Protein AF-0000000079300809 (afdb_homodimer)

Secondary structure (DSSP, 8-state):
-PPP---GGGGGSHHHHHHHHHHHHHHHHHHHHHHHHTTTT-HHHHHHHHHTT---HHHHHHHHSPTTPPPEEESTTTTTT--GGGT--GGGGEEEEEEEETTEEEEEEEE-TTTGGG-B-HHHHHHHHHHHHHHHHHT--EEEEEEE--B-GGGGGGTSSSTTSHHHHHHHHHHHHHTT--EEEEEEEEEEGGGGHHHHTSSEEEEETT-EEESS-HHHHHHHH-----HHHHHBHHHIIIII---SEEESSHHHHHHHHHHHHTTSPPPPPPHHHHTPPPP---SS-GGGHHHHS-TTS-S---HHHHHHTTSGGG--EESSTTSSTTEEEEEEEETTEEEEEEEE--SPEEETTEEE-TTEEPHHHHHHHHHHHHHHHHHT--EEEEEEE-EE--SHHHHHTTHHHHHHHHHHHHHT--S-EEEEEEEEEEHHHHHHTT-GGG--SEEEE-TT-EEESS-HHHHHHHHHHHHHHHHHHTT----HHHHHHHHHHHHHHHHHHHSHHHHHHTTSSSEEPPGGGHHHHHHHHHHHHTT----------S---/-PPP---GGGGGSHHHHHHHHHHHHHHHHHHHHHHHHTTTT-HHHHHHHHHTT---HHHHHHHHSPTTPPPEEESTTTTTT--GGGT--GGGGEEEEEEEETTEEEEEEEE-TTTGGG-B-HHHHHHHHHHHHHHHHHT--EEEEEEE--B-GGGGGGTSSSTTSHHHHHHHHHHHHHTT--EEEEEEEEEEGGGGHHHHTSSEEEEETT-EEESS-HHHHHHHH-----HHHHHBHHHIIIII---SEEESSHHHHHHHHHHHHTTSPPPPPPHHHHTPPPP---SS-GGGHHHHS-TTS-S---HHHHHHTTSGGG--EESSTTSSTTEEEEEEEETTEEEEEEEE--SPEEETTEEE-TTEE-HHHHHHHHHHHHHHHHHT--EEEEEEE-EE--SHHHHHTTHHHHHHHHHHHHHT--S-EEEEEEEEEEHHHHHHTT-GGG--SEEEE-TT-EEESS-HHHHHHHHHHHHHHHHHHTT----HHHHHHHHHHHHHHHHHHHSHHHHHHTTSSSEEPPGGGHHHHHHHHHHHHTT----------S---

Radius of gyration: 29.51 Å; Cα contacts (8 Å, |Δi|>4): 2572; chains: 2; bounding box: 83×80×72 Å

pLDDT: mean 94.97, std 5.34, range [70.44, 98.94]

Sequence (1106 aa):
MLETALRPEDRENPTFKANKDAWVALVRDFRESLERVRQGGGPRAMERQHQKGRLTARERIQRLIDPGTEFYELMAFAGYGMYEEWGGAPAGGVITGLGRIGGRDWMIIANDATVKAGAFFPITAKKVIRAQTIALENRIPTVYLVDSAGVFLPLQDEVFPDQDDFGRIFYLNARMSALGIPQISAIMGNCVAGGAYLPVMTDVLIMTEGSGLYLAGPALVKAAIGQEVSSEELGGARMHAEVSGTVDFYEPTDEAALERIRELAALYPPPRLAPWAEGRKEPKEPLYPIEDLYGLISPDGSRPYDLREVIARIVDGSEFLEYKASYGETLVTGFARIGGFPVGIVGNQRLILKKKGRIEVGGVIYPEAADKAARFILEVNQMGIPLLFLQDVAGFMVGKEAEQAGIIRRGAKLVNAVSNSVVPKITLILGGSFGAGNYALAGKAYAPRFLFAWPSAKYAVMGGAQAAKTLLELEVEKLKRQGQEPSDEELKALYERIKGRYEETLDPRYAAARLWVDGILFPHETRKWLIKALEACALNPEREPLRVGVFQVMLETALRPEDRENPTFKANKDAWVALVRDFRESLERVRQGGGPRAMERQHQKGRLTARERIQRLIDPGTEFYELMAFAGYGMYEEWGGAPAGGVITGLGRIGGRDWMIIANDATVKAGAFFPITAKKVIRAQTIALENRIPTVYLVDSAGVFLPLQDEVFPDQDDFGRIFYLNARMSALGIPQISAIMGNCVAGGAYLPVMTDVLIMTEGSGLYLAGPALVKAAIGQEVSSEELGGARMHAEVSGTVDFYEPTDEAALERIRELAALYPPPRLAPWAEGRKEPKEPLYPIEDLYGLISPDGSRPYDLREVIARIVDGSEFLEYKASYGETLVTGFARIGGFPVGIVGNQRLILKKKGRIEVGGVIYPEAADKAARFILEVNQMGIPLLFLQDVAGFMVGKEAEQAGIIRRGAKLVNAVSNSVVPKITLILGGSFGAGNYALAGKAYAPRFLFAWPSAKYAVMGGAQAAKTLLELEVEKLKRQGQEPSDEELKALYERIKGRYEETLDPRYAAARLWVDGILFPHETRKWLIKALEACALNPEREPLRVGVFQV

InterPro domains:
  IPR011762 Acetyl-coenzyme A carboxyltransferase, N-terminal [PS50980] (22-280)
  IPR011763 Acetyl-coenzyme A carboxyltransferase, C-terminal [PS50989] (285-536)
  IPR029045 ClpP/crotonase-like domain superfamily [SSF52096] (25-272)
  IPR029045 ClpP/crotonase-like domain superfamily [SSF52096] (280-546)
  IPR034733 Acetyl-coenzyme A carboxylase carboxyl transferase subunit beta [PF01039] (48-544)
  IPR045190 Methylcrotonoyl-CoA carboxylase beta chain MCCB/AccD1-like [PTHR22855] (10-552)

Foldseek 3Di:
DDDDPDDPCCCVPPLLVVLLVLQVVLVVVVVVLLVVLVCWLHDVLQVVCVVLVAHFQVRLVQLQADPPWDWAWWLQLAFPVHPVVVVTGRSQQWTWTWGHFLNFIEIEIEGGCSHVQSAHDLSNLLLLLLSLLLCQLLLHAYEYEDGYPYHPVVRCVNAPDDDSHPVVLLVSLQVSVVVVRAYAYEFAAEQEAPSLSNRLSGPAYEYEFPHARDNHAQVVCCVPPNDHDHRCCHGGLCCCVPPVVSHDYYHHHSSRVSVVVSVVVNPDDAFDFAPQCVQFDAAAAQPDALSSCSSQARLQLPDFHAVLNLCSHQFHPSDWAWDPCVWQPQWTWTWTHFNRGIEIEIEGHQDWDDDDPDIDHTQEGALRNLLRLLVRLVVCLVVQGEYEYEHPHQYYDDDDVRVVSVVPQSLQSLLLSLLLRFHAYEYEYEAECEASNVSSRCFPVSPHSFFEYAQSYFHYNHDLVVVLVVVLVVVCVVCVVVVHHDDPVRSVVSSVVSSVVSVVCRGVSVCSNSPSGTYYDHSSCVSVVVSVSSVSNRSDRDTDDRDRPDGRD/DDDDPDDPCCCVPPLLVVLLVLQVVLVVVVVVLLVVLVCWLHDVLQVVCVVLVAHFQVRLVQLQADPPWDWAWWLQLAFPVHPVVVVTGRSQQWIWTWGHFLNFTEIEIEGGCSHVQSAHDLSNLLLLLLSLLLCQLLLHAYEYEDGYPYHPVVRCVNAPDDDSHPVVLLVSLQVSVVVVRAYAYEFAAEQEAPSLSNRLSGPAYEYEFPHAHANHAQVVCCVPPNDHDHRCCHGGLCCCVPPVVSHDYYHHHSSRVSVVVSVVVNPDDAFDFAPQCVQFDAAAAQPDALSSCSSQARLQLPDFHAVLNLCSHQFHPSDWAWDPCVWQPQWTWTWTHFNRGIEIEIEGHQDWDDDVPDIDHTQEGALRNLQRQLVRLVVVLVVQGEYEYEHPHQYYDDDDVRVVSVVPQSLQSLLLSLLLRFHAYEYEYEAECEASNVSSRCFPVSDHSFFEYAQSYFHYNHDLVVVLVVVLVVVCVVCVVVVHHDDPVRSVVSSVVSSVVSVVCRGVSVCSNSPSGTYYDHSSCVSVVVSVSSVSNRSDRDTDDRDRPDGRD

Organism: Thermus brockianus (NCBI:txid56956)

Structure (mmCIF, N/CA/C/O backbone):
data_AF-0000000079300809-model_v1
#
loop_
_entity.id
_entity.type
_entity.pdbx_description
1 polymer 'Propionyl-CoA carboxylase subunit beta'
#
loop_
_atom_site.group_PDB
_atom_site.id
_atom_site.type_symbol
_atom_site.label_atom_id
_atom_site.label_alt_id
_atom_site.label_comp_id
_atom_site.label_asym_id
_atom_site.label_entity_id
_atom_site.label_seq_id
_atom_site.pdbx_PDB_ins_code
_atom_site.Cartn_x
_atom_site.Cartn_y
_atom_site.Cartn_z
_atom_site.occupancy
_atom_site.B_iso_or_equiv
_atom_site.auth_seq_id
_atom_site.auth_comp_id
_atom_site.auth_asym_id
_atom_site.auth_atom_id
_atom_site.pdbx_PDB_model_num
ATOM 1 N N . MET A 1 1 ? 33.5 -25.844 -2.988 1 90.38 1 MET A N 1
ATOM 2 C CA . MET A 1 1 ? 33.906 -24.766 -3.887 1 90.38 1 MET A CA 1
ATOM 3 C C . MET A 1 1 ? 33.344 -24.984 -5.289 1 90.38 1 MET A C 1
ATOM 5 O O . MET A 1 1 ? 33.469 -26.094 -5.828 1 90.38 1 MET A O 1
ATOM 9 N N . LEU A 1 2 ? 32.656 -23.969 -5.766 1 93.38 2 LEU A N 1
ATOM 10 C CA . LEU A 1 2 ? 32.156 -24.062 -7.133 1 93.38 2 LEU A CA 1
ATOM 11 C C . LEU A 1 2 ? 33.312 -23.906 -8.141 1 93.38 2 LEU A C 1
ATOM 13 O O . LEU A 1 2 ? 34.125 -23 -8 1 93.38 2 LEU A O 1
ATOM 17 N N . GLU A 1 3 ? 33.312 -24.781 -9.086 1 92.56 3 GLU A N 1
ATOM 18 C CA . GLU A 1 3 ? 34.312 -24.656 -10.156 1 92.56 3 GLU A CA 1
ATOM 19 C C . GLU A 1 3 ? 33.688 -24.016 -11.398 1 92.56 3 GLU A C 1
ATOM 21 O O . GLU A 1 3 ? 32.562 -24.344 -11.789 1 92.56 3 GLU A O 1
ATOM 26 N N . THR A 1 4 ? 34.5 -23.109 -11.922 1 94.62 4 THR A N 1
ATOM 27 C CA . THR A 1 4 ? 34.031 -22.469 -13.148 1 94.62 4 THR A CA 1
ATOM 28 C C . THR A 1 4 ? 34.281 -23.359 -14.359 1 94.62 4 THR A C 1
ATOM 30 O O . THR A 1 4 ? 35.312 -24.047 -14.414 1 94.62 4 THR A O 1
ATOM 33 N N . ALA A 1 5 ? 33.375 -23.328 -15.266 1 91.56 5 ALA A N 1
ATOM 34 C CA . ALA A 1 5 ? 33.562 -24.031 -16.531 1 91.56 5 ALA A CA 1
ATOM 35 C C . ALA A 1 5 ? 34.281 -23.156 -17.562 1 91.56 5 ALA A C 1
ATOM 37 O O . ALA A 1 5 ? 34.625 -23.625 -18.656 1 91.56 5 ALA A O 1
ATOM 38 N N . LEU A 1 6 ? 34.5 -21.953 -17.172 1 93.81 6 LEU A N 1
ATOM 39 C CA . LEU A 1 6 ? 35.094 -21 -18.094 1 93.81 6 LEU A CA 1
ATOM 40 C C . LEU A 1 6 ? 36.625 -21.172 -18.125 1 93.81 6 LEU A C 1
ATOM 42 O O . LEU A 1 6 ? 37.312 -20.922 -17.125 1 93.81 6 LEU A O 1
ATOM 46 N N . ARG A 1 7 ? 37.125 -21.578 -19.266 1 91 7 ARG A N 1
ATOM 47 C CA . ARG A 1 7 ? 38.562 -21.672 -19.484 1 91 7 ARG A CA 1
ATOM 48 C C . ARG A 1 7 ? 39.094 -20.391 -20.109 1 91 7 ARG A C 1
ATOM 50 O O . ARG A 1 7 ? 38.375 -19.641 -20.75 1 91 7 ARG A O 1
ATOM 57 N N . PRO A 1 8 ? 40.312 -20.141 -19.781 1 90.56 8 PRO A N 1
ATOM 58 C CA . PRO A 1 8 ? 40.906 -18.906 -20.312 1 90.56 8 PRO A CA 1
ATOM 59 C C . PRO A 1 8 ? 40.719 -18.734 -21.812 1 90.56 8 PRO A C 1
ATOM 61 O O . PRO A 1 8 ? 40.469 -17.625 -22.281 1 90.56 8 PRO A O 1
ATOM 64 N N . GLU A 1 9 ? 40.75 -19.766 -22.531 1 92.5 9 GLU A N 1
ATOM 65 C CA . GLU A 1 9 ? 40.625 -19.719 -23.984 1 92.5 9 GLU A CA 1
ATOM 66 C C . GLU A 1 9 ? 39.188 -19.375 -24.391 1 92.5 9 GLU A C 1
ATOM 68 O O . GLU A 1 9 ? 38.969 -18.859 -25.5 1 92.5 9 GLU A O 1
ATOM 73 N N . ASP A 1 10 ? 38.312 -19.703 -23.484 1 93.12 10 ASP A N 1
ATOM 74 C CA . ASP A 1 10 ? 36.906 -19.453 -23.781 1 93.12 10 ASP A CA 1
ATOM 75 C C . ASP A 1 10 ? 36.625 -17.969 -23.922 1 93.12 10 ASP A C 1
ATOM 77 O O . ASP A 1 10 ? 35.625 -17.578 -24.531 1 93.12 10 ASP A O 1
ATOM 81 N N . ARG A 1 11 ? 37.406 -17.125 -23.422 1 93.38 11 ARG A N 1
ATOM 82 C CA . ARG A 1 11 ? 37.219 -15.672 -23.484 1 93.38 11 ARG A CA 1
ATOM 83 C C . ARG A 1 11 ? 37.438 -15.164 -24.906 1 93.38 11 ARG A C 1
ATOM 85 O O . ARG A 1 11 ? 37.031 -14.039 -25.234 1 93.38 11 ARG A O 1
ATOM 92 N N . GLU A 1 12 ? 38.094 -16.031 -25.656 1 93.44 12 GLU A N 1
ATOM 93 C CA . GLU A 1 12 ? 38.344 -15.656 -27.047 1 93.44 12 GLU A CA 1
ATOM 94 C C . GLU A 1 12 ? 37.219 -16.141 -27.953 1 93.44 12 GLU A C 1
ATOM 96 O O . GLU A 1 12 ? 37.156 -15.781 -29.125 1 93.44 12 GLU A O 1
ATOM 101 N N . ASN A 1 13 ? 36.344 -16.938 -27.391 1 94.5 13 ASN A N 1
ATOM 102 C CA . ASN A 1 13 ? 35.188 -17.422 -28.141 1 94.5 13 ASN A CA 1
ATOM 103 C C . ASN A 1 13 ? 34.344 -16.281 -28.656 1 94.5 13 ASN A C 1
ATOM 105 O O . ASN A 1 13 ? 34.094 -15.305 -27.922 1 94.5 13 ASN A O 1
ATOM 109 N N . PRO A 1 14 ? 33.938 -16.328 -29.891 1 95.31 14 PRO A N 1
ATOM 110 C CA . PRO A 1 14 ? 33.125 -15.266 -30.469 1 95.31 14 PRO A CA 1
ATOM 111 C C . PRO A 1 14 ? 31.844 -14.992 -29.672 1 95.31 14 PRO A C 1
ATOM 113 O O . PRO A 1 14 ? 31.422 -13.836 -29.547 1 95.31 14 PRO A O 1
ATOM 116 N N . THR A 1 15 ? 31.266 -16.016 -29.172 1 95.19 15 THR A N 1
ATOM 117 C CA . THR A 1 15 ? 30.047 -15.836 -28.391 1 95.19 15 THR A CA 1
ATOM 118 C C . THR A 1 15 ? 30.344 -15.047 -27.109 1 95.19 15 THR A C 1
ATOM 120 O O . THR A 1 15 ? 29.578 -14.164 -26.734 1 95.19 15 THR A O 1
ATOM 123 N N . PHE A 1 16 ? 31.406 -15.398 -26.453 1 96.38 16 PHE A N 1
ATOM 124 C CA . PHE A 1 16 ? 31.828 -14.688 -25.25 1 96.38 16 PHE A CA 1
ATOM 125 C C . PHE A 1 16 ? 32.031 -13.211 -25.547 1 96.38 16 PHE A C 1
ATOM 127 O O . PHE A 1 16 ? 31.547 -12.352 -24.828 1 96.38 16 PHE A O 1
ATOM 134 N N . LYS A 1 17 ? 32.719 -12.914 -26.594 1 97.06 17 LYS A N 1
ATOM 135 C CA . LYS A 1 17 ? 33.031 -11.539 -26.969 1 97.06 17 LYS A CA 1
ATOM 136 C C . LYS A 1 17 ? 31.781 -10.773 -27.375 1 97.06 17 LYS A C 1
ATOM 138 O O . LYS A 1 17 ? 31.625 -9.594 -27.031 1 97.06 17 LYS A O 1
ATOM 143 N N . ALA A 1 18 ? 30.953 -11.469 -28.094 1 96.94 18 ALA A N 1
ATOM 144 C CA . ALA A 1 18 ? 29.688 -10.844 -28.5 1 96.94 18 ALA A CA 1
ATOM 145 C C . ALA A 1 18 ? 28.844 -10.469 -27.297 1 96.94 18 ALA A C 1
ATOM 147 O O . ALA A 1 18 ? 28.25 -9.391 -27.25 1 96.94 18 ALA A O 1
ATOM 148 N N . ASN A 1 19 ? 28.75 -11.391 -26.344 1 97.31 19 ASN A N 1
ATOM 149 C CA . ASN A 1 19 ? 28.047 -11.102 -25.094 1 97.31 19 ASN A CA 1
ATOM 150 C C . ASN A 1 19 ? 28.641 -9.898 -24.375 1 97.31 19 ASN A C 1
ATOM 152 O O . ASN A 1 19 ? 27.922 -9 -23.953 1 97.31 19 ASN A O 1
ATOM 156 N N . LYS A 1 20 ? 29.875 -9.922 -24.266 1 97.44 20 LYS A N 1
ATOM 157 C CA . LYS A 1 20 ? 30.578 -8.836 -23.578 1 97.44 20 LYS A CA 1
ATOM 158 C C . LYS A 1 20 ? 30.297 -7.496 -24.25 1 97.44 20 LYS A C 1
ATOM 160 O O . LYS A 1 20 ? 30 -6.512 -23.562 1 97.44 20 LYS A O 1
ATOM 165 N N . ASP A 1 21 ? 30.406 -7.461 -25.578 1 97.62 21 ASP A N 1
ATOM 166 C CA . ASP A 1 21 ? 30.125 -6.234 -26.328 1 97.62 21 ASP A CA 1
ATOM 167 C C . ASP A 1 21 ? 28.703 -5.758 -26.094 1 97.62 21 ASP A C 1
ATOM 169 O O . ASP A 1 21 ? 28.453 -4.562 -25.906 1 97.62 21 ASP A O 1
ATOM 173 N N . ALA A 1 22 ? 27.781 -6.703 -26.125 1 97.81 22 ALA A N 1
ATOM 174 C CA . ALA A 1 22 ? 26.375 -6.371 -25.906 1 97.81 22 ALA A CA 1
ATOM 175 C C . ALA A 1 22 ? 26.156 -5.793 -24.5 1 97.81 22 ALA A C 1
ATOM 177 O O . ALA A 1 22 ? 25.422 -4.824 -24.328 1 97.81 22 ALA A O 1
ATOM 178 N N . TRP A 1 23 ? 26.812 -6.348 -23.531 1 97.94 23 TRP A N 1
ATOM 179 C CA . TRP A 1 23 ? 26.703 -5.867 -22.156 1 97.94 23 TRP A CA 1
ATOM 180 C C . TRP A 1 23 ? 27.297 -4.469 -22.016 1 97.94 23 TRP A C 1
ATOM 182 O O . TRP A 1 23 ? 26.719 -3.602 -21.359 1 97.94 23 TRP A O 1
ATOM 192 N N . VAL A 1 24 ? 28.438 -4.309 -22.578 1 97.81 24 VAL A N 1
ATOM 193 C CA . VAL A 1 24 ? 29.109 -3.012 -22.5 1 97.81 24 VAL A CA 1
ATOM 194 C C . VAL A 1 24 ? 28.203 -1.929 -23.078 1 97.81 24 VAL A C 1
ATOM 196 O O . VAL A 1 24 ? 28.047 -0.852 -22.484 1 97.81 24 VAL A O 1
ATOM 199 N N . ALA A 1 25 ? 27.609 -2.24 -24.188 1 98.06 25 ALA A N 1
ATOM 200 C CA . ALA A 1 25 ? 26.688 -1.295 -24.812 1 98.06 25 ALA A CA 1
ATOM 201 C C . ALA A 1 25 ? 25.484 -1.023 -23.922 1 98.06 25 ALA A C 1
ATOM 203 O O . ALA A 1 25 ? 25.047 0.125 -23.766 1 98.06 25 ALA A O 1
ATOM 204 N N . LEU A 1 26 ? 24.953 -2.092 -23.359 1 98 26 LEU A N 1
ATOM 205 C CA . LEU A 1 26 ? 23.781 -1.974 -22.484 1 98 26 LEU A CA 1
ATOM 206 C C . LEU A 1 26 ? 24.125 -1.173 -21.234 1 98 26 LEU A C 1
ATOM 208 O O . LEU A 1 26 ? 23.359 -0.277 -20.844 1 98 26 LEU A O 1
ATOM 212 N N . VAL A 1 27 ? 25.219 -1.448 -20.594 1 97.94 27 VAL A N 1
ATOM 213 C CA . VAL A 1 27 ? 25.656 -0.751 -19.391 1 97.94 27 VAL A CA 1
ATOM 214 C C . VAL A 1 27 ? 25.875 0.729 -19.703 1 97.94 27 VAL A C 1
ATOM 216 O O . VAL A 1 27 ? 25.484 1.595 -18.906 1 97.94 27 VAL A O 1
ATOM 219 N N . ARG A 1 28 ? 26.469 0.994 -20.812 1 98 28 ARG A N 1
ATOM 220 C CA . ARG A 1 28 ? 26.672 2.379 -21.234 1 98 28 ARG A CA 1
ATOM 221 C C . ARG A 1 28 ? 25.344 3.117 -21.359 1 98 28 ARG A C 1
ATOM 223 O O . ARG A 1 28 ? 25.219 4.254 -20.891 1 98 28 ARG A O 1
ATOM 230 N N . ASP A 1 29 ? 24.422 2.49 -21.984 1 98.25 29 ASP A N 1
ATOM 231 C CA . ASP A 1 29 ? 23.094 3.084 -22.172 1 98.25 29 ASP A CA 1
ATOM 232 C C . ASP A 1 29 ? 22.469 3.424 -20.828 1 98.25 29 ASP A C 1
ATOM 234 O O . ASP A 1 29 ? 21.938 4.52 -20.641 1 98.25 29 ASP A O 1
ATOM 238 N N . PHE A 1 30 ? 22.516 2.531 -19.859 1 98.44 30 PHE A N 1
ATOM 239 C CA . PHE A 1 30 ? 21.953 2.742 -18.547 1 98.44 30 PHE A CA 1
ATOM 240 C C . PHE A 1 30 ? 22.719 3.811 -17.781 1 98.44 30 PHE A C 1
ATOM 242 O O . PHE A 1 30 ? 22.125 4.621 -17.062 1 98.44 30 PHE A O 1
ATOM 249 N N . ARG A 1 31 ? 24 3.822 -17.891 1 97.81 31 ARG A N 1
ATOM 250 C CA . ARG A 1 31 ? 24.828 4.844 -17.234 1 97.81 31 ARG A CA 1
ATOM 251 C C . ARG A 1 31 ? 24.469 6.234 -17.75 1 97.81 31 ARG A C 1
ATOM 253 O O . ARG A 1 31 ? 24.391 7.188 -16.969 1 97.81 31 ARG A O 1
ATOM 260 N N . GLU A 1 32 ? 24.25 6.316 -19.031 1 98.12 32 GLU A N 1
ATOM 261 C CA . GLU A 1 32 ? 23.875 7.594 -19.625 1 98.12 32 GLU A CA 1
ATOM 262 C C . GLU A 1 32 ? 22.516 8.062 -19.109 1 98.12 32 GLU A C 1
ATOM 264 O O . GLU A 1 32 ? 22.344 9.242 -18.812 1 98.12 32 GLU A O 1
ATOM 269 N N . SER A 1 33 ? 21.609 7.094 -19.047 1 97.94 33 SER A N 1
ATOM 270 C CA . SER A 1 33 ? 20.297 7.426 -18.5 1 97.94 33 SER A CA 1
ATOM 271 C C . SER A 1 33 ? 20.422 7.891 -17.047 1 97.94 33 SER A C 1
ATOM 273 O O . SER A 1 33 ? 19.75 8.844 -16.641 1 97.94 33 SER A O 1
ATOM 275 N N . LEU A 1 34 ? 21.203 7.211 -16.266 1 97.62 34 LEU A N 1
ATOM 276 C CA . LEU A 1 34 ? 21.391 7.555 -14.867 1 97.62 34 LEU A CA 1
ATOM 277 C C . LEU A 1 34 ? 22.016 8.945 -14.727 1 97.62 34 LEU A C 1
ATOM 279 O O . LEU A 1 34 ? 21.609 9.719 -13.859 1 97.62 34 LEU A O 1
ATOM 283 N N . GLU A 1 35 ? 22.969 9.242 -15.578 1 97.25 35 GLU A N 1
ATOM 284 C CA . GLU A 1 35 ? 23.609 10.547 -15.555 1 97.25 35 GLU A CA 1
ATOM 285 C C . GLU A 1 35 ? 22.609 11.656 -15.867 1 97.25 35 GLU A C 1
ATOM 287 O O . GLU A 1 35 ? 22.656 12.727 -15.258 1 97.25 35 GLU A O 1
ATOM 292 N N . ARG A 1 36 ? 21.781 11.375 -16.766 1 96.94 36 ARG A N 1
ATOM 293 C CA . ARG A 1 36 ? 20.734 12.344 -17.094 1 96.94 36 ARG A CA 1
ATOM 294 C C . ARG A 1 36 ? 19.797 12.57 -15.922 1 96.94 36 ARG A C 1
ATOM 296 O O . ARG A 1 36 ? 19.453 13.711 -15.602 1 96.94 36 ARG A O 1
ATOM 303 N N . VAL A 1 37 ? 19.391 11.492 -15.289 1 97.69 37 VAL A N 1
ATOM 304 C CA . VAL A 1 37 ? 18.5 11.57 -14.141 1 97.69 37 VAL A CA 1
ATOM 305 C C . VAL A 1 37 ? 19.156 12.367 -13.016 1 97.69 37 VAL A C 1
ATOM 307 O O . VAL A 1 37 ? 18.5 13.164 -12.344 1 97.69 37 VAL A O 1
ATOM 310 N N . ARG A 1 38 ? 20.422 12.18 -12.867 1 97.5 38 ARG A N 1
ATOM 311 C CA . ARG A 1 38 ? 21.156 12.75 -11.742 1 97.5 38 ARG A CA 1
ATOM 312 C C . ARG A 1 38 ? 21.359 14.25 -11.922 1 97.5 38 ARG A C 1
ATOM 314 O O . ARG A 1 38 ? 21.766 14.945 -10.992 1 97.5 38 ARG A O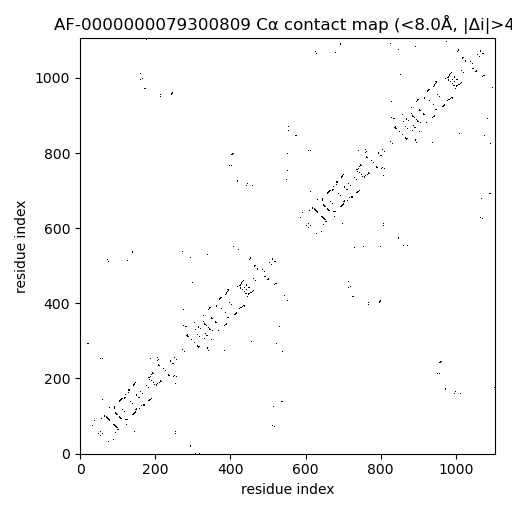 1
ATOM 321 N N . GLN A 1 39 ? 20.938 14.766 -13.109 1 96.94 39 GLN A N 1
ATOM 322 C CA . GLN A 1 39 ? 21.016 16.203 -13.352 1 96.94 39 GLN A CA 1
ATOM 323 C C . GLN A 1 39 ? 19.859 16.938 -12.688 1 96.94 39 GLN A C 1
ATOM 325 O O . GLN A 1 39 ? 19.844 18.156 -12.633 1 96.94 39 GLN A O 1
ATOM 330 N N . GLY A 1 40 ? 18.906 16.172 -12.227 1 97 40 GLY A N 1
ATOM 331 C CA . GLY A 1 40 ? 17.766 16.797 -11.57 1 97 40 GLY A CA 1
ATOM 332 C C . GLY A 1 40 ? 17.047 17.812 -12.438 1 97 40 GLY A C 1
ATOM 333 O O . GLY A 1 40 ? 16.688 17.516 -13.578 1 97 40 GLY A O 1
ATOM 334 N N . GLY A 1 41 ? 16.891 19.016 -11.922 1 96.5 41 GLY A N 1
ATOM 335 C CA . GLY A 1 41 ? 16.188 20.062 -12.656 1 96.5 41 GLY A CA 1
ATOM 336 C C . GLY A 1 41 ? 17.031 20.688 -13.742 1 96.5 41 GLY A C 1
ATOM 337 O O . GLY A 1 41 ? 16.547 21.531 -14.508 1 96.5 41 GLY A O 1
ATOM 338 N N . GLY A 1 42 ? 18.312 20.281 -13.859 1 96.75 42 GLY A N 1
ATOM 339 C CA . GLY A 1 42 ? 19.203 20.797 -14.883 1 96.75 42 GLY A CA 1
ATOM 340 C C . GLY A 1 42 ? 20.062 21.953 -14.406 1 96.75 42 GLY A C 1
ATOM 341 O O . GLY A 1 42 ? 19.906 22.422 -13.273 1 96.75 42 GLY A O 1
ATOM 342 N N . PRO A 1 43 ? 20.969 22.328 -15.234 1 96.38 43 PRO A N 1
ATOM 343 C CA . PRO A 1 43 ? 21.969 23.328 -14.828 1 96.38 43 PRO A CA 1
ATOM 344 C C . PRO A 1 43 ? 21.344 24.656 -14.438 1 96.38 43 PRO A C 1
ATOM 346 O O . PRO A 1 43 ? 21.797 25.297 -13.484 1 96.38 43 PRO A O 1
ATOM 349 N N . ARG A 1 44 ? 20.359 25.125 -15.164 1 95.62 44 ARG A N 1
ATOM 350 C CA . ARG A 1 44 ? 19.734 26.406 -14.859 1 95.62 44 ARG A CA 1
ATOM 351 C C . ARG A 1 44 ? 19.078 26.375 -13.484 1 95.62 44 ARG A C 1
ATOM 353 O O . ARG A 1 44 ? 19.188 27.328 -12.711 1 95.62 44 ARG A O 1
ATOM 360 N N . ALA A 1 45 ? 18.344 25.312 -13.195 1 96.69 45 ALA A N 1
ATOM 361 C CA . ALA A 1 45 ? 17.703 25.156 -11.891 1 96.69 45 ALA A CA 1
ATOM 362 C C . ALA A 1 45 ? 18.734 25.078 -10.773 1 96.69 45 ALA A C 1
ATOM 364 O O . ALA A 1 45 ? 18.516 25.609 -9.688 1 96.69 45 ALA A O 1
ATOM 365 N N . MET A 1 46 ? 19.859 24.453 -11.008 1 97.5 46 MET A N 1
ATOM 366 C CA . MET A 1 46 ? 20.922 24.359 -10.016 1 97.5 46 MET A CA 1
ATOM 367 C C . MET A 1 46 ? 21.531 25.719 -9.734 1 97.5 46 MET A C 1
ATOM 369 O O . MET A 1 46 ? 21.812 26.047 -8.578 1 97.5 46 MET A O 1
ATOM 373 N N . GLU A 1 47 ? 21.688 26.453 -10.766 1 97.31 47 GLU A N 1
ATOM 374 C CA . GLU A 1 47 ? 22.219 27.797 -10.594 1 97.31 47 GLU A CA 1
ATOM 375 C C . GLU A 1 47 ? 21.281 28.672 -9.75 1 97.31 47 GLU A C 1
ATOM 377 O O . GLU A 1 47 ? 21.734 29.406 -8.883 1 97.31 47 GLU A O 1
ATOM 382 N N . ARG A 1 48 ? 20.047 28.594 -10.023 1 96.38 48 ARG A N 1
ATOM 383 C CA . ARG A 1 48 ? 19.062 29.328 -9.242 1 96.38 48 ARG A CA 1
ATOM 384 C C . ARG A 1 48 ? 19.125 28.922 -7.77 1 96.38 48 ARG A C 1
ATOM 386 O O . ARG A 1 48 ? 19 29.781 -6.883 1 96.38 48 ARG A O 1
ATOM 393 N N . GLN A 1 49 ? 19.281 27.625 -7.555 1 96.81 49 GLN A N 1
ATOM 394 C CA . GLN A 1 49 ? 19.438 27.125 -6.195 1 96.81 49 GLN A CA 1
ATOM 395 C C . GLN A 1 49 ? 20.656 27.734 -5.516 1 96.81 49 GLN A C 1
ATOM 397 O O . GLN A 1 49 ? 20.578 28.172 -4.363 1 96.81 49 GLN A O 1
ATOM 402 N N . HIS A 1 50 ? 21.719 27.828 -6.23 1 97.31 50 HIS A N 1
ATOM 403 C CA . HIS A 1 50 ? 22.953 28.391 -5.699 1 97.31 50 HIS A CA 1
ATOM 404 C C . HIS A 1 50 ? 22.828 29.891 -5.461 1 97.31 50 HIS A C 1
ATOM 406 O O . HIS A 1 50 ? 23.391 30.422 -4.5 1 97.31 50 HIS A O 1
ATOM 412 N N . GLN A 1 51 ? 22.078 30.516 -6.316 1 96.94 51 GLN A N 1
ATOM 413 C CA . GLN A 1 51 ? 21.859 31.953 -6.184 1 96.94 51 GLN A CA 1
ATOM 414 C C . GLN A 1 51 ? 21.109 32.281 -4.895 1 96.94 51 GLN A C 1
ATOM 416 O O . GLN A 1 51 ? 21.281 33.344 -4.332 1 96.94 51 GLN A O 1
ATOM 421 N N . LYS A 1 52 ? 20.344 31.312 -4.43 1 94.75 52 LYS A N 1
ATOM 422 C CA . LYS A 1 52 ? 19.625 31.484 -3.17 1 94.75 52 LYS A CA 1
ATOM 423 C C . LYS A 1 52 ? 20.531 31.156 -1.979 1 94.75 52 LYS A C 1
ATOM 425 O O . LYS A 1 52 ? 20.078 31.188 -0.831 1 94.75 52 LYS A O 1
ATOM 430 N N . GLY A 1 53 ? 21.797 30.781 -2.275 1 95.38 53 GLY A N 1
ATOM 431 C CA . GLY A 1 53 ? 22.703 30.391 -1.216 1 95.38 53 GLY A CA 1
ATOM 432 C C . GLY A 1 53 ? 22.469 28.984 -0.702 1 95.38 53 GLY A C 1
ATOM 433 O O . GLY A 1 53 ? 22.812 28.672 0.439 1 95.38 53 GLY A O 1
ATOM 434 N N . ARG A 1 54 ? 21.812 28.172 -1.496 1 97.69 54 ARG A N 1
ATOM 435 C CA . ARG A 1 54 ? 21.453 26.828 -1.063 1 97.69 54 ARG A CA 1
ATOM 436 C C . ARG A 1 54 ? 22.234 25.766 -1.838 1 97.69 54 ARG A C 1
ATOM 438 O O . ARG A 1 54 ? 22.531 25.953 -3.02 1 97.69 54 ARG A O 1
ATOM 445 N N . LEU A 1 55 ? 22.547 24.672 -1.154 1 98.38 55 LEU A N 1
ATOM 446 C CA . LEU A 1 55 ? 23.125 23.5 -1.796 1 98.38 55 LEU A CA 1
ATOM 447 C C . LEU A 1 55 ? 22.047 22.688 -2.496 1 98.38 55 LEU A C 1
ATOM 449 O O . LEU A 1 55 ? 20.891 22.703 -2.098 1 98.38 55 LEU A O 1
ATOM 453 N N . THR A 1 56 ? 22.453 22.031 -3.596 1 98.38 56 THR A N 1
ATOM 454 C CA . THR A 1 56 ? 21.547 21.047 -4.195 1 98.38 56 THR A CA 1
ATOM 455 C C . THR A 1 56 ? 21.438 19.812 -3.311 1 98.38 56 THR A C 1
ATOM 457 O O . THR A 1 56 ? 22.25 19.625 -2.391 1 98.38 56 THR A O 1
ATOM 460 N N . ALA A 1 57 ? 20.469 18.984 -3.561 1 98.56 57 ALA A N 1
ATOM 461 C CA . ALA A 1 57 ? 20.25 17.781 -2.779 1 98.56 57 ALA A CA 1
ATOM 462 C C . ALA A 1 57 ? 21.5 16.891 -2.783 1 98.56 57 ALA A C 1
ATOM 464 O O . ALA A 1 57 ? 21.906 16.391 -1.735 1 98.56 57 ALA A O 1
ATOM 465 N N . ARG A 1 58 ? 22.062 16.656 -3.91 1 98.31 58 ARG A N 1
ATOM 466 C CA . ARG A 1 58 ? 23.219 15.766 -4.023 1 98.31 58 ARG A CA 1
ATOM 467 C C . ARG A 1 58 ? 24.453 16.391 -3.369 1 98.31 58 ARG A C 1
ATOM 469 O O . ARG A 1 58 ? 25.281 15.68 -2.801 1 98.31 58 ARG A O 1
ATOM 476 N N . GLU A 1 59 ? 24.609 17.734 -3.447 1 98.44 59 GLU A N 1
ATOM 477 C CA . GLU A 1 59 ? 25.688 18.406 -2.734 1 98.44 59 GLU A CA 1
ATOM 478 C C . GLU A 1 59 ? 25.531 18.25 -1.224 1 98.44 59 GLU A C 1
ATOM 480 O O . GLU A 1 59 ? 26.516 18.047 -0.511 1 98.44 59 GLU A O 1
ATOM 485 N N . ARG A 1 60 ? 24.281 18.391 -0.735 1 98.81 60 ARG A N 1
ATOM 486 C CA . ARG A 1 60 ? 24 18.203 0.686 1 98.81 60 ARG A CA 1
ATOM 487 C C . ARG A 1 60 ? 24.406 16.812 1.144 1 98.81 60 ARG A C 1
ATOM 489 O O . ARG A 1 60 ? 25.078 16.656 2.172 1 98.81 60 ARG A O 1
ATOM 496 N N . ILE A 1 61 ? 24.078 15.766 0.37 1 98.81 61 ILE A N 1
ATOM 497 C CA . ILE A 1 61 ? 24.375 14.383 0.716 1 98.81 61 ILE A CA 1
ATOM 498 C C . ILE A 1 61 ? 25.891 14.172 0.735 1 98.81 61 ILE A C 1
ATOM 500 O O . ILE A 1 61 ? 26.422 13.586 1.679 1 98.81 61 ILE A O 1
ATOM 504 N N . GLN A 1 62 ? 26.562 14.68 -0.284 1 98.31 62 GLN A N 1
ATOM 505 C CA . GLN A 1 62 ? 28.016 14.508 -0.395 1 98.31 62 GLN A CA 1
ATOM 506 C C . GLN A 1 62 ? 28.734 15.133 0.794 1 98.31 62 GLN A C 1
ATOM 508 O O . GLN A 1 62 ? 29.719 14.578 1.295 1 98.31 62 GLN A O 1
ATOM 513 N N . ARG A 1 63 ? 28.25 16.266 1.213 1 98.12 63 ARG A N 1
ATOM 514 C CA . ARG A 1 63 ? 28.875 16.953 2.332 1 98.12 63 ARG A CA 1
ATOM 515 C C . ARG A 1 63 ? 28.516 16.297 3.658 1 98.12 63 ARG A C 1
ATOM 517 O O . ARG A 1 63 ? 29.25 16.422 4.641 1 98.12 63 ARG A O 1
ATOM 524 N N . LEU A 1 64 ? 27.359 15.602 3.689 1 98.75 64 LEU A N 1
ATOM 525 C CA . LEU A 1 64 ? 26.844 15.023 4.922 1 98.75 64 LEU A CA 1
ATOM 526 C C . LEU A 1 64 ? 27.547 13.711 5.246 1 98.75 64 LEU A C 1
ATOM 528 O O . LEU A 1 64 ? 27.875 13.445 6.406 1 98.75 64 LEU A O 1
ATOM 532 N N . ILE A 1 65 ? 27.766 12.844 4.277 1 98.5 65 ILE A N 1
ATOM 533 C CA . ILE A 1 65 ? 28.281 11.5 4.531 1 98.5 65 ILE A CA 1
ATOM 534 C C . ILE A 1 65 ? 29.766 11.578 4.883 1 98.5 65 ILE A C 1
ATOM 536 O O . ILE A 1 65 ? 30.453 12.555 4.547 1 98.5 65 ILE A O 1
ATOM 540 N N . ASP A 1 66 ? 30.266 10.57 5.535 1 98.06 66 ASP A N 1
ATOM 541 C CA . ASP A 1 66 ? 31.656 10.523 5.941 1 98.06 66 ASP A CA 1
ATOM 542 C C . ASP A 1 66 ? 32.594 10.625 4.73 1 98.06 66 ASP A C 1
ATOM 544 O O . ASP A 1 66 ? 32.344 9.992 3.701 1 98.06 66 ASP A O 1
ATOM 548 N N . PRO A 1 67 ? 33.625 11.453 4.859 1 96.94 67 PRO A N 1
ATOM 549 C CA . PRO A 1 67 ? 34.562 11.57 3.74 1 96.94 67 PRO A CA 1
ATOM 550 C C . PRO A 1 67 ? 35.156 10.219 3.307 1 96.94 67 PRO A C 1
ATOM 552 O O . PRO A 1 67 ? 35.469 9.375 4.152 1 96.94 67 PRO A O 1
ATOM 555 N N . GLY A 1 68 ? 35.156 10.023 2.078 1 96.19 68 GLY A N 1
ATOM 556 C CA . GLY A 1 68 ? 35.75 8.82 1.522 1 96.19 68 GLY A CA 1
ATOM 557 C C . GLY A 1 68 ? 34.781 7.66 1.436 1 96.19 68 GLY A C 1
ATOM 558 O O . GLY A 1 68 ? 35.125 6.594 0.921 1 96.19 68 GLY A O 1
ATOM 559 N N . THR A 1 69 ? 33.594 7.828 2.012 1 96.94 69 THR A N 1
ATOM 560 C CA . THR A 1 69 ? 32.625 6.762 1.934 1 96.94 69 THR A CA 1
ATOM 561 C C . THR A 1 69 ? 31.688 6.965 0.732 1 96.94 69 THR A C 1
ATOM 563 O O . THR A 1 69 ? 31.625 8.062 0.173 1 96.94 69 THR A O 1
ATOM 566 N N . GLU A 1 70 ? 31.078 5.883 0.357 1 96.19 70 GLU A N 1
ATOM 567 C CA . GLU A 1 70 ? 30.203 5.898 -0.804 1 96.19 70 GLU A CA 1
ATOM 568 C C . GLU A 1 70 ? 28.734 6.051 -0.385 1 96.19 70 GLU A C 1
ATOM 570 O O . GLU A 1 70 ? 28.344 5.57 0.677 1 96.19 70 GLU A O 1
ATOM 575 N N . PHE A 1 71 ? 28 6.797 -1.185 1 98.12 71 PHE A N 1
ATOM 576 C CA . PHE A 1 71 ? 26.547 6.875 -1.057 1 98.12 71 PHE A CA 1
ATOM 577 C C . PHE A 1 71 ? 25.875 5.82 -1.925 1 98.12 71 PHE A C 1
ATOM 579 O O . PHE A 1 71 ? 26.047 5.809 -3.145 1 98.12 71 PHE A O 1
ATOM 586 N N . TYR A 1 72 ? 25.156 4.848 -1.371 1 98.56 72 TYR A N 1
ATOM 587 C CA . TYR A 1 72 ? 24.375 3.85 -2.104 1 98.56 72 TYR A CA 1
ATOM 588 C C . TYR A 1 72 ? 22.984 4.371 -2.438 1 98.56 72 TYR A C 1
ATOM 590 O O . TYR A 1 72 ? 22.047 4.191 -1.658 1 98.56 72 TYR A O 1
ATOM 598 N N . GLU A 1 73 ? 22.875 4.988 -3.586 1 98.62 73 GLU A N 1
ATOM 599 C CA . GLU A 1 73 ? 21.625 5.617 -3.994 1 98.62 73 GLU A CA 1
ATOM 600 C C . GLU A 1 73 ? 20.578 4.57 -4.355 1 98.62 73 GLU A C 1
ATOM 602 O O . GLU A 1 73 ? 20.844 3.66 -5.141 1 98.62 73 GLU A O 1
ATOM 607 N N . LEU A 1 74 ? 19.453 4.652 -3.662 1 98.75 74 LEU A N 1
ATOM 608 C CA . LEU A 1 74 ? 18.312 3.77 -3.916 1 98.75 74 LEU A CA 1
ATOM 609 C C . LEU A 1 74 ? 17.234 4.492 -4.707 1 98.75 74 LEU A C 1
ATOM 611 O O . LEU A 1 74 ? 16.984 5.68 -4.488 1 98.75 74 LEU A O 1
ATOM 615 N N . MET A 1 75 ? 16.625 3.779 -5.695 1 98.75 75 MET A N 1
ATOM 616 C CA . MET A 1 75 ? 15.453 4.223 -6.438 1 98.75 75 MET A CA 1
ATOM 617 C C . MET A 1 75 ? 15.773 5.445 -7.289 1 98.75 75 MET A C 1
ATOM 619 O O . MET A 1 75 ? 14.969 6.371 -7.391 1 98.75 75 MET A O 1
ATOM 623 N N . ALA A 1 76 ? 16.938 5.449 -7.898 1 98.56 76 ALA A N 1
ATOM 624 C CA . ALA A 1 76 ? 17.406 6.582 -8.688 1 98.56 76 ALA A CA 1
ATOM 625 C C . ALA A 1 76 ? 16.516 6.812 -9.906 1 98.56 76 ALA A C 1
ATOM 627 O O . ALA A 1 76 ? 16.328 7.957 -10.328 1 98.56 76 ALA A O 1
ATOM 628 N N . PHE A 1 77 ? 15.922 5.762 -10.438 1 98.69 77 PHE A N 1
ATOM 629 C CA . PHE A 1 77 ? 15.18 5.855 -11.688 1 98.69 77 PHE A CA 1
ATOM 630 C C . PHE A 1 77 ? 13.719 6.195 -11.43 1 98.69 77 PHE A C 1
ATOM 632 O O . PHE A 1 77 ? 12.906 6.238 -12.359 1 98.69 77 PHE A O 1
ATOM 639 N N . ALA A 1 78 ? 13.359 6.469 -10.18 1 98.75 78 ALA A N 1
ATOM 640 C CA . ALA A 1 78 ? 11.969 6.816 -9.883 1 98.75 78 ALA A CA 1
ATOM 641 C C . ALA A 1 78 ? 11.492 7.973 -10.758 1 98.75 78 ALA A C 1
ATOM 643 O O . ALA A 1 78 ? 12.156 9.008 -10.852 1 98.75 78 ALA A O 1
ATOM 644 N N . GLY A 1 79 ? 10.367 7.754 -11.453 1 98.38 79 GLY A N 1
ATOM 645 C CA . GLY A 1 79 ? 9.773 8.812 -12.258 1 98.38 79 GLY A CA 1
ATOM 646 C C . GLY A 1 79 ? 10.328 8.875 -13.664 1 98.38 79 GLY A C 1
ATOM 647 O O . GLY A 1 79 ? 9.891 9.688 -14.477 1 98.38 79 GLY A O 1
ATOM 648 N N . TYR A 1 80 ? 11.297 7.988 -13.977 1 98.19 80 TYR A N 1
ATOM 649 C CA . TYR A 1 80 ? 11.891 7.984 -15.312 1 98.19 80 TYR A CA 1
ATOM 650 C C . TYR A 1 80 ? 10.828 7.758 -16.375 1 98.19 80 TYR A C 1
ATOM 652 O O . TYR A 1 80 ? 10.102 6.762 -16.344 1 98.19 80 TYR A O 1
ATOM 660 N N . GLY A 1 81 ? 10.727 8.719 -17.312 1 96.25 81 GLY A N 1
ATOM 661 C CA . GLY A 1 81 ? 9.758 8.633 -18.391 1 96.25 81 GLY A CA 1
ATOM 662 C C . GLY A 1 81 ? 8.336 8.914 -17.938 1 96.25 81 GLY A C 1
ATOM 663 O O . GLY A 1 81 ? 7.395 8.75 -18.719 1 96.25 81 GLY A O 1
ATOM 664 N N . MET A 1 82 ? 8.18 9.25 -16.734 1 97.25 82 MET A N 1
ATOM 665 C CA . MET A 1 82 ? 6.855 9.555 -16.203 1 97.25 82 MET A CA 1
ATOM 666 C C . MET A 1 82 ? 6.656 11.062 -16.094 1 97.25 82 MET A C 1
ATOM 668 O O . MET A 1 82 ? 7.625 11.812 -15.961 1 97.25 82 MET A O 1
ATOM 672 N N . TYR A 1 83 ? 5.395 11.5 -16.172 1 96.56 83 TYR A N 1
ATOM 673 C CA . TYR A 1 83 ? 4.984 12.883 -15.953 1 96.56 83 TYR A CA 1
ATOM 674 C C . TYR A 1 83 ? 5.582 13.805 -17 1 96.56 83 TYR A C 1
ATOM 676 O O . TYR A 1 83 ? 5.938 14.953 -16.703 1 96.56 83 TYR A O 1
ATOM 684 N N . GLU A 1 84 ? 5.77 13.383 -18.156 1 94.5 84 GLU A N 1
ATOM 685 C CA . GLU A 1 84 ? 6.395 14.156 -19.219 1 94.5 84 GLU A CA 1
ATOM 686 C C . GLU A 1 84 ? 5.586 15.414 -19.531 1 94.5 84 GLU A C 1
ATOM 688 O O . GLU A 1 84 ? 6.152 16.453 -19.859 1 94.5 84 GLU A O 1
ATOM 693 N N . GLU A 1 85 ? 4.27 15.289 -19.422 1 91.19 85 GLU A N 1
ATOM 694 C CA . GLU A 1 85 ? 3.393 16.422 -19.703 1 91.19 85 GLU A CA 1
ATOM 695 C C . GLU A 1 85 ? 3.637 17.562 -18.719 1 91.19 85 GLU A C 1
ATOM 697 O O . GLU A 1 85 ? 3.301 18.719 -19 1 91.19 85 GLU A O 1
ATOM 702 N N . TRP A 1 86 ? 4.285 17.203 -17.594 1 91.5 86 TRP A N 1
ATOM 703 C CA . TRP A 1 86 ? 4.574 18.219 -16.594 1 91.5 86 TRP A CA 1
ATOM 704 C C . TRP A 1 86 ? 6.07 18.516 -16.547 1 91.5 86 TRP A C 1
ATOM 706 O O . TRP A 1 86 ? 6.551 19.141 -15.586 1 91.5 86 TRP A O 1
ATOM 716 N N . GLY A 1 87 ? 6.824 18.031 -17.5 1 92.69 87 GLY A N 1
ATOM 717 C CA . GLY A 1 87 ? 8.258 18.281 -17.547 1 92.69 87 GLY A CA 1
ATOM 718 C C . GLY A 1 87 ? 9.07 17.188 -16.891 1 92.69 87 GLY A C 1
ATOM 719 O O . GLY A 1 87 ? 10.297 17.297 -16.781 1 92.69 87 GLY A O 1
ATOM 720 N N . GLY A 1 88 ? 8.391 16.172 -16.453 1 95.56 88 GLY A N 1
ATOM 721 C CA . GLY A 1 88 ? 9.078 15.039 -15.852 1 95.56 88 GLY A CA 1
ATOM 722 C C . GLY A 1 88 ? 9.375 15.242 -14.383 1 95.56 88 GLY A C 1
ATOM 723 O O . GLY A 1 88 ? 9.148 16.328 -13.836 1 95.56 88 GLY A O 1
ATOM 724 N N . ALA A 1 89 ? 9.812 14.211 -13.719 1 97.5 89 ALA A N 1
ATOM 725 C CA . ALA A 1 89 ? 10.203 14.211 -12.312 1 97.5 89 ALA A CA 1
ATOM 726 C C . ALA A 1 89 ? 11.453 13.367 -12.094 1 97.5 89 ALA A C 1
ATOM 728 O O . ALA A 1 89 ? 11.398 12.32 -11.438 1 97.5 89 ALA A O 1
ATOM 729 N N . PRO A 1 90 ? 12.555 13.883 -12.602 1 98.12 90 PRO A N 1
ATOM 730 C CA . PRO A 1 90 ? 13.789 13.102 -12.469 1 98.12 90 PRO A CA 1
ATOM 731 C C . PRO A 1 90 ? 14.047 12.656 -11.023 1 98.12 90 PRO A C 1
ATOM 733 O O . PRO A 1 90 ? 13.914 13.461 -10.102 1 98.12 90 PRO A O 1
ATOM 736 N N . ALA A 1 91 ? 14.352 11.305 -10.82 1 98.44 91 ALA A N 1
ATOM 737 C CA . ALA A 1 91 ? 14.602 10.656 -9.539 1 98.44 91 ALA A CA 1
ATOM 738 C C . ALA A 1 91 ? 13.422 10.852 -8.594 1 98.44 91 ALA A C 1
ATOM 740 O O . ALA A 1 91 ? 13.586 10.812 -7.367 1 98.44 91 ALA A O 1
ATOM 741 N N . GLY A 1 92 ? 12.297 11.172 -9.133 1 98.06 92 GLY A N 1
ATOM 742 C CA . GLY A 1 92 ? 11.109 11.406 -8.328 1 98.06 92 GLY A CA 1
ATOM 743 C C . GLY A 1 92 ? 11.156 12.711 -7.559 1 98.06 92 GLY A C 1
ATOM 744 O O . GLY A 1 92 ? 10.383 12.914 -6.621 1 98.06 92 GLY A O 1
ATOM 745 N N . GLY A 1 93 ? 12.117 13.57 -7.836 1 98.25 93 GLY A N 1
ATOM 746 C CA . GLY A 1 93 ? 12.266 14.844 -7.148 1 98.25 93 GLY A CA 1
ATOM 747 C C . GLY A 1 93 ? 12.82 14.703 -5.742 1 98.25 93 GLY A C 1
ATOM 748 O O . GLY A 1 93 ? 12.75 15.641 -4.949 1 98.25 93 GLY A O 1
ATOM 749 N N . VAL A 1 94 ? 13.281 13.562 -5.391 1 98.69 94 VAL A N 1
ATOM 750 C CA . VAL A 1 94 ? 13.852 13.289 -4.078 1 98.69 94 VAL A CA 1
ATOM 751 C C . VAL A 1 94 ? 14.953 12.234 -4.203 1 98.69 94 VAL A C 1
ATOM 753 O O . VAL A 1 94 ? 14.797 11.258 -4.941 1 98.69 94 VAL A O 1
ATOM 756 N N . ILE A 1 95 ? 16.109 12.484 -3.604 1 98.81 95 ILE A N 1
ATOM 757 C CA . ILE A 1 95 ? 17.219 11.531 -3.605 1 98.81 95 ILE A CA 1
ATOM 758 C C . ILE A 1 95 ? 17.172 10.688 -2.336 1 98.81 95 ILE A C 1
ATOM 760 O O . ILE A 1 95 ? 17.047 11.219 -1.231 1 98.81 95 ILE A O 1
ATOM 764 N N . THR A 1 96 ? 17.203 9.359 -2.459 1 98.88 96 THR A N 1
ATOM 765 C CA . THR A 1 96 ? 17.203 8.445 -1.321 1 98.88 96 THR A CA 1
ATOM 766 C C . THR A 1 96 ? 18.359 7.461 -1.413 1 98.88 96 THR A C 1
ATOM 768 O O . THR A 1 96 ? 18.797 7.094 -2.512 1 98.88 96 THR A O 1
ATOM 771 N N . GLY A 1 97 ? 18.844 7.047 -0.262 1 98.81 97 GLY A N 1
ATOM 772 C CA . GLY A 1 97 ? 19.891 6.039 -0.255 1 98.81 97 GLY A CA 1
ATOM 773 C C . GLY A 1 97 ? 20.547 5.867 1.104 1 98.81 97 GLY A C 1
ATOM 774 O O . GLY A 1 97 ? 20.172 6.543 2.066 1 98.81 97 GLY A O 1
ATOM 775 N N . LEU A 1 98 ? 21.469 4.965 1.202 1 98.81 98 LEU A N 1
ATOM 776 C CA . LEU A 1 98 ? 22.203 4.66 2.418 1 98.81 98 LEU A CA 1
ATOM 777 C C . LEU A 1 98 ? 23.578 5.34 2.402 1 98.81 98 LEU A C 1
ATOM 779 O O . LEU A 1 98 ? 24.312 5.246 1.416 1 98.81 98 LEU A O 1
ATOM 783 N N . GLY A 1 99 ? 23.875 6.09 3.406 1 98.5 99 GLY A N 1
ATOM 784 C CA . GLY A 1 99 ? 25.172 6.727 3.592 1 98.5 99 GLY A CA 1
ATOM 785 C C . GLY A 1 99 ? 25.688 6.613 5.012 1 98.5 99 GLY A C 1
ATOM 786 O O . GLY A 1 99 ? 24.906 6.41 5.949 1 98.5 99 GLY A O 1
ATOM 787 N N . ARG A 1 100 ? 27 6.762 5.148 1 97.75 100 ARG A N 1
ATOM 788 C CA . ARG A 1 100 ? 27.609 6.684 6.469 1 97.75 100 ARG A CA 1
ATOM 789 C C . ARG A 1 100 ? 27.75 8.07 7.086 1 97.75 100 ARG A C 1
ATOM 791 O O . ARG A 1 100 ? 28.297 8.977 6.465 1 97.75 100 ARG A O 1
ATOM 798 N N . ILE A 1 101 ? 27.172 8.242 8.18 1 98.12 101 ILE A N 1
ATOM 799 C CA . ILE A 1 101 ? 27.328 9.453 8.992 1 98.12 101 ILE A CA 1
ATOM 800 C C . ILE A 1 101 ? 27.875 9.086 10.367 1 98.12 101 ILE A C 1
ATOM 802 O O . ILE A 1 101 ? 27.25 8.328 11.109 1 98.12 101 ILE A O 1
ATOM 806 N N . GLY A 1 102 ? 29 9.586 10.727 1 94.69 102 GLY A N 1
ATOM 807 C CA . GLY A 1 102 ? 29.609 9.242 12.008 1 94.69 102 GLY A CA 1
ATOM 808 C C . GLY A 1 102 ? 29.891 7.762 12.156 1 94.69 102 GLY A C 1
ATOM 809 O O . GLY A 1 102 ? 29.688 7.188 13.227 1 94.69 102 GLY A O 1
ATOM 810 N N . GLY A 1 103 ? 30.141 7.117 11.078 1 93.94 103 GLY A N 1
ATOM 811 C CA . GLY A 1 103 ? 30.547 5.719 11.117 1 93.94 103 GLY A CA 1
ATOM 812 C C . GLY A 1 103 ? 29.375 4.758 11.062 1 93.94 103 GLY A C 1
ATOM 813 O O . GLY A 1 103 ? 29.562 3.539 11.039 1 93.94 103 GLY A O 1
ATOM 814 N N . ARG A 1 104 ? 28.203 5.355 10.969 1 94.38 104 ARG A N 1
ATOM 815 C CA . ARG A 1 104 ? 27 4.516 10.969 1 94.38 104 ARG A CA 1
ATOM 816 C C . ARG A 1 104 ? 26.188 4.73 9.695 1 94.38 104 ARG A C 1
ATOM 818 O O . ARG A 1 104 ? 26.188 5.824 9.133 1 94.38 104 ARG A O 1
ATOM 825 N N . ASP A 1 105 ? 25.5 3.643 9.305 1 96.69 105 ASP A N 1
ATOM 826 C CA . ASP A 1 105 ? 24.625 3.758 8.133 1 96.69 105 ASP A CA 1
ATOM 827 C C . ASP A 1 105 ? 23.344 4.504 8.477 1 96.69 105 ASP A C 1
ATOM 829 O O . ASP A 1 105 ? 22.703 4.227 9.492 1 96.69 105 ASP A O 1
ATOM 833 N N . TRP A 1 106 ? 23.016 5.48 7.699 1 98.5 106 TRP A N 1
ATOM 834 C CA . TRP A 1 106 ? 21.766 6.223 7.77 1 98.5 106 TRP A CA 1
ATOM 835 C C . TRP A 1 106 ? 21.016 6.148 6.445 1 98.5 106 TRP A C 1
ATOM 837 O O . TRP A 1 106 ? 21.625 6.113 5.375 1 98.5 106 TRP A O 1
ATOM 847 N N . MET A 1 107 ? 19.703 5.949 6.5 1 98.88 107 MET A N 1
ATOM 848 C CA . MET A 1 107 ? 18.875 6.277 5.34 1 98.88 107 MET A CA 1
ATOM 849 C C . MET A 1 107 ? 18.781 7.785 5.148 1 98.88 107 MET A C 1
ATOM 851 O O . MET A 1 107 ? 18.469 8.516 6.094 1 98.88 107 MET A O 1
ATOM 855 N N . ILE A 1 108 ? 19.141 8.273 3.99 1 98.94 108 ILE A N 1
ATOM 856 C CA . ILE A 1 108 ? 19.078 9.703 3.697 1 98.94 108 ILE A CA 1
ATOM 857 C C . ILE A 1 108 ? 18 9.977 2.658 1 98.94 108 ILE A C 1
ATOM 859 O O . ILE A 1 108 ? 17.938 9.32 1.617 1 98.94 108 ILE A O 1
ATOM 863 N N . ILE A 1 109 ? 17.125 10.844 2.955 1 98.94 109 ILE A N 1
ATOM 864 C CA . ILE A 1 109 ? 16.047 11.305 2.082 1 98.94 109 ILE A CA 1
ATOM 865 C C . ILE A 1 109 ? 16.156 12.805 1.866 1 98.94 109 ILE A C 1
ATOM 867 O O . ILE A 1 109 ? 15.969 13.594 2.801 1 98.94 109 ILE A O 1
ATOM 871 N N . ALA A 1 110 ? 16.469 13.227 0.639 1 98.88 110 ALA A N 1
ATOM 872 C CA . ALA A 1 110 ? 16.75 14.633 0.367 1 98.88 110 ALA A CA 1
ATOM 873 C C . ALA A 1 110 ? 15.906 15.148 -0.794 1 98.88 110 ALA A C 1
ATOM 875 O O . ALA A 1 110 ? 16.078 14.719 -1.936 1 98.88 110 ALA A O 1
ATOM 876 N N . ASN A 1 111 ? 15.016 16.109 -0.548 1 98.62 111 ASN A N 1
ATOM 877 C CA . ASN A 1 111 ? 14.234 16.703 -1.618 1 98.62 111 ASN A CA 1
ATOM 878 C C . ASN A 1 111 ? 15.117 17.438 -2.619 1 98.62 111 ASN A C 1
ATOM 880 O O . ASN A 1 111 ? 16.078 18.109 -2.232 1 98.62 111 ASN A O 1
ATOM 884 N N . ASP A 1 112 ? 14.844 17.281 -3.855 1 98.56 112 ASP A N 1
ATOM 885 C CA . ASP A 1 112 ? 15.555 18.016 -4.898 1 98.56 112 ASP A CA 1
ATOM 886 C C . ASP A 1 112 ? 14.75 19.219 -5.367 1 98.56 112 ASP A C 1
ATOM 888 O O . ASP A 1 112 ? 13.953 19.109 -6.305 1 98.56 112 ASP A O 1
ATOM 892 N N . ALA A 1 113 ? 15.039 20.359 -4.836 1 97.81 113 ALA A N 1
ATOM 893 C CA . ALA A 1 113 ? 14.289 21.578 -5.102 1 97.81 113 ALA A CA 1
ATOM 894 C C . ALA A 1 113 ? 14.453 22.016 -6.555 1 97.81 113 ALA A C 1
ATOM 896 O O . ALA A 1 113 ? 13.68 22.844 -7.055 1 97.81 113 ALA A O 1
ATOM 897 N N . THR A 1 114 ? 15.477 21.469 -7.254 1 97.94 114 THR A N 1
ATOM 898 C CA . THR A 1 114 ? 15.68 21.828 -8.656 1 97.94 114 THR A CA 1
ATOM 899 C C . THR A 1 114 ? 14.617 21.188 -9.539 1 97.94 114 THR A C 1
ATOM 901 O O . THR A 1 114 ? 14.43 21.594 -10.688 1 97.94 114 THR A O 1
ATOM 904 N N . VAL A 1 115 ? 13.992 20.141 -9.008 1 97.75 115 VAL A N 1
ATOM 905 C CA . VAL A 1 115 ? 12.922 19.453 -9.719 1 97.75 115 VAL A CA 1
ATOM 906 C C . VAL A 1 115 ? 11.562 19.969 -9.227 1 97.75 115 VAL A C 1
ATOM 908 O O . VAL A 1 115 ? 11.031 19.453 -8.234 1 97.75 115 VAL A O 1
ATOM 911 N N . LYS A 1 116 ? 10.961 20.891 -9.93 1 94.5 116 LYS A N 1
ATOM 912 C CA . LYS A 1 116 ? 9.648 21.469 -9.625 1 94.5 116 LYS A CA 1
ATOM 913 C C . LYS A 1 116 ? 9.562 21.906 -8.164 1 94.5 116 LYS A C 1
ATOM 915 O O . LYS A 1 116 ? 8.625 21.516 -7.453 1 94.5 116 LYS A O 1
ATOM 920 N N . ALA A 1 117 ? 10.594 22.562 -7.691 1 94.5 117 ALA A N 1
ATOM 921 C CA . ALA A 1 117 ? 10.664 23.109 -6.34 1 94.5 117 ALA A CA 1
ATOM 922 C C . ALA A 1 117 ? 10.484 22.016 -5.289 1 94.5 117 ALA A C 1
ATOM 924 O O . ALA A 1 117 ? 9.922 22.281 -4.219 1 94.5 117 ALA A O 1
ATOM 925 N N . GLY A 1 118 ? 10.82 20.797 -5.664 1 95.88 118 GLY A N 1
ATOM 926 C CA . GLY A 1 118 ? 10.742 19.688 -4.723 1 95.88 118 GLY A CA 1
ATOM 927 C C . GLY A 1 118 ? 9.32 19.219 -4.484 1 95.88 118 GLY A C 1
ATOM 928 O O . GLY A 1 118 ? 9.039 18.578 -3.467 1 95.88 118 GLY A O 1
ATOM 929 N N . ALA A 1 119 ? 8.375 19.531 -5.406 1 95 119 ALA A N 1
ATOM 930 C CA . ALA A 1 119 ? 6.969 19.172 -5.23 1 95 119 ALA A CA 1
ATOM 931 C C . ALA A 1 119 ? 6.785 17.656 -5.219 1 95 119 ALA A C 1
ATOM 933 O O . ALA A 1 119 ? 7.527 16.922 -5.887 1 95 119 ALA A O 1
ATOM 934 N N . PHE A 1 120 ? 5.805 17.219 -4.449 1 96.69 120 PHE A N 1
ATOM 935 C CA . PHE A 1 120 ? 5.508 15.789 -4.336 1 96.69 120 PHE A CA 1
ATOM 936 C C . PHE A 1 120 ? 4.594 15.336 -5.465 1 96.69 120 PHE A C 1
ATOM 938 O O . PHE A 1 120 ? 3.389 15.602 -5.438 1 96.69 120 PHE A O 1
ATOM 945 N N . PHE A 1 121 ? 5.25 14.688 -6.457 1 97.38 121 PHE A N 1
ATOM 946 C CA . PHE A 1 121 ? 4.477 13.867 -7.383 1 97.38 121 PHE A CA 1
ATOM 947 C C . PHE A 1 121 ? 4.043 12.57 -6.715 1 97.38 121 PHE A C 1
ATOM 949 O O . PHE A 1 121 ? 4.559 12.203 -5.656 1 97.38 121 PHE A O 1
ATOM 956 N N . PRO A 1 122 ? 3.045 11.859 -7.301 1 97.62 122 PRO A N 1
ATOM 957 C CA . PRO A 1 122 ? 2.688 10.562 -6.723 1 97.62 122 PRO A CA 1
ATOM 958 C C . PRO A 1 122 ? 3.896 9.648 -6.523 1 97.62 122 PRO A C 1
ATOM 960 O O . PRO A 1 122 ? 4.043 9.031 -5.469 1 97.62 122 PRO A O 1
ATOM 963 N N . ILE A 1 123 ? 4.84 9.633 -7.441 1 98.5 123 ILE A N 1
ATOM 964 C CA . ILE A 1 123 ? 5.992 8.742 -7.363 1 98.5 123 ILE A CA 1
ATOM 965 C C . ILE A 1 123 ? 6.949 9.234 -6.277 1 98.5 123 ILE A C 1
ATOM 967 O O . ILE A 1 123 ? 7.688 8.438 -5.688 1 98.5 123 ILE A O 1
ATOM 971 N N . THR A 1 124 ? 6.957 10.594 -5.973 1 98.38 124 THR A N 1
ATOM 972 C CA . THR A 1 124 ? 7.777 11.133 -4.891 1 98.38 124 THR A CA 1
ATOM 973 C C . THR A 1 124 ? 7.348 10.555 -3.545 1 98.38 124 THR A C 1
ATOM 975 O O . THR A 1 124 ? 8.18 10.086 -2.771 1 98.38 124 THR A O 1
ATOM 978 N N . ALA A 1 125 ? 6.027 10.578 -3.363 1 98 125 ALA A N 1
ATOM 979 C CA . ALA A 1 125 ? 5.492 10.039 -2.117 1 98 125 ALA A CA 1
ATOM 980 C C . ALA A 1 125 ? 5.812 8.555 -1.984 1 98 125 ALA A C 1
ATOM 982 O O . ALA A 1 125 ? 6.277 8.102 -0.935 1 98 125 ALA A O 1
ATOM 983 N N . LYS A 1 126 ? 5.559 7.828 -3.051 1 98.31 126 LYS A N 1
ATOM 984 C CA . LYS A 1 126 ? 5.832 6.395 -3.045 1 98.31 126 LYS A CA 1
ATOM 985 C C . LYS A 1 126 ? 7.301 6.113 -2.729 1 98.31 126 LYS A C 1
ATOM 987 O O . LYS A 1 126 ? 7.613 5.18 -1.988 1 98.31 126 LYS A O 1
ATOM 992 N N . LYS A 1 127 ? 8.211 6.902 -3.295 1 98.56 127 LYS A N 1
ATOM 993 C CA . LYS A 1 127 ? 9.648 6.719 -3.1 1 98.56 127 LYS A CA 1
ATOM 994 C C . LYS A 1 127 ? 10.047 6.984 -1.649 1 98.56 127 LYS A C 1
ATOM 996 O O . LYS A 1 127 ? 10.805 6.215 -1.058 1 98.56 127 LYS A O 1
ATOM 1001 N N . VAL A 1 128 ? 9.539 8.039 -1.057 1 98.75 128 VAL A N 1
ATOM 1002 C CA . VAL A 1 128 ? 9.828 8.367 0.336 1 98.75 128 VAL A CA 1
ATOM 1003 C C . VAL A 1 128 ? 9.305 7.254 1.243 1 98.75 128 VAL A C 1
ATOM 1005 O O . VAL A 1 128 ? 10.008 6.797 2.146 1 98.75 128 VAL A O 1
ATOM 1008 N N . ILE A 1 129 ? 8.086 6.805 0.969 1 98.75 129 ILE A N 1
ATOM 1009 C CA . ILE A 1 129 ? 7.484 5.738 1.762 1 98.75 129 ILE A CA 1
ATOM 1010 C C . ILE A 1 129 ? 8.328 4.473 1.657 1 98.75 129 ILE A C 1
ATOM 1012 O O . ILE A 1 129 ? 8.555 3.785 2.656 1 98.75 129 ILE A O 1
ATOM 1016 N N . ARG A 1 130 ? 8.797 4.141 0.441 1 98.81 130 ARG A N 1
ATOM 1017 C CA . ARG A 1 130 ? 9.648 2.963 0.269 1 98.81 130 ARG A CA 1
ATOM 1018 C C . ARG A 1 130 ? 10.945 3.104 1.053 1 98.81 130 ARG A C 1
ATOM 1020 O O . ARG A 1 130 ? 11.383 2.156 1.709 1 98.81 130 ARG A O 1
ATOM 1027 N N . ALA A 1 131 ? 11.562 4.27 0.999 1 98.88 131 ALA A N 1
ATOM 1028 C CA . ALA A 1 131 ? 12.781 4.512 1.773 1 98.88 131 ALA A CA 1
ATOM 1029 C C . ALA A 1 131 ? 12.516 4.352 3.268 1 98.88 131 ALA A C 1
ATOM 1031 O O . ALA A 1 131 ? 13.305 3.723 3.979 1 98.88 131 ALA A O 1
ATOM 1032 N N . GLN A 1 132 ? 11.406 4.941 3.744 1 98.88 132 GLN A N 1
ATOM 1033 C CA . GLN A 1 132 ? 11.023 4.809 5.145 1 98.88 132 GLN A CA 1
ATOM 1034 C C . GLN A 1 132 ? 10.781 3.346 5.508 1 98.88 132 GLN A C 1
ATOM 1036 O O . GLN A 1 132 ? 11.156 2.898 6.598 1 98.88 132 GLN A O 1
ATOM 1041 N N . THR A 1 133 ? 10.164 2.584 4.605 1 98.69 133 THR A N 1
ATOM 1042 C CA . THR A 1 133 ? 9.859 1.181 4.863 1 98.69 133 THR A CA 1
ATOM 1043 C C . THR A 1 133 ? 11.148 0.367 5 1 98.69 133 THR A C 1
ATOM 1045 O O . THR A 1 133 ? 11.273 -0.454 5.91 1 98.69 133 THR A O 1
ATOM 1048 N N . ILE A 1 134 ? 12.094 0.612 4.113 1 98.81 134 ILE A N 1
ATOM 1049 C CA . ILE A 1 134 ? 13.391 -0.052 4.223 1 98.81 134 ILE A CA 1
ATOM 1050 C C . ILE A 1 134 ? 14.031 0.282 5.566 1 98.81 134 ILE A C 1
ATOM 1052 O O . ILE A 1 134 ? 14.539 -0.606 6.258 1 98.81 134 ILE A O 1
ATOM 1056 N N . ALA A 1 135 ? 13.961 1.555 5.945 1 98.81 135 ALA A N 1
ATOM 1057 C CA . ALA A 1 135 ? 14.539 1.988 7.215 1 98.81 135 ALA A CA 1
ATOM 1058 C C . ALA A 1 135 ? 13.828 1.334 8.398 1 98.81 135 ALA A C 1
ATOM 1060 O O . ALA A 1 135 ? 14.484 0.841 9.32 1 98.81 135 ALA A O 1
ATOM 1061 N N . LEU A 1 136 ? 12.516 1.34 8.352 1 98.56 136 LEU A N 1
ATOM 1062 C CA . LEU A 1 136 ? 11.695 0.769 9.414 1 98.56 136 LEU A CA 1
ATOM 1063 C C . LEU A 1 136 ? 11.992 -0.717 9.594 1 98.56 136 LEU A C 1
ATOM 1065 O O . LEU A 1 136 ? 12.273 -1.17 10.703 1 98.56 136 LEU A O 1
ATOM 1069 N N . GLU A 1 137 ? 12.016 -1.487 8.469 1 97.88 137 GLU A N 1
ATOM 1070 C CA . GLU A 1 137 ? 12.156 -2.939 8.5 1 97.88 137 GLU A CA 1
ATOM 1071 C C . GLU A 1 137 ? 13.555 -3.35 8.945 1 97.88 137 GLU A C 1
ATOM 1073 O O . GLU A 1 137 ? 13.742 -4.426 9.516 1 97.88 137 GLU A O 1
ATOM 1078 N N . ASN A 1 138 ? 14.523 -2.453 8.742 1 98.25 138 ASN A N 1
ATOM 1079 C CA . ASN A 1 138 ? 15.906 -2.807 9.055 1 98.25 138 ASN A CA 1
ATOM 1080 C C . ASN A 1 138 ? 16.438 -1.992 10.227 1 98.25 138 ASN A C 1
ATOM 1082 O O . ASN A 1 138 ? 17.625 -2.084 10.562 1 98.25 138 ASN A O 1
ATOM 1086 N N . ARG A 1 139 ? 15.586 -1.122 10.844 1 97.88 139 ARG A N 1
ATOM 1087 C CA . ARG A 1 139 ? 15.922 -0.296 12 1 97.88 139 ARG A CA 1
ATOM 1088 C C . ARG A 1 139 ? 17.078 0.643 11.68 1 97.88 139 ARG A C 1
ATOM 1090 O O . ARG A 1 139 ? 18 0.786 12.484 1 97.88 139 ARG A O 1
ATOM 1097 N N . ILE A 1 140 ? 17 1.223 10.492 1 98.38 140 ILE A N 1
ATOM 1098 C CA . ILE A 1 140 ? 18.031 2.152 10.055 1 98.38 140 ILE A CA 1
ATOM 1099 C C . ILE A 1 140 ? 17.641 3.578 10.445 1 98.38 140 ILE A C 1
ATOM 1101 O O . ILE A 1 140 ? 16.578 4.062 10.062 1 98.38 140 ILE A O 1
ATOM 1105 N N . PRO A 1 141 ? 18.5 4.285 11.242 1 98.31 141 PRO A N 1
ATOM 1106 C CA . PRO A 1 141 ? 18.203 5.699 11.469 1 98.31 141 PRO A CA 1
ATOM 1107 C C . PRO A 1 141 ? 18.094 6.496 10.172 1 98.31 141 PRO A C 1
ATOM 1109 O O . PRO A 1 141 ? 18.688 6.121 9.156 1 98.31 141 PRO A O 1
ATOM 1112 N N . THR A 1 142 ? 17.328 7.625 10.219 1 98.75 142 THR A N 1
ATOM 1113 C CA . THR A 1 142 ? 16.969 8.289 8.969 1 98.75 142 THR A CA 1
ATOM 1114 C C . THR A 1 142 ? 17.188 9.797 9.094 1 98.75 142 THR A C 1
ATOM 1116 O O . THR A 1 142 ? 16.844 10.398 10.109 1 98.75 142 THR A O 1
ATOM 1119 N N . VAL A 1 143 ? 17.766 10.367 8.07 1 98.88 143 VAL A N 1
ATOM 1120 C CA . VAL A 1 143 ? 17.922 11.812 7.953 1 98.88 143 VAL A CA 1
ATOM 1121 C C . VAL A 1 143 ? 17.062 12.344 6.805 1 98.88 143 VAL A C 1
ATOM 1123 O O . VAL A 1 143 ? 17.078 11.781 5.707 1 98.88 143 VAL A O 1
ATOM 1126 N N . TYR A 1 144 ? 16.312 13.375 7.105 1 98.88 144 TYR A N 1
ATOM 1127 C CA . TYR A 1 144 ? 15.531 14.07 6.086 1 98.88 144 TYR A CA 1
ATOM 1128 C C . TYR A 1 144 ? 16.109 15.445 5.797 1 98.88 144 TYR A C 1
ATOM 1130 O O . TYR A 1 144 ? 16.25 16.266 6.707 1 98.88 144 TYR A O 1
ATOM 1138 N N . LEU A 1 145 ? 16.5 15.68 4.578 1 98.88 145 LEU A N 1
ATOM 1139 C CA . LEU A 1 145 ? 16.906 17 4.105 1 98.88 145 LEU A CA 1
ATOM 1140 C C . LEU A 1 145 ? 15.797 17.656 3.291 1 98.88 145 LEU A C 1
ATOM 1142 O O . LEU A 1 145 ? 15.648 17.375 2.1 1 98.88 145 LEU A O 1
ATOM 1146 N N . VAL A 1 146 ? 15.086 18.562 3.938 1 98.75 146 VAL A N 1
ATOM 1147 C CA . VAL A 1 146 ? 13.773 18.984 3.469 1 98.75 146 VAL A CA 1
ATOM 1148 C C . VAL A 1 146 ? 13.891 20.281 2.666 1 98.75 146 VAL A C 1
ATOM 1150 O O . VAL A 1 146 ? 14.469 21.25 3.139 1 98.75 146 VAL A O 1
ATOM 1153 N N . ASP A 1 147 ? 13.406 20.328 1.487 1 98.25 147 ASP A N 1
ATOM 1154 C CA . ASP A 1 147 ? 13.305 21.469 0.567 1 98.25 147 ASP A CA 1
ATOM 1155 C C . ASP A 1 147 ? 12.227 21.219 -0.483 1 98.25 147 ASP A C 1
ATOM 1157 O O . ASP A 1 147 ? 12.523 20.828 -1.61 1 98.25 147 ASP A O 1
ATOM 1161 N N . SER A 1 148 ? 10.984 21.422 -0.079 1 96.5 148 SER A N 1
ATOM 1162 C CA . SER A 1 148 ? 9.867 21 -0.922 1 96.5 148 SER A CA 1
ATOM 1163 C C . SER A 1 148 ? 8.727 22.016 -0.878 1 96.5 148 SER A C 1
ATOM 1165 O O . SER A 1 148 ? 8.422 22.562 0.179 1 96.5 148 SER A O 1
ATOM 1167 N N . ALA A 1 149 ? 8.109 22.156 -1.993 1 92.12 149 ALA A N 1
ATOM 1168 C CA . ALA A 1 149 ? 6.969 23.047 -2.117 1 92.12 149 ALA A CA 1
ATOM 1169 C C . ALA A 1 149 ? 5.668 22.344 -1.757 1 92.12 149 ALA A C 1
ATOM 1171 O O . ALA A 1 149 ? 4.586 22.922 -1.874 1 92.12 149 ALA A O 1
ATOM 1172 N N . GLY A 1 150 ? 5.793 21.156 -1.336 1 91.69 150 GLY A N 1
ATOM 1173 C CA . GLY A 1 150 ? 4.59 20.422 -0.984 1 91.69 150 GLY A CA 1
ATOM 1174 C C . GLY A 1 150 ? 4.008 19.625 -2.146 1 91.69 150 GLY A C 1
ATOM 1175 O O . GLY A 1 150 ? 4.742 19.156 -3.014 1 91.69 150 GLY A O 1
ATOM 1176 N N . VAL A 1 151 ? 2.66 19.438 -2.115 1 92.25 151 VAL A N 1
ATOM 1177 C CA . VAL A 1 151 ? 1.963 18.578 -3.078 1 92.25 151 VAL A CA 1
ATOM 1178 C C . VAL A 1 151 ? 1.968 19.25 -4.453 1 92.25 151 VAL A C 1
ATOM 1180 O O . VAL A 1 151 ? 1.754 20.453 -4.566 1 92.25 151 VAL A O 1
ATOM 1183 N N . PHE A 1 152 ? 2.307 18.453 -5.504 1 92.81 152 PHE A N 1
ATOM 1184 C CA . PHE A 1 152 ? 2.084 18.922 -6.867 1 92.81 152 PHE A CA 1
ATOM 1185 C C . PHE A 1 152 ? 0.592 19 -7.172 1 92.81 152 PHE A C 1
ATOM 1187 O O . PHE A 1 152 ? -0.033 18 -7.516 1 92.81 152 PHE A O 1
ATOM 1194 N N . LEU A 1 153 ? -0.023 20.094 -7.156 1 87.19 153 LEU A N 1
ATOM 1195 C CA . LEU A 1 153 ? -1.454 20.344 -7.02 1 87.19 153 LEU A CA 1
ATOM 1196 C C . LEU A 1 153 ? -2.225 19.75 -8.195 1 87.19 153 LEU A C 1
ATOM 1198 O O . LEU A 1 153 ? -3.32 19.203 -8.008 1 87.19 153 LEU A O 1
ATOM 1202 N N . PRO A 1 154 ? -1.668 19.812 -9.414 1 86.19 154 PRO A N 1
ATOM 1203 C CA . PRO A 1 154 ? -2.424 19.234 -10.531 1 86.19 154 PRO A CA 1
ATOM 1204 C C . PRO A 1 154 ? -2.697 17.75 -10.344 1 86.19 154 PRO A C 1
ATOM 1206 O O . PRO A 1 154 ? -3.666 17.219 -10.906 1 86.19 154 PRO A O 1
ATOM 1209 N N . LEU A 1 155 ? -1.862 17.094 -9.477 1 91.19 155 LEU A N 1
ATOM 1210 C CA . LEU A 1 155 ? -2.033 15.664 -9.258 1 91.19 155 LEU A CA 1
ATOM 1211 C C . LEU A 1 155 ? -2.404 15.375 -7.805 1 91.19 155 LEU A C 1
ATOM 1213 O O . LEU A 1 155 ? -2.131 14.289 -7.297 1 91.19 155 LEU A O 1
ATOM 1217 N N . GLN A 1 156 ? -3.043 16.297 -7.133 1 89.75 156 GLN A N 1
ATOM 1218 C CA . GLN A 1 156 ? -3.301 16.203 -5.703 1 89.75 156 GLN A CA 1
ATOM 1219 C C . GLN A 1 156 ? -4.137 14.961 -5.375 1 89.75 156 GLN A C 1
ATOM 1221 O O . GLN A 1 156 ? -3.963 14.352 -4.32 1 89.75 156 GLN A O 1
ATOM 1226 N N . ASP A 1 157 ? -5.078 14.523 -6.25 1 90.56 157 ASP A N 1
ATOM 1227 C CA . ASP A 1 157 ? -5.965 13.398 -5.973 1 90.56 157 ASP A CA 1
ATOM 1228 C C . ASP A 1 157 ? -5.219 12.07 -6.086 1 90.56 157 ASP A C 1
ATOM 1230 O O . ASP A 1 157 ? -5.746 11.016 -5.719 1 90.56 157 ASP A O 1
ATOM 1234 N N . GLU A 1 158 ? -3.959 12.125 -6.488 1 93.44 158 GLU A N 1
ATOM 1235 C CA . GLU A 1 158 ? -3.145 10.922 -6.602 1 93.44 158 GLU A CA 1
ATOM 1236 C C . GLU A 1 158 ? -2.014 10.922 -5.578 1 93.44 158 GLU A C 1
ATOM 1238 O O . GLU A 1 158 ? -1.229 9.977 -5.512 1 93.44 158 GLU A O 1
ATOM 1243 N N . VAL A 1 159 ? -1.922 11.93 -4.789 1 94.62 159 VAL A N 1
ATOM 1244 C CA . VAL A 1 159 ? -0.802 12.07 -3.863 1 94.62 159 VAL A CA 1
ATOM 1245 C C . VAL A 1 159 ? -1.323 12.133 -2.43 1 94.62 159 VAL A C 1
ATOM 1247 O O . VAL A 1 159 ? -0.653 11.68 -1.499 1 94.62 159 VAL A O 1
ATOM 1250 N N . PHE A 1 160 ? -2.57 12.477 -2.236 1 93.69 160 PHE A N 1
ATOM 1251 C CA . PHE A 1 160 ? -3.07 12.867 -0.923 1 93.69 160 PHE A CA 1
ATOM 1252 C C . PHE A 1 160 ? -3.918 11.75 -0.313 1 93.69 160 PHE A C 1
ATOM 1254 O O . PHE A 1 160 ? -3.684 11.344 0.826 1 93.69 160 PHE A O 1
ATOM 1261 N N . PRO A 1 161 ? -4.836 11.188 -0.964 1 95.06 161 PRO A N 1
ATOM 1262 C CA . PRO A 1 161 ? -6.004 10.633 -0.271 1 95.06 161 PRO A CA 1
ATOM 1263 C C . PRO A 1 161 ? -5.812 9.18 0.146 1 95.06 161 PRO A C 1
ATOM 1265 O O . PRO A 1 161 ? -6.414 8.727 1.123 1 95.06 161 PRO A O 1
ATOM 1268 N N . ASP A 1 162 ? -5.023 8.422 -0.513 1 96.31 162 ASP A N 1
ATOM 1269 C CA . ASP A 1 162 ? -5.02 6.973 -0.348 1 96.31 162 ASP A CA 1
ATOM 1270 C C . ASP A 1 162 ? -4.066 6.551 0.769 1 96.31 162 ASP A C 1
ATOM 1272 O O . ASP A 1 162 ? -3.379 7.391 1.354 1 96.31 162 ASP A O 1
ATOM 1276 N N . GLN A 1 163 ? -4.059 5.312 1.067 1 96.38 163 GLN A N 1
ATOM 1277 C CA . GLN A 1 163 ? -3.338 4.711 2.188 1 96.38 163 GLN A CA 1
ATOM 1278 C C . GLN A 1 163 ? -1.837 4.965 2.072 1 96.38 163 GLN A C 1
ATOM 1280 O O . GLN A 1 163 ? -1.18 5.289 3.064 1 96.38 163 GLN A O 1
ATOM 1285 N N . ASP A 1 164 ? -1.302 4.781 0.853 1 95.81 164 ASP A N 1
ATOM 1286 C CA . ASP A 1 164 ? 0.142 4.887 0.66 1 95.81 164 ASP A CA 1
ATOM 1287 C C . ASP A 1 164 ? 0.506 6.188 -0.058 1 95.81 164 ASP A C 1
ATOM 1289 O O . ASP A 1 164 ? 1.377 6.195 -0.93 1 95.81 164 ASP A O 1
ATOM 1293 N N . ASP A 1 165 ? -0.274 7.188 0.254 1 96.5 165 ASP A N 1
ATOM 1294 C CA . ASP A 1 165 ? 0.011 8.531 -0.239 1 96.5 165 ASP A CA 1
ATOM 1295 C C . ASP A 1 165 ? 0.728 9.367 0.821 1 96.5 165 ASP A C 1
ATOM 1297 O O . ASP A 1 165 ? 1.342 8.812 1.738 1 96.5 165 ASP A O 1
ATOM 1301 N N . PHE A 1 166 ? 0.681 10.656 0.669 1 95.56 166 PHE A N 1
ATOM 1302 C CA . PHE A 1 166 ? 1.489 11.633 1.388 1 95.56 166 PHE A CA 1
ATOM 1303 C C . PHE A 1 166 ? 1.356 11.445 2.895 1 95.56 166 PHE A C 1
ATOM 1305 O O . PHE A 1 166 ? 2.352 11.484 3.619 1 95.56 166 PHE A O 1
ATOM 1312 N N . GLY A 1 167 ? 0.133 11.141 3.42 1 97.19 167 GLY A N 1
ATOM 1313 C CA . GLY A 1 167 ? -0.107 10.992 4.848 1 97.19 167 GLY A CA 1
ATOM 1314 C C . GLY A 1 167 ? 0.646 9.82 5.457 1 97.19 167 GLY A C 1
ATOM 1315 O O . GLY A 1 167 ? 1.008 9.859 6.637 1 97.19 167 GLY A O 1
ATOM 1316 N N . ARG A 1 168 ? 0.915 8.766 4.648 1 98.25 168 ARG A N 1
ATOM 1317 C CA . ARG A 1 168 ? 1.6 7.57 5.137 1 98.25 168 ARG A CA 1
ATOM 1318 C C . ARG A 1 168 ? 3.014 7.902 5.602 1 98.25 168 ARG A C 1
ATOM 1320 O O . ARG A 1 168 ? 3.535 7.273 6.52 1 98.25 168 ARG A O 1
ATOM 1327 N N . ILE A 1 169 ? 3.602 8.969 5.043 1 98.31 169 ILE A N 1
ATOM 1328 C CA . ILE A 1 169 ? 4.945 9.398 5.418 1 98.31 169 ILE A CA 1
ATOM 1329 C C . ILE A 1 169 ? 4.965 9.805 6.891 1 98.31 169 ILE A C 1
ATOM 1331 O O . ILE A 1 169 ? 5.844 9.383 7.645 1 98.31 169 ILE A O 1
ATOM 1335 N N . PHE A 1 170 ? 3.932 10.539 7.348 1 97.69 170 PHE A N 1
ATOM 1336 C CA . PHE A 1 170 ? 3.855 11.023 8.719 1 97.69 170 PHE A CA 1
ATOM 1337 C C . PHE A 1 170 ? 3.543 9.883 9.68 1 97.69 170 PHE A C 1
ATOM 1339 O O . PHE A 1 170 ? 4.094 9.82 10.781 1 97.69 170 PHE A O 1
ATOM 1346 N N . TYR A 1 171 ? 2.639 9.008 9.203 1 98.06 171 TYR A N 1
ATOM 1347 C CA . TYR A 1 171 ? 2.336 7.801 9.969 1 98.06 171 TYR A CA 1
ATOM 1348 C C . TYR A 1 171 ? 3.604 7.012 10.258 1 98.06 171 TYR A C 1
ATOM 1350 O O . TYR A 1 171 ? 3.844 6.613 11.406 1 98.06 171 TYR A O 1
ATOM 1358 N N . LEU A 1 172 ? 4.488 6.809 9.25 1 98.5 172 LEU A N 1
ATOM 1359 C CA . LEU A 1 172 ? 5.711 6.02 9.383 1 98.5 172 LEU A CA 1
ATOM 1360 C C . LEU A 1 172 ? 6.742 6.758 10.227 1 98.5 172 LEU A C 1
ATOM 1362 O O . LEU A 1 172 ? 7.484 6.137 10.992 1 98.5 172 LEU A O 1
ATOM 1366 N N . ASN A 1 173 ? 6.754 8.148 10.109 1 97.94 173 ASN A N 1
ATOM 1367 C CA . ASN A 1 173 ? 7.602 8.906 11.023 1 97.94 173 ASN A CA 1
ATOM 1368 C C . ASN A 1 173 ? 7.301 8.57 12.484 1 97.94 173 ASN A C 1
ATOM 1370 O O . ASN A 1 173 ? 8.211 8.273 13.258 1 97.94 173 ASN A O 1
ATOM 1374 N N . ALA A 1 174 ? 6.016 8.602 12.781 1 97.62 174 ALA A N 1
ATOM 1375 C CA . ALA A 1 174 ? 5.582 8.383 14.164 1 97.62 174 ALA A CA 1
ATOM 1376 C C . ALA A 1 174 ? 5.898 6.957 14.609 1 97.62 174 ALA A C 1
ATOM 1378 O O . ALA A 1 174 ? 6.43 6.746 15.703 1 97.62 174 ALA A O 1
ATOM 1379 N N . ARG A 1 175 ? 5.594 5.996 13.758 1 97.56 175 ARG A N 1
ATOM 1380 C CA . ARG A 1 175 ? 5.809 4.59 14.094 1 97.56 175 ARG A CA 1
ATOM 1381 C C . ARG A 1 175 ? 7.293 4.293 14.281 1 97.56 175 ARG A C 1
ATOM 1383 O O . ARG A 1 175 ? 7.668 3.547 15.195 1 97.56 175 ARG A O 1
ATOM 1390 N N . MET A 1 176 ? 8.172 4.867 13.406 1 97.69 176 MET A N 1
ATOM 1391 C CA . MET A 1 176 ? 9.609 4.66 13.516 1 97.69 176 MET A CA 1
ATOM 1392 C C . MET A 1 176 ? 10.148 5.258 14.812 1 97.69 176 MET A C 1
ATOM 1394 O O . MET A 1 176 ? 10.945 4.621 15.516 1 97.69 176 MET A O 1
ATOM 1398 N N . SER A 1 177 ? 9.688 6.445 15.133 1 97.38 177 SER A N 1
ATOM 1399 C CA . SER A 1 177 ? 10.094 7.055 16.391 1 97.38 177 SER A CA 1
ATOM 1400 C C . SER A 1 177 ? 9.672 6.203 17.594 1 97.38 177 SER A C 1
ATOM 1402 O O . SER A 1 177 ? 10.453 5.992 18.516 1 97.38 177 SER A O 1
ATOM 1404 N N . ALA A 1 178 ? 8.453 5.664 17.516 1 96.56 178 ALA A N 1
ATOM 1405 C CA . ALA A 1 178 ? 7.91 4.844 18.594 1 96.56 178 ALA A CA 1
ATOM 1406 C C . ALA A 1 178 ? 8.734 3.576 18.797 1 96.56 178 ALA A C 1
ATOM 1408 O O . ALA A 1 178 ? 8.797 3.033 19.906 1 96.56 178 ALA A O 1
ATOM 1409 N N . LEU A 1 179 ? 9.43 3.104 17.797 1 95.19 179 LEU A N 1
ATOM 1410 C CA . LEU A 1 179 ? 10.25 1.897 17.844 1 95.19 179 LEU A CA 1
ATOM 1411 C C . LEU A 1 179 ? 11.68 2.234 18.266 1 95.19 179 LEU A C 1
ATOM 1413 O O . LEU A 1 179 ? 12.531 1.347 18.344 1 95.19 179 LEU A O 1
ATOM 1417 N N . GLY A 1 180 ? 11.961 3.504 18.422 1 94.81 180 GLY A N 1
ATOM 1418 C CA . GLY A 1 180 ? 13.289 3.926 18.844 1 94.81 180 GLY A CA 1
ATOM 1419 C C . GLY A 1 180 ? 14.258 4.078 17.688 1 94.81 180 GLY A C 1
ATOM 1420 O O . GLY A 1 180 ? 15.477 4.074 17.875 1 94.81 180 GLY A O 1
ATOM 1421 N N . ILE A 1 181 ? 13.75 4.18 16.469 1 96.94 181 ILE A N 1
ATOM 1422 C CA . ILE A 1 181 ? 14.594 4.43 15.305 1 96.94 181 ILE A CA 1
ATOM 1423 C C . ILE A 1 181 ? 14.82 5.93 15.148 1 96.94 181 ILE A C 1
ATOM 1425 O O . ILE A 1 181 ? 13.898 6.68 14.82 1 96.94 181 ILE A O 1
ATOM 1429 N N . PRO A 1 182 ? 16.016 6.402 15.258 1 96.56 182 PRO A N 1
ATOM 1430 C CA . PRO A 1 182 ? 16.266 7.844 15.25 1 96.56 182 PRO A CA 1
ATOM 1431 C C . PRO A 1 182 ? 15.93 8.492 13.906 1 96.56 182 PRO A C 1
ATOM 1433 O O . PRO A 1 182 ? 16.188 7.91 12.852 1 96.56 182 PRO A O 1
ATOM 1436 N N . GLN A 1 183 ? 15.344 9.633 13.961 1 98.19 183 GLN A N 1
ATOM 1437 C CA . GLN A 1 183 ? 15.062 10.453 12.781 1 98.19 183 GLN A CA 1
ATOM 1438 C C . GLN A 1 183 ? 15.469 11.906 13.008 1 98.19 183 GLN A C 1
ATOM 1440 O O . GLN A 1 183 ? 15.047 12.531 13.984 1 98.19 183 GLN A O 1
ATOM 1445 N N . ILE A 1 184 ? 16.328 12.453 12.148 1 98.44 184 ILE A N 1
ATOM 1446 C CA . ILE A 1 184 ? 16.766 13.844 12.172 1 98.44 184 ILE A CA 1
ATOM 1447 C C . ILE A 1 184 ? 16.344 14.547 10.883 1 98.44 184 ILE A C 1
ATOM 1449 O O . ILE A 1 184 ? 16.531 14.008 9.789 1 98.44 184 ILE A O 1
ATOM 1453 N N . SER A 1 185 ? 15.75 15.672 11.023 1 98.5 185 SER A N 1
ATOM 1454 C CA . SER A 1 185 ? 15.391 16.453 9.836 1 98.5 185 SER A CA 1
ATOM 1455 C C . SER A 1 185 ? 16.062 17.812 9.852 1 98.5 185 SER A C 1
ATOM 1457 O O . SER A 1 185 ? 16.281 18.391 10.914 1 98.5 185 SER A O 1
ATOM 1459 N N . ALA A 1 186 ? 16.375 18.281 8.719 1 98.81 186 ALA A N 1
ATOM 1460 C CA . ALA A 1 186 ? 16.812 19.656 8.516 1 98.81 186 ALA A CA 1
ATOM 1461 C C . ALA A 1 186 ? 16.016 20.328 7.402 1 98.81 186 ALA A C 1
ATOM 1463 O O . ALA A 1 186 ? 16 19.844 6.266 1 98.81 186 ALA A O 1
ATOM 1464 N N . ILE A 1 187 ? 15.312 21.359 7.781 1 98.75 187 ILE A N 1
ATOM 1465 C CA . ILE A 1 187 ? 14.648 22.172 6.766 1 98.75 187 ILE A CA 1
ATOM 1466 C C . ILE A 1 187 ? 15.648 23.141 6.148 1 98.75 187 ILE A C 1
ATOM 1468 O O . ILE A 1 187 ? 16.156 24.031 6.836 1 98.75 187 ILE A O 1
ATOM 1472 N N . MET A 1 188 ? 15.852 22.953 4.895 1 98.38 188 MET A N 1
ATOM 1473 C CA . MET A 1 188 ? 16.875 23.703 4.191 1 98.38 188 MET A CA 1
ATOM 1474 C C . MET A 1 188 ? 16.297 24.438 2.984 1 98.38 188 MET A C 1
ATOM 1476 O O . MET A 1 188 ? 16.922 24.5 1.924 1 98.38 188 MET A O 1
ATOM 1480 N N . GLY A 1 189 ? 15.141 24.891 3.059 1 96.81 189 GLY A N 1
ATOM 1481 C CA . GLY A 1 189 ? 14.352 25.578 2.043 1 96.81 189 GLY A CA 1
ATOM 1482 C C . GLY A 1 189 ? 12.883 25.672 2.389 1 96.81 189 GLY A C 1
ATOM 1483 O O . GLY A 1 189 ? 12.523 26.062 3.5 1 96.81 189 GLY A O 1
ATOM 1484 N N . ASN A 1 190 ? 12.055 25.328 1.422 1 93.56 190 ASN A N 1
ATOM 1485 C CA . ASN A 1 190 ? 10.617 25.438 1.619 1 93.56 190 ASN A CA 1
ATOM 1486 C C . ASN A 1 190 ? 10.047 24.203 2.312 1 93.56 190 ASN A C 1
ATOM 1488 O O . ASN A 1 190 ? 10.523 23.094 2.084 1 93.56 190 ASN A O 1
ATOM 1492 N N . CYS A 1 191 ? 9.148 24.328 3.107 1 96.25 191 CYS A N 1
ATOM 1493 C CA . CYS A 1 191 ? 8.375 23.281 3.775 1 96.25 191 CYS A CA 1
ATOM 1494 C C . CYS A 1 191 ? 6.965 23.766 4.094 1 96.25 191 CYS A C 1
ATOM 1496 O O . CYS A 1 191 ? 6.742 24.406 5.129 1 96.25 191 CYS A O 1
ATOM 1498 N N . VAL A 1 192 ? 6.055 23.438 3.232 1 90.25 192 VAL A N 1
ATOM 1499 C CA . VAL A 1 192 ? 4.766 24.109 3.273 1 90.25 192 VAL A CA 1
ATOM 1500 C C . VAL A 1 192 ? 3.643 23.078 3.406 1 90.25 192 VAL A C 1
ATOM 1502 O O . VAL A 1 192 ? 3.793 21.938 2.988 1 90.25 192 VAL A O 1
ATOM 1505 N N . ALA A 1 193 ? 2.6 23.484 4.051 1 90 193 ALA A N 1
ATOM 1506 C CA . ALA A 1 193 ? 1.335 22.766 4.133 1 90 193 ALA A CA 1
ATOM 1507 C C . ALA A 1 193 ? 1.526 21.406 4.789 1 90 193 ALA A C 1
ATOM 1509 O O . ALA A 1 193 ? 2.197 21.297 5.82 1 90 193 ALA A O 1
ATOM 1510 N N . GLY A 1 194 ? 0.897 20.406 4.316 1 87.06 194 GLY A N 1
ATOM 1511 C CA . GLY A 1 194 ? 0.962 19.094 4.938 1 87.06 194 GLY A CA 1
ATOM 1512 C C . GLY A 1 194 ? 2.375 18.547 5.051 1 87.06 194 GLY A C 1
ATOM 1513 O O . GLY A 1 194 ? 2.688 17.797 5.973 1 87.06 194 GLY A O 1
ATOM 1514 N N . GLY A 1 195 ? 3.184 19.047 4.16 1 91.56 195 GLY A N 1
ATOM 1515 C CA . GLY A 1 195 ? 4.57 18.609 4.176 1 91.56 195 GLY A CA 1
ATOM 1516 C C . GLY A 1 195 ? 5.316 19.031 5.43 1 91.56 195 GLY A C 1
ATOM 1517 O O . GLY A 1 195 ? 6.359 18.469 5.758 1 91.56 195 GLY A O 1
ATOM 1518 N N . ALA A 1 196 ? 4.773 20 6.109 1 94.56 196 ALA A N 1
ATOM 1519 C CA . ALA A 1 196 ? 5.391 20.516 7.328 1 94.56 196 ALA A CA 1
ATOM 1520 C C . ALA A 1 196 ? 5.469 19.438 8.406 1 94.56 196 ALA A C 1
ATOM 1522 O O . ALA A 1 196 ? 6.328 19.484 9.289 1 94.56 196 ALA A O 1
ATOM 1523 N N . TYR A 1 197 ? 4.621 18.469 8.289 1 94.56 197 TYR A N 1
ATOM 1524 C CA . TYR A 1 197 ? 4.555 17.469 9.352 1 94.56 197 TYR A CA 1
ATOM 1525 C C . TYR A 1 197 ? 5.719 16.484 9.25 1 94.56 197 TYR A C 1
ATOM 1527 O O . TYR A 1 197 ? 6.148 15.922 10.258 1 94.56 197 TYR A O 1
ATOM 1535 N N . LEU A 1 198 ? 6.285 16.281 8.102 1 96.56 198 LEU A N 1
ATOM 1536 C CA . LEU A 1 198 ? 7.379 15.328 7.945 1 96.56 198 LEU A CA 1
ATOM 1537 C C . LEU A 1 198 ? 8.539 15.68 8.875 1 96.56 198 LEU A C 1
ATOM 1539 O O . LEU A 1 198 ? 8.875 14.906 9.773 1 96.56 198 LEU A O 1
ATOM 1543 N N . PRO A 1 199 ? 9.078 16.891 8.742 1 97.06 199 PRO A N 1
ATOM 1544 C CA . PRO A 1 199 ? 10.227 17.188 9.602 1 97.06 199 PRO A CA 1
ATOM 1545 C C . PRO A 1 199 ? 9.844 17.344 11.07 1 97.06 199 PRO A C 1
ATOM 1547 O O . PRO A 1 199 ? 10.625 16.984 11.953 1 97.06 199 PRO A O 1
ATOM 1550 N N . VAL A 1 200 ? 8.656 17.844 11.383 1 96.31 200 VAL A N 1
ATOM 1551 C CA . VAL A 1 200 ? 8.258 18.141 12.75 1 96.31 200 VAL A CA 1
ATOM 1552 C C . VAL A 1 200 ? 7.984 16.844 13.508 1 96.31 200 VAL A C 1
ATOM 1554 O O . VAL A 1 200 ? 8.062 16.812 14.742 1 96.31 200 VAL A O 1
ATOM 1557 N N . MET A 1 201 ? 7.73 15.789 12.773 1 95.62 201 MET A N 1
ATOM 1558 C CA . MET A 1 201 ? 7.41 14.516 13.398 1 95.62 201 MET A CA 1
ATOM 1559 C C . MET A 1 201 ? 8.672 13.68 13.609 1 95.62 201 MET A C 1
ATOM 1561 O O . MET A 1 201 ? 8.609 12.578 14.164 1 95.62 201 MET A O 1
ATOM 1565 N N . THR A 1 202 ? 9.812 14.141 13.156 1 96.56 202 THR A N 1
ATOM 1566 C CA . THR A 1 202 ? 11.078 13.461 13.422 1 96.56 202 THR A CA 1
ATOM 1567 C C . THR A 1 202 ? 11.562 13.75 14.836 1 96.56 202 THR A C 1
ATOM 1569 O O . THR A 1 202 ? 10.969 14.57 15.547 1 96.56 202 THR A O 1
ATOM 1572 N N . ASP A 1 203 ? 12.609 13.109 15.344 1 96 203 ASP A N 1
ATOM 1573 C CA . ASP A 1 203 ? 13.055 13.195 16.734 1 96 203 ASP A CA 1
ATOM 1574 C C . ASP A 1 203 ? 13.781 14.516 16.984 1 96 203 ASP A C 1
ATOM 1576 O O . ASP A 1 203 ? 13.734 15.047 18.109 1 96 203 ASP A O 1
ATOM 1580 N N . VAL A 1 204 ? 14.5 14.977 15.969 1 96.44 204 VAL A N 1
ATOM 1581 C CA . VAL A 1 204 ? 15.211 16.25 16.062 1 96.44 204 VAL A CA 1
ATOM 1582 C C . VAL A 1 204 ? 14.977 17.062 14.789 1 96.44 204 VAL A C 1
ATOM 1584 O O . VAL A 1 204 ? 15.039 16.531 13.68 1 96.44 204 VAL A O 1
ATOM 1587 N N . LEU A 1 205 ? 14.688 18.344 14.969 1 97.88 205 LEU A N 1
ATOM 1588 C CA . LEU A 1 205 ? 14.422 19.219 13.828 1 97.88 205 LEU A CA 1
ATOM 1589 C C . LEU A 1 205 ? 15.383 20.406 13.805 1 97.88 205 LEU A C 1
ATOM 1591 O O . LEU A 1 205 ? 15.461 21.172 14.766 1 97.88 205 LEU A O 1
ATOM 1595 N N . ILE A 1 206 ? 16.109 20.484 12.695 1 98.38 206 ILE A N 1
ATOM 1596 C CA . ILE A 1 206 ? 17 21.594 12.398 1 98.38 206 ILE A CA 1
ATOM 1597 C C . ILE A 1 206 ? 16.391 22.484 11.305 1 98.38 206 ILE A C 1
ATOM 1599 O O . ILE A 1 206 ? 15.758 21.969 10.375 1 98.38 206 ILE A O 1
ATOM 1603 N N . MET A 1 207 ? 16.516 23.797 11.43 1 98.62 207 MET A N 1
ATOM 1604 C CA . MET A 1 207 ? 16.031 24.703 10.398 1 98.62 207 MET A CA 1
ATOM 1605 C C . MET A 1 207 ? 17.062 25.781 10.094 1 98.62 207 MET A C 1
ATOM 1607 O O . MET A 1 207 ? 17.672 26.344 11.016 1 98.62 207 MET A O 1
ATOM 1611 N N . THR A 1 208 ? 17.266 26.031 8.828 1 98.56 208 THR A N 1
ATOM 1612 C CA . THR A 1 208 ? 18.281 27 8.422 1 98.56 208 THR A CA 1
ATOM 1613 C C . THR A 1 208 ? 17.656 28.375 8.195 1 98.56 208 THR A C 1
ATOM 1615 O O . THR A 1 208 ? 16.484 28.484 7.84 1 98.56 208 THR A O 1
ATOM 1618 N N . GLU A 1 209 ? 18.469 29.391 8.359 1 97.31 209 GLU A N 1
ATOM 1619 C CA . GLU A 1 209 ? 18.047 30.75 8.039 1 97.31 209 GLU A CA 1
ATOM 1620 C C . GLU A 1 209 ? 17.562 30.859 6.602 1 97.31 209 GLU A C 1
ATOM 1622 O O . GLU A 1 209 ? 18.141 30.266 5.695 1 97.31 209 GLU A O 1
ATOM 1627 N N . GLY A 1 210 ? 16.469 31.609 6.426 1 95.88 210 GLY A N 1
ATOM 1628 C CA . GLY A 1 210 ? 15.93 31.797 5.09 1 95.88 210 GLY A CA 1
ATOM 1629 C C . GLY A 1 210 ? 14.938 30.719 4.684 1 95.88 210 GLY A C 1
ATOM 1630 O O . GLY A 1 210 ? 14.281 30.828 3.648 1 95.88 210 GLY A O 1
ATOM 1631 N N . SER A 1 211 ? 14.859 29.625 5.457 1 97.31 211 SER A N 1
ATOM 1632 C CA . SER A 1 211 ? 13.891 28.562 5.195 1 97.31 211 SER A CA 1
ATOM 1633 C C . SER A 1 211 ? 12.508 28.938 5.723 1 97.31 211 SER A C 1
ATOM 1635 O O . SER A 1 211 ? 12.375 29.875 6.512 1 97.31 211 SER A O 1
ATOM 1637 N N . GLY A 1 212 ? 11.5 28.328 5.168 1 96.69 212 GLY A N 1
ATOM 1638 C CA . GLY A 1 212 ? 10.133 28.578 5.602 1 96.69 212 GLY A CA 1
ATOM 1639 C C . GLY A 1 212 ? 9.398 27.312 6.02 1 96.69 212 GLY A C 1
ATOM 1640 O O . GLY A 1 212 ? 9.492 26.281 5.344 1 96.69 212 GLY A O 1
ATOM 1641 N N . LEU A 1 213 ? 8.75 27.312 7.164 1 97.38 213 LEU A N 1
ATOM 1642 C CA . LEU A 1 213 ? 7.895 26.25 7.699 1 97.38 213 LEU A CA 1
ATOM 1643 C C . LEU A 1 213 ? 6.539 26.812 8.117 1 97.38 213 LEU A C 1
ATOM 1645 O O . LEU A 1 213 ? 6.457 27.609 9.047 1 97.38 213 LEU A O 1
ATOM 1649 N N . TYR A 1 214 ? 5.52 26.5 7.473 1 95.25 214 TYR A N 1
ATOM 1650 C CA . TYR A 1 214 ? 4.188 26.969 7.844 1 95.25 214 TYR A CA 1
ATOM 1651 C C . TYR A 1 214 ? 3.111 26.109 7.184 1 95.25 214 TYR A C 1
ATOM 1653 O O . TYR A 1 214 ? 3.367 25.453 6.172 1 95.25 214 TYR A O 1
ATOM 1661 N N . LEU A 1 215 ? 1.939 26 7.703 1 93.75 215 LEU A N 1
ATOM 1662 C CA . LEU A 1 215 ? 0.819 25.219 7.18 1 93.75 215 LEU A CA 1
ATOM 1663 C C . LEU A 1 215 ? 0.227 25.891 5.941 1 93.75 215 LEU A C 1
ATOM 1665 O O . LEU A 1 215 ? -0.352 25.219 5.086 1 93.75 215 LEU A O 1
ATOM 1669 N N . ALA A 1 216 ? 0.332 27.203 5.891 1 91.56 216 ALA A N 1
ATOM 1670 C CA . ALA A 1 216 ? -0.012 28 4.715 1 91.56 216 ALA A CA 1
ATOM 1671 C C . ALA A 1 216 ? 0.994 29.125 4.508 1 91.56 216 ALA A C 1
ATOM 1673 O O . ALA A 1 216 ? 1.354 29.828 5.453 1 91.56 216 ALA A O 1
ATOM 1674 N N . GLY A 1 217 ? 1.4 29.266 3.279 1 90.69 217 GLY A N 1
ATOM 1675 C CA . GLY A 1 217 ? 2.307 30.359 2.986 1 90.69 217 GLY A CA 1
ATOM 1676 C C . GLY A 1 217 ? 1.624 31.719 3.008 1 90.69 217 GLY A C 1
ATOM 1677 O O . GLY A 1 217 ? 0.399 31.797 3.117 1 90.69 217 GLY A O 1
ATOM 1678 N N . PRO A 1 218 ? 2.398 32.719 2.871 1 90.75 218 PRO A N 1
ATOM 1679 C CA . PRO A 1 218 ? 1.871 34.094 2.965 1 90.75 218 PRO A CA 1
ATOM 1680 C C . PRO A 1 218 ? 0.731 34.344 1.982 1 90.75 218 PRO A C 1
ATOM 1682 O O . PRO A 1 218 ? -0.279 34.938 2.35 1 90.75 218 PRO A O 1
ATOM 1685 N N . ALA A 1 219 ? 0.897 33.844 0.807 1 84.31 219 ALA A N 1
ATOM 1686 C CA . ALA A 1 219 ? -0.13 34.062 -0.209 1 84.31 219 ALA A CA 1
ATOM 1687 C C . ALA A 1 219 ? -1.444 33.375 0.19 1 84.31 219 ALA A C 1
ATOM 1689 O O . ALA A 1 219 ? -2.518 33.969 0.038 1 84.31 219 ALA A O 1
ATOM 1690 N N . LEU A 1 220 ? -1.329 32.219 0.666 1 85.31 220 LEU A N 1
ATOM 1691 C CA . LEU A 1 220 ? -2.521 31.484 1.081 1 85.31 220 LEU A CA 1
ATOM 1692 C C . LEU A 1 220 ? -3.133 32.094 2.332 1 85.31 220 LEU A C 1
ATOM 1694 O O . LEU A 1 220 ? -4.355 32.094 2.5 1 85.31 220 LEU A O 1
ATOM 1698 N N . VAL A 1 221 ? -2.305 32.562 3.238 1 91.5 221 VAL A N 1
ATOM 1699 C CA . VAL A 1 221 ? -2.783 33.25 4.441 1 91.5 221 VAL A CA 1
ATOM 1700 C C . VAL A 1 221 ? -3.566 34.5 4.055 1 91.5 221 VAL A C 1
ATOM 1702 O O . VAL A 1 221 ? -4.641 34.75 4.605 1 91.5 221 VAL A O 1
ATOM 1705 N N . LYS A 1 222 ? -3.045 35.219 3.119 1 90.88 222 LYS A N 1
ATOM 1706 C CA . LYS A 1 222 ? -3.744 36.406 2.641 1 90.88 222 LYS A CA 1
ATOM 1707 C C . LYS A 1 222 ? -5.094 36.031 2.033 1 90.88 222 LYS A C 1
ATOM 1709 O O . LYS A 1 222 ? -6.102 36.688 2.303 1 90.88 222 LYS A O 1
ATOM 1714 N N . ALA A 1 223 ? -5.082 35 1.295 1 83.56 223 ALA A N 1
ATOM 1715 C CA . ALA A 1 223 ? -6.305 34.594 0.625 1 83.56 223 ALA A CA 1
ATOM 1716 C C . ALA A 1 223 ? -7.324 34.062 1.631 1 83.56 223 ALA A C 1
ATOM 1718 O O . ALA A 1 223 ? -8.531 34.281 1.474 1 83.56 223 ALA A O 1
ATOM 1719 N N . ALA A 1 224 ? -6.863 33.406 2.639 1 85.38 224 ALA A N 1
ATOM 1720 C CA . ALA A 1 224 ? -7.746 32.688 3.564 1 85.38 224 ALA A CA 1
ATOM 1721 C C . ALA A 1 224 ? -8.312 33.656 4.613 1 85.38 224 ALA A C 1
ATOM 1723 O O . ALA A 1 224 ? -9.492 33.562 4.957 1 85.38 224 ALA A O 1
ATOM 1724 N N . ILE A 1 225 ? -7.449 34.562 5.156 1 89.5 225 ILE A N 1
ATOM 1725 C CA . ILE A 1 225 ? -7.934 35.312 6.297 1 89.5 225 ILE A CA 1
ATOM 1726 C C . ILE A 1 225 ? -7.59 36.812 6.109 1 89.5 225 ILE A C 1
ATOM 1728 O O . ILE A 1 225 ? -7.742 37.594 7.031 1 89.5 225 ILE A O 1
ATOM 1732 N N . GLY A 1 226 ? -7.02 37.125 4.977 1 90.38 226 GLY A N 1
ATOM 1733 C CA . GLY A 1 226 ? -6.762 38.531 4.637 1 90.38 226 GLY A CA 1
ATOM 1734 C C . GLY A 1 226 ? -5.531 39.094 5.324 1 90.38 226 GLY A C 1
ATOM 1735 O O . GLY A 1 226 ? -5.277 40.281 5.266 1 90.38 226 GLY A O 1
ATOM 1736 N N . GLN A 1 227 ? -4.805 38.281 5.926 1 93.88 227 GLN A N 1
ATOM 1737 C CA . GLN A 1 227 ? -3.629 38.719 6.66 1 93.88 227 GLN A CA 1
ATOM 1738 C C . GLN A 1 227 ? -2.41 38.812 5.746 1 93.88 227 GLN A C 1
ATOM 1740 O O . GLN A 1 227 ? -2.084 37.844 5.043 1 93.88 227 GLN A O 1
ATOM 1745 N N . GLU A 1 228 ? -1.798 40.031 5.703 1 94.94 228 GLU A N 1
ATOM 1746 C CA . GLU A 1 228 ? -0.511 40.188 5.031 1 94.94 228 GLU A CA 1
ATOM 1747 C C . GLU A 1 228 ? 0.647 39.969 6 1 94.94 228 GLU A C 1
ATOM 1749 O O . GLU A 1 228 ? 0.761 40.656 7.012 1 94.94 228 GLU A O 1
ATOM 1754 N N . VAL A 1 229 ? 1.482 39.031 5.773 1 94.88 229 VAL A N 1
ATOM 1755 C CA . VAL A 1 229 ? 2.578 38.656 6.66 1 94.88 229 VAL A CA 1
ATOM 1756 C C . VAL A 1 229 ? 3.75 38.125 5.836 1 94.88 229 VAL A C 1
ATOM 1758 O O . VAL A 1 229 ? 3.551 37.5 4.785 1 94.88 229 VAL A O 1
ATOM 1761 N N . SER A 1 230 ? 4.965 38.438 6.23 1 94.44 230 SER A N 1
ATOM 1762 C CA . SER A 1 230 ? 6.148 37.938 5.531 1 94.44 230 SER A CA 1
ATOM 1763 C C . SER A 1 230 ? 6.418 36.5 5.875 1 94.44 230 SER A C 1
ATOM 1765 O O . SER A 1 230 ? 5.945 36 6.898 1 94.44 230 SER A O 1
ATOM 1767 N N . SER A 1 231 ? 7.152 35.844 4.996 1 94.19 231 SER A N 1
ATOM 1768 C CA . SER A 1 231 ? 7.535 34.469 5.23 1 94.19 231 SER A CA 1
ATOM 1769 C C . SER A 1 231 ? 8.305 34.312 6.539 1 94.19 231 SER A C 1
ATOM 1771 O O . SER A 1 231 ? 8.086 33.375 7.289 1 94.19 231 SER A O 1
ATOM 1773 N N . GLU A 1 232 ? 9.156 35.25 6.805 1 94.31 232 GLU A N 1
ATOM 1774 C CA . GLU A 1 232 ? 9.984 35.188 8.008 1 94.31 232 GLU A CA 1
ATOM 1775 C C . GLU A 1 232 ? 9.141 35.344 9.266 1 94.31 232 GLU A C 1
ATOM 1777 O O . GLU A 1 232 ? 9.336 34.625 10.242 1 94.31 232 GLU A O 1
ATOM 1782 N N . GLU A 1 233 ? 8.219 36.219 9.227 1 95.12 233 GLU A N 1
ATOM 1783 C CA . GLU A 1 233 ? 7.352 36.438 10.383 1 95.12 233 GLU A CA 1
ATOM 1784 C C . GLU A 1 233 ? 6.387 35.281 10.578 1 95.12 233 GLU A C 1
ATOM 1786 O O . GLU A 1 233 ? 6.047 34.938 11.711 1 95.12 233 GLU A O 1
ATOM 1791 N N . LEU A 1 234 ? 6.055 34.719 9.508 1 96.25 234 LEU A N 1
ATOM 1792 C CA . LEU A 1 234 ? 5.051 33.688 9.523 1 96.25 234 LEU A CA 1
ATOM 1793 C C . LEU A 1 234 ? 5.664 32.344 9.953 1 96.25 234 LEU A C 1
ATOM 1795 O O . LEU A 1 234 ? 5.082 31.625 10.773 1 96.25 234 LEU A O 1
ATOM 1799 N N . GLY A 1 235 ? 6.793 32.062 9.383 1 97.25 235 GLY A N 1
ATOM 1800 C CA . GLY A 1 235 ? 7.316 30.734 9.602 1 97.25 235 GLY A CA 1
ATOM 1801 C C . GLY A 1 235 ? 8.805 30.625 9.344 1 97.25 235 GLY A C 1
ATOM 1802 O O . GLY A 1 235 ? 9.297 29.594 8.906 1 97.25 235 GLY A O 1
ATOM 1803 N N . GLY A 1 236 ? 9.523 31.703 9.555 1 96.88 236 GLY A N 1
ATOM 1804 C CA . GLY A 1 236 ? 10.969 31.656 9.398 1 96.88 236 GLY A CA 1
ATOM 1805 C C . GLY A 1 236 ? 11.664 30.875 10.492 1 96.88 236 GLY A C 1
ATOM 1806 O O . GLY A 1 236 ? 11.039 30.5 11.492 1 96.88 236 GLY A O 1
ATOM 1807 N N . ALA A 1 237 ? 12.93 30.578 10.273 1 97.12 237 ALA A N 1
ATOM 1808 C CA . ALA A 1 237 ? 13.703 29.734 11.188 1 97.12 237 ALA A CA 1
ATOM 1809 C C . ALA A 1 237 ? 13.805 30.391 12.562 1 97.12 237 ALA A C 1
ATOM 1811 O O . ALA A 1 237 ? 13.695 29.719 13.586 1 97.12 237 ALA A O 1
ATOM 1812 N N . ARG A 1 238 ? 13.984 31.672 12.641 1 95.75 238 ARG A N 1
ATOM 1813 C CA . ARG A 1 238 ? 14.109 32.375 13.914 1 95.75 238 ARG A CA 1
ATOM 1814 C C . ARG A 1 238 ? 12.781 32.375 14.672 1 95.75 238 ARG A C 1
ATOM 1816 O O . ARG A 1 238 ? 12.75 32.188 15.883 1 95.75 238 ARG A O 1
ATOM 1823 N N . MET A 1 239 ? 11.773 32.656 13.891 1 96.69 239 MET A N 1
ATOM 1824 C CA . MET A 1 239 ? 10.445 32.625 14.5 1 96.69 239 MET A CA 1
ATOM 1825 C C . MET A 1 239 ? 10.195 31.266 15.156 1 96.69 239 MET A C 1
ATOM 1827 O O . MET A 1 239 ? 9.797 31.219 16.328 1 96.69 239 MET A O 1
ATOM 1831 N N . HIS A 1 240 ? 10.484 30.125 14.516 1 97.06 240 HIS A N 1
ATOM 1832 C CA . HIS A 1 240 ? 10.211 28.797 15.039 1 97.06 240 HIS A CA 1
ATOM 1833 C C . HIS A 1 240 ? 11.164 28.438 16.172 1 97.06 240 HIS A C 1
ATOM 1835 O O . HIS A 1 240 ? 10.797 27.703 17.094 1 97.06 240 HIS A O 1
ATOM 1841 N N . ALA A 1 241 ? 12.391 29.031 16.141 1 95.75 241 ALA A N 1
ATOM 1842 C CA . ALA A 1 241 ? 13.383 28.734 17.172 1 95.75 241 ALA A CA 1
ATOM 1843 C C . ALA A 1 241 ? 13.109 29.547 18.438 1 95.75 241 ALA A C 1
ATOM 1845 O O . ALA A 1 241 ? 13.312 29.047 19.562 1 95.75 241 ALA A O 1
ATOM 1846 N N . GLU A 1 242 ? 12.578 30.766 18.281 1 95.62 242 GLU A N 1
ATOM 1847 C CA . GLU A 1 242 ? 12.547 31.688 19.422 1 95.62 242 GLU A CA 1
ATOM 1848 C C . GLU A 1 242 ? 11.125 31.922 19.906 1 95.62 242 GLU A C 1
ATOM 1850 O O . GLU A 1 242 ? 10.914 32.312 21.062 1 95.62 242 GLU A O 1
ATOM 1855 N N . VAL A 1 243 ? 10.203 31.703 19.016 1 96.44 243 VAL A N 1
ATOM 1856 C CA . VAL A 1 243 ? 8.844 32.094 19.375 1 96.44 243 VAL A CA 1
ATOM 1857 C C . VAL A 1 243 ? 7.961 30.844 19.484 1 96.44 243 VAL A C 1
ATOM 1859 O O . VAL A 1 243 ? 7.535 30.484 20.578 1 96.44 243 VAL A O 1
ATOM 1862 N N . SER A 1 244 ? 7.812 30.062 18.406 1 94.94 244 SER A N 1
ATOM 1863 C CA . SER A 1 244 ? 6.891 28.938 18.422 1 94.94 244 SER A CA 1
ATOM 1864 C C . SER A 1 244 ? 7.492 27.734 19.141 1 94.94 244 SER A C 1
ATOM 1866 O O . SER A 1 244 ? 6.766 26.859 19.594 1 94.94 244 SER A O 1
ATOM 1868 N N . GLY A 1 245 ? 8.883 27.594 19.156 1 94.62 245 GLY A N 1
ATOM 1869 C CA . GLY A 1 245 ? 9.547 26.484 19.797 1 94.62 245 GLY A CA 1
ATOM 1870 C C . GLY A 1 245 ? 9.461 25.188 19 1 94.62 245 GLY A C 1
ATOM 1871 O O . GLY A 1 245 ? 9.664 24.109 19.531 1 94.62 245 GLY A O 1
ATOM 1872 N N . THR A 1 246 ? 9.133 25.25 17.703 1 95 246 THR A N 1
ATOM 1873 C CA . THR A 1 246 ? 8.922 24.078 16.859 1 95 246 THR A CA 1
ATOM 1874 C C . THR A 1 246 ? 10.258 23.469 16.453 1 95 246 THR A C 1
ATOM 1876 O O . THR A 1 246 ? 10.359 22.25 16.266 1 95 246 THR A O 1
ATOM 1879 N N . VAL A 1 247 ? 11.273 24.25 16.344 1 95.75 247 VAL A N 1
ATOM 1880 C CA . VAL A 1 247 ? 12.562 23.781 15.852 1 95.75 247 VAL A CA 1
ATOM 1881 C C . VAL A 1 247 ? 13.539 23.609 17.016 1 95.75 247 VAL A C 1
ATOM 1883 O O . VAL A 1 247 ? 13.531 24.391 17.953 1 95.75 247 VAL A O 1
ATOM 1886 N N . ASP A 1 248 ? 14.359 22.625 16.953 1 95.88 248 ASP A N 1
ATOM 1887 C CA . ASP A 1 248 ? 15.273 22.312 18.047 1 95.88 248 ASP A CA 1
ATOM 1888 C C . ASP A 1 248 ? 16.609 23.031 17.875 1 95.88 248 ASP A C 1
ATOM 1890 O O . ASP A 1 248 ? 17.25 23.422 18.844 1 95.88 248 ASP A O 1
ATOM 1894 N N . PHE A 1 249 ? 17 23.141 16.625 1 97.06 249 PHE A N 1
ATOM 1895 C CA . PHE A 1 249 ? 18.266 23.812 16.328 1 97.06 249 PHE A CA 1
ATOM 1896 C C . PHE A 1 249 ? 18.078 24.781 15.156 1 97.06 249 PHE A C 1
ATOM 1898 O O . PHE A 1 249 ? 17.453 24.438 14.148 1 97.06 249 PHE A O 1
ATOM 1905 N N . TYR A 1 250 ? 18.562 26.016 15.375 1 97.44 250 TYR A N 1
ATOM 1906 C CA . TYR A 1 250 ? 18.641 27.031 14.336 1 97.44 250 TYR A CA 1
ATOM 1907 C C . TYR A 1 250 ? 20.047 27.125 13.766 1 97.44 250 TYR A C 1
ATOM 1909 O O . TYR A 1 250 ? 21.016 27.25 14.523 1 97.44 250 TYR A O 1
ATOM 1917 N N . GLU A 1 251 ? 20.188 27 12.453 1 98.25 251 GLU A N 1
ATOM 1918 C CA . GLU A 1 251 ? 21.5 27.094 11.812 1 98.25 251 GLU A CA 1
ATOM 1919 C C . GLU A 1 251 ? 21.5 28.172 10.734 1 98.25 251 GLU A C 1
ATOM 1921 O O . GLU A 1 251 ? 20.516 28.344 10.016 1 98.25 251 GLU A O 1
ATOM 1926 N N . PRO A 1 252 ? 22.609 28.906 10.484 1 97.62 252 PRO A N 1
ATOM 1927 C CA . PRO A 1 252 ? 22.641 30.031 9.539 1 97.62 252 PRO A CA 1
ATOM 1928 C C . PRO A 1 252 ? 22.719 29.578 8.086 1 97.62 252 PRO A C 1
ATOM 1930 O O . PRO A 1 252 ? 22.312 30.312 7.18 1 97.62 252 PRO A O 1
ATOM 1933 N N . THR A 1 253 ? 23.328 28.359 7.836 1 97.88 253 THR A N 1
ATOM 1934 C CA . THR A 1 253 ? 23.562 27.906 6.469 1 97.88 253 THR A CA 1
ATOM 1935 C C . THR A 1 253 ? 23.281 26.406 6.344 1 97.88 253 THR A C 1
ATOM 1937 O O . THR A 1 253 ? 23.141 25.719 7.348 1 97.88 253 THR A O 1
ATOM 1940 N N . ASP A 1 254 ? 23.203 25.922 5.078 1 98.38 254 ASP A N 1
ATOM 1941 C CA . ASP A 1 254 ? 23.094 24.5 4.816 1 98.38 254 ASP A CA 1
ATOM 1942 C C . ASP A 1 254 ? 24.266 23.734 5.426 1 98.38 254 ASP A C 1
ATOM 1944 O O . ASP A 1 254 ? 24.062 22.672 6.039 1 98.38 254 ASP A O 1
ATOM 1948 N N . GLU A 1 255 ? 25.453 24.266 5.277 1 98.38 255 GLU A N 1
ATOM 1949 C CA . GLU A 1 255 ? 26.672 23.625 5.777 1 98.38 255 GLU A CA 1
ATOM 1950 C C . GLU A 1 255 ? 26.625 23.469 7.297 1 98.38 2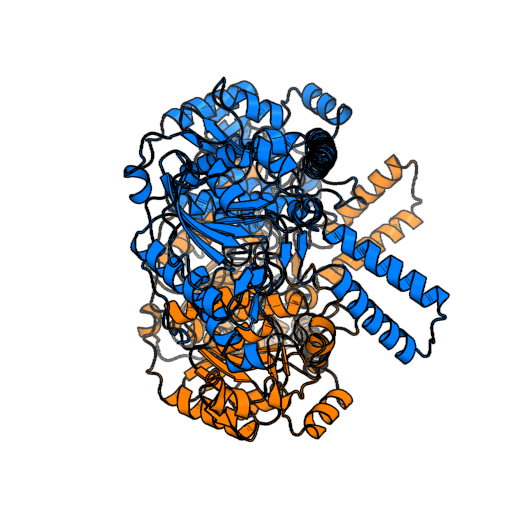55 GLU A C 1
ATOM 1952 O O . GLU A 1 255 ? 26.984 22.422 7.828 1 98.38 255 GLU A O 1
ATOM 1957 N N . ALA A 1 256 ? 26.188 24.5 7.949 1 98.5 256 ALA A N 1
ATOM 1958 C CA . ALA A 1 256 ? 26.078 24.453 9.406 1 98.5 256 ALA A CA 1
ATOM 1959 C C . ALA A 1 256 ? 25.062 23.406 9.852 1 98.5 256 ALA A C 1
ATOM 1961 O O . ALA A 1 256 ? 25.281 22.719 10.852 1 98.5 256 ALA A O 1
ATOM 1962 N N . ALA A 1 257 ? 23.953 23.328 9.156 1 98.75 257 ALA A N 1
ATOM 1963 C CA . ALA A 1 257 ? 22.938 22.328 9.469 1 98.75 257 ALA A CA 1
ATOM 1964 C C . ALA A 1 257 ? 23.469 20.922 9.297 1 98.75 257 ALA A C 1
ATOM 1966 O O . ALA A 1 257 ? 23.203 20.031 10.125 1 98.75 257 ALA A O 1
ATOM 1967 N N . LEU A 1 258 ? 24.219 20.688 8.227 1 98.81 258 LEU A N 1
ATOM 1968 C CA . LEU A 1 258 ? 24.797 19.375 7.965 1 98.81 258 LEU A CA 1
ATOM 1969 C C . LEU A 1 258 ? 25.812 19 9.055 1 98.81 258 LEU A C 1
ATOM 1971 O O . LEU A 1 258 ? 25.875 17.828 9.469 1 98.81 258 LEU A O 1
ATOM 1975 N N . GLU A 1 259 ? 26.578 19.969 9.516 1 98.06 259 GLU A N 1
ATOM 1976 C CA . GLU A 1 259 ? 27.5 19.719 10.617 1 98.06 259 GLU A CA 1
ATOM 1977 C C . GLU A 1 259 ? 26.75 19.359 11.898 1 98.06 259 GLU A C 1
ATOM 1979 O O . GLU A 1 259 ? 27.188 18.469 12.641 1 98.06 259 GLU A O 1
ATOM 1984 N N . ARG A 1 260 ? 25.672 20.078 12.148 1 98.19 260 ARG A N 1
ATOM 1985 C CA . ARG A 1 260 ? 24.844 19.781 13.312 1 98.19 260 ARG A CA 1
ATOM 1986 C C . ARG A 1 260 ? 24.297 18.344 13.25 1 98.19 260 ARG A C 1
ATOM 1988 O O . ARG A 1 260 ? 24.266 17.641 14.258 1 98.19 260 ARG A O 1
ATOM 1995 N N . ILE A 1 261 ? 23.875 17.891 12.07 1 98.69 261 ILE A N 1
ATOM 1996 C CA . ILE A 1 261 ? 23.391 16.531 11.883 1 98.69 261 ILE A CA 1
ATOM 1997 C C . ILE A 1 261 ? 24.5 15.539 12.25 1 98.69 261 ILE A C 1
ATOM 1999 O O . ILE A 1 261 ? 24.266 14.562 12.961 1 98.69 261 ILE A O 1
ATOM 2003 N N . ARG A 1 262 ? 25.688 15.781 11.773 1 98.25 262 ARG A N 1
ATOM 2004 C CA . ARG A 1 262 ? 26.812 14.898 12.062 1 98.25 262 ARG A CA 1
ATOM 2005 C C . ARG A 1 262 ? 27.078 14.828 13.562 1 98.25 262 ARG A C 1
ATOM 2007 O O . ARG A 1 262 ? 27.344 13.742 14.094 1 98.25 262 ARG A O 1
ATOM 2014 N N . GLU A 1 263 ? 27 16.016 14.242 1 96.75 263 GLU A N 1
ATOM 2015 C CA . GLU A 1 263 ? 27.203 16.047 15.688 1 96.75 263 GLU A CA 1
ATOM 2016 C C . GLU A 1 263 ? 26.141 15.219 16.422 1 96.75 263 GLU A C 1
ATOM 2018 O O . GLU A 1 263 ? 26.469 14.461 17.328 1 96.75 263 GLU A O 1
ATOM 2023 N N . LEU A 1 264 ? 24.938 15.383 16 1 97.19 264 LEU A N 1
ATOM 2024 C CA . LEU A 1 264 ? 23.828 14.656 16.625 1 97.19 264 LEU A CA 1
ATOM 2025 C C . LEU A 1 264 ? 23.938 13.156 16.359 1 97.19 264 LEU A C 1
ATOM 2027 O O . LEU A 1 264 ? 23.719 12.344 17.25 1 97.19 264 LEU A O 1
ATOM 2031 N N . ALA A 1 265 ? 24.266 12.836 15.086 1 96.25 265 ALA A N 1
ATOM 2032 C CA . ALA A 1 265 ? 24.406 11.438 14.688 1 96.25 265 ALA A CA 1
ATOM 2033 C C . ALA A 1 265 ? 25.453 10.727 15.547 1 96.25 265 ALA A C 1
ATOM 2035 O O . ALA A 1 265 ? 25.281 9.547 15.875 1 96.25 265 ALA A O 1
ATOM 2036 N N . ALA A 1 266 ? 26.469 11.438 15.953 1 93.56 266 ALA A N 1
ATOM 2037 C CA . ALA A 1 266 ? 27.578 10.859 16.703 1 93.56 266 ALA A CA 1
ATOM 2038 C C . ALA A 1 266 ? 27.156 10.516 18.125 1 93.56 266 ALA A C 1
ATOM 2040 O O . ALA A 1 266 ? 27.844 9.758 18.828 1 93.56 266 ALA A O 1
ATOM 2041 N N . LEU A 1 267 ? 26.016 11.047 18.562 1 94.19 267 LEU A N 1
ATOM 2042 C CA . LEU A 1 267 ? 25.562 10.852 19.938 1 94.19 267 LEU A CA 1
ATOM 2043 C C . LEU A 1 267 ? 24.797 9.547 20.078 1 94.19 267 LEU A C 1
ATOM 2045 O O . LEU A 1 267 ? 24.594 9.055 21.188 1 94.19 267 LEU A O 1
ATOM 2049 N N . TYR A 1 268 ? 24.281 8.984 19 1 92.38 268 TYR A N 1
ATOM 2050 C CA . TYR A 1 268 ? 23.5 7.766 19.062 1 92.38 268 TYR A CA 1
ATOM 2051 C C . TYR A 1 268 ? 24.391 6.547 19.266 1 92.38 268 TYR A C 1
ATOM 2053 O O . TYR A 1 268 ? 25.453 6.457 18.656 1 92.38 268 TYR A O 1
ATOM 2061 N N . PRO A 1 269 ? 23.984 5.652 20.094 1 90.5 269 PRO A N 1
ATOM 2062 C CA . PRO A 1 269 ? 24.797 4.449 20.312 1 90.5 269 PRO A CA 1
ATOM 2063 C C . PRO A 1 269 ? 24.781 3.498 19.125 1 90.5 269 PRO A C 1
ATOM 2065 O O . PRO A 1 269 ? 23.891 3.57 18.281 1 90.5 269 PRO A O 1
ATOM 2068 N N . PRO A 1 270 ? 25.812 2.662 19.062 1 88.25 270 PRO A N 1
ATOM 2069 C CA . PRO A 1 270 ? 25.812 1.654 18 1 88.25 270 PRO A CA 1
ATOM 2070 C C . PRO A 1 270 ? 24.641 0.681 18.109 1 88.25 270 PRO A C 1
ATOM 2072 O O . PRO A 1 270 ? 24.172 0.399 19.219 1 88.25 270 PRO A O 1
ATOM 2075 N N . PRO A 1 271 ? 24.281 0.263 16.984 1 89.38 271 PRO A N 1
ATOM 2076 C CA . PRO A 1 271 ? 23.156 -0.671 17 1 89.38 271 PRO A CA 1
ATOM 2077 C C . PRO A 1 271 ? 23.547 -2.066 17.484 1 89.38 271 PRO A C 1
ATOM 2079 O O . PRO A 1 271 ? 24.703 -2.461 17.359 1 89.38 271 PRO A O 1
ATOM 2082 N N . ARG A 1 272 ? 22.516 -2.715 18.109 1 90.25 272 ARG A N 1
ATOM 2083 C CA . ARG A 1 272 ? 22.656 -4.152 18.312 1 90.25 272 ARG A CA 1
ATOM 2084 C C . ARG A 1 272 ? 22.391 -4.918 17.016 1 90.25 272 ARG A C 1
ATOM 2086 O O . ARG A 1 272 ? 21.344 -4.73 16.391 1 90.25 272 ARG A O 1
ATOM 2093 N N . LEU A 1 273 ? 23.297 -5.746 16.625 1 95.56 273 LEU A N 1
ATOM 2094 C CA . LEU A 1 273 ? 23.156 -6.445 15.352 1 95.56 273 LEU A CA 1
ATOM 2095 C C . LEU A 1 273 ? 22.266 -7.676 15.5 1 95.56 273 LEU A C 1
ATOM 2097 O O . LEU A 1 273 ? 22.078 -8.188 16.609 1 95.56 273 LEU A O 1
ATOM 2101 N N . ALA A 1 274 ? 21.734 -8.078 14.367 1 96.69 274 ALA A N 1
ATOM 2102 C CA . ALA A 1 274 ? 20.984 -9.328 14.328 1 96.69 274 ALA A CA 1
ATOM 2103 C C . ALA A 1 274 ? 21.875 -10.508 14.711 1 96.69 274 ALA A C 1
ATOM 2105 O O . ALA A 1 274 ? 23.062 -10.531 14.391 1 96.69 274 ALA A O 1
ATOM 2106 N N . PRO A 1 275 ? 21.312 -11.531 15.32 1 95.19 275 PRO A N 1
ATOM 2107 C CA . PRO A 1 275 ? 22.109 -12.688 15.727 1 95.19 275 PRO A CA 1
ATOM 2108 C C . PRO A 1 275 ? 22.875 -13.32 14.57 1 95.19 275 PRO A C 1
ATOM 2110 O O . PRO A 1 275 ? 24.047 -13.688 14.727 1 95.19 275 PRO A O 1
ATOM 2113 N N . TRP A 1 276 ? 22.234 -13.422 13.414 1 95.5 276 TRP A N 1
ATOM 2114 C CA . TRP A 1 276 ? 22.891 -14.039 12.266 1 95.5 276 TRP A CA 1
ATOM 2115 C C . TRP A 1 276 ? 24.094 -13.219 11.82 1 95.5 276 TRP A C 1
ATOM 2117 O O . TRP A 1 276 ? 25.016 -13.742 11.203 1 95.5 276 TRP A O 1
ATOM 2127 N N . ALA A 1 277 ? 24.125 -11.938 12.086 1 96.31 277 ALA A N 1
ATOM 2128 C CA . ALA A 1 277 ? 25.188 -11.031 11.656 1 96.31 277 ALA A CA 1
ATOM 2129 C C . ALA A 1 277 ? 26.359 -11.07 12.633 1 96.31 277 ALA A C 1
ATOM 2131 O O . ALA A 1 277 ? 27.484 -10.727 12.266 1 96.31 277 ALA A O 1
ATOM 2132 N N . GLU A 1 278 ? 26.109 -11.492 13.883 1 93.31 278 GLU A N 1
ATOM 2133 C CA . GLU A 1 278 ? 27.172 -11.609 14.875 1 93.31 278 GLU A CA 1
ATOM 2134 C C . GLU A 1 278 ? 28.172 -12.695 14.484 1 93.31 278 GLU A C 1
ATOM 2136 O O . GLU A 1 278 ? 29.344 -12.641 14.875 1 93.31 278 GLU A O 1
ATOM 2141 N N . GLY A 1 279 ? 27.719 -13.609 13.664 1 90.31 279 GLY A N 1
ATOM 2142 C CA . GLY A 1 279 ? 28.562 -14.695 13.203 1 90.31 279 GLY A CA 1
ATOM 2143 C C . GLY A 1 279 ? 29.281 -14.383 11.906 1 90.31 279 GLY A C 1
ATOM 2144 O O . GLY A 1 279 ? 29.781 -15.281 11.234 1 90.31 279 GLY A O 1
ATOM 2145 N N . ARG A 1 280 ? 29.312 -13.102 11.57 1 96 280 ARG A N 1
ATOM 2146 C CA . ARG A 1 280 ? 29.984 -12.703 10.336 1 96 280 ARG A CA 1
ATOM 2147 C C . ARG A 1 280 ? 31.453 -13.125 10.352 1 96 280 ARG A C 1
ATOM 2149 O O . ARG A 1 280 ? 32.156 -12.898 11.328 1 96 280 ARG A O 1
ATOM 2156 N N . LYS A 1 281 ? 31.922 -13.758 9.289 1 97.19 281 LYS A N 1
ATOM 2157 C CA . LYS A 1 281 ? 33.312 -14.172 9.148 1 97.19 281 LYS A CA 1
ATOM 2158 C C . LYS A 1 281 ? 34.094 -13.164 8.32 1 97.19 281 LYS A C 1
ATOM 2160 O O . LYS A 1 281 ? 33.531 -12.227 7.762 1 97.19 281 LYS A O 1
ATOM 2165 N N . GLU A 1 282 ? 35.375 -13.375 8.336 1 97.81 282 GLU A N 1
ATOM 2166 C CA . GLU A 1 282 ? 36.188 -12.531 7.465 1 97.81 282 GLU A CA 1
ATOM 2167 C C . GLU A 1 282 ? 35.781 -12.711 6 1 97.81 282 GLU A C 1
ATOM 2169 O O . GLU A 1 282 ? 35.781 -13.836 5.496 1 97.81 282 GLU A O 1
ATOM 2174 N N . PRO A 1 283 ? 35.469 -11.641 5.406 1 98.06 283 PRO A N 1
ATOM 2175 C CA . PRO A 1 283 ? 35.062 -11.75 4.004 1 98.06 283 PRO A CA 1
ATOM 2176 C C . PRO A 1 283 ? 36.156 -12.32 3.111 1 98.06 283 PRO A C 1
ATOM 2178 O O . PRO A 1 283 ? 37.344 -12.023 3.316 1 98.06 283 PRO A O 1
ATOM 2181 N N . LYS A 1 284 ? 35.781 -13.102 2.16 1 98.06 284 LYS A N 1
ATOM 2182 C CA . LYS A 1 284 ? 36.688 -13.617 1.134 1 98.06 284 LYS A CA 1
ATOM 2183 C C . LYS A 1 284 ? 36.219 -13.203 -0.261 1 98.06 284 LYS A C 1
ATOM 2185 O O . LYS A 1 284 ? 35.031 -13.242 -0.566 1 98.06 284 LYS A O 1
ATOM 2190 N N . GLU A 1 285 ? 37.188 -12.773 -0.954 1 98 285 GLU A N 1
ATOM 2191 C CA . GLU A 1 285 ? 36.844 -12.469 -2.342 1 98 285 GLU A CA 1
ATOM 2192 C C . GLU A 1 285 ? 36.5 -13.734 -3.121 1 98 285 GLU A C 1
ATOM 2194 O O . GLU A 1 285 ? 37.094 -14.797 -2.871 1 98 285 GLU A O 1
ATOM 2199 N N . PRO A 1 286 ? 35.594 -13.617 -4.09 1 98.31 286 PRO A N 1
ATOM 2200 C CA . PRO A 1 286 ? 35.375 -14.773 -4.969 1 98.31 286 PRO A CA 1
ATOM 2201 C C . PRO A 1 286 ? 36.625 -15.195 -5.723 1 98.31 286 PRO A C 1
ATOM 2203 O O . PRO A 1 286 ? 37.5 -14.367 -5.996 1 98.31 286 PRO A O 1
ATOM 2206 N N . LEU A 1 287 ? 36.656 -16.422 -6.078 1 97.69 287 LEU A N 1
ATOM 2207 C CA . LEU A 1 287 ? 37.844 -16.953 -6.777 1 97.69 287 LEU A CA 1
ATOM 2208 C C . LEU A 1 287 ? 37.875 -16.438 -8.219 1 97.69 287 LEU A C 1
ATOM 2210 O O . LEU A 1 287 ? 38.938 -16.375 -8.82 1 97.69 287 LEU A O 1
ATOM 2214 N N . TYR A 1 288 ? 36.75 -16.125 -8.75 1 97.12 288 TYR A N 1
ATOM 2215 C CA . TYR A 1 288 ? 36.625 -15.797 -10.164 1 97.12 288 TYR A CA 1
ATOM 2216 C C . TYR A 1 288 ? 36.188 -14.352 -10.359 1 97.12 288 TYR A C 1
ATOM 2218 O O . TYR A 1 288 ? 35.375 -13.844 -9.586 1 97.12 288 TYR A O 1
ATOM 2226 N N . PRO A 1 289 ? 36.75 -13.711 -11.367 1 96.12 289 PRO A N 1
ATOM 2227 C CA . PRO A 1 289 ? 36.344 -12.312 -11.594 1 96.12 289 PRO A CA 1
ATOM 2228 C C . PRO A 1 289 ? 34.906 -12.164 -12.023 1 96.12 289 PRO A C 1
ATOM 2230 O O . PRO A 1 289 ? 34.438 -12.898 -12.906 1 96.12 289 PRO A O 1
ATOM 2233 N N . ILE A 1 290 ? 34.188 -11.234 -11.453 1 96.69 290 ILE A N 1
ATOM 2234 C CA . ILE A 1 290 ? 32.781 -11.055 -11.711 1 96.69 290 ILE A CA 1
ATOM 2235 C C . ILE A 1 290 ? 32.562 -10.516 -13.125 1 96.69 290 ILE A C 1
ATOM 2237 O O . ILE A 1 290 ? 31.5 -10.711 -13.719 1 96.69 290 ILE A O 1
ATOM 2241 N N . GLU A 1 291 ? 33.562 -9.883 -13.766 1 95.5 291 GLU A N 1
ATOM 2242 C CA . GLU A 1 291 ? 33.5 -9.32 -15.109 1 95.5 291 GLU A CA 1
ATOM 2243 C C . GLU A 1 291 ? 33.25 -10.422 -16.141 1 95.5 291 GLU A C 1
ATOM 2245 O O . GLU A 1 291 ? 32.75 -10.141 -17.234 1 95.5 291 GLU A O 1
ATOM 2250 N N . ASP A 1 292 ? 33.594 -11.648 -15.766 1 96.44 292 ASP A N 1
ATOM 2251 C CA . ASP A 1 292 ? 33.375 -12.781 -16.656 1 96.44 292 ASP A CA 1
ATOM 2252 C C . ASP A 1 292 ? 31.875 -12.938 -16.984 1 96.44 292 ASP A C 1
ATOM 2254 O O . ASP A 1 292 ? 31.516 -13.531 -18 1 96.44 292 ASP A O 1
ATOM 2258 N N . LEU A 1 293 ? 31.016 -12.414 -16.125 1 97.12 293 LEU A N 1
ATOM 2259 C CA . LEU A 1 293 ? 29.562 -12.555 -16.312 1 97.12 293 LEU A CA 1
ATOM 2260 C C . LEU A 1 293 ? 29.125 -11.852 -17.594 1 97.12 293 LEU A C 1
ATOM 2262 O O . LEU A 1 293 ? 28.141 -12.266 -18.219 1 97.12 293 LEU A O 1
ATOM 2266 N N . TYR A 1 294 ? 29.891 -10.828 -18.047 1 97.12 294 TYR A N 1
ATOM 2267 C CA . TYR A 1 294 ? 29.562 -10.109 -19.281 1 97.12 294 TYR A CA 1
ATOM 2268 C C . TYR A 1 294 ? 29.719 -11 -20.5 1 97.12 294 TYR A C 1
ATOM 2270 O O . TYR A 1 294 ? 29.078 -10.781 -21.531 1 97.12 294 TYR A O 1
ATOM 2278 N N . GLY A 1 295 ? 30.625 -11.945 -20.406 1 96.94 295 GLY A N 1
ATOM 2279 C CA . GLY A 1 295 ? 30.781 -12.883 -21.5 1 96.94 295 GLY A CA 1
ATOM 2280 C C . GLY A 1 295 ? 29.953 -14.141 -21.344 1 96.94 295 GLY A C 1
ATOM 2281 O O . GLY A 1 295 ? 29.547 -14.75 -22.328 1 96.94 295 GLY A O 1
ATOM 2282 N N . LEU A 1 296 ? 29.672 -14.539 -20.109 1 96.31 296 LEU A N 1
ATOM 2283 C CA . LEU A 1 296 ? 29.047 -15.82 -19.797 1 96.31 296 LEU A CA 1
ATOM 2284 C C . LEU A 1 296 ? 27.531 -15.727 -19.984 1 96.31 296 LEU A C 1
ATOM 2286 O O . LEU A 1 296 ? 26.859 -16.75 -20.219 1 96.31 296 LEU A O 1
ATOM 2290 N N . ILE A 1 297 ? 26.984 -14.531 -19.812 1 97.19 297 ILE A N 1
ATOM 2291 C CA . ILE A 1 297 ? 25.547 -14.352 -19.844 1 97.19 297 ILE A CA 1
ATOM 2292 C C . ILE A 1 297 ? 25.172 -13.391 -20.969 1 97.19 297 ILE A C 1
ATOM 2294 O O . ILE A 1 297 ? 25.719 -12.289 -21.078 1 97.19 297 ILE A O 1
ATOM 2298 N N . SER A 1 298 ? 24.281 -13.789 -21.859 1 96.69 298 SER A N 1
ATOM 2299 C CA . SER A 1 298 ? 23.734 -12.891 -22.859 1 96.69 298 SER A CA 1
ATOM 2300 C C . SER A 1 298 ? 22.719 -11.93 -22.266 1 96.69 298 SER A C 1
ATOM 2302 O O . SER A 1 298 ? 21.766 -12.367 -21.609 1 96.69 298 SER A O 1
ATOM 2304 N N . PRO A 1 299 ? 22.828 -10.672 -22.5 1 96.06 299 PRO A N 1
ATOM 2305 C CA . PRO A 1 299 ? 21.891 -9.742 -21.859 1 96.06 299 PRO A CA 1
ATOM 2306 C C . PRO A 1 299 ? 20.484 -9.836 -22.406 1 96.06 299 PRO A C 1
ATOM 2308 O O . PRO A 1 299 ? 19.531 -9.375 -21.766 1 96.06 299 PRO A O 1
ATOM 2311 N N . ASP A 1 300 ? 20.297 -10.445 -23.547 1 92.25 300 ASP A N 1
ATOM 2312 C CA . ASP A 1 300 ? 18.953 -10.562 -24.109 1 92.25 300 ASP A CA 1
ATOM 2313 C C . ASP A 1 300 ? 18.25 -11.828 -23.641 1 92.25 300 ASP A C 1
ATOM 2315 O O . ASP A 1 300 ? 17.094 -12.062 -23.953 1 92.25 300 ASP A O 1
ATOM 2319 N N . GLY A 1 301 ? 18.953 -12.641 -22.906 1 89.94 301 GLY A N 1
ATOM 2320 C CA . GLY A 1 301 ? 18.359 -13.828 -22.312 1 89.94 301 GLY A CA 1
ATOM 2321 C C . GLY A 1 301 ? 18.141 -14.953 -23.297 1 89.94 301 GLY A C 1
ATOM 2322 O O . GLY A 1 301 ? 17.469 -15.938 -23 1 89.94 301 GLY A O 1
ATOM 2323 N N . SER A 1 302 ? 18.703 -14.836 -24.453 1 87.06 302 SER A N 1
ATOM 2324 C CA . SER A 1 302 ? 18.453 -15.781 -25.531 1 87.06 302 SER A CA 1
ATOM 2325 C C . SER A 1 302 ? 19.234 -17.078 -25.328 1 87.06 302 SER A C 1
ATOM 2327 O O . SER A 1 302 ? 18.875 -18.109 -25.891 1 87.06 302 SER A O 1
ATOM 2329 N N . ARG A 1 303 ? 20.234 -17.016 -24.547 1 91.94 303 ARG A N 1
ATOM 2330 C CA . ARG A 1 303 ? 21.078 -18.188 -24.391 1 91.94 303 ARG A CA 1
ATOM 2331 C C . ARG A 1 303 ? 21.062 -18.672 -22.938 1 91.94 303 ARG A C 1
ATOM 2333 O O . ARG A 1 303 ? 21.094 -17.875 -22 1 91.94 303 ARG A O 1
ATOM 2340 N N . PRO A 1 304 ? 21.016 -20 -22.797 1 95.5 304 PRO A N 1
ATOM 2341 C CA . PRO A 1 304 ? 21.094 -20.562 -21.438 1 95.5 304 PRO A CA 1
ATOM 2342 C C . PRO A 1 304 ? 22.469 -20.328 -20.797 1 95.5 304 PRO A C 1
ATOM 2344 O O . PRO A 1 304 ? 23.453 -20.109 -21.5 1 95.5 304 PRO A O 1
ATOM 2347 N N . TYR A 1 305 ? 22.562 -20.266 -19.578 1 96.94 305 TYR A N 1
ATOM 2348 C CA . TYR A 1 305 ? 23.781 -20.172 -18.797 1 96.94 305 TYR A CA 1
ATOM 2349 C C . TYR A 1 305 ? 23.641 -20.906 -17.453 1 96.94 305 TYR A C 1
ATOM 2351 O O . TYR A 1 305 ? 22.531 -21.203 -17.031 1 96.94 305 TYR A O 1
ATOM 2359 N N . ASP A 1 306 ? 24.719 -21.281 -16.875 1 97.69 306 ASP A N 1
ATOM 2360 C CA . ASP A 1 306 ? 24.75 -21.938 -15.578 1 97.69 306 ASP A CA 1
ATOM 2361 C C . ASP A 1 306 ? 24.703 -20.922 -14.438 1 97.69 306 ASP A C 1
ATOM 2363 O O . ASP A 1 306 ? 25.656 -20.172 -14.25 1 97.69 306 ASP A O 1
ATOM 2367 N N . LEU A 1 307 ? 23.625 -20.922 -13.625 1 98.44 307 LEU A N 1
ATOM 2368 C CA . LEU A 1 307 ? 23.469 -19.984 -12.523 1 98.44 307 LEU A CA 1
ATOM 2369 C C . LEU A 1 307 ? 24.656 -20.078 -11.57 1 98.44 307 LEU A C 1
ATOM 2371 O O . LEU A 1 307 ? 25.047 -19.078 -10.945 1 98.44 307 LEU A O 1
ATOM 2375 N N . ARG A 1 308 ? 25.266 -21.234 -11.445 1 98.25 308 ARG A N 1
ATOM 2376 C CA . ARG A 1 308 ? 26.375 -21.438 -10.531 1 98.25 308 ARG A CA 1
ATOM 2377 C C . ARG A 1 308 ? 27.562 -20.562 -10.906 1 98.25 308 ARG A C 1
ATOM 2379 O O . ARG A 1 308 ? 28.375 -20.203 -10.047 1 98.25 308 ARG A O 1
ATOM 2386 N N . GLU A 1 309 ? 27.656 -20.172 -12.203 1 98.06 309 GLU A N 1
ATOM 2387 C CA . GLU A 1 309 ? 28.688 -19.234 -12.625 1 98.06 309 GLU A CA 1
ATOM 2388 C C . GLU A 1 309 ? 28.484 -17.859 -11.984 1 98.06 309 GLU A C 1
ATOM 2390 O O . GLU A 1 309 ? 29.453 -17.172 -11.656 1 98.06 309 GLU A O 1
ATOM 2395 N N . VAL A 1 310 ? 27.219 -17.438 -11.859 1 98.56 310 VAL A N 1
ATOM 2396 C CA . VAL A 1 310 ? 26.906 -16.188 -11.188 1 98.56 310 VAL A CA 1
ATOM 2397 C C . VAL A 1 310 ? 27.219 -16.312 -9.695 1 98.56 310 VAL A C 1
ATOM 2399 O O . VAL A 1 310 ? 27.906 -15.461 -9.133 1 98.56 310 VAL A O 1
ATOM 2402 N N . ILE A 1 311 ? 26.75 -17.391 -9.023 1 98.81 311 ILE A N 1
ATOM 2403 C CA . ILE A 1 311 ? 26.938 -17.609 -7.59 1 98.81 311 ILE A CA 1
ATOM 2404 C C . ILE A 1 311 ? 28.422 -17.625 -7.262 1 98.81 311 ILE A C 1
ATOM 2406 O O . ILE A 1 311 ? 28.859 -16.984 -6.309 1 98.81 311 ILE A O 1
ATOM 2410 N N . ALA A 1 312 ? 29.219 -18.266 -8.102 1 98.56 312 ALA A N 1
ATOM 2411 C CA . ALA A 1 312 ? 30.656 -18.422 -7.875 1 98.56 312 ALA A CA 1
ATOM 2412 C C . ALA A 1 312 ? 31.359 -17.062 -7.852 1 98.56 312 ALA A C 1
ATOM 2414 O O . ALA A 1 312 ? 32.438 -16.922 -7.25 1 98.56 312 ALA A O 1
ATOM 2415 N N . ARG A 1 313 ? 30.766 -16.125 -8.414 1 98.38 313 ARG A N 1
ATOM 2416 C CA . ARG A 1 313 ? 31.422 -14.836 -8.586 1 98.38 313 ARG A CA 1
ATOM 2417 C C . ARG A 1 313 ? 30.891 -13.805 -7.586 1 98.38 313 ARG A C 1
ATOM 2419 O O . ARG A 1 313 ? 31.375 -12.672 -7.539 1 98.38 313 ARG A O 1
ATOM 2426 N N . ILE A 1 314 ? 29.891 -14.156 -6.75 1 98.31 314 ILE A N 1
ATOM 2427 C CA . ILE A 1 314 ? 29.359 -13.18 -5.801 1 98.31 314 ILE A CA 1
ATOM 2428 C C . ILE A 1 314 ? 29.578 -13.68 -4.375 1 98.31 314 ILE A C 1
ATOM 2430 O O . ILE A 1 314 ? 29.562 -12.891 -3.426 1 98.31 314 ILE A O 1
ATOM 2434 N N . VAL A 1 315 ? 29.844 -15.023 -4.117 1 98.69 315 VAL A N 1
ATOM 2435 C CA . VAL A 1 315 ? 29.938 -15.57 -2.766 1 98.69 315 VAL A CA 1
ATOM 2436 C C . VAL A 1 315 ? 31.391 -15.617 -2.32 1 98.69 315 VAL A C 1
ATOM 2438 O O . VAL A 1 315 ? 32.312 -15.602 -3.152 1 98.69 315 VAL A O 1
ATOM 2441 N N . ASP A 1 316 ? 31.609 -15.664 -1.064 1 98.69 316 ASP A N 1
ATOM 2442 C CA . ASP A 1 316 ? 32.938 -15.695 -0.473 1 98.69 316 ASP A CA 1
ATOM 2443 C C . ASP A 1 316 ? 33.688 -16.969 -0.872 1 98.69 316 ASP A C 1
ATOM 2445 O O . ASP A 1 316 ? 33.219 -18.078 -0.639 1 98.69 316 ASP A O 1
ATOM 2449 N N . GLY A 1 317 ? 34.875 -16.781 -1.498 1 98.38 317 GLY A N 1
ATOM 2450 C CA . GLY A 1 317 ? 35.75 -17.906 -1.831 1 98.38 317 GLY A CA 1
ATOM 2451 C C . GLY A 1 317 ? 35.156 -18.828 -2.877 1 98.38 317 GLY A C 1
ATOM 2452 O O . GLY A 1 317 ? 35.625 -19.953 -3.053 1 98.38 317 GLY A O 1
ATOM 2453 N N . SER A 1 318 ? 34.031 -18.344 -3.514 1 98.56 318 SER A N 1
ATOM 2454 C CA . SER A 1 318 ? 33.281 -19.172 -4.449 1 98.56 318 SER A CA 1
ATOM 2455 C C . SER A 1 318 ? 32.844 -20.484 -3.799 1 98.56 318 SER A C 1
ATOM 2457 O O . SER A 1 318 ? 32.812 -21.531 -4.457 1 98.56 318 SER A O 1
ATOM 2459 N N . GLU A 1 319 ? 32.656 -20.422 -2.518 1 98.06 319 GLU A N 1
ATOM 2460 C CA . GLU A 1 319 ? 32.188 -21.578 -1.745 1 98.06 319 GLU A CA 1
ATOM 2461 C C . GLU A 1 319 ? 30.656 -21.609 -1.685 1 98.06 319 GLU A C 1
ATOM 2463 O O . GLU A 1 319 ? 30.031 -20.594 -1.375 1 98.06 319 GLU A O 1
ATOM 2468 N N . PHE A 1 320 ? 30.141 -22.75 -1.999 1 98.12 320 PHE A N 1
ATOM 2469 C CA . PHE A 1 320 ? 28.703 -22.953 -2.051 1 98.12 320 PHE A CA 1
ATOM 2470 C C . PHE A 1 320 ? 28.328 -24.359 -1.636 1 98.12 320 PHE A C 1
ATOM 2472 O O . PHE A 1 320 ? 28.781 -25.328 -2.248 1 98.12 320 PHE A O 1
ATOM 2479 N N . LEU A 1 321 ? 27.547 -24.469 -0.515 1 97.69 321 LEU A N 1
ATOM 2480 C CA . LEU A 1 321 ? 27 -25.766 -0.089 1 97.69 321 LEU A CA 1
ATOM 2481 C C . LEU A 1 321 ? 25.625 -26 -0.698 1 97.69 321 LEU A C 1
ATOM 2483 O O . LEU A 1 321 ? 24.609 -25.562 -0.14 1 97.69 321 LEU A O 1
ATOM 2487 N N . GLU A 1 322 ? 25.656 -26.656 -1.844 1 97.62 322 GLU A N 1
ATOM 2488 C CA . GLU A 1 322 ? 24.422 -26.812 -2.602 1 97.62 322 GLU A CA 1
ATOM 2489 C C . GLU A 1 322 ? 23.5 -27.828 -1.935 1 97.62 322 GLU A C 1
ATOM 2491 O O . GLU A 1 322 ? 23.953 -28.891 -1.499 1 97.62 322 GLU A O 1
ATOM 2496 N N . TYR A 1 323 ? 22.328 -27.422 -1.703 1 96.62 323 TYR A N 1
ATOM 2497 C CA . TYR A 1 323 ? 21.266 -28.234 -1.091 1 96.62 323 TYR A CA 1
ATOM 2498 C C . TYR A 1 323 ? 20.469 -28.969 -2.15 1 96.62 323 TYR A C 1
ATOM 2500 O O . TYR A 1 323 ? 19.969 -28.375 -3.098 1 96.62 323 TYR A O 1
ATOM 2508 N N . LYS A 1 324 ? 20.344 -30.312 -2.074 1 96.25 324 LYS A N 1
ATOM 2509 C CA . LYS A 1 324 ? 19.609 -31.156 -3.004 1 96.25 324 LYS A CA 1
ATOM 2510 C C . LYS A 1 324 ? 20.031 -30.891 -4.445 1 96.25 324 LYS A C 1
ATOM 2512 O O . LYS A 1 324 ? 19.172 -30.641 -5.309 1 96.25 324 LYS A O 1
ATOM 2517 N N . ALA A 1 325 ? 21.328 -31 -4.688 1 94.5 325 ALA A N 1
ATOM 2518 C CA . ALA A 1 325 ? 21.922 -30.641 -5.969 1 94.5 325 ALA A CA 1
ATOM 2519 C C . ALA A 1 325 ? 21.406 -31.531 -7.094 1 94.5 325 ALA A C 1
ATOM 2521 O O . ALA A 1 325 ? 21.328 -31.094 -8.25 1 94.5 325 ALA A O 1
ATOM 2522 N N . SER A 1 326 ? 20.953 -32.75 -6.801 1 94.19 326 SER A N 1
ATOM 2523 C CA . SER A 1 326 ? 20.562 -33.688 -7.832 1 94.19 326 SER A CA 1
ATOM 2524 C C . SER A 1 326 ? 19.047 -33.812 -7.93 1 94.19 326 SER A C 1
ATOM 2526 O O . SER A 1 326 ? 18.531 -34.688 -8.602 1 94.19 326 SER A O 1
ATOM 2528 N N . TYR A 1 327 ? 18.344 -32.969 -7.207 1 95.38 327 TYR A N 1
ATOM 2529 C CA . TYR A 1 327 ? 16.875 -33 -7.195 1 95.38 327 TYR A CA 1
ATOM 2530 C C . TYR A 1 327 ? 16.312 -31.609 -7.504 1 95.38 327 TYR A C 1
ATOM 2532 O O . TYR A 1 327 ? 16.781 -30.609 -6.953 1 95.38 327 TYR A O 1
ATOM 2540 N N . GLY A 1 328 ? 15.281 -31.578 -8.414 1 96.19 328 GLY A N 1
ATOM 2541 C CA . GLY A 1 328 ? 14.695 -30.281 -8.758 1 96.19 328 GLY A CA 1
ATOM 2542 C C . GLY A 1 328 ? 15.719 -29.281 -9.266 1 96.19 328 GLY A C 1
ATOM 2543 O O . GLY A 1 328 ? 15.797 -28.156 -8.758 1 96.19 328 GLY A O 1
ATOM 2544 N N . GLU A 1 329 ? 16.422 -29.625 -10.32 1 96.31 329 GLU A N 1
ATOM 2545 C CA . GLU A 1 329 ? 17.672 -28.953 -10.68 1 96.31 329 GLU A CA 1
ATOM 2546 C C . GLU A 1 329 ? 17.406 -27.641 -11.414 1 96.31 329 GLU A C 1
ATOM 2548 O O . GLU A 1 329 ? 18.312 -26.844 -11.617 1 96.31 329 GLU A O 1
ATOM 2553 N N . THR A 1 330 ? 16.141 -27.391 -11.719 1 97.88 330 THR A N 1
ATOM 2554 C CA . THR A 1 330 ? 15.844 -26.141 -12.391 1 97.88 330 THR A CA 1
ATOM 2555 C C . THR A 1 330 ? 15.875 -24.969 -11.398 1 97.88 330 THR A C 1
ATOM 2557 O O . THR A 1 330 ? 15.883 -23.812 -11.805 1 97.88 330 THR A O 1
ATOM 2560 N N . LEU A 1 331 ? 15.906 -25.281 -10.117 1 98.5 331 LEU A N 1
ATOM 2561 C CA . LEU A 1 331 ? 16.219 -24.328 -9.078 1 98.5 331 LEU A CA 1
ATOM 2562 C C . LEU A 1 331 ? 17.484 -24.734 -8.32 1 98.5 331 LEU A C 1
ATOM 2564 O O . LEU A 1 331 ? 17.594 -25.875 -7.875 1 98.5 331 LEU A O 1
ATOM 2568 N N . VAL A 1 332 ? 18.375 -23.812 -8.258 1 98.44 332 VAL A N 1
ATOM 2569 C CA . VAL A 1 332 ? 19.578 -24.031 -7.469 1 98.44 332 VAL A CA 1
ATOM 2570 C C . VAL A 1 332 ? 19.391 -23.453 -6.07 1 98.44 332 VAL A C 1
ATOM 2572 O O . VAL A 1 332 ? 18.938 -22.312 -5.914 1 98.44 332 VAL A O 1
ATOM 2575 N N . THR A 1 333 ? 19.609 -24.25 -5.027 1 98.69 333 THR A N 1
ATOM 2576 C CA . THR A 1 333 ? 19.516 -23.828 -3.639 1 98.69 333 THR A CA 1
ATOM 2577 C C . THR A 1 333 ? 20.797 -24.172 -2.881 1 98.69 333 THR A C 1
ATOM 2579 O O . THR A 1 333 ? 21.469 -25.156 -3.205 1 98.69 333 THR A O 1
ATOM 2582 N N . GLY A 1 334 ? 21.156 -23.328 -1.972 1 98.5 334 GLY A N 1
ATOM 2583 C CA . GLY A 1 334 ? 22.328 -23.672 -1.17 1 98.5 334 GLY A CA 1
ATOM 2584 C C . GLY A 1 334 ? 22.734 -22.562 -0.218 1 98.5 334 GLY A C 1
ATOM 2585 O O . GLY A 1 334 ? 22.078 -21.516 -0.141 1 98.5 334 GLY A O 1
ATOM 2586 N N . PHE A 1 335 ? 23.734 -22.859 0.59 1 98.06 335 PHE A N 1
ATOM 2587 C CA . PHE A 1 335 ? 24.266 -21.953 1.609 1 98.06 335 PHE A CA 1
ATOM 2588 C C . PHE A 1 335 ? 25.609 -21.375 1.179 1 98.06 335 PHE A C 1
ATOM 2590 O O . PHE A 1 335 ? 26.422 -22.062 0.559 1 98.06 335 PHE A O 1
ATOM 2597 N N . ALA A 1 336 ? 25.781 -20.156 1.462 1 98.56 336 ALA A N 1
ATOM 2598 C CA . ALA A 1 336 ? 27.047 -19.484 1.186 1 98.56 336 ALA A CA 1
ATOM 2599 C C . ALA A 1 336 ? 27.266 -18.312 2.143 1 98.56 336 ALA A C 1
ATOM 2601 O O . ALA A 1 336 ? 26.547 -18.156 3.127 1 98.56 336 ALA A O 1
ATOM 2602 N N . ARG A 1 337 ? 28.344 -17.672 1.967 1 98.62 337 ARG A N 1
ATOM 2603 C CA . ARG A 1 337 ? 28.594 -16.391 2.625 1 98.62 337 ARG A CA 1
ATOM 2604 C C . ARG A 1 337 ? 28.859 -15.297 1.604 1 98.62 337 ARG A C 1
ATOM 2606 O O . ARG A 1 337 ? 29.453 -15.547 0.55 1 98.62 337 ARG A O 1
ATOM 2613 N N . ILE A 1 338 ? 28.375 -14.211 1.83 1 98.75 338 ILE A N 1
ATOM 2614 C CA . ILE A 1 338 ? 28.656 -13 1.067 1 98.75 338 ILE A CA 1
ATOM 2615 C C . ILE A 1 338 ? 29.125 -11.898 2.01 1 98.75 338 ILE A C 1
ATOM 2617 O O . ILE A 1 338 ? 28.406 -11.5 2.92 1 98.75 338 ILE A O 1
ATOM 2621 N N . GLY A 1 339 ? 30.344 -11.352 1.798 1 98.5 339 GLY A N 1
ATOM 2622 C CA . GLY A 1 339 ? 30.891 -10.383 2.732 1 98.5 339 GLY A CA 1
ATOM 2623 C C . GLY A 1 339 ? 31 -10.914 4.145 1 98.5 339 GLY A C 1
ATOM 2624 O O . GLY A 1 339 ? 30.875 -10.164 5.113 1 98.5 339 GLY A O 1
ATOM 2625 N N . GLY A 1 340 ? 31.109 -12.156 4.25 1 98.62 340 GLY A N 1
ATOM 2626 C CA . GLY A 1 340 ? 31.25 -12.805 5.543 1 98.62 340 GLY A CA 1
ATOM 2627 C C . GLY A 1 340 ? 29.922 -13.203 6.156 1 98.62 340 GLY A C 1
ATOM 2628 O O . GLY A 1 340 ? 29.891 -13.984 7.109 1 98.62 340 GLY A O 1
ATOM 2629 N N . PHE A 1 341 ? 28.797 -12.719 5.664 1 98.69 341 PHE A N 1
ATOM 2630 C CA . PHE A 1 341 ? 27.469 -13 6.207 1 98.69 341 PHE A CA 1
ATOM 2631 C C . PHE A 1 341 ? 26.938 -14.32 5.668 1 98.69 341 PHE A C 1
ATOM 2633 O O . PHE A 1 341 ? 27.078 -14.617 4.48 1 98.69 341 PHE A O 1
ATOM 2640 N N . PRO A 1 342 ? 26.359 -15.188 6.48 1 98.38 342 PRO A N 1
ATOM 2641 C CA . PRO A 1 342 ? 25.688 -16.375 5.973 1 98.38 342 PRO A CA 1
ATOM 2642 C C . PRO A 1 342 ? 24.422 -16.047 5.188 1 98.38 342 PRO A C 1
ATOM 2644 O O . PRO A 1 342 ? 23.688 -15.125 5.547 1 98.38 342 PRO A O 1
ATOM 2647 N N . VAL A 1 343 ? 24.234 -16.797 4.113 1 98.62 343 VAL A N 1
ATOM 2648 C CA . VAL A 1 343 ? 23.047 -16.547 3.291 1 98.62 343 VAL A CA 1
ATOM 2649 C C . VAL A 1 343 ? 22.562 -17.859 2.688 1 98.62 343 VAL A C 1
ATOM 2651 O O . VAL A 1 343 ? 23.359 -18.75 2.359 1 98.62 343 VAL A O 1
ATOM 2654 N N . GLY A 1 344 ? 21.234 -18.047 2.707 1 98.81 344 GLY A N 1
ATOM 2655 C CA . GLY A 1 344 ? 20.625 -19.031 1.844 1 98.81 344 GLY A CA 1
ATOM 2656 C C . GLY A 1 344 ? 20.234 -18.484 0.483 1 98.81 344 GLY A C 1
ATOM 2657 O O . GLY A 1 344 ? 19.641 -17.406 0.387 1 98.81 344 GLY A O 1
ATOM 2658 N N . ILE A 1 345 ? 20.594 -19.219 -0.58 1 98.88 345 ILE A N 1
ATOM 2659 C CA . ILE A 1 345 ? 20.359 -18.719 -1.934 1 98.88 345 ILE A CA 1
ATOM 2660 C C . ILE A 1 345 ? 19.391 -19.641 -2.666 1 98.88 345 ILE A C 1
ATOM 2662 O O . ILE A 1 345 ? 19.516 -20.859 -2.596 1 98.88 345 ILE A O 1
ATOM 2666 N N . VAL A 1 346 ? 18.359 -19.078 -3.246 1 98.88 346 VAL A N 1
ATOM 2667 C CA . VAL A 1 346 ? 17.469 -19.75 -4.188 1 98.88 346 VAL A CA 1
ATOM 2668 C C . VAL A 1 346 ? 17.516 -19.031 -5.539 1 98.88 346 VAL A C 1
ATOM 2670 O O . VAL A 1 346 ? 17.297 -17.828 -5.625 1 98.88 346 VAL A O 1
ATOM 2673 N N . GLY A 1 347 ? 17.859 -19.75 -6.613 1 98.69 347 GLY A N 1
ATOM 2674 C CA . GLY A 1 347 ? 17.922 -19.094 -7.914 1 98.69 347 GLY A CA 1
ATOM 2675 C C . GLY A 1 347 ? 17.547 -20.016 -9.055 1 98.69 347 GLY A C 1
ATOM 2676 O O . GLY A 1 347 ? 17.531 -21.25 -8.898 1 98.69 347 GLY A O 1
ATOM 2677 N N . ASN A 1 348 ? 17.234 -19.469 -10.164 1 98.56 348 ASN A N 1
ATOM 2678 C CA . ASN A 1 348 ? 16.812 -20.219 -11.328 1 98.56 348 ASN A CA 1
ATOM 2679 C C . ASN A 1 348 ? 18 -20.703 -12.164 1 98.56 348 ASN A C 1
ATOM 2681 O O . ASN A 1 348 ? 18.781 -19.875 -12.641 1 98.56 348 ASN A O 1
ATOM 2685 N N . GLN A 1 349 ? 18.094 -22.031 -12.312 1 97.94 349 GLN A N 1
ATOM 2686 C CA . GLN A 1 349 ? 19 -22.578 -13.312 1 97.94 349 GLN A CA 1
ATOM 2687 C C . GLN A 1 349 ? 18.5 -22.297 -14.727 1 97.94 349 GLN A C 1
ATOM 2689 O O . GLN A 1 349 ? 17.297 -22.391 -14.984 1 97.94 349 GLN A O 1
ATOM 2694 N N . ARG A 1 350 ? 19.438 -21.922 -15.633 1 97.5 350 ARG A N 1
ATOM 2695 C CA . ARG A 1 350 ? 18.984 -21.531 -16.969 1 97.5 350 ARG A CA 1
ATOM 2696 C C . ARG A 1 350 ? 19.438 -22.547 -18.016 1 97.5 350 ARG A C 1
ATOM 2698 O O . ARG A 1 350 ? 18.969 -22.516 -19.156 1 97.5 350 ARG A O 1
ATOM 2705 N N . LEU A 1 351 ? 20.219 -23.516 -17.594 1 96.38 351 LEU A N 1
ATOM 2706 C CA . LEU A 1 351 ? 20.641 -24.578 -18.516 1 96.38 351 LEU A CA 1
ATOM 2707 C C . LEU A 1 351 ? 19.484 -25.516 -18.828 1 96.38 351 LEU A C 1
ATOM 2709 O O . LEU A 1 351 ? 18.578 -25.688 -18.016 1 96.38 351 LEU A O 1
ATOM 2713 N N . ILE A 1 352 ? 19.531 -26.047 -19.984 1 95.25 352 ILE A N 1
ATOM 2714 C CA . ILE A 1 352 ? 18.656 -27.172 -20.328 1 95.25 352 ILE A CA 1
ATOM 2715 C C . ILE A 1 352 ? 19.172 -28.453 -19.688 1 95.25 352 ILE A C 1
ATOM 2717 O O . ILE A 1 352 ? 20.328 -28.844 -19.891 1 95.25 352 ILE A O 1
ATOM 2721 N N . LEU A 1 353 ? 18.359 -29 -18.891 1 94.31 353 LEU A N 1
ATOM 2722 C CA . LEU A 1 353 ? 18.766 -30.203 -18.156 1 94.31 353 LEU A CA 1
ATOM 2723 C C . LEU A 1 353 ? 18.203 -31.453 -18.828 1 94.31 353 LEU A C 1
ATOM 2725 O O . LEU A 1 353 ? 16.984 -31.578 -18.984 1 94.31 353 LEU A O 1
ATOM 2729 N N . LYS A 1 354 ? 19.078 -32.344 -19.281 1 91.94 354 LYS A N 1
ATOM 2730 C CA . LYS A 1 354 ? 18.688 -33.625 -19.875 1 91.94 354 LYS A CA 1
ATOM 2731 C C . LYS A 1 354 ? 18.703 -34.75 -18.828 1 91.94 354 LYS A C 1
ATOM 2733 O O . LYS A 1 354 ? 19.75 -35.094 -18.281 1 91.94 354 LYS A O 1
ATOM 2738 N N . LYS A 1 355 ? 17.547 -35.125 -18.453 1 86.44 355 LYS A N 1
ATOM 2739 C CA . LYS A 1 355 ? 17.375 -36.25 -17.531 1 86.44 355 LYS A CA 1
ATOM 2740 C C . LYS A 1 355 ? 16.875 -37.5 -18.234 1 86.44 355 LYS A C 1
ATOM 2742 O O . LYS A 1 355 ? 16.5 -37.438 -19.406 1 86.44 355 LYS A O 1
ATOM 2747 N N . LYS A 1 356 ? 17.047 -38.719 -17.547 1 81.5 356 LYS A N 1
ATOM 2748 C CA . LYS A 1 356 ? 16.547 -39.969 -18.141 1 81.5 356 LYS A CA 1
ATOM 2749 C C . LYS A 1 356 ? 15.062 -39.844 -18.484 1 81.5 356 LYS A C 1
ATOM 2751 O O . LYS A 1 356 ? 14.227 -39.656 -17.609 1 81.5 356 LYS A O 1
ATOM 2756 N N . GLY A 1 357 ? 14.664 -39.719 -19.734 1 79.81 357 GLY A N 1
ATOM 2757 C CA . GLY A 1 357 ? 13.305 -39.781 -20.25 1 79.81 357 GLY A CA 1
ATOM 2758 C C . GLY A 1 357 ? 12.633 -38.438 -20.312 1 79.81 357 GLY A C 1
ATOM 2759 O O . GLY A 1 357 ? 11.453 -38.344 -20.656 1 79.81 357 GLY A O 1
ATOM 2760 N N . ARG A 1 358 ? 13.312 -37.375 -19.828 1 86.38 358 ARG A N 1
ATOM 2761 C CA . ARG A 1 358 ? 12.633 -36.062 -19.953 1 86.38 358 ARG A CA 1
ATOM 2762 C C . ARG A 1 358 ? 13.641 -34.938 -20.047 1 86.38 358 ARG A C 1
ATOM 2764 O O . ARG A 1 358 ? 14.789 -35.094 -19.641 1 86.38 358 ARG A O 1
ATOM 2771 N N . ILE A 1 359 ? 13.297 -33.812 -20.656 1 92.38 359 ILE A N 1
ATOM 2772 C CA . ILE A 1 359 ? 14.062 -32.562 -20.766 1 92.38 359 ILE A CA 1
ATOM 2773 C C . ILE A 1 359 ? 13.391 -31.469 -19.938 1 92.38 359 ILE A C 1
ATOM 2775 O O . ILE A 1 359 ? 12.172 -31.312 -19.984 1 92.38 359 ILE A O 1
ATOM 2779 N N . GLU A 1 360 ? 14.188 -30.891 -19.047 1 94.75 360 GLU A N 1
ATOM 2780 C CA . GLU A 1 360 ? 13.688 -29.766 -18.281 1 94.75 360 GLU A CA 1
ATOM 2781 C C . GLU A 1 360 ? 14.297 -28.453 -18.75 1 94.75 360 GLU A C 1
ATOM 2783 O O . GLU A 1 360 ? 15.508 -28.359 -18.953 1 94.75 360 GLU A O 1
ATOM 2788 N N . VAL A 1 361 ? 13.461 -27.547 -18.969 1 93.81 361 VAL A N 1
ATOM 2789 C CA . VAL A 1 361 ? 13.852 -26.266 -19.547 1 93.81 361 VAL A CA 1
ATOM 2790 C C . VAL A 1 361 ? 14.289 -25.312 -18.422 1 93.81 361 VAL A C 1
ATOM 2792 O O . VAL A 1 361 ? 13.578 -25.141 -17.438 1 93.81 361 VAL A O 1
ATOM 2795 N N . GLY A 1 362 ? 15.469 -24.688 -18.656 1 94.81 362 GLY A N 1
ATOM 2796 C CA . GLY A 1 362 ? 15.945 -23.703 -17.703 1 94.81 362 GLY A CA 1
ATOM 2797 C C . GLY A 1 362 ? 15 -22.531 -17.531 1 94.81 362 GLY A C 1
ATOM 2798 O O . GLY A 1 362 ? 14.398 -22.062 -18.5 1 94.81 362 GLY A O 1
ATOM 2799 N N . GLY A 1 363 ? 14.883 -22.047 -16.234 1 96.06 363 GLY A N 1
ATOM 2800 C CA . GLY A 1 363 ? 14.016 -20.906 -15.945 1 96.06 363 GLY A CA 1
ATOM 2801 C C . GLY A 1 363 ? 12.594 -21.312 -15.625 1 96.06 363 GLY A C 1
ATOM 2802 O O . GLY A 1 363 ? 11.797 -20.484 -15.164 1 96.06 363 GLY A O 1
ATOM 2803 N N . VAL A 1 364 ? 12.25 -22.531 -15.914 1 96.69 364 VAL A N 1
ATOM 2804 C CA . VAL A 1 364 ? 10.914 -23.047 -15.617 1 96.69 364 VAL A CA 1
ATOM 2805 C C . VAL A 1 364 ? 10.93 -23.781 -14.273 1 96.69 364 VAL A C 1
ATOM 2807 O O . VAL A 1 364 ? 11.867 -24.516 -13.969 1 96.69 364 VAL A O 1
ATOM 2810 N N . ILE A 1 365 ? 9.953 -23.516 -13.43 1 97.88 365 ILE A N 1
ATOM 2811 C CA . ILE A 1 365 ? 9.852 -24.203 -12.141 1 97.88 365 ILE A CA 1
ATOM 2812 C C . ILE A 1 365 ? 9.008 -25.453 -12.289 1 97.88 365 ILE A C 1
ATOM 2814 O O . ILE A 1 365 ? 7.816 -25.391 -12.609 1 97.88 365 ILE A O 1
ATOM 2818 N N . TYR A 1 366 ? 9.57 -26.578 -12.078 1 96.94 366 TYR A N 1
ATOM 2819 C CA . TYR A 1 366 ? 8.906 -27.875 -12.086 1 96.94 366 TYR A CA 1
ATOM 2820 C C . TYR A 1 366 ? 8.43 -28.266 -10.695 1 96.94 366 TYR A C 1
ATOM 2822 O O . TYR A 1 366 ? 8.836 -27.656 -9.703 1 96.94 366 TYR A O 1
ATOM 2830 N N . PRO A 1 367 ? 7.527 -29.25 -10.57 1 95.75 367 PRO A N 1
ATOM 2831 C CA . PRO A 1 367 ? 6.973 -29.625 -9.266 1 95.75 367 PRO A CA 1
ATOM 2832 C C . PRO A 1 367 ? 8.055 -29.938 -8.234 1 95.75 367 PRO A C 1
ATOM 2834 O O . PRO A 1 367 ? 8 -29.453 -7.102 1 95.75 367 PRO A O 1
ATOM 2837 N N . GLU A 1 368 ? 9.062 -30.719 -8.648 1 95.75 368 GLU A N 1
ATOM 2838 C CA . GLU A 1 368 ? 10.102 -31.125 -7.715 1 95.75 368 GLU A 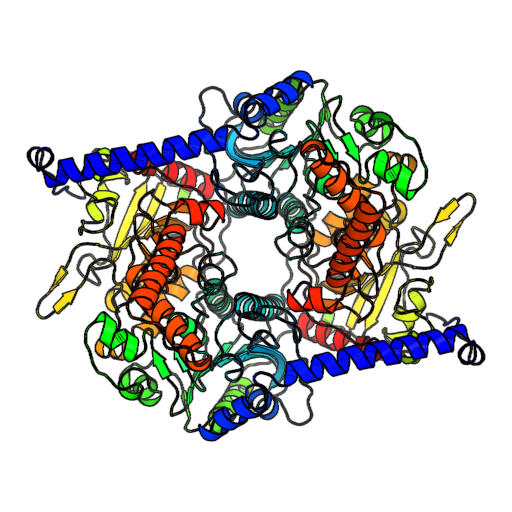CA 1
ATOM 2839 C C . GLU A 1 368 ? 10.953 -29.938 -7.281 1 95.75 368 GLU A C 1
ATOM 2841 O O . GLU A 1 368 ? 11.398 -29.875 -6.133 1 95.75 368 GLU A O 1
ATOM 2846 N N . ALA A 1 369 ? 11.18 -29 -8.195 1 97.69 369 ALA A N 1
ATOM 2847 C CA . ALA A 1 369 ? 11.945 -27.812 -7.867 1 97.69 369 ALA A CA 1
ATOM 2848 C C . ALA A 1 369 ? 11.203 -26.938 -6.855 1 97.69 369 ALA A C 1
ATOM 2850 O O . ALA A 1 369 ? 11.805 -26.375 -5.945 1 97.69 369 ALA A O 1
ATOM 2851 N N . ALA A 1 370 ? 9.922 -26.859 -7.012 1 97.56 370 ALA A N 1
ATOM 2852 C CA . ALA A 1 370 ? 9.102 -26.109 -6.074 1 97.56 370 ALA A CA 1
ATOM 2853 C C . ALA A 1 370 ? 9.18 -26.703 -4.672 1 97.56 370 ALA A C 1
ATOM 2855 O O . ALA A 1 370 ? 9.352 -25.969 -3.691 1 97.56 370 ALA A O 1
ATOM 2856 N N . ASP A 1 371 ? 9.023 -28.016 -4.566 1 96.75 371 ASP A N 1
ATOM 2857 C CA . ASP A 1 371 ? 9.125 -28.703 -3.279 1 96.75 371 ASP A CA 1
ATOM 2858 C C . ASP A 1 371 ? 10.484 -28.453 -2.631 1 96.75 371 ASP A C 1
ATOM 2860 O O . ASP A 1 371 ? 10.562 -28.172 -1.433 1 96.75 371 ASP A O 1
ATOM 2864 N N . LYS A 1 372 ? 11.492 -28.562 -3.475 1 97.44 372 LYS A N 1
ATOM 2865 C CA . LYS A 1 372 ? 12.859 -28.359 -2.996 1 97.44 372 LYS A CA 1
ATOM 2866 C C . LYS A 1 372 ? 13.023 -26.953 -2.418 1 97.44 372 LYS A C 1
ATOM 2868 O O . LYS A 1 372 ? 13.523 -26.781 -1.304 1 97.44 372 LYS A O 1
ATOM 2873 N N . ALA A 1 373 ? 12.617 -25.984 -3.174 1 98.44 373 ALA A N 1
ATOM 2874 C CA . ALA A 1 373 ? 12.797 -24.594 -2.768 1 98.44 373 ALA A CA 1
ATOM 2875 C C . ALA A 1 373 ? 12 -24.281 -1.502 1 98.44 373 ALA A C 1
ATOM 2877 O O . ALA A 1 373 ? 12.5 -23.609 -0.598 1 98.44 373 ALA A O 1
ATOM 2878 N N . ALA A 1 374 ? 10.773 -24.797 -1.43 1 97.44 374 ALA A N 1
ATOM 2879 C CA . ALA A 1 374 ? 9.945 -24.594 -0.241 1 97.44 374 ALA A CA 1
ATOM 2880 C C . ALA A 1 374 ? 10.633 -25.141 1.006 1 97.44 374 ALA A C 1
ATOM 2882 O O . ALA A 1 374 ? 10.75 -24.438 2.018 1 97.44 374 ALA A O 1
ATOM 2883 N N . ARG A 1 375 ? 11.086 -26.375 0.931 1 96.12 375 ARG A N 1
ATOM 2884 C CA . ARG A 1 375 ? 11.766 -27.016 2.053 1 96.12 375 ARG A CA 1
ATOM 2885 C C . ARG A 1 375 ? 13.023 -26.234 2.443 1 96.12 375 ARG A C 1
ATOM 2887 O O . ARG A 1 375 ? 13.289 -26.031 3.629 1 96.12 375 ARG A O 1
ATOM 2894 N N . PHE A 1 376 ? 13.75 -25.844 1.482 1 98.06 376 PHE A N 1
ATOM 2895 C CA . PHE A 1 376 ? 15 -25.141 1.724 1 98.06 376 PHE A CA 1
ATOM 2896 C C . PHE A 1 376 ? 14.734 -23.812 2.434 1 98.06 376 PHE A C 1
ATOM 2898 O O . PHE A 1 376 ? 15.43 -23.469 3.391 1 98.06 376 PHE A O 1
ATOM 2905 N N . ILE A 1 377 ? 13.758 -23.047 1.943 1 98.31 377 ILE A N 1
ATOM 2906 C CA . ILE A 1 377 ? 13.414 -21.766 2.531 1 98.31 377 ILE A CA 1
ATOM 2907 C C . ILE A 1 377 ? 13.031 -21.953 3.996 1 98.31 377 ILE A C 1
ATOM 2909 O O . ILE A 1 377 ? 13.445 -21.172 4.859 1 98.31 377 ILE A O 1
ATOM 2913 N N . LEU A 1 378 ? 12.25 -22.984 4.305 1 96.38 378 LEU A N 1
ATOM 2914 C CA . LEU A 1 378 ? 11.875 -23.281 5.688 1 96.38 378 LEU A CA 1
ATOM 2915 C C . LEU A 1 378 ? 13.109 -23.578 6.531 1 96.38 378 LEU A C 1
ATOM 2917 O O . LEU A 1 378 ? 13.211 -23.141 7.676 1 96.38 378 LEU A O 1
ATOM 2921 N N . GLU A 1 379 ? 14.016 -24.312 5.902 1 95.19 379 GLU A N 1
ATOM 2922 C CA . GLU A 1 379 ? 15.25 -24.641 6.613 1 95.19 379 GLU A CA 1
ATOM 2923 C C . GLU A 1 379 ? 16.062 -23.375 6.906 1 95.19 379 GLU A C 1
ATOM 2925 O O . GLU A 1 379 ? 16.578 -23.203 8.008 1 95.19 379 GLU A O 1
ATOM 2930 N N . VAL A 1 380 ? 16.188 -22.531 5.938 1 97.69 380 VAL A N 1
ATOM 2931 C CA . VAL A 1 380 ? 16.922 -21.281 6.098 1 97.69 380 VAL A CA 1
ATOM 2932 C C . VAL A 1 380 ? 16.281 -20.453 7.203 1 97.69 380 VAL A C 1
ATOM 2934 O O . VAL A 1 380 ? 16.969 -19.828 8.008 1 97.69 380 VAL A O 1
ATOM 2937 N N . ASN A 1 381 ? 15.008 -20.422 7.25 1 97.31 381 ASN A N 1
ATOM 2938 C CA . ASN A 1 381 ? 14.305 -19.703 8.312 1 97.31 381 ASN A CA 1
ATOM 2939 C C . ASN A 1 381 ? 14.609 -20.297 9.688 1 97.31 381 ASN A C 1
ATOM 2941 O O . ASN A 1 381 ? 14.758 -19.562 10.656 1 97.31 381 ASN A O 1
ATOM 2945 N N . GLN A 1 382 ? 14.68 -21.641 9.75 1 94.12 382 GLN A N 1
ATOM 2946 C CA . GLN A 1 382 ? 15.031 -22.297 11.008 1 94.12 382 GLN A CA 1
ATOM 2947 C C . GLN A 1 382 ? 16.422 -21.859 11.477 1 94.12 382 GLN A C 1
ATOM 2949 O O . GLN A 1 382 ? 16.656 -21.719 12.68 1 94.12 382 GLN A O 1
ATOM 2954 N N . MET A 1 383 ? 17.266 -21.609 10.5 1 94.31 383 MET A N 1
ATOM 2955 C CA . MET A 1 383 ? 18.641 -21.203 10.805 1 94.31 383 MET A CA 1
ATOM 2956 C C . MET A 1 383 ? 18.688 -19.719 11.172 1 94.31 383 MET A C 1
ATOM 2958 O O . MET A 1 383 ? 19.656 -19.266 11.789 1 94.31 383 MET A O 1
ATOM 2962 N N . GLY A 1 384 ? 17.719 -19 10.75 1 95.75 384 GLY A N 1
ATOM 2963 C CA . GLY A 1 384 ? 17.641 -17.594 11.078 1 95.75 384 GLY A CA 1
ATOM 2964 C C . GLY A 1 384 ? 18.594 -16.734 10.273 1 95.75 384 GLY A C 1
ATOM 2965 O O . GLY A 1 384 ? 19.078 -15.703 10.766 1 95.75 384 GLY A O 1
ATOM 2966 N N . ILE A 1 385 ? 18.953 -17.188 9.07 1 97 385 ILE A N 1
ATOM 2967 C CA . ILE A 1 385 ? 19.875 -16.422 8.234 1 97 385 ILE A CA 1
ATOM 2968 C C . ILE A 1 385 ? 19.109 -15.836 7.039 1 97 385 ILE A C 1
ATOM 2970 O O . ILE A 1 385 ? 18.031 -16.312 6.691 1 97 385 ILE A O 1
ATOM 2974 N N . PRO A 1 386 ? 19.672 -14.766 6.352 1 98.56 386 PRO A N 1
ATOM 2975 C CA . PRO A 1 386 ? 18.984 -14.109 5.238 1 98.56 386 PRO A CA 1
ATOM 2976 C C . PRO A 1 386 ? 18.828 -15.023 4.023 1 98.56 386 PRO A C 1
ATOM 2978 O O . PRO A 1 386 ? 19.562 -16 3.877 1 98.56 386 PRO A O 1
ATOM 2981 N N . LEU A 1 387 ? 17.828 -14.688 3.229 1 98.88 387 LEU A N 1
ATOM 2982 C CA . LEU A 1 387 ? 17.562 -15.344 1.955 1 98.88 387 LEU A CA 1
ATOM 2983 C C . LEU A 1 387 ? 17.891 -14.422 0.787 1 98.88 387 LEU A C 1
ATOM 2985 O O . LEU A 1 387 ? 17.578 -13.227 0.826 1 98.88 387 LEU A O 1
ATOM 2989 N N . LEU A 1 388 ? 18.594 -14.938 -0.177 1 98.94 388 LEU A N 1
ATOM 2990 C CA . LEU A 1 388 ? 18.828 -14.25 -1.445 1 98.94 388 LEU A CA 1
ATOM 2991 C C . LEU A 1 388 ? 18.156 -15 -2.594 1 98.94 388 LEU A C 1
ATOM 2993 O O . LEU A 1 388 ? 18.438 -16.172 -2.82 1 98.94 388 LEU A O 1
ATOM 2997 N N . PHE A 1 389 ? 17.266 -14.344 -3.246 1 98.94 389 PHE A N 1
ATOM 2998 C CA . PHE A 1 389 ? 16.609 -14.891 -4.434 1 98.94 389 PHE A CA 1
ATOM 2999 C C . PHE A 1 389 ? 17.25 -14.336 -5.699 1 98.94 389 PHE A C 1
ATOM 3001 O O . PHE A 1 389 ? 17.375 -13.125 -5.863 1 98.94 389 PHE A O 1
ATOM 3008 N N . LEU A 1 390 ? 17.703 -15.164 -6.605 1 98.88 390 LEU A N 1
ATOM 3009 C CA . LEU A 1 390 ? 18.219 -14.805 -7.918 1 98.88 390 LEU A CA 1
ATOM 3010 C C . LEU A 1 390 ? 17.25 -15.227 -9.023 1 98.88 390 LEU A C 1
ATOM 3012 O O . LEU A 1 390 ? 17.203 -16.406 -9.391 1 98.88 390 LEU A O 1
ATOM 3016 N N . GLN A 1 391 ? 16.578 -14.25 -9.578 1 98.69 391 GLN A N 1
ATOM 3017 C CA . GLN A 1 391 ? 15.461 -14.562 -10.469 1 98.69 391 GLN A CA 1
ATOM 3018 C C . GLN A 1 391 ? 15.906 -14.555 -11.93 1 98.69 391 GLN A C 1
ATOM 3020 O O . GLN A 1 391 ? 16.562 -13.609 -12.375 1 98.69 391 GLN A O 1
ATOM 3025 N N . ASP A 1 392 ? 15.695 -15.438 -12.656 1 98.25 392 ASP A N 1
ATOM 3026 C CA . ASP A 1 392 ? 15.609 -15.562 -14.102 1 98.25 392 ASP A CA 1
ATOM 3027 C C . ASP A 1 392 ? 14.578 -16.625 -14.5 1 98.25 392 ASP A C 1
ATOM 3029 O O . ASP A 1 392 ? 14.938 -17.656 -15.086 1 98.25 392 ASP A O 1
ATOM 3033 N N . VAL A 1 393 ? 13.352 -16.266 -14.125 1 97.31 393 VAL A N 1
ATOM 3034 C CA . VAL A 1 393 ? 12.289 -17.266 -14.117 1 97.31 393 VAL A CA 1
ATOM 3035 C C . VAL A 1 393 ? 11.305 -16.984 -15.25 1 97.31 393 VAL A C 1
ATOM 3037 O O . VAL A 1 393 ? 10.898 -15.836 -15.461 1 97.31 393 VAL A O 1
ATOM 3040 N N . ALA A 1 394 ? 10.938 -18.016 -15.953 1 93.88 394 ALA A N 1
ATOM 3041 C CA . ALA A 1 394 ? 9.945 -17.938 -17.016 1 93.88 394 ALA A CA 1
ATOM 3042 C C . ALA A 1 394 ? 8.547 -18.25 -16.5 1 93.88 394 ALA A C 1
ATOM 3044 O O . ALA A 1 394 ? 7.547 -17.844 -17.078 1 93.88 394 ALA A O 1
ATOM 3045 N N . GLY A 1 395 ? 8.508 -18.984 -15.484 1 93.94 395 GLY A N 1
ATOM 3046 C CA . GLY A 1 395 ? 7.246 -19.406 -14.891 1 93.94 395 GLY A CA 1
ATOM 3047 C C . GLY A 1 395 ? 7.258 -20.859 -14.438 1 93.94 395 GLY A C 1
ATOM 3048 O O . GLY A 1 395 ? 8.32 -21.469 -14.289 1 93.94 395 GLY A O 1
ATOM 3049 N N . PHE A 1 396 ? 6.07 -21.375 -14.109 1 96.06 396 PHE A N 1
ATOM 3050 C CA . PHE A 1 396 ? 5.906 -22.781 -13.75 1 96.06 396 PHE A CA 1
ATOM 3051 C C . PHE A 1 396 ? 5.621 -23.625 -14.984 1 96.06 396 PHE A C 1
ATOM 3053 O O . PHE A 1 396 ? 5.105 -23.109 -15.984 1 96.06 396 PHE A O 1
ATOM 3060 N N . MET A 1 397 ? 5.953 -24.812 -14.891 1 94.94 397 MET A N 1
ATOM 3061 C CA . MET A 1 397 ? 5.605 -25.75 -15.953 1 94.94 397 MET A CA 1
ATOM 3062 C C . MET A 1 397 ? 4.09 -25.891 -16.078 1 94.94 397 MET A C 1
ATOM 3064 O O . MET A 1 397 ? 3.371 -25.859 -15.086 1 94.94 397 MET A O 1
ATOM 3068 N N . VAL A 1 398 ? 3.65 -25.984 -17.375 1 93.88 398 VAL A N 1
ATOM 3069 C CA . VAL A 1 398 ? 2.219 -26.109 -17.625 1 93.88 398 VAL A CA 1
ATOM 3070 C C . VAL A 1 398 ? 1.92 -27.422 -18.344 1 93.88 398 VAL A C 1
ATOM 3072 O O . VAL A 1 398 ? 2.834 -28.094 -18.812 1 93.88 398 VAL A O 1
ATOM 3075 N N . GLY A 1 399 ? 0.66 -27.781 -18.359 1 94.75 399 GLY A N 1
ATOM 3076 C CA . GLY A 1 399 ? 0.25 -28.984 -19.062 1 94.75 399 GLY A CA 1
ATOM 3077 C C . GLY A 1 399 ? -0.33 -30.047 -18.141 1 94.75 399 GLY A C 1
ATOM 3078 O O . GLY A 1 399 ? -0.298 -29.906 -16.922 1 94.75 399 GLY A O 1
ATOM 3079 N N . LYS A 1 400 ? -0.812 -31.078 -18.797 1 95.69 400 LYS A N 1
ATOM 3080 C CA . LYS A 1 400 ? -1.543 -32.125 -18.094 1 95.69 400 LYS A CA 1
ATOM 3081 C C . LYS A 1 400 ? -0.667 -32.812 -17.047 1 95.69 400 LYS A C 1
ATOM 3083 O O . LYS A 1 400 ? -1.082 -32.969 -15.898 1 95.69 400 LYS A O 1
ATOM 3088 N N . GLU A 1 401 ? 0.508 -33.125 -17.406 1 94.81 401 GLU A N 1
ATOM 3089 C CA . GLU A 1 401 ? 1.398 -33.844 -16.484 1 94.81 401 GLU A CA 1
ATOM 3090 C C . GLU A 1 401 ? 1.754 -32.969 -15.281 1 94.81 401 GLU A C 1
ATOM 3092 O O . GLU A 1 401 ? 1.788 -33.469 -14.148 1 94.81 401 GLU A O 1
ATOM 3097 N N . ALA A 1 402 ? 2.035 -31.734 -15.508 1 95.31 402 ALA A N 1
ATOM 3098 C CA . ALA A 1 402 ? 2.369 -30.812 -14.43 1 95.31 402 ALA A CA 1
ATOM 3099 C C . ALA A 1 402 ? 1.188 -30.625 -13.484 1 95.31 402 ALA A C 1
ATOM 3101 O O . ALA A 1 402 ? 1.354 -30.688 -12.258 1 95.31 402 ALA A O 1
ATOM 3102 N N . GLU A 1 403 ? 0.023 -30.438 -14.031 1 96.44 403 GLU A N 1
ATOM 3103 C CA . GLU A 1 403 ? -1.172 -30.25 -13.219 1 96.44 403 GLU A CA 1
ATOM 3104 C C . GLU A 1 403 ? -1.488 -31.484 -12.391 1 96.44 403 GLU A C 1
ATOM 3106 O O . GLU A 1 403 ? -1.827 -31.391 -11.211 1 96.44 403 GLU A O 1
ATOM 3111 N N . GLN A 1 404 ? -1.38 -32.656 -13.031 1 95.94 404 GLN A N 1
ATOM 3112 C CA . GLN A 1 404 ? -1.665 -33.906 -12.344 1 95.94 404 GLN A CA 1
ATOM 3113 C C . GLN A 1 404 ? -0.633 -34.188 -11.25 1 95.94 404 GLN A C 1
ATOM 3115 O O . GLN A 1 404 ? -0.949 -34.781 -10.234 1 95.94 404 GLN A O 1
ATOM 3120 N N . ALA A 1 405 ? 0.539 -33.656 -11.445 1 95.12 405 ALA A N 1
ATOM 3121 C CA . ALA A 1 405 ? 1.598 -33.812 -10.453 1 95.12 405 ALA A CA 1
ATOM 3122 C C . ALA A 1 405 ? 1.437 -32.812 -9.32 1 95.12 405 ALA A C 1
ATOM 3124 O O . ALA A 1 405 ? 2.213 -32.812 -8.359 1 95.12 405 ALA A O 1
ATOM 3125 N N . GLY A 1 406 ? 0.386 -32 -9.375 1 95.81 406 GLY A N 1
ATOM 3126 C CA . GLY A 1 406 ? 0.082 -31.047 -8.32 1 95.81 406 GLY A CA 1
ATOM 3127 C C . GLY A 1 406 ? 0.931 -29.781 -8.383 1 95.81 406 GLY A C 1
ATOM 3128 O O . GLY A 1 406 ? 1.354 -29.266 -7.348 1 95.81 406 GLY A O 1
ATOM 3129 N N . ILE A 1 407 ? 1.242 -29.312 -9.555 1 96.38 407 ILE A N 1
ATOM 3130 C CA . ILE A 1 407 ? 2.123 -28.156 -9.727 1 96.38 407 ILE A CA 1
ATOM 3131 C C . ILE A 1 407 ? 1.562 -26.969 -8.961 1 96.38 407 ILE A C 1
ATOM 3133 O O . ILE A 1 407 ? 2.316 -26.172 -8.391 1 96.38 407 ILE A O 1
ATOM 3137 N N . ILE A 1 408 ? 0.255 -26.812 -8.859 1 96.12 408 ILE A N 1
ATOM 3138 C CA . ILE A 1 408 ? -0.352 -25.656 -8.219 1 96.12 408 ILE A CA 1
ATOM 3139 C C . ILE A 1 408 ? -0.176 -25.75 -6.707 1 96.12 408 ILE A C 1
ATOM 3141 O O . ILE A 1 408 ? 0.22 -24.781 -6.062 1 96.12 408 ILE A O 1
ATOM 3145 N N . ARG A 1 409 ? -0.528 -26.891 -6.105 1 95.81 409 ARG A N 1
ATOM 3146 C CA . ARG A 1 409 ? -0.391 -26.984 -4.656 1 95.81 409 ARG A CA 1
ATOM 3147 C C . ARG A 1 409 ? 1.076 -26.969 -4.238 1 95.81 409 ARG A C 1
ATOM 3149 O O . ARG A 1 409 ? 1.414 -26.453 -3.168 1 95.81 409 ARG A O 1
ATOM 3156 N N . ARG A 1 410 ? 1.963 -27.547 -5.059 1 95.88 410 ARG A N 1
ATOM 3157 C CA . ARG A 1 410 ? 3.395 -27.5 -4.773 1 95.88 410 ARG A CA 1
ATOM 3158 C C . ARG A 1 410 ? 3.943 -26.094 -4.918 1 95.88 410 ARG A C 1
ATOM 3160 O O . ARG A 1 410 ? 4.781 -25.656 -4.125 1 95.88 410 ARG A O 1
ATOM 3167 N N . GLY A 1 411 ? 3.5 -25.391 -5.918 1 96.38 411 GLY A N 1
ATOM 3168 C CA . GLY A 1 411 ? 3.807 -23.969 -6.02 1 96.38 411 GLY A CA 1
ATOM 3169 C C . GLY A 1 411 ? 3.258 -23.156 -4.863 1 96.38 411 GLY A C 1
ATOM 3170 O O . GLY A 1 411 ? 3.926 -22.25 -4.363 1 96.38 411 GLY A O 1
ATOM 3171 N N . ALA A 1 412 ? 2.033 -23.469 -4.48 1 96.5 412 ALA A N 1
ATOM 3172 C CA . ALA A 1 412 ? 1.413 -22.781 -3.348 1 96.5 412 ALA A CA 1
ATOM 3173 C C . ALA A 1 412 ? 2.234 -22.969 -2.076 1 96.5 412 ALA A C 1
ATOM 3175 O O . ALA A 1 412 ? 2.334 -22.062 -1.254 1 96.5 412 ALA A O 1
ATOM 3176 N N . LYS A 1 413 ? 2.758 -24.141 -1.907 1 95.81 413 LYS A N 1
ATOM 3177 C CA . LYS A 1 413 ? 3.643 -24.406 -0.779 1 95.81 413 LYS A CA 1
ATOM 3178 C C . LYS A 1 413 ? 4.871 -23.5 -0.806 1 95.81 413 LYS A C 1
ATOM 3180 O O . LYS A 1 413 ? 5.285 -22.984 0.231 1 95.81 413 LYS A O 1
ATOM 3185 N N . LEU A 1 414 ? 5.441 -23.359 -1.968 1 97.12 414 LEU A N 1
ATOM 3186 C CA . LEU A 1 414 ? 6.598 -22.484 -2.131 1 97.12 414 LEU A CA 1
ATOM 3187 C C . LEU A 1 414 ? 6.23 -21.047 -1.827 1 97.12 414 LEU A C 1
ATOM 3189 O O . LEU A 1 414 ? 6.926 -20.359 -1.069 1 97.12 414 LEU A O 1
ATOM 3193 N N . VAL A 1 415 ? 5.102 -20.578 -2.35 1 97.19 415 VAL A N 1
ATOM 3194 C CA . VAL A 1 415 ? 4.629 -19.219 -2.125 1 97.19 415 VAL A CA 1
ATOM 3195 C C . VAL A 1 415 ? 4.348 -19 -0.639 1 97.19 415 VAL A C 1
ATOM 3197 O O . VAL A 1 415 ? 4.641 -17.938 -0.09 1 97.19 415 VAL A O 1
ATOM 3200 N N . ASN A 1 416 ? 3.758 -20 0.036 1 97.38 416 ASN A N 1
ATOM 3201 C CA . ASN A 1 416 ? 3.514 -19.953 1.474 1 97.38 416 ASN A CA 1
ATOM 3202 C C . ASN A 1 416 ? 4.812 -19.766 2.258 1 97.38 416 ASN A C 1
ATOM 3204 O O . ASN A 1 416 ? 4.895 -18.922 3.146 1 97.38 416 ASN A O 1
ATOM 3208 N N . ALA A 1 417 ? 5.816 -20.578 1.878 1 97.31 417 ALA A N 1
ATOM 3209 C CA . ALA A 1 417 ? 7.109 -20.516 2.557 1 97.31 417 ALA A CA 1
ATOM 3210 C C . ALA A 1 417 ? 7.734 -19.125 2.422 1 97.31 417 ALA A C 1
ATOM 3212 O O . ALA A 1 417 ? 8.242 -18.578 3.398 1 97.31 417 ALA A O 1
ATOM 3213 N N . VAL A 1 418 ? 7.648 -18.594 1.255 1 98 418 VAL A N 1
ATOM 3214 C CA . VAL A 1 418 ? 8.203 -17.266 0.992 1 98 418 VAL A CA 1
ATOM 3215 C C . VAL A 1 418 ? 7.426 -16.219 1.779 1 98 418 VAL A C 1
ATOM 3217 O O . VAL A 1 418 ? 8.023 -15.367 2.439 1 98 418 VAL A O 1
ATOM 3220 N N . SER A 1 419 ? 6.137 -16.281 1.79 1 97.94 419 SER A N 1
ATOM 3221 C CA . SER A 1 419 ? 5.258 -15.297 2.408 1 97.94 419 SER A CA 1
ATOM 3222 C C . SER A 1 419 ? 5.441 -15.258 3.922 1 97.94 419 SER A C 1
ATOM 3224 O O . SER A 1 419 ? 5.402 -14.195 4.535 1 97.94 419 SER A O 1
ATOM 3226 N N . ASN A 1 420 ? 5.605 -16.422 4.5 1 97.38 420 ASN A N 1
ATOM 3227 C CA . ASN A 1 420 ? 5.668 -16.516 5.953 1 97.38 420 ASN A CA 1
ATOM 3228 C C . ASN A 1 420 ? 7.105 -16.484 6.457 1 97.38 420 ASN A C 1
ATOM 3230 O O . ASN A 1 420 ? 7.355 -16.641 7.652 1 97.38 420 ASN A O 1
ATOM 3234 N N . SER A 1 421 ? 8.102 -16.312 5.512 1 97.5 421 SER A N 1
ATOM 3235 C CA . SER A 1 421 ? 9.5 -16.172 5.926 1 97.5 421 SER A CA 1
ATOM 3236 C C . SER A 1 421 ? 9.68 -14.984 6.867 1 97.5 421 SER A C 1
ATOM 3238 O O . SER A 1 421 ? 9.117 -13.914 6.641 1 97.5 421 SER A O 1
ATOM 3240 N N . VAL A 1 422 ? 10.477 -15.203 7.945 1 96.94 422 VAL A N 1
ATOM 3241 C CA . VAL A 1 422 ? 10.641 -14.172 8.969 1 96.94 422 VAL A CA 1
ATOM 3242 C C . VAL A 1 422 ? 12.086 -13.664 8.969 1 96.94 422 VAL A C 1
ATOM 3244 O O . VAL A 1 422 ? 12.461 -12.859 9.82 1 96.94 422 VAL A O 1
ATOM 3247 N N . VAL A 1 423 ? 12.914 -14.156 8.062 1 97.75 423 VAL A N 1
ATOM 3248 C CA . VAL A 1 423 ? 14.273 -13.672 7.902 1 97.75 423 VAL A CA 1
ATOM 3249 C C . VAL A 1 423 ? 14.336 -12.656 6.762 1 97.75 423 VAL A C 1
ATOM 3251 O O . VAL A 1 423 ? 13.43 -12.594 5.93 1 97.75 423 VAL A O 1
ATOM 3254 N N . PRO A 1 424 ? 15.383 -11.773 6.688 1 98.25 424 PRO A N 1
ATOM 3255 C CA . PRO A 1 424 ? 15.477 -10.82 5.586 1 98.25 424 PRO A CA 1
ATOM 3256 C C . PRO A 1 424 ? 15.539 -11.492 4.219 1 98.25 424 PRO A C 1
ATOM 3258 O O . PRO A 1 424 ? 16.266 -12.477 4.043 1 98.25 424 PRO A O 1
ATOM 3261 N N . LYS A 1 425 ? 14.719 -11.055 3.303 1 98.75 425 LYS A N 1
ATOM 3262 C CA . LYS A 1 425 ? 14.742 -11.508 1.915 1 98.75 425 LYS A CA 1
ATOM 3263 C C . LYS A 1 425 ? 15.297 -10.422 0.994 1 98.75 425 LYS A C 1
ATOM 3265 O O . LYS A 1 425 ? 14.883 -9.266 1.069 1 98.75 425 LYS A O 1
ATOM 3270 N N . ILE A 1 426 ? 16.25 -10.742 0.224 1 98.94 426 ILE A N 1
ATOM 3271 C CA . ILE A 1 426 ? 16.797 -9.883 -0.83 1 98.94 426 ILE A CA 1
ATOM 3272 C C . ILE A 1 426 ? 16.562 -10.539 -2.191 1 98.94 426 ILE A C 1
ATOM 3274 O O . ILE A 1 426 ? 16.828 -11.734 -2.361 1 98.94 426 ILE A O 1
ATOM 3278 N N . THR A 1 427 ? 16.031 -9.82 -3.113 1 98.94 427 THR A N 1
ATOM 3279 C CA . THR A 1 427 ? 15.781 -10.352 -4.449 1 98.94 427 THR A CA 1
ATOM 3280 C C . THR A 1 427 ? 16.609 -9.602 -5.488 1 98.94 427 THR A C 1
ATOM 3282 O O . THR A 1 427 ? 16.719 -8.375 -5.438 1 98.94 427 THR A O 1
ATOM 3285 N N . LEU A 1 428 ? 17.25 -10.289 -6.371 1 98.88 428 LEU A N 1
ATOM 3286 C CA . LEU A 1 428 ? 17.938 -9.742 -7.531 1 98.88 428 LEU A CA 1
ATOM 3287 C C . LEU A 1 428 ? 17.438 -10.391 -8.82 1 98.88 428 LEU A C 1
ATOM 3289 O O . LEU A 1 428 ? 17.547 -11.609 -8.992 1 98.88 428 LEU A O 1
ATOM 3293 N N . ILE A 1 429 ? 16.891 -9.602 -9.703 1 98.81 429 ILE A N 1
ATOM 3294 C CA . ILE A 1 429 ? 16.422 -10.094 -11 1 98.81 429 ILE A CA 1
ATOM 3295 C C . ILE A 1 429 ? 17.562 -10.023 -12.016 1 98.81 429 ILE A C 1
ATOM 3297 O O . ILE A 1 429 ? 17.984 -8.938 -12.398 1 98.81 429 ILE A O 1
ATOM 3301 N N . LEU A 1 430 ? 17.969 -11.172 -12.5 1 98.5 430 LEU A N 1
ATOM 3302 C CA . LEU A 1 430 ? 19.062 -11.266 -13.453 1 98.5 430 LEU A CA 1
ATOM 3303 C C . LEU A 1 430 ? 18.547 -11.18 -14.883 1 98.5 430 LEU A C 1
ATOM 3305 O O . LEU A 1 430 ? 19.234 -10.664 -15.773 1 98.5 430 LEU A O 1
ATOM 3309 N N . GLY A 1 431 ? 17.422 -11.742 -15.078 1 97.38 431 GLY A N 1
ATOM 3310 C CA . GLY A 1 431 ? 16.75 -11.82 -16.359 1 97.38 431 GLY A CA 1
ATOM 3311 C C . GLY A 1 431 ? 15.242 -11.719 -16.25 1 97.38 431 GLY A C 1
ATOM 3312 O O . GLY A 1 431 ? 14.719 -10.727 -15.742 1 97.38 431 GLY A O 1
ATOM 3313 N N . GLY A 1 432 ? 14.602 -12.844 -16.516 1 95.88 432 GLY A N 1
ATOM 3314 C CA . GLY A 1 432 ? 13.148 -12.852 -16.469 1 95.88 432 GLY A CA 1
ATOM 3315 C C . GLY A 1 432 ? 12.594 -12.914 -15.055 1 95.88 432 GLY A C 1
ATOM 3316 O O . GLY A 1 432 ? 13.141 -13.602 -14.195 1 95.88 432 GLY A O 1
ATOM 3317 N N . SER A 1 433 ? 11.602 -12.195 -14.711 1 97.12 433 SER A N 1
ATOM 3318 C CA . SER A 1 433 ? 10.727 -12.25 -13.539 1 97.12 433 SER A CA 1
ATOM 3319 C C . SER A 1 433 ? 9.258 -12.211 -13.945 1 97.12 433 SER A C 1
ATOM 3321 O O . SER A 1 433 ? 8.617 -11.164 -13.891 1 97.12 433 SER A O 1
ATOM 3323 N N . PHE A 1 434 ? 8.68 -13.398 -14.266 1 94.31 434 PHE A N 1
ATOM 3324 C CA . PHE A 1 434 ? 7.398 -13.445 -14.953 1 94.31 434 PHE A CA 1
ATOM 3325 C C . PHE A 1 434 ? 6.359 -14.18 -14.117 1 94.31 434 PHE A C 1
ATOM 3327 O O . PHE A 1 434 ? 6.648 -15.234 -13.539 1 94.31 434 PHE A O 1
ATOM 3334 N N . GLY A 1 435 ? 5.234 -13.68 -14.023 1 93.31 435 GLY A N 1
ATOM 3335 C CA . GLY A 1 435 ? 4.023 -14.32 -13.523 1 93.31 435 GLY A CA 1
ATOM 3336 C C . GLY A 1 435 ? 4.203 -14.953 -12.156 1 93.31 435 GLY A C 1
ATOM 3337 O O . GLY A 1 435 ? 4.742 -14.328 -11.242 1 93.31 435 GLY A O 1
ATOM 3338 N N . ALA A 1 436 ? 3.709 -16.203 -12.078 1 94.31 436 ALA A N 1
ATOM 3339 C CA . ALA A 1 436 ? 3.713 -16.938 -10.805 1 94.31 436 ALA A CA 1
ATOM 3340 C C . ALA A 1 436 ? 5.137 -17.188 -10.328 1 94.31 436 ALA A C 1
ATOM 3342 O O . ALA A 1 436 ? 5.371 -17.406 -9.133 1 94.31 436 ALA A O 1
ATOM 3343 N N . GLY A 1 437 ? 6.043 -17.219 -11.305 1 96.12 437 GLY A N 1
ATOM 3344 C CA . GLY A 1 437 ? 7.438 -17.328 -10.906 1 96.12 437 GLY A CA 1
ATOM 3345 C C . GLY A 1 437 ? 7.91 -16.188 -10.039 1 96.12 437 GLY A C 1
ATOM 3346 O O . GLY A 1 437 ? 8.648 -16.391 -9.078 1 96.12 437 GLY A O 1
ATOM 3347 N N . ASN A 1 438 ? 7.5 -14.969 -10.422 1 96.81 438 ASN A N 1
ATOM 3348 C CA . ASN A 1 438 ? 7.773 -13.789 -9.609 1 96.81 438 ASN A CA 1
ATOM 3349 C C . ASN A 1 438 ? 7.223 -13.945 -8.195 1 96.81 438 ASN A C 1
ATOM 3351 O O . ASN A 1 438 ? 7.914 -13.641 -7.223 1 96.81 438 ASN A O 1
ATOM 3355 N N . TYR A 1 439 ? 6.012 -14.445 -8.102 1 96.06 439 TYR A N 1
ATOM 3356 C CA . TYR A 1 439 ? 5.371 -14.641 -6.805 1 96.06 439 TYR A CA 1
ATOM 3357 C C . TYR A 1 439 ? 6.168 -15.617 -5.941 1 96.06 439 TYR A C 1
ATOM 3359 O O . TYR A 1 439 ? 6.41 -15.352 -4.762 1 96.06 439 TYR A O 1
ATOM 3367 N N . ALA A 1 440 ? 6.605 -16.656 -6.555 1 97.06 440 ALA A N 1
ATOM 3368 C CA . ALA A 1 440 ? 7.219 -17.781 -5.844 1 97.06 440 ALA A CA 1
ATOM 3369 C C . ALA A 1 440 ? 8.625 -17.422 -5.371 1 97.06 440 ALA A C 1
ATOM 3371 O O . ALA A 1 440 ? 9.156 -18.047 -4.457 1 97.06 440 ALA A O 1
ATOM 3372 N N . LEU A 1 441 ? 9.203 -16.406 -5.996 1 98.31 441 LEU A N 1
ATOM 3373 C CA . LEU A 1 441 ? 10.602 -16.125 -5.691 1 98.31 441 LEU A CA 1
ATOM 3374 C C . LEU A 1 441 ? 10.75 -14.727 -5.105 1 98.31 441 LEU A C 1
ATOM 3376 O O . LEU A 1 441 ? 11.695 -14.008 -5.438 1 98.31 441 LEU A O 1
ATOM 3380 N N . ALA A 1 442 ? 9.844 -14.352 -4.328 1 98.38 442 ALA A N 1
ATOM 3381 C CA . ALA A 1 442 ? 9.891 -13.156 -3.482 1 98.38 442 ALA A CA 1
ATOM 3382 C C . ALA A 1 442 ? 9.938 -11.891 -4.328 1 98.38 442 ALA A C 1
ATOM 3384 O O . ALA A 1 442 ? 10.812 -11.039 -4.145 1 98.38 442 ALA A O 1
ATOM 3385 N N . GLY A 1 443 ? 8.977 -11.773 -5.27 1 98 443 GLY A N 1
ATOM 3386 C CA . GLY A 1 443 ? 8.773 -10.492 -5.938 1 98 443 GLY A CA 1
ATOM 3387 C C . GLY A 1 443 ? 8.344 -9.391 -4.992 1 98 443 GLY A C 1
ATOM 3388 O O . GLY A 1 443 ? 8.297 -9.586 -3.775 1 98 443 GLY A O 1
ATOM 3389 N N . LYS A 1 444 ? 8.039 -8.25 -5.504 1 98.19 444 LYS A N 1
ATOM 3390 C CA . LYS A 1 444 ? 7.789 -7.035 -4.73 1 98.19 444 LYS A CA 1
ATOM 3391 C C . LYS A 1 444 ? 6.652 -7.246 -3.736 1 98.19 444 LYS A C 1
ATOM 3393 O O . LYS A 1 444 ? 6.723 -6.781 -2.596 1 98.19 444 LYS A O 1
ATOM 3398 N N . ALA A 1 445 ? 5.609 -7.953 -4.102 1 98 445 ALA A N 1
ATOM 3399 C CA . ALA A 1 445 ? 4.414 -8.141 -3.285 1 98 445 ALA A CA 1
ATOM 3400 C C . ALA A 1 445 ? 4.711 -9.008 -2.066 1 98 445 ALA A C 1
ATOM 3402 O O . ALA A 1 445 ? 3.895 -9.102 -1.149 1 98 445 ALA A O 1
ATOM 3403 N N . TYR A 1 446 ? 5.867 -9.617 -1.954 1 98.19 446 TYR A N 1
ATOM 3404 C CA . TYR A 1 446 ? 6.191 -10.57 -0.901 1 98.19 446 TYR A CA 1
ATOM 3405 C C . TYR A 1 446 ? 7.191 -9.977 0.084 1 98.19 446 TYR A C 1
ATOM 3407 O O . TYR A 1 446 ? 7.879 -10.711 0.799 1 98.19 446 TYR A O 1
ATOM 3415 N N . ALA A 1 447 ? 7.375 -8.68 0.009 1 96.75 447 ALA A N 1
ATOM 3416 C CA . ALA A 1 447 ? 7.992 -7.816 1.014 1 96.75 447 ALA A CA 1
ATOM 3417 C C . ALA A 1 447 ? 9.477 -8.125 1.162 1 96.75 447 ALA A C 1
ATOM 3419 O O . ALA A 1 447 ? 9.969 -8.352 2.273 1 96.75 447 ALA A O 1
ATOM 3420 N N . PRO A 1 448 ? 10.234 -8.188 0.078 1 98.56 448 PRO A N 1
ATOM 3421 C CA . PRO A 1 448 ? 11.688 -8.227 0.251 1 98.56 448 PRO A CA 1
ATOM 3422 C C . PRO A 1 448 ? 12.242 -6.941 0.86 1 98.56 448 PRO A C 1
ATOM 3424 O O . PRO A 1 448 ? 11.727 -5.855 0.601 1 98.56 448 PRO A O 1
ATOM 3427 N N . ARG A 1 449 ? 13.328 -7.145 1.715 1 98.69 449 ARG A N 1
ATOM 3428 C CA . ARG A 1 449 ? 13.984 -5.965 2.271 1 98.69 449 ARG A CA 1
ATOM 3429 C C . ARG A 1 449 ? 14.547 -5.082 1.165 1 98.69 449 ARG A C 1
ATOM 3431 O O . ARG A 1 449 ? 14.57 -3.855 1.293 1 98.69 449 ARG A O 1
ATOM 3438 N N . PHE A 1 450 ? 15.039 -5.707 0.127 1 98.81 450 PHE A N 1
ATOM 3439 C CA . PHE A 1 450 ? 15.555 -5.062 -1.075 1 98.81 450 PHE A CA 1
ATOM 3440 C C . PHE A 1 450 ? 15.195 -5.867 -2.318 1 98.81 450 PHE A C 1
ATOM 3442 O O . PHE A 1 450 ? 15.172 -7.102 -2.281 1 98.81 450 PHE A O 1
ATOM 3449 N N . LEU A 1 451 ? 14.883 -5.203 -3.359 1 98.88 451 LEU A N 1
ATOM 3450 C CA . LEU A 1 451 ? 14.664 -5.816 -4.664 1 98.88 451 LEU A CA 1
ATOM 3451 C C . LEU A 1 451 ? 15.43 -5.07 -5.75 1 98.88 451 LEU A C 1
ATOM 3453 O O . LEU A 1 451 ? 15.125 -3.914 -6.051 1 98.88 451 LEU A O 1
ATOM 3457 N N . PHE A 1 452 ? 16.406 -5.734 -6.328 1 98.88 452 PHE A N 1
ATOM 3458 C CA . PHE A 1 452 ? 17.266 -5.145 -7.348 1 98.88 452 PHE A CA 1
ATOM 3459 C C . PHE A 1 452 ? 17.078 -5.844 -8.688 1 98.88 452 PHE A C 1
ATOM 3461 O O . PHE A 1 452 ? 16.469 -6.918 -8.75 1 98.88 452 PHE A O 1
ATOM 3468 N N . ALA A 1 453 ? 17.531 -5.207 -9.734 1 98.75 453 ALA A N 1
ATOM 3469 C CA . ALA A 1 453 ? 17.469 -5.785 -11.078 1 98.75 453 ALA A CA 1
ATOM 3470 C C . ALA A 1 453 ? 18.734 -5.449 -11.875 1 98.75 453 ALA A C 1
ATOM 3472 O O . ALA A 1 453 ? 19.344 -4.398 -11.664 1 98.75 453 ALA A O 1
ATOM 3473 N N . TRP A 1 454 ? 19.109 -6.355 -12.711 1 98.69 454 TRP A N 1
ATOM 3474 C CA . TRP A 1 454 ? 20.125 -6.051 -13.727 1 98.69 454 TRP A CA 1
ATOM 3475 C C . TRP A 1 454 ? 19.5 -5.293 -14.898 1 98.69 454 TRP A C 1
ATOM 3477 O O . TRP A 1 454 ? 18.281 -5.277 -15.055 1 98.69 454 TRP A O 1
ATOM 3487 N N . PRO A 1 455 ? 20.359 -4.645 -15.742 1 98.31 455 PRO A N 1
ATOM 3488 C CA . PRO A 1 455 ? 19.844 -4.016 -16.953 1 98.31 455 PRO A CA 1
ATOM 3489 C C . PRO A 1 455 ? 19.172 -5.012 -17.891 1 98.31 455 PRO A C 1
ATOM 3491 O O . PRO A 1 455 ? 18.359 -4.617 -18.75 1 98.31 455 PRO A O 1
ATOM 3494 N N . SER A 1 456 ? 19.422 -6.293 -17.719 1 97.75 456 SER A N 1
ATOM 3495 C CA . SER A 1 456 ? 18.875 -7.348 -18.578 1 97.75 456 SER A CA 1
ATOM 3496 C C . SER A 1 456 ? 17.5 -7.812 -18.062 1 97.75 456 SER A C 1
ATOM 3498 O O . SER A 1 456 ? 16.844 -8.633 -18.703 1 97.75 456 SER A O 1
ATOM 3500 N N . ALA A 1 457 ? 17.062 -7.355 -16.938 1 97.62 457 ALA A N 1
ATOM 3501 C CA . ALA A 1 457 ? 15.859 -7.852 -16.266 1 97.62 457 ALA A CA 1
ATOM 3502 C C . ALA A 1 457 ? 14.609 -7.531 -17.078 1 97.62 457 ALA A C 1
ATOM 3504 O O . ALA A 1 457 ? 14.523 -6.473 -17.703 1 97.62 457 ALA A O 1
ATOM 3505 N N . LYS A 1 458 ? 13.719 -8.445 -17.172 1 96.12 458 LYS A N 1
ATOM 3506 C CA . LYS A 1 458 ? 12.367 -8.281 -17.688 1 96.12 458 LYS A CA 1
ATOM 3507 C C . LYS A 1 458 ? 11.328 -8.602 -16.609 1 96.12 458 LYS A C 1
ATOM 3509 O O . LYS A 1 458 ? 11.266 -9.727 -16.125 1 96.12 458 LYS A O 1
ATOM 3514 N N . TYR A 1 459 ? 10.523 -7.664 -16.219 1 95.75 459 TYR A N 1
ATOM 3515 C CA . TYR A 1 459 ? 9.562 -7.766 -15.125 1 95.75 459 TYR A CA 1
ATOM 3516 C C . TYR A 1 459 ? 8.141 -7.582 -15.633 1 95.75 459 TYR A C 1
ATOM 3518 O O . TYR A 1 459 ? 7.719 -6.457 -15.922 1 95.75 459 TYR A O 1
ATOM 3526 N N . ALA A 1 460 ? 7.391 -8.734 -15.781 1 93.31 460 ALA A N 1
ATOM 3527 C CA . ALA A 1 460 ? 6.043 -8.672 -16.344 1 93.31 460 ALA A CA 1
ATOM 3528 C C . ALA A 1 460 ? 5.242 -9.914 -15.984 1 93.31 460 ALA A C 1
ATOM 3530 O O . ALA A 1 460 ? 5.801 -10.898 -15.492 1 93.31 460 ALA A O 1
ATOM 3531 N N . VAL A 1 461 ? 3.945 -9.797 -16.234 1 89 461 VAL A N 1
ATOM 3532 C CA . VAL A 1 461 ? 3.061 -10.922 -15.961 1 89 461 VAL A CA 1
ATOM 3533 C C . VAL A 1 461 ? 3.42 -12.102 -16.859 1 89 461 VAL A C 1
ATOM 3535 O O . VAL A 1 461 ? 3.248 -13.258 -16.484 1 89 461 VAL A O 1
ATOM 3538 N N . MET A 1 462 ? 3.773 -11.781 -18.109 1 84.62 462 MET A N 1
ATOM 3539 C CA . MET A 1 462 ? 4.223 -12.797 -19.062 1 84.62 462 MET A CA 1
ATOM 3540 C C . MET A 1 462 ? 5.23 -12.219 -20.047 1 84.62 462 MET A C 1
ATOM 3542 O O . MET A 1 462 ? 5.395 -11.008 -20.125 1 84.62 462 MET A O 1
ATOM 3546 N N . GLY A 1 463 ? 5.852 -13.188 -20.781 1 79.38 463 GLY A N 1
ATOM 3547 C CA . GLY A 1 463 ? 6.84 -12.75 -21.766 1 79.38 463 GLY A CA 1
ATOM 3548 C C . GLY A 1 463 ? 6.246 -11.938 -22.891 1 79.38 463 GLY A C 1
ATOM 3549 O O . GLY A 1 463 ? 5.055 -12.062 -23.203 1 79.38 463 GLY A O 1
ATOM 3550 N N . GLY A 1 464 ? 7.004 -11.148 -23.516 1 72.44 464 GLY A N 1
ATOM 3551 C CA . GLY A 1 464 ? 6.57 -10.133 -24.469 1 72.44 464 GLY A CA 1
ATOM 3552 C C . GLY A 1 464 ? 5.828 -10.711 -25.656 1 72.44 464 GLY A C 1
ATOM 3553 O O . GLY A 1 464 ? 4.723 -10.273 -25.984 1 72.44 464 GLY A O 1
ATOM 3554 N N . ALA A 1 465 ? 6.434 -11.688 -26.281 1 70.75 465 ALA A N 1
ATOM 3555 C CA . ALA A 1 465 ? 5.82 -12.227 -27.5 1 70.75 465 ALA A CA 1
ATOM 3556 C C . ALA A 1 465 ? 4.48 -12.883 -27.188 1 70.75 465 ALA A C 1
ATOM 3558 O O . ALA A 1 465 ? 3.508 -12.703 -27.922 1 70.75 465 ALA A O 1
ATOM 3559 N N . GLN A 1 466 ? 4.426 -13.602 -26.172 1 73.56 466 GLN A N 1
ATOM 3560 C CA . GLN A 1 466 ? 3.203 -14.273 -25.75 1 73.56 466 GLN A CA 1
ATOM 3561 C C . GLN A 1 466 ? 2.115 -13.258 -25.391 1 73.56 466 GLN A C 1
ATOM 3563 O O . GLN A 1 466 ? 0.961 -13.414 -25.797 1 73.56 466 GLN A O 1
ATOM 3568 N N . ALA A 1 467 ? 2.447 -12.305 -24.719 1 75.62 467 ALA A N 1
ATOM 3569 C CA . ALA A 1 467 ? 1.502 -11.266 -24.312 1 75.62 467 ALA A CA 1
ATOM 3570 C C . ALA A 1 467 ? 0.97 -10.5 -25.516 1 75.62 467 ALA A C 1
ATOM 3572 O O . ALA A 1 467 ? -0.233 -10.25 -25.625 1 75.62 467 ALA A O 1
ATOM 3573 N N . ALA A 1 468 ? 1.862 -10.203 -26.438 1 76.75 468 ALA A N 1
ATOM 3574 C CA . ALA A 1 468 ? 1.473 -9.445 -27.625 1 76.75 468 ALA A CA 1
ATOM 3575 C C . ALA A 1 468 ? 0.45 -10.219 -28.453 1 76.75 468 ALA A C 1
ATOM 3577 O O . ALA A 1 468 ? -0.521 -9.641 -28.938 1 76.75 468 ALA A O 1
ATOM 3578 N N . LYS A 1 469 ? 0.693 -11.438 -28.547 1 77.69 469 LYS A N 1
ATOM 3579 C CA . LYS A 1 469 ? -0.223 -12.273 -29.312 1 77.69 469 LYS A CA 1
ATOM 3580 C C . LYS A 1 469 ? -1.599 -12.328 -28.656 1 77.69 469 LYS A C 1
ATOM 3582 O O . LYS A 1 469 ? -2.621 -12.18 -29.328 1 77.69 469 LYS A O 1
ATOM 3587 N N . THR A 1 470 ? -1.596 -12.547 -27.422 1 76.06 470 THR A N 1
ATOM 3588 C CA . THR A 1 470 ? -2.848 -12.625 -26.672 1 76.06 470 THR A CA 1
ATOM 3589 C C . THR A 1 470 ? -3.602 -11.297 -26.734 1 76.06 470 THR A C 1
ATOM 3591 O O . THR A 1 470 ? -4.812 -11.273 -26.969 1 76.06 470 THR A O 1
ATOM 3594 N N . LEU A 1 471 ? -2.926 -10.219 -26.562 1 78.56 471 LEU A N 1
ATOM 3595 C CA . LEU A 1 471 ? -3.535 -8.891 -26.609 1 78.56 471 LEU A CA 1
ATOM 3596 C C . LEU A 1 471 ? -4.078 -8.578 -28 1 78.56 471 LEU A C 1
ATOM 3598 O O . LEU A 1 471 ? -5.133 -7.949 -28.125 1 78.56 471 LEU A O 1
ATOM 3602 N N . LEU A 1 472 ? -3.309 -9.031 -29.016 1 80.5 472 LEU A N 1
ATOM 3603 C CA . LEU A 1 472 ? -3.777 -8.836 -30.375 1 80.5 472 LEU A CA 1
ATOM 3604 C C . LEU A 1 472 ? -5.098 -9.57 -30.609 1 80.5 472 LEU A C 1
ATOM 3606 O O . LEU A 1 472 ? -6.023 -9.016 -31.203 1 80.5 472 LEU A O 1
ATOM 3610 N N . GLU A 1 473 ? -5.098 -10.734 -30.125 1 78.56 473 GLU A N 1
ATOM 3611 C CA . GLU A 1 473 ? -6.32 -11.523 -30.281 1 78.56 473 GLU A CA 1
ATOM 3612 C C . GLU A 1 473 ? -7.504 -10.836 -29.594 1 78.56 473 GLU A C 1
ATOM 3614 O O . GLU A 1 473 ? -8.609 -10.805 -30.141 1 78.56 473 GLU A O 1
ATOM 3619 N N . LEU A 1 474 ? -7.301 -10.312 -28.5 1 75.5 474 LEU A N 1
ATOM 3620 C CA . LEU A 1 474 ? -8.352 -9.617 -27.766 1 75.5 474 LEU A CA 1
ATOM 3621 C C . LEU A 1 474 ? -8.805 -8.375 -28.516 1 75.5 474 LEU A C 1
ATOM 3623 O O . LEU A 1 474 ? -10 -8.086 -28.578 1 75.5 474 LEU A O 1
ATOM 3627 N N . GLU A 1 475 ? -7.801 -7.676 -29.031 1 78.81 475 GLU A N 1
ATOM 3628 C CA . GLU A 1 475 ? -8.117 -6.465 -29.797 1 78.81 475 GLU A CA 1
ATOM 3629 C C . GLU A 1 475 ? -8.898 -6.793 -31.062 1 78.81 475 GLU A C 1
ATOM 3631 O O . GLU A 1 475 ? -9.812 -6.059 -31.438 1 78.81 475 GLU A O 1
ATOM 3636 N N . VAL A 1 476 ? -8.516 -7.875 -31.703 1 81.12 476 VAL A N 1
ATOM 3637 C CA . VAL A 1 476 ? -9.195 -8.297 -32.906 1 81.12 476 VAL A CA 1
ATOM 3638 C C . VAL A 1 476 ? -10.633 -8.695 -32.594 1 81.12 476 VAL A C 1
ATOM 3640 O O . VAL A 1 476 ? -11.555 -8.344 -33.344 1 81.12 476 VAL A O 1
ATOM 3643 N N . GLU A 1 477 ? -10.773 -9.359 -31.531 1 76.38 477 GLU A N 1
ATOM 3644 C CA . GLU A 1 477 ? -12.117 -9.75 -31.109 1 76.38 477 GLU A CA 1
ATOM 3645 C C . GLU A 1 477 ? -12.977 -8.531 -30.812 1 76.38 477 GLU A C 1
ATOM 3647 O O . GLU A 1 477 ? -14.172 -8.516 -31.125 1 76.38 477 GLU A O 1
ATOM 3652 N N . LYS A 1 478 ? -12.438 -7.617 -30.156 1 74.06 478 LYS A N 1
ATOM 3653 C CA . LYS A 1 478 ? -13.133 -6.367 -29.859 1 74.06 478 LYS A CA 1
ATOM 3654 C C . LYS A 1 478 ? -13.562 -5.656 -31.141 1 74.06 478 LYS A C 1
ATOM 3656 O O . LYS A 1 478 ? -14.695 -5.18 -31.234 1 74.06 478 LYS A O 1
ATOM 3661 N N . LEU A 1 479 ? -12.641 -5.621 -32.125 1 79.06 479 LEU A N 1
ATOM 3662 C CA . LEU A 1 479 ? -12.922 -4.988 -33.406 1 79.06 479 LEU A CA 1
ATOM 3663 C C . LEU A 1 479 ? -14.039 -5.727 -34.156 1 79.06 479 LEU A C 1
ATOM 3665 O O . LEU A 1 479 ? -14.93 -5.102 -34.719 1 79.06 479 LEU A O 1
ATOM 3669 N N . LYS A 1 480 ? -13.922 -6.992 -34 1 78.75 480 LYS A N 1
ATOM 3670 C CA . LYS A 1 480 ? -14.953 -7.801 -34.656 1 78.75 480 LYS A CA 1
ATOM 3671 C C . LYS A 1 480 ? -16.328 -7.535 -34.031 1 78.75 480 LYS A C 1
ATOM 3673 O O . LYS A 1 480 ? -17.328 -7.445 -34.75 1 78.75 480 LYS A O 1
ATOM 3678 N N . ARG A 1 481 ? -16.375 -7.43 -32.75 1 75.69 481 ARG A N 1
ATOM 3679 C CA . ARG A 1 481 ? -17.609 -7.129 -32.062 1 75.69 481 ARG A CA 1
ATOM 3680 C C . ARG A 1 481 ? -18.141 -5.758 -32.438 1 75.69 481 ARG A C 1
ATOM 3682 O O . ARG A 1 481 ? -19.359 -5.52 -32.406 1 75.69 481 ARG A O 1
ATOM 3689 N N . GLN A 1 482 ? -17.219 -4.883 -32.781 1 79.75 482 GLN A N 1
ATOM 3690 C CA . GLN A 1 482 ? -17.609 -3.537 -33.219 1 79.75 482 GLN A CA 1
ATOM 3691 C C . GLN A 1 482 ? -17.906 -3.494 -34.719 1 79.75 482 GLN A C 1
ATOM 3693 O O . GLN A 1 482 ? -18.141 -2.422 -35.25 1 79.75 482 GLN A O 1
ATOM 3698 N N . GLY A 1 483 ? -17.875 -4.699 -35.312 1 81.56 483 GLY A N 1
ATOM 3699 C CA . GLY A 1 483 ? -18.219 -4.84 -36.719 1 81.56 483 GLY A CA 1
ATOM 3700 C C . GLY A 1 483 ? -17.078 -4.52 -37.656 1 81.56 483 GLY A C 1
ATOM 3701 O O . GLY A 1 483 ? -17.281 -4.277 -38.844 1 81.56 483 GLY A O 1
ATOM 3702 N N . GLN A 1 484 ? -15.93 -4.395 -37.031 1 82.69 484 GLN A N 1
ATOM 3703 C CA . GLN A 1 484 ? -14.758 -4.066 -37.844 1 82.69 484 GLN A CA 1
ATOM 3704 C C . GLN A 1 484 ? -13.93 -5.312 -38.156 1 82.69 484 GLN A C 1
ATOM 3706 O O . GLN A 1 484 ? -13.773 -6.18 -37.281 1 82.69 484 GLN A O 1
ATOM 3711 N N . GLU A 1 485 ? -13.633 -5.602 -39.344 1 84.19 485 GLU A N 1
ATOM 3712 C CA . GLU A 1 485 ? -12.719 -6.672 -39.75 1 84.19 485 GLU A CA 1
ATOM 3713 C C . GLU A 1 485 ? -11.391 -6.109 -40.219 1 84.19 485 GLU A C 1
ATOM 3715 O O . GLU A 1 485 ? -11.281 -5.68 -41.375 1 84.19 485 GLU A O 1
ATOM 3720 N N . PRO A 1 486 ? -10.5 -6.035 -39.344 1 82.31 486 PRO A N 1
ATOM 3721 C CA . PRO A 1 486 ? -9.219 -5.426 -39.719 1 82.31 486 PRO A CA 1
ATOM 3722 C C . PRO A 1 486 ? -8.523 -6.172 -40.844 1 82.31 486 PRO A C 1
ATOM 3724 O O . PRO A 1 486 ? -8.625 -7.398 -40.938 1 82.31 486 PRO A O 1
ATOM 3727 N N . SER A 1 487 ? -7.961 -5.426 -41.781 1 87.25 487 SER A N 1
ATOM 3728 C CA . SER A 1 487 ? -7.148 -5.988 -42.844 1 87.25 487 SER A CA 1
ATOM 3729 C C . SER A 1 487 ? -5.855 -6.586 -42.312 1 87.25 487 SER A C 1
ATOM 3731 O O . SER A 1 487 ? -5.508 -6.375 -41.156 1 87.25 487 SER A O 1
ATOM 3733 N N . ASP A 1 488 ? -5.176 -7.406 -43.031 1 86.44 488 ASP A N 1
ATOM 3734 C CA . ASP A 1 488 ? -3.896 -7.996 -42.656 1 86.44 488 ASP A CA 1
ATOM 3735 C C . ASP A 1 488 ? -2.877 -6.918 -42.281 1 86.44 488 ASP A C 1
ATOM 3737 O O . ASP A 1 488 ? -2.074 -7.094 -41.375 1 86.44 488 ASP A O 1
ATOM 3741 N N . GLU A 1 489 ? -2.965 -5.855 -43.062 1 87 489 GLU A N 1
ATOM 3742 C CA . GLU A 1 489 ? -2.051 -4.746 -42.812 1 87 489 GLU A CA 1
ATOM 3743 C C . GLU A 1 489 ? -2.371 -4.066 -41.469 1 87 489 GLU A C 1
ATOM 3745 O O . GLU A 1 489 ? -1.464 -3.693 -40.719 1 87 489 GLU A O 1
ATOM 3750 N N . GLU A 1 490 ? -3.631 -3.967 -41.25 1 84.75 490 GLU A N 1
ATOM 3751 C CA . GLU A 1 490 ? -4.062 -3.365 -39.969 1 84.75 490 GLU A CA 1
ATOM 3752 C C . GLU A 1 490 ? -3.711 -4.258 -38.781 1 84.75 490 GLU A C 1
ATOM 3754 O O . GLU A 1 490 ? -3.318 -3.766 -37.75 1 84.75 490 GLU A O 1
ATOM 3759 N N . LEU A 1 491 ? -3.857 -5.484 -39.062 1 85.94 491 LEU A N 1
ATOM 3760 C CA . LEU A 1 491 ? -3.527 -6.449 -38 1 85.94 491 LEU A CA 1
ATOM 3761 C C . LEU A 1 491 ? -2.035 -6.426 -37.688 1 85.94 491 LEU A C 1
ATOM 3763 O O . LEU A 1 491 ? -1.638 -6.508 -36.531 1 85.94 491 LEU A O 1
ATOM 3767 N N . LYS A 1 492 ? -1.264 -6.34 -38.719 1 86.19 492 LYS A N 1
ATOM 3768 C CA . LYS A 1 492 ? 0.182 -6.266 -38.531 1 86.19 492 LYS A CA 1
ATOM 3769 C C . LYS A 1 492 ? 0.574 -4.988 -37.781 1 86.19 492 LYS A C 1
ATOM 3771 O O . LYS A 1 492 ? 1.426 -5.02 -36.906 1 86.19 492 LYS A O 1
ATOM 3776 N N . ALA A 1 493 ? -0.029 -3.959 -38.219 1 86.31 493 ALA A N 1
ATOM 3777 C CA . ALA A 1 493 ? 0.245 -2.688 -37.562 1 86.31 493 ALA A CA 1
ATOM 3778 C C . ALA A 1 493 ? -0.184 -2.73 -36.094 1 86.31 493 ALA A C 1
ATOM 3780 O O . ALA A 1 493 ? 0.508 -2.199 -35.219 1 86.31 493 ALA A O 1
ATOM 3781 N N . LEU A 1 494 ? -1.284 -3.297 -35.969 1 83.75 494 LEU A N 1
ATOM 3782 C CA . LEU A 1 494 ? -1.802 -3.439 -34.594 1 83.75 494 LEU A CA 1
ATOM 3783 C C . LEU A 1 494 ? -0.881 -4.316 -33.75 1 83.75 494 LEU A C 1
ATOM 3785 O O . LEU A 1 494 ? -0.609 -3.998 -32.594 1 83.75 494 LEU A O 1
ATOM 3789 N N . TYR A 1 495 ? -0.455 -5.309 -34.312 1 84.19 495 TYR A N 1
ATOM 3790 C CA . TYR A 1 495 ? 0.463 -6.199 -33.594 1 84.19 495 TYR A CA 1
ATOM 3791 C C . TYR A 1 495 ? 1.753 -5.477 -33.25 1 84.19 495 TYR A C 1
ATOM 3793 O O . TYR A 1 495 ? 2.24 -5.598 -32.125 1 84.19 495 TYR A O 1
ATOM 3801 N N . GLU A 1 496 ? 2.244 -4.75 -34.156 1 85.44 496 GLU A N 1
ATOM 3802 C CA . GLU A 1 496 ? 3.494 -4.035 -33.938 1 85.44 496 GLU A CA 1
ATOM 3803 C C . GLU A 1 496 ? 3.324 -2.971 -32.844 1 85.44 496 GLU A C 1
ATOM 3805 O O . GLU A 1 496 ? 4.23 -2.742 -32.062 1 85.44 496 GLU A O 1
ATOM 3810 N N . ARG A 1 497 ? 2.238 -2.41 -32.938 1 82.56 497 ARG A N 1
ATOM 3811 C CA . ARG A 1 497 ? 1.949 -1.407 -31.906 1 82.56 497 ARG A CA 1
ATOM 3812 C C . ARG A 1 497 ? 1.859 -2.043 -30.516 1 82.56 497 ARG A C 1
ATOM 3814 O O . ARG A 1 497 ? 2.432 -1.53 -29.562 1 82.56 497 ARG A O 1
ATOM 3821 N N . ILE A 1 498 ? 1.182 -3.1 -30.469 1 82.56 498 ILE A N 1
ATOM 3822 C CA . ILE A 1 498 ? 1.007 -3.805 -29.203 1 82.56 498 ILE A CA 1
ATOM 3823 C C . ILE A 1 498 ? 2.352 -4.34 -28.719 1 82.56 498 ILE A C 1
ATOM 3825 O O . ILE A 1 498 ? 2.697 -4.203 -27.547 1 82.56 498 ILE A O 1
ATOM 3829 N N . LYS A 1 499 ? 3.014 -4.863 -29.609 1 81.62 499 LYS A N 1
ATOM 3830 C CA . LYS A 1 499 ? 4.332 -5.398 -29.297 1 81.62 499 LYS A CA 1
ATOM 3831 C C . LYS A 1 499 ? 5.273 -4.297 -28.812 1 81.62 499 LYS A C 1
ATOM 3833 O O . LYS A 1 499 ? 6.004 -4.477 -27.828 1 81.62 499 LYS A O 1
ATOM 3838 N N . GLY A 1 500 ? 5.273 -3.209 -29.516 1 82.06 500 GLY A N 1
ATOM 3839 C CA . GLY A 1 500 ? 6.102 -2.076 -29.125 1 82.06 500 GLY A CA 1
ATOM 3840 C C . GLY A 1 500 ? 5.801 -1.561 -27.734 1 82.06 500 GLY A C 1
ATOM 3841 O O . GLY A 1 500 ? 6.719 -1.338 -26.938 1 82.06 500 GLY A O 1
ATOM 3842 N N . ARG A 1 501 ? 4.609 -1.433 -27.5 1 80.38 501 ARG A N 1
ATOM 3843 C CA . ARG A 1 501 ? 4.199 -0.972 -26.172 1 80.38 501 ARG A CA 1
ATOM 3844 C C . ARG A 1 501 ? 4.617 -1.964 -25.094 1 80.38 501 ARG A C 1
ATOM 3846 O O . ARG A 1 501 ? 5.07 -1.563 -24.016 1 80.38 501 ARG A O 1
ATOM 3853 N N . TYR A 1 502 ? 4.457 -3.154 -25.406 1 81.44 502 TYR A N 1
ATOM 3854 C CA . TYR A 1 502 ? 4.82 -4.176 -24.422 1 81.44 502 TYR A CA 1
ATOM 3855 C C . TYR A 1 502 ? 6.32 -4.184 -24.172 1 81.44 502 TYR A C 1
ATOM 3857 O O . TYR A 1 502 ? 6.766 -4.332 -23.031 1 81.44 502 TYR A O 1
ATOM 3865 N N . GLU A 1 503 ? 7.035 -4.016 -25.219 1 84.12 503 GLU A N 1
ATOM 3866 C CA . GLU A 1 503 ? 8.492 -3.992 -25.078 1 84.12 503 GLU A CA 1
ATOM 3867 C C . GLU A 1 503 ? 8.945 -2.818 -24.219 1 84.12 503 GLU A C 1
ATOM 3869 O O . GLU A 1 503 ? 9.914 -2.934 -23.469 1 84.12 503 GLU A O 1
ATOM 3874 N N . GLU A 1 504 ? 8.289 -1.782 -24.328 1 87.75 504 GLU A N 1
ATOM 3875 C CA . GLU A 1 504 ? 8.594 -0.627 -23.484 1 87.75 504 GLU A CA 1
ATOM 3876 C C . GLU A 1 504 ? 8.398 -0.953 -22 1 87.75 504 GLU A C 1
ATOM 3878 O O . GLU A 1 504 ? 9.195 -0.537 -21.156 1 87.75 504 GLU A O 1
ATOM 3883 N N . THR A 1 505 ? 7.422 -1.707 -21.75 1 89.75 505 THR A N 1
ATOM 3884 C CA . THR A 1 505 ? 7.109 -2.012 -20.359 1 89.75 505 THR A CA 1
ATOM 3885 C C . THR A 1 505 ? 8.055 -3.078 -19.812 1 89.75 505 THR A C 1
ATOM 3887 O O . THR A 1 505 ? 8.133 -3.281 -18.594 1 89.75 505 THR A O 1
ATOM 3890 N N . LEU A 1 506 ? 8.828 -3.678 -20.703 1 92.56 506 LEU A N 1
ATOM 3891 C CA . LEU A 1 506 ? 9.758 -4.723 -20.266 1 92.56 506 LEU A CA 1
ATOM 3892 C C . LEU A 1 506 ? 11.117 -4.129 -19.906 1 92.56 506 LEU A C 1
ATOM 3894 O O . LEU A 1 506 ? 11.945 -4.801 -19.297 1 92.56 506 LEU A O 1
ATOM 3898 N N . ASP A 1 507 ? 11.383 -2.844 -20.375 1 94.62 507 ASP A N 1
ATOM 3899 C CA . ASP A 1 507 ? 12.609 -2.162 -19.969 1 94.62 507 ASP A CA 1
ATOM 3900 C C . ASP A 1 507 ? 12.68 -2.053 -18.438 1 94.62 507 ASP A C 1
ATOM 3902 O O . ASP A 1 507 ? 11.742 -1.576 -17.797 1 94.62 507 ASP A O 1
ATOM 3906 N N . PRO A 1 508 ? 13.828 -2.562 -17.875 1 97.25 508 PRO A N 1
ATOM 3907 C CA . PRO A 1 508 ? 13.914 -2.525 -16.406 1 97.25 508 PRO A CA 1
ATOM 3908 C C . PRO A 1 508 ? 13.812 -1.11 -15.852 1 97.25 508 PRO A C 1
ATOM 3910 O O . PRO A 1 508 ? 13.469 -0.931 -14.68 1 97.25 508 PRO A O 1
ATOM 3913 N N . ARG A 1 509 ? 14.102 -0.065 -16.688 1 97.69 509 ARG A N 1
ATOM 3914 C CA . ARG A 1 509 ? 13.922 1.313 -16.25 1 97.69 509 ARG A CA 1
ATOM 3915 C C . ARG A 1 509 ? 12.445 1.627 -16.031 1 97.69 509 ARG A C 1
ATOM 3917 O O . ARG A 1 509 ? 12.102 2.457 -15.188 1 97.69 509 ARG A O 1
ATOM 3924 N N . TYR A 1 510 ? 11.516 0.934 -16.734 1 97.31 510 TYR A N 1
ATOM 3925 C CA . TYR A 1 510 ? 10.078 1.062 -16.531 1 97.31 510 TYR A CA 1
ATOM 3926 C C . TYR A 1 510 ? 9.688 0.577 -15.133 1 97.31 510 TYR A C 1
ATOM 3928 O O . TYR A 1 510 ? 8.953 1.26 -14.414 1 97.31 510 TYR A O 1
ATOM 3936 N N . ALA A 1 511 ? 10.203 -0.559 -14.75 1 97.88 511 ALA A N 1
ATOM 3937 C CA . ALA A 1 511 ? 9.961 -1.122 -13.422 1 97.88 511 ALA A CA 1
ATOM 3938 C C . ALA A 1 511 ? 10.555 -0.229 -12.336 1 97.88 511 ALA A C 1
ATOM 3940 O O . ALA A 1 511 ? 9.898 0.036 -11.32 1 97.88 511 ALA A O 1
ATOM 3941 N N . ALA A 1 512 ? 11.742 0.228 -12.547 1 98.62 512 ALA A N 1
ATOM 3942 C CA . ALA A 1 512 ? 12.422 1.063 -11.562 1 98.62 512 ALA A CA 1
ATOM 3943 C C . ALA A 1 512 ? 11.727 2.414 -11.414 1 98.62 512 ALA A C 1
ATOM 3945 O O . ALA A 1 512 ? 11.625 2.949 -10.305 1 98.62 512 ALA A O 1
ATOM 3946 N N . ALA A 1 513 ? 11.258 2.941 -12.539 1 98.56 513 ALA A N 1
ATOM 3947 C CA . ALA A 1 513 ? 10.562 4.227 -12.531 1 98.56 513 ALA A CA 1
ATOM 3948 C C . ALA A 1 513 ? 9.328 4.18 -11.633 1 98.56 513 ALA A C 1
ATOM 3950 O O . ALA A 1 513 ? 8.961 5.184 -11.023 1 98.56 513 ALA A O 1
ATOM 3951 N N . ARG A 1 514 ? 8.766 2.967 -11.508 1 98 514 ARG A N 1
ATOM 3952 C CA . ARG A 1 514 ? 7.516 2.777 -10.781 1 98 514 ARG A CA 1
ATOM 3953 C C . ARG A 1 514 ? 7.762 2.102 -9.438 1 98 514 ARG A C 1
ATOM 3955 O O . ARG A 1 514 ? 6.816 1.72 -8.742 1 98 514 ARG A O 1
ATOM 3962 N N . LEU A 1 515 ? 9.031 1.881 -9.125 1 98.31 515 LEU A N 1
ATOM 3963 C CA . LEU A 1 515 ? 9.508 1.354 -7.855 1 98.31 515 LEU A CA 1
ATOM 3964 C C . LEU A 1 515 ? 9.047 -0.084 -7.652 1 98.31 515 LEU A C 1
ATOM 3966 O O . LEU A 1 515 ? 8.789 -0.505 -6.523 1 98.31 515 LEU A O 1
ATOM 3970 N N . TRP A 1 516 ? 8.938 -0.803 -8.828 1 98.06 516 TRP A N 1
ATOM 3971 C CA . TRP A 1 516 ? 8.797 -2.25 -8.711 1 98.06 516 TRP A CA 1
ATOM 3972 C C . TRP A 1 516 ? 10.102 -2.885 -8.242 1 98.06 516 TRP A C 1
ATOM 3974 O O . TRP A 1 516 ? 10.102 -3.963 -7.645 1 98.06 516 TRP A O 1
ATOM 3984 N N . VAL A 1 517 ? 11.203 -2.188 -8.5 1 98.25 517 VAL A N 1
ATOM 3985 C CA . VAL A 1 517 ? 12.523 -2.553 -7.996 1 98.25 517 VAL A CA 1
ATOM 3986 C C . VAL A 1 517 ? 13.18 -1.34 -7.34 1 98.25 517 VAL A C 1
ATOM 3988 O O . VAL A 1 517 ? 12.891 -0.197 -7.699 1 98.25 517 VAL A O 1
ATOM 3991 N N . ASP A 1 518 ? 14.109 -1.562 -6.426 1 98.44 518 ASP A N 1
ATOM 3992 C CA . ASP A 1 518 ? 14.719 -0.51 -5.617 1 98.44 518 ASP A CA 1
ATOM 3993 C C . ASP A 1 518 ? 15.945 0.075 -6.309 1 98.44 518 ASP A C 1
ATOM 3995 O O . ASP A 1 518 ? 16.438 1.141 -5.926 1 98.44 518 ASP A O 1
ATOM 3999 N N . GLY A 1 519 ? 16.469 -0.683 -7.293 1 97.81 519 GLY A N 1
ATOM 4000 C CA . GLY A 1 519 ? 17.641 -0.196 -8 1 97.81 519 GLY A CA 1
ATOM 4001 C C . GLY A 1 519 ? 18.078 -1.105 -9.141 1 97.81 519 GLY A C 1
ATOM 4002 O O . GLY A 1 519 ? 17.797 -2.307 -9.117 1 97.81 519 GLY A O 1
ATOM 4003 N N . ILE A 1 520 ? 18.703 -0.492 -10.141 1 98.38 520 ILE A N 1
ATOM 4004 C CA . ILE A 1 520 ? 19.344 -1.231 -11.227 1 98.38 520 ILE A CA 1
ATOM 4005 C C . ILE A 1 520 ? 20.828 -1.354 -10.953 1 98.38 520 ILE A C 1
ATOM 4007 O O . ILE A 1 520 ? 21.547 -0.347 -10.875 1 98.38 520 ILE A O 1
ATOM 4011 N N . LEU A 1 521 ? 21.234 -2.611 -10.812 1 97.94 521 LEU A N 1
ATOM 4012 C CA . LEU A 1 521 ? 22.641 -2.883 -10.547 1 97.94 521 LEU A CA 1
ATOM 4013 C C . LEU A 1 521 ? 23.359 -3.355 -11.805 1 97.94 521 LEU A C 1
ATOM 4015 O O . LEU A 1 521 ? 22.812 -4.141 -12.578 1 97.94 521 LEU A O 1
ATOM 4019 N N . PHE A 1 522 ? 24.562 -2.816 -12.008 1 97.94 522 PHE A N 1
ATOM 4020 C CA . PHE A 1 522 ? 25.391 -3.441 -13.031 1 97.94 522 PHE A CA 1
ATOM 4021 C C . PHE A 1 522 ? 26 -4.742 -12.516 1 97.94 522 PHE A C 1
ATOM 4023 O O . PHE A 1 522 ? 26.375 -4.836 -11.352 1 97.94 522 PHE A O 1
ATOM 4030 N N . PRO A 1 523 ? 26.109 -5.719 -13.352 1 97.81 523 PRO A N 1
ATOM 4031 C CA . PRO A 1 523 ? 26.53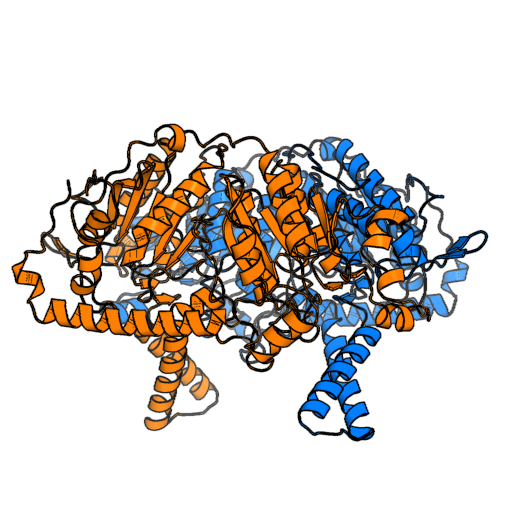1 -7.039 -12.883 1 97.81 523 PRO A CA 1
ATOM 4032 C C . PRO A 1 523 ? 27.828 -6.984 -12.078 1 97.81 523 PRO A C 1
ATOM 4034 O O . PRO A 1 523 ? 27.953 -7.645 -11.047 1 97.81 523 PRO A O 1
ATOM 4037 N N . HIS A 1 524 ? 28.781 -6.133 -12.477 1 97.31 524 HIS A N 1
ATOM 4038 C CA . HIS A 1 524 ? 30.078 -6.094 -11.805 1 97.31 524 HIS A CA 1
ATOM 4039 C C . HIS A 1 524 ? 29.953 -5.445 -10.43 1 97.31 524 HIS A C 1
ATOM 4041 O O . HIS A 1 524 ? 30.875 -5.539 -9.609 1 97.31 524 HIS A O 1
ATOM 4047 N N . GLU A 1 525 ? 28.797 -4.801 -10.141 1 97.31 525 GLU A N 1
ATOM 4048 C CA . GLU A 1 525 ? 28.578 -4.137 -8.859 1 97.31 525 GLU A CA 1
ATOM 4049 C C . GLU A 1 525 ? 27.734 -5 -7.922 1 97.31 525 GLU A C 1
ATOM 4051 O O . GLU A 1 525 ? 27.469 -4.613 -6.781 1 97.31 525 GLU A O 1
ATOM 4056 N N . THR A 1 526 ? 27.328 -6.148 -8.328 1 98.44 526 THR A N 1
ATOM 4057 C CA . THR A 1 526 ? 26.359 -6.977 -7.637 1 98.44 526 THR A CA 1
ATOM 4058 C C . THR A 1 526 ? 26.828 -7.301 -6.223 1 98.44 526 THR A C 1
ATOM 4060 O O . THR A 1 526 ? 26.094 -7.074 -5.25 1 98.44 526 THR A O 1
ATOM 4063 N N . ARG A 1 527 ? 28.062 -7.82 -6.078 1 98.38 527 ARG A N 1
ATOM 4064 C CA . ARG A 1 527 ? 28.562 -8.25 -4.777 1 98.38 527 ARG A CA 1
ATOM 4065 C C . ARG A 1 527 ? 28.594 -7.086 -3.793 1 98.38 527 ARG A C 1
ATOM 4067 O O . ARG A 1 527 ? 28.172 -7.23 -2.641 1 98.38 527 ARG A O 1
ATOM 4074 N N . LYS A 1 528 ? 29.078 -5.973 -4.266 1 97.81 528 LYS A N 1
ATOM 4075 C CA . LYS A 1 528 ? 29.156 -4.773 -3.434 1 97.81 528 LYS A CA 1
ATOM 4076 C C . LYS A 1 528 ? 27.781 -4.395 -2.889 1 97.81 528 LYS A C 1
ATOM 4078 O O . LYS A 1 528 ? 27.625 -4.137 -1.693 1 97.81 528 LYS A O 1
ATOM 4083 N N . TRP A 1 529 ? 26.75 -4.406 -3.68 1 98.5 529 TRP A N 1
ATOM 4084 C CA . TRP A 1 529 ? 25.391 -4.012 -3.301 1 98.5 529 TRP A CA 1
ATOM 4085 C C . TRP A 1 529 ? 24.766 -5.055 -2.387 1 98.5 529 TRP A C 1
ATOM 4087 O O . TRP A 1 529 ? 24.031 -4.715 -1.46 1 98.5 529 TRP A O 1
ATOM 4097 N N . LEU A 1 530 ? 25.031 -6.312 -2.65 1 98.81 530 LEU A N 1
ATOM 4098 C CA . LEU A 1 530 ? 24.484 -7.363 -1.791 1 98.81 530 LEU A CA 1
ATOM 4099 C C . LEU A 1 530 ? 25.078 -7.277 -0.39 1 98.81 530 LEU A C 1
ATOM 4101 O O . LEU A 1 530 ? 24.375 -7.465 0.602 1 98.81 530 LEU A O 1
ATOM 4105 N N . ILE A 1 531 ? 26.391 -7 -0.314 1 98.69 531 ILE A N 1
ATOM 4106 C CA . ILE A 1 531 ? 27.047 -6.84 0.985 1 98.69 531 ILE A CA 1
ATOM 4107 C C . ILE A 1 531 ? 26.406 -5.672 1.735 1 98.69 531 ILE A C 1
ATOM 4109 O O . ILE A 1 531 ? 26.078 -5.793 2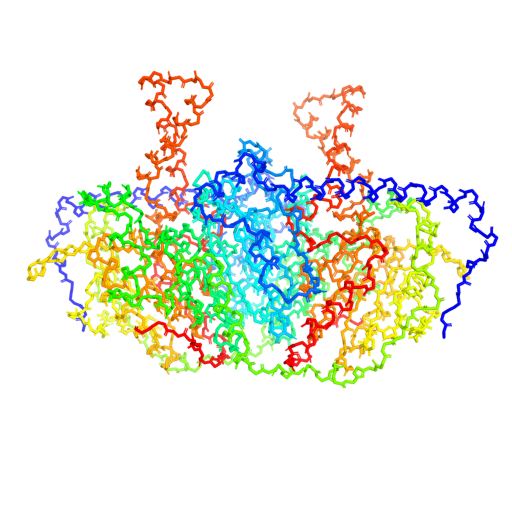.918 1 98.69 531 ILE A O 1
ATOM 4113 N N . LYS A 1 532 ? 26.172 -4.582 1.028 1 98.5 532 LYS A N 1
ATOM 4114 C CA . LYS A 1 532 ? 25.562 -3.42 1.655 1 98.5 532 LYS A CA 1
ATOM 4115 C C . LYS A 1 532 ? 24.141 -3.74 2.141 1 98.5 532 LYS A C 1
ATOM 4117 O O . LYS A 1 532 ? 23.75 -3.342 3.24 1 98.5 532 LYS A O 1
ATOM 4122 N N . ALA A 1 533 ? 23.391 -4.453 1.305 1 98.75 533 ALA A N 1
ATOM 4123 C CA . ALA A 1 533 ? 22.047 -4.852 1.693 1 98.75 533 ALA A CA 1
ATOM 4124 C C . ALA A 1 533 ? 22.062 -5.727 2.941 1 98.75 533 ALA A C 1
ATOM 4126 O O . ALA A 1 533 ? 21.25 -5.551 3.848 1 98.75 533 ALA A O 1
ATOM 4127 N N . LEU A 1 534 ? 22.984 -6.652 2.986 1 98.75 534 LEU A N 1
ATOM 4128 C CA . LEU A 1 534 ? 23.109 -7.543 4.137 1 98.75 534 LEU A CA 1
ATOM 4129 C C . LEU A 1 534 ? 23.531 -6.766 5.383 1 98.75 534 LEU A C 1
ATOM 4131 O O . LEU A 1 534 ? 23.031 -7.031 6.48 1 98.75 534 LEU A O 1
ATOM 4135 N N . GLU A 1 535 ? 24.453 -5.812 5.211 1 98.06 535 GLU A N 1
ATOM 4136 C CA . GLU A 1 535 ? 24.828 -4.938 6.316 1 98.06 535 GLU A CA 1
ATOM 4137 C C . GLU A 1 535 ? 23.625 -4.168 6.855 1 98.06 535 GLU A C 1
ATOM 4139 O O . GLU A 1 535 ? 23.469 -4.031 8.07 1 98.06 535 GLU A O 1
ATOM 4144 N N . ALA A 1 536 ? 22.812 -3.678 5.969 1 98.44 536 ALA A N 1
ATOM 4145 C CA . ALA A 1 536 ? 21.609 -2.959 6.367 1 98.44 536 ALA A CA 1
ATOM 4146 C C . ALA A 1 536 ? 20.656 -3.875 7.129 1 98.44 536 ALA A C 1
ATOM 4148 O O . ALA A 1 536 ? 20.141 -3.504 8.188 1 98.44 536 ALA A O 1
ATOM 4149 N N . CYS A 1 537 ? 20.438 -5.098 6.625 1 98.31 537 CYS A N 1
ATOM 4150 C CA . CYS A 1 537 ? 19.531 -6.055 7.246 1 98.31 537 CYS A CA 1
ATOM 4151 C C . CYS A 1 537 ? 20.047 -6.469 8.625 1 98.31 537 CYS A C 1
ATOM 4153 O O . CYS A 1 537 ? 19.25 -6.789 9.508 1 98.31 537 CYS A O 1
ATOM 4155 N N . ALA A 1 538 ? 21.312 -6.43 8.812 1 97.94 538 ALA A N 1
ATOM 4156 C CA . ALA A 1 538 ? 21.938 -6.863 10.055 1 97.94 538 ALA A CA 1
ATOM 4157 C C . ALA A 1 538 ? 21.594 -5.93 11.203 1 97.94 538 ALA A C 1
ATOM 4159 O O . ALA A 1 538 ? 21.766 -6.281 12.375 1 97.94 538 ALA A O 1
ATOM 4160 N N . LEU A 1 539 ? 21.062 -4.766 10.898 1 97.31 539 LEU A N 1
ATOM 4161 C CA . LEU A 1 539 ? 20.844 -3.738 11.906 1 97.31 539 LEU A CA 1
ATOM 4162 C C . LEU A 1 539 ? 19.547 -4.004 12.672 1 97.31 539 LEU A C 1
ATOM 4164 O O . LEU A 1 539 ? 19.312 -3.393 13.719 1 97.31 539 LEU A O 1
ATOM 4168 N N . ASN A 1 540 ? 18.703 -4.871 12.195 1 97.12 540 ASN A N 1
ATOM 4169 C CA . ASN A 1 540 ? 17.484 -5.23 12.914 1 97.12 540 ASN A CA 1
ATOM 4170 C C . ASN A 1 540 ? 17.656 -6.535 13.688 1 97.12 540 ASN A C 1
ATOM 4172 O O . ASN A 1 540 ? 17.688 -7.613 13.086 1 97.12 540 ASN A O 1
ATOM 4176 N N . PRO A 1 541 ? 17.703 -6.48 14.977 1 95.12 541 PRO A N 1
ATOM 4177 C CA . PRO A 1 541 ? 17.922 -7.699 15.758 1 95.12 541 PRO A CA 1
ATOM 4178 C C . PRO A 1 541 ? 16.625 -8.469 16.031 1 95.12 541 PRO A C 1
ATOM 4180 O O . PRO A 1 541 ? 16.672 -9.594 16.531 1 95.12 541 PRO A O 1
ATOM 4183 N N . GLU A 1 542 ? 15.492 -7.895 15.664 1 93 542 GLU A N 1
ATOM 4184 C CA . GLU A 1 542 ? 14.203 -8.5 15.992 1 93 542 GLU A CA 1
ATOM 4185 C C . GLU A 1 542 ? 13.758 -9.477 14.906 1 93 542 GLU A C 1
ATOM 4187 O O . GLU A 1 542 ? 14.047 -9.273 13.727 1 93 542 GLU A O 1
ATOM 4192 N N . ARG A 1 543 ? 13.125 -10.539 15.336 1 90.69 543 ARG A N 1
ATOM 4193 C CA . ARG A 1 543 ? 12.547 -11.531 14.438 1 90.69 543 ARG A CA 1
ATOM 4194 C C . ARG A 1 543 ? 11.203 -12.023 14.953 1 90.69 543 ARG A C 1
ATOM 4196 O O . ARG A 1 543 ? 11.062 -12.336 16.141 1 90.69 543 ARG A O 1
ATOM 4203 N N . GLU A 1 544 ? 10.25 -12.062 14.062 1 90.94 544 GLU A N 1
ATOM 4204 C CA . GLU A 1 544 ? 8.961 -12.648 14.406 1 90.94 544 GLU A CA 1
ATOM 4205 C C . GLU A 1 544 ? 9.055 -14.164 14.531 1 90.94 544 GLU A C 1
ATOM 4207 O O . GLU A 1 544 ? 9.961 -14.781 13.969 1 90.94 544 GLU A O 1
ATOM 4212 N N . PRO A 1 545 ? 8.086 -14.742 15.32 1 91.94 545 PRO A N 1
ATOM 4213 C CA . PRO A 1 545 ? 8.039 -16.203 15.32 1 91.94 545 PRO A CA 1
ATOM 4214 C C . PRO A 1 545 ? 7.664 -16.781 13.953 1 91.94 545 PRO A C 1
ATOM 4216 O O . PRO A 1 545 ? 6.812 -16.219 13.258 1 91.94 545 PRO A O 1
ATOM 4219 N N . LEU A 1 546 ? 8.336 -17.797 13.586 1 92.56 546 LEU A N 1
ATOM 4220 C CA . LEU A 1 546 ? 8.008 -18.484 12.336 1 92.56 546 LEU A CA 1
ATOM 4221 C C . LEU A 1 546 ? 6.734 -19.297 12.484 1 92.56 546 LEU A C 1
ATOM 4223 O O . LEU A 1 546 ? 6.656 -20.188 13.336 1 92.56 546 LEU A O 1
ATOM 4227 N N . ARG A 1 547 ? 5.656 -18.984 11.773 1 91.88 547 ARG A N 1
ATOM 4228 C CA . ARG A 1 547 ? 4.391 -19.703 11.648 1 91.88 547 ARG A CA 1
ATOM 4229 C C . ARG A 1 547 ? 4.02 -19.891 10.18 1 91.88 547 ARG A C 1
ATOM 4231 O O . ARG A 1 547 ? 4.082 -18.953 9.391 1 91.88 547 ARG A O 1
ATOM 4238 N N . VAL A 1 548 ? 3.688 -21.109 9.766 1 88.94 548 VAL A N 1
ATOM 4239 C CA . VAL A 1 548 ? 3.447 -21.328 8.344 1 88.94 548 VAL A CA 1
ATOM 4240 C C . VAL A 1 548 ? 1.95 -21.5 8.094 1 88.94 548 VAL A C 1
ATOM 4242 O O . VAL A 1 548 ? 1.493 -21.422 6.949 1 88.94 548 VAL A O 1
ATOM 4245 N N . GLY A 1 549 ? 1.148 -21.719 9.078 1 89.62 549 GLY A N 1
ATOM 4246 C CA . GLY A 1 549 ? -0.27 -21.984 8.898 1 89.62 549 GLY A CA 1
ATOM 4247 C C . GLY A 1 549 ? -0.545 -23.312 8.234 1 89.62 549 GLY A C 1
ATOM 4248 O O . GLY A 1 549 ? 0.25 -24.25 8.359 1 89.62 549 GLY A O 1
ATOM 4249 N N . VAL A 1 550 ? -1.786 -23.438 7.652 1 83.19 550 VAL A N 1
ATOM 4250 C CA . VAL A 1 550 ? -2.148 -24.625 6.883 1 83.19 550 VAL A CA 1
ATOM 4251 C C . VAL A 1 550 ? -1.485 -24.578 5.508 1 83.19 550 VAL A C 1
ATOM 4253 O O . VAL A 1 550 ? -1.613 -23.594 4.789 1 83.19 550 VAL A O 1
ATOM 4256 N N . PHE A 1 551 ? -0.656 -25.547 5.289 1 81.44 551 PHE A N 1
ATOM 4257 C CA . PHE A 1 551 ? 0.085 -25.531 4.031 1 81.44 551 PHE A CA 1
ATOM 4258 C C . PHE A 1 551 ? -0.124 -26.828 3.258 1 81.44 551 PHE A C 1
ATOM 4260 O O . PHE A 1 551 ? -0.386 -27.875 3.852 1 81.44 551 PHE A O 1
ATOM 4267 N N . GLN A 1 552 ? -0.173 -26.703 1.935 1 81.38 552 GLN A N 1
ATOM 4268 C CA . GLN A 1 552 ? -0.374 -27.844 1.058 1 81.38 552 GLN A CA 1
ATOM 4269 C C . GLN A 1 552 ? 0.774 -28.844 1.187 1 81.38 552 GLN A C 1
ATOM 4271 O O . GLN A 1 552 ? 1.925 -28.453 1.39 1 81.38 552 GLN A O 1
ATOM 4276 N N . VAL A 1 553 ? 0.36 -30.141 1.296 1 71.38 553 VAL A N 1
ATOM 4277 C CA . VAL A 1 553 ? 1.377 -31.188 1.328 1 71.38 553 VAL A CA 1
ATOM 4278 C C . VAL A 1 553 ? 1.208 -32.125 0.123 1 71.38 553 VAL A C 1
ATOM 4280 O O . VAL A 1 553 ? 0.093 -32.312 -0.368 1 71.38 553 VAL A O 1
ATOM 4283 N N . MET B 1 1 ? -26.188 12.992 29.875 1 90.38 1 MET B N 1
ATOM 4284 C CA . MET B 1 1 ? -27.078 12.852 28.734 1 90.38 1 MET B CA 1
ATOM 4285 C C . MET B 1 1 ? -27.094 14.125 27.891 1 90.38 1 MET B C 1
ATOM 4287 O O . MET B 1 1 ? -27.219 15.227 28.422 1 90.38 1 MET B O 1
ATOM 4291 N N . LEU B 1 2 ? -26.844 13.898 26.609 1 93.31 2 LEU B N 1
ATOM 4292 C CA . LEU B 1 2 ? -26.922 15.047 25.703 1 93.31 2 LEU B CA 1
ATOM 4293 C C . LEU B 1 2 ? -28.359 15.469 25.469 1 93.31 2 LEU B C 1
ATOM 4295 O O . LEU B 1 2 ? -29.234 14.617 25.234 1 93.31 2 LEU B O 1
ATOM 4299 N N . GLU B 1 3 ? -28.594 16.75 25.578 1 92.44 3 GLU B N 1
ATOM 4300 C CA . GLU B 1 3 ? -29.922 17.266 25.266 1 92.44 3 GLU B CA 1
ATOM 4301 C C . GLU B 1 3 ? -29.969 17.844 23.859 1 92.44 3 GLU B C 1
ATOM 4303 O O . GLU B 1 3 ? -29.047 18.547 23.438 1 92.44 3 GLU B O 1
ATOM 4308 N N . THR B 1 4 ? -31.047 17.484 23.203 1 94.5 4 THR B N 1
ATOM 4309 C CA . THR B 1 4 ? -31.219 18.047 21.859 1 94.5 4 THR B CA 1
ATOM 4310 C C . THR B 1 4 ? -31.766 19.469 21.922 1 94.5 4 THR B C 1
ATOM 4312 O O . THR B 1 4 ? -32.594 19.781 22.797 1 94.5 4 THR B O 1
ATOM 4315 N N . ALA B 1 5 ? -31.328 20.25 21.047 1 91.44 5 ALA B N 1
ATOM 4316 C CA . ALA B 1 5 ? -31.859 21.609 20.922 1 91.44 5 ALA B CA 1
ATOM 4317 C C . ALA B 1 5 ? -33.062 21.641 19.969 1 91.44 5 ALA B C 1
ATOM 4319 O O . ALA B 1 5 ? -33.719 22.688 19.828 1 91.44 5 ALA B O 1
ATOM 4320 N N . LEU B 1 6 ? -33.312 20.531 19.391 1 93.81 6 LEU B N 1
ATOM 4321 C CA . LEU B 1 6 ? -34.406 20.453 18.406 1 93.81 6 LEU B CA 1
ATOM 4322 C C . LEU B 1 6 ? -35.75 20.312 19.109 1 93.81 6 LEU B C 1
ATOM 4324 O O . LEU B 1 6 ? -36 19.312 19.766 1 93.81 6 LEU B O 1
ATOM 4328 N N . ARG B 1 7 ? -36.562 21.328 18.953 1 90.69 7 ARG B N 1
ATOM 4329 C CA . ARG B 1 7 ? -37.938 21.297 19.453 1 90.69 7 ARG B CA 1
ATOM 4330 C C . ARG B 1 7 ? -38.906 20.781 18.375 1 90.69 7 ARG B C 1
ATOM 4332 O O . ARG B 1 7 ? -38.625 20.906 17.188 1 90.69 7 ARG B O 1
ATOM 4339 N N . PRO B 1 8 ? -39.906 20.172 18.844 1 90.62 8 PRO B N 1
ATOM 4340 C CA . PRO B 1 8 ? -40.875 19.625 17.875 1 90.62 8 PRO B CA 1
ATOM 4341 C C . PRO B 1 8 ? -41.281 20.656 16.828 1 90.62 8 PRO B C 1
ATOM 4343 O O . PRO B 1 8 ? -41.469 20.312 15.648 1 90.62 8 PRO B O 1
ATOM 4346 N N . GLU B 1 9 ? -41.438 21.859 17.188 1 92.62 9 GLU B N 1
ATOM 4347 C CA . GLU B 1 9 ? -41.875 22.906 16.281 1 92.62 9 GLU B CA 1
ATOM 4348 C C . GLU B 1 9 ? -40.812 23.234 15.25 1 92.62 9 GLU B C 1
ATOM 4350 O O . GLU B 1 9 ? -41.125 23.734 14.172 1 92.62 9 GLU B O 1
ATOM 4355 N N . ASP B 1 10 ? -39.594 22.953 15.672 1 93.25 10 ASP B N 1
ATOM 4356 C CA . ASP B 1 10 ? -38.469 23.25 14.773 1 93.25 10 ASP B CA 1
ATOM 4357 C C . ASP B 1 10 ? -38.562 22.422 13.5 1 93.25 10 ASP B C 1
ATOM 4359 O O . ASP B 1 10 ? -37.969 22.781 12.477 1 93.25 10 ASP B O 1
ATOM 4363 N N . ARG B 1 11 ? -39.219 21.359 13.453 1 93.56 11 ARG B N 1
ATOM 4364 C CA . ARG B 1 11 ? -39.344 20.469 12.305 1 93.56 11 ARG B CA 1
ATOM 4365 C C . ARG B 1 11 ? -40.188 21.125 11.203 1 93.56 11 ARG B C 1
ATOM 4367 O O . ARG B 1 11 ? -40.156 20.688 10.055 1 93.56 11 ARG B O 1
ATOM 4374 N N . GLU B 1 12 ? -40.906 22.141 11.695 1 93.5 12 GLU B N 1
ATOM 4375 C CA . GLU B 1 12 ? -41.75 22.859 10.734 1 93.5 12 GLU B CA 1
ATOM 4376 C C . GLU B 1 12 ? -41 24.031 10.133 1 93.5 12 GLU B C 1
ATOM 4378 O O . GLU B 1 12 ? -41.469 24.672 9.188 1 93.5 12 GLU B O 1
ATOM 4383 N N . ASN B 1 13 ? -39.844 24.297 10.68 1 94.5 13 ASN B N 1
ATOM 4384 C CA . ASN B 1 13 ? -39 25.375 10.156 1 94.5 13 ASN B CA 1
ATOM 4385 C C . ASN B 1 13 ? -38.625 25.141 8.695 1 94.5 13 ASN B C 1
ATOM 4387 O O . ASN B 1 13 ? -38.312 24.016 8.312 1 94.5 13 ASN B O 1
ATOM 4391 N N . PRO B 1 14 ? -38.75 26.156 7.883 1 95.31 14 PRO B N 1
ATOM 4392 C CA . PRO B 1 14 ? -38.406 26.016 6.457 1 95.31 14 PRO B CA 1
ATOM 4393 C C . PRO B 1 14 ? -37 25.484 6.215 1 95.31 14 PRO B C 1
ATOM 4395 O O . PRO B 1 14 ? -36.781 24.703 5.285 1 95.31 14 PRO B O 1
ATOM 4398 N N . THR B 1 15 ? -36.094 25.891 7.012 1 95.25 15 THR B N 1
ATOM 4399 C CA . THR B 1 15 ? -34.75 25.422 6.863 1 95.25 15 THR B CA 1
ATOM 4400 C C . THR B 1 15 ? -34.656 23.922 7.133 1 95.25 15 THR B C 1
ATOM 4402 O O . THR B 1 15 ? -33.969 23.203 6.402 1 95.25 15 THR B O 1
ATOM 4405 N N . PHE B 1 16 ? -35.281 23.484 8.172 1 96.38 16 PHE B N 1
ATOM 4406 C CA . PHE B 1 16 ? -35.344 22.078 8.5 1 96.38 16 PHE B CA 1
ATOM 4407 C C . PHE B 1 16 ? -35.906 21.266 7.348 1 96.38 16 PHE B C 1
ATOM 4409 O O . PHE B 1 16 ? -35.344 20.25 6.938 1 96.38 16 PHE B O 1
ATOM 4416 N N . LYS B 1 17 ? -37 21.703 6.801 1 97.12 17 LYS B N 1
ATOM 4417 C CA . LYS B 1 17 ? -37.656 21 5.715 1 97.12 17 LYS B CA 1
ATOM 4418 C C . LYS B 1 17 ? -36.812 21.016 4.441 1 97.12 17 LYS B C 1
ATOM 4420 O O . LYS B 1 17 ? -36.781 20.016 3.721 1 97.12 17 LYS B O 1
ATOM 4425 N N . ALA B 1 18 ? -36.219 22.141 4.211 1 97 18 ALA B N 1
ATOM 4426 C CA . ALA B 1 18 ? -35.375 22.25 3.035 1 97 18 ALA B CA 1
ATOM 4427 C C . ALA B 1 18 ? -34.188 21.281 3.123 1 97 18 ALA B C 1
ATOM 4429 O O . ALA B 1 18 ? -33.844 20.641 2.131 1 97 18 ALA B O 1
ATOM 4430 N N . ASN B 1 19 ? -33.562 21.219 4.289 1 97.31 19 ASN B N 1
ATOM 4431 C CA . ASN B 1 19 ? -32.5 20.25 4.512 1 97.31 19 ASN B CA 1
ATOM 4432 C C . ASN B 1 19 ? -33 18.812 4.277 1 97.31 19 ASN B C 1
ATOM 4434 O O . ASN B 1 19 ? -32.344 18.047 3.588 1 97.31 19 ASN B O 1
ATOM 4438 N N . LYS B 1 20 ? -34.062 18.531 4.848 1 97.5 20 LYS B N 1
ATOM 4439 C CA . LYS B 1 20 ? -34.625 17.188 4.723 1 97.5 20 LYS B CA 1
ATOM 4440 C C . LYS B 1 20 ? -34.875 16.828 3.26 1 97.5 20 LYS B C 1
ATOM 4442 O O . LYS B 1 20 ? -34.5 15.734 2.816 1 97.5 20 LYS B O 1
ATOM 4447 N N . ASP B 1 21 ? -35.5 17.75 2.516 1 97.69 21 ASP B N 1
ATOM 4448 C CA . ASP B 1 21 ? -35.75 17.531 1.099 1 97.69 21 ASP B CA 1
ATOM 4449 C C . ASP B 1 21 ? -34.438 17.297 0.327 1 97.69 21 ASP B C 1
ATOM 4451 O O . ASP B 1 21 ? -34.375 16.406 -0.528 1 97.69 21 ASP B O 1
ATOM 4455 N N . ALA B 1 22 ? -33.469 18.109 0.64 1 97.81 22 ALA B N 1
ATOM 4456 C CA . ALA B 1 22 ? -32.188 17.984 -0.025 1 97.81 22 ALA B CA 1
ATOM 4457 C C . ALA B 1 22 ? -31.547 16.625 0.266 1 97.81 22 ALA B C 1
ATOM 4459 O O . ALA B 1 22 ? -30.984 15.992 -0.631 1 97.81 22 ALA B O 1
ATOM 4460 N N . TRP B 1 23 ? -31.641 16.172 1.468 1 98 23 TRP B N 1
ATOM 4461 C CA . TRP B 1 23 ? -31.094 14.875 1.856 1 98 23 TRP B CA 1
ATOM 4462 C C . TRP B 1 23 ? -31.828 13.742 1.156 1 98 23 TRP B C 1
ATOM 4464 O O . TRP B 1 23 ? -31.219 12.789 0.67 1 98 23 TRP B O 1
ATOM 4474 N N . VAL B 1 24 ? -33.125 13.828 1.17 1 97.81 24 VAL B N 1
ATOM 4475 C CA . VAL B 1 24 ? -33.906 12.789 0.539 1 97.81 24 VAL B CA 1
ATOM 4476 C C . VAL B 1 24 ? -33.531 12.648 -0.93 1 97.81 24 VAL B C 1
ATOM 4478 O O . VAL B 1 24 ? -33.375 11.539 -1.436 1 97.81 24 VAL B O 1
ATOM 4481 N N . ALA B 1 25 ? -33.375 13.781 -1.572 1 98.12 25 ALA B N 1
ATOM 4482 C CA . ALA B 1 25 ? -32.938 13.773 -2.973 1 98.12 25 ALA B CA 1
ATOM 4483 C C . ALA B 1 25 ? -31.562 13.156 -3.133 1 98.12 25 ALA B C 1
ATOM 4485 O O . ALA B 1 25 ? -31.328 12.359 -4.047 1 98.12 25 ALA B O 1
ATOM 4486 N N . LEU B 1 26 ? -30.672 13.555 -2.25 1 97.94 26 LEU B N 1
ATOM 4487 C CA . LEU B 1 26 ? -29.297 13.062 -2.299 1 97.94 26 LEU B CA 1
ATOM 4488 C C . LEU B 1 26 ? -29.25 11.555 -2.039 1 97.94 26 LEU B C 1
ATOM 4490 O O . LEU B 1 26 ? -28.594 10.82 -2.764 1 97.94 26 LEU B O 1
ATOM 4494 N N . VAL B 1 27 ? -29.938 11.078 -1.051 1 97.94 27 VAL B N 1
ATOM 4495 C CA . VAL B 1 27 ? -30 9.664 -0.699 1 97.94 27 VAL B CA 1
ATOM 4496 C C . VAL B 1 27 ? -30.578 8.859 -1.863 1 97.94 27 VAL B C 1
ATOM 4498 O O . VAL B 1 27 ? -30.078 7.781 -2.191 1 97.94 27 VAL B O 1
ATOM 4501 N N . ARG B 1 28 ? -31.609 9.398 -2.457 1 98 28 ARG B N 1
ATOM 4502 C CA . ARG B 1 28 ? -32.219 8.734 -3.611 1 98 28 ARG B CA 1
ATOM 4503 C C . ARG B 1 28 ? -31.203 8.578 -4.742 1 98 28 ARG B C 1
ATOM 4505 O O . ARG B 1 28 ? -31.109 7.512 -5.352 1 98 28 ARG B O 1
ATOM 4512 N N . ASP B 1 29 ? -30.5 9.617 -5.012 1 98.25 29 ASP B N 1
ATOM 4513 C CA . ASP B 1 29 ? -29.484 9.586 -6.059 1 98.25 29 ASP B CA 1
ATOM 4514 C C . ASP B 1 29 ? -28.438 8.5 -5.793 1 98.25 29 ASP B C 1
ATOM 4516 O O . ASP B 1 29 ? -28.094 7.738 -6.691 1 98.25 29 ASP B O 1
ATOM 4520 N N . PHE B 1 30 ? -27.953 8.398 -4.578 1 98.44 30 PHE B N 1
ATOM 4521 C CA . PHE B 1 30 ? -26.969 7.398 -4.203 1 98.44 30 PHE B CA 1
ATOM 4522 C C . PHE B 1 30 ? -27.562 5.996 -4.238 1 98.44 30 PHE B C 1
ATOM 4524 O O . PHE B 1 30 ? -26.891 5.047 -4.652 1 98.44 30 PHE B O 1
ATOM 4531 N N . ARG B 1 31 ? -28.766 5.84 -3.814 1 97.88 31 ARG B N 1
ATOM 4532 C CA . ARG B 1 31 ? -29.438 4.543 -3.867 1 97.88 31 ARG B CA 1
ATOM 4533 C C . ARG B 1 31 ? -29.562 4.051 -5.305 1 97.88 31 ARG B C 1
ATOM 4535 O O . ARG B 1 31 ? -29.359 2.867 -5.582 1 97.88 31 ARG B O 1
ATOM 4542 N N . GLU B 1 32 ? -29.891 4.969 -6.168 1 98.12 32 GLU B N 1
ATOM 4543 C CA . GLU B 1 32 ? -30.016 4.617 -7.578 1 98.12 32 GLU B CA 1
ATOM 4544 C C . GLU B 1 32 ? -28.672 4.18 -8.156 1 98.12 32 GLU B C 1
ATOM 4546 O O . GLU B 1 32 ? -28.609 3.207 -8.914 1 98.12 32 GLU B O 1
ATOM 4551 N N . SER B 1 33 ? -27.656 4.934 -7.777 1 97.94 33 SER B N 1
ATOM 4552 C CA . SER B 1 33 ? -26.312 4.547 -8.219 1 97.94 33 SER B CA 1
ATOM 4553 C C . SER B 1 33 ? -25.938 3.17 -7.695 1 97.94 33 SER B C 1
ATOM 4555 O O . SER B 1 33 ? -25.344 2.363 -8.414 1 97.94 33 SER B O 1
ATOM 4557 N N . LEU B 1 34 ? -26.219 2.918 -6.457 1 97.62 34 LEU B N 1
ATOM 4558 C CA . LEU B 1 34 ? -25.906 1.638 -5.836 1 97.62 34 LEU B CA 1
ATOM 4559 C C . LEU B 1 34 ? -26.656 0.501 -6.523 1 97.62 34 LEU B C 1
ATOM 4561 O O . LEU B 1 34 ? -26.094 -0.573 -6.746 1 97.62 34 LEU B O 1
ATOM 4565 N N . GLU B 1 35 ? -27.906 0.75 -6.84 1 97.31 35 GLU B N 1
ATOM 4566 C CA . GLU B 1 35 ? -28.703 -0.255 -7.523 1 97.31 35 GLU B CA 1
ATOM 4567 C C . GLU B 1 35 ? -28.141 -0.586 -8.898 1 97.31 35 GLU B C 1
ATOM 4569 O O . GLU B 1 35 ? -28.125 -1.747 -9.312 1 97.31 35 GLU B O 1
ATOM 4574 N N . ARG B 1 36 ? -27.672 0.41 -9.531 1 97 36 ARG B N 1
ATOM 4575 C CA . ARG B 1 36 ? -27.047 0.193 -10.828 1 97 36 ARG B CA 1
ATOM 4576 C C . ARG B 1 36 ? -25.781 -0.644 -10.688 1 97 36 ARG B C 1
ATOM 4578 O O . ARG B 1 36 ? -25.547 -1.569 -11.469 1 97 36 ARG B O 1
ATOM 4585 N N . VAL B 1 37 ? -24.969 -0.313 -9.711 1 97.69 37 VAL B N 1
ATOM 4586 C CA . VAL B 1 37 ? -23.719 -1.036 -9.461 1 97.69 37 VAL B CA 1
ATOM 4587 C C . VAL B 1 37 ? -24.031 -2.498 -9.148 1 97.69 37 VAL B C 1
ATOM 4589 O O . VAL B 1 37 ? -23.328 -3.4 -9.602 1 97.69 37 VAL B O 1
ATOM 4592 N N . ARG B 1 38 ? -25.078 -2.715 -8.438 1 97.56 38 ARG B N 1
ATOM 4593 C CA . ARG B 1 38 ? -25.422 -4.043 -7.934 1 97.56 38 ARG B CA 1
ATOM 4594 C C . ARG B 1 38 ? -25.938 -4.941 -9.055 1 97.56 38 ARG B C 1
ATOM 4596 O O . ARG B 1 38 ? -26.062 -6.156 -8.875 1 97.56 38 ARG B O 1
ATOM 4603 N N . GLN B 1 39 ? -26.109 -4.34 -10.258 1 96.94 39 GLN B N 1
ATOM 4604 C CA . GLN B 1 39 ? -26.531 -5.129 -11.406 1 96.94 39 GLN B CA 1
ATOM 4605 C C . GLN B 1 39 ? -25.359 -5.887 -12.016 1 96.94 39 GLN B C 1
ATOM 4607 O O . GLN B 1 39 ? -25.547 -6.734 -12.891 1 96.94 39 GLN B O 1
ATOM 4612 N N . GLY B 1 40 ? -24.172 -5.547 -11.57 1 97.06 40 GLY B N 1
ATOM 4613 C CA . GLY B 1 40 ? -23 -6.227 -12.086 1 97.06 40 GLY B CA 1
ATOM 4614 C C . GLY B 1 40 ? -22.875 -6.145 -13.602 1 97.06 40 GLY B C 1
ATOM 4615 O O . GLY B 1 40 ? -22.953 -5.055 -14.172 1 97.06 40 GLY B O 1
ATOM 4616 N N . GLY B 1 41 ? -22.75 -7.289 -14.25 1 96.56 41 GLY B N 1
ATOM 4617 C CA . GLY B 1 41 ? -22.594 -7.316 -15.695 1 96.56 41 GLY B CA 1
ATOM 4618 C C . GLY B 1 41 ? -23.891 -7.113 -16.438 1 96.56 41 GLY B C 1
ATOM 4619 O O . GLY B 1 41 ? -23.906 -7.02 -17.672 1 96.56 41 GLY B O 1
ATOM 4620 N N . GLY B 1 42 ? -25.016 -6.992 -15.703 1 96.88 42 GLY B N 1
ATOM 4621 C CA . GLY B 1 42 ? -26.312 -6.75 -16.312 1 96.88 42 GLY B CA 1
ATOM 4622 C C . GLY B 1 42 ? -27.109 -8.023 -16.547 1 96.88 42 GLY B C 1
ATOM 4623 O O . GLY B 1 42 ? -26.609 -9.125 -16.312 1 96.88 42 GLY B O 1
ATOM 4624 N N . PRO B 1 43 ? -28.312 -7.863 -16.953 1 96.5 43 PRO B N 1
ATOM 4625 C CA . PRO B 1 43 ? -29.234 -9 -17.047 1 96.5 43 PRO B CA 1
ATOM 4626 C C . PRO B 1 43 ? -28.766 -10.055 -18.047 1 96.5 43 PRO B C 1
ATOM 4628 O O . PRO B 1 43 ? -28.906 -11.258 -17.797 1 96.5 43 PRO B O 1
ATOM 4631 N N . ARG B 1 44 ? -28.234 -9.68 -19.156 1 96.31 44 ARG B N 1
ATOM 4632 C CA . ARG B 1 44 ? -27.766 -10.633 -20.156 1 96.31 44 ARG B CA 1
ATOM 4633 C C . ARG B 1 44 ? -26.625 -11.492 -19.609 1 96.31 44 ARG B C 1
ATOM 4635 O O . ARG B 1 44 ? -26.609 -12.711 -19.812 1 96.31 44 ARG B O 1
ATOM 4642 N N . ALA B 1 45 ? -25.703 -10.828 -18.969 1 96.69 45 ALA B N 1
ATOM 4643 C CA . ALA B 1 45 ? -24.578 -11.562 -18.375 1 96.69 45 ALA B CA 1
ATOM 4644 C C . ALA B 1 45 ? -25.062 -12.508 -17.281 1 96.69 45 ALA B C 1
ATOM 4646 O O . ALA B 1 45 ? -24.531 -13.609 -17.125 1 96.69 45 ALA B O 1
ATOM 4647 N N . MET B 1 46 ? -26.047 -12.117 -16.531 1 97.56 46 MET B N 1
ATOM 4648 C CA . MET B 1 46 ? -26.609 -12.961 -15.477 1 97.56 46 MET B CA 1
ATOM 4649 C C . MET B 1 46 ? -27.297 -14.188 -16.062 1 97.56 46 MET B C 1
ATOM 4651 O O . MET B 1 46 ? -27.172 -15.289 -15.539 1 97.56 46 MET B O 1
ATOM 4655 N N . GLU B 1 47 ? -27.969 -13.945 -17.125 1 97.38 47 GLU B N 1
ATOM 4656 C CA . GLU B 1 47 ? -28.625 -15.055 -17.797 1 97.38 47 GLU B CA 1
ATOM 4657 C C . GLU B 1 47 ? -27.609 -16.062 -18.312 1 97.38 47 GLU B C 1
ATOM 4659 O O . GLU B 1 47 ? -27.812 -17.281 -18.188 1 97.38 47 GLU B O 1
ATOM 4664 N N . ARG B 1 48 ? -26.578 -15.594 -18.891 1 96.44 48 ARG B N 1
ATOM 4665 C CA . ARG B 1 48 ? -25.516 -16.469 -19.375 1 96.44 48 ARG B CA 1
ATOM 4666 C C . ARG B 1 48 ? -24.922 -17.281 -18.219 1 96.44 48 ARG B C 1
ATOM 4668 O O . ARG B 1 48 ? -24.625 -18.469 -18.391 1 96.44 48 ARG B O 1
ATOM 4675 N N . GLN B 1 49 ? -24.734 -16.609 -17.109 1 96.81 49 GLN B N 1
ATOM 4676 C CA . GLN B 1 49 ? -24.266 -17.281 -15.906 1 96.81 49 GLN B CA 1
ATOM 4677 C C . GLN B 1 49 ? -25.203 -18.406 -15.484 1 96.81 49 GLN B C 1
ATOM 4679 O O . GLN B 1 49 ? -24.766 -19.516 -15.188 1 96.81 49 GLN B O 1
ATOM 4684 N N . HIS B 1 50 ? -26.469 -18.141 -15.539 1 97.38 50 HIS B N 1
ATOM 4685 C CA . HIS B 1 50 ? -27.484 -19.125 -15.164 1 97.38 50 HIS B CA 1
ATOM 4686 C C . HIS B 1 50 ? -27.531 -20.266 -16.172 1 97.38 50 HIS B C 1
ATOM 4688 O O . HIS B 1 50 ? -27.766 -21.422 -15.797 1 97.38 50 HIS B O 1
ATOM 4694 N N . GLN B 1 51 ? -27.312 -19.922 -17.406 1 97 51 GLN B N 1
ATOM 4695 C CA . GLN B 1 51 ? -27.328 -20.922 -18.453 1 97 51 GLN B CA 1
ATOM 4696 C C . GLN B 1 51 ? -26.203 -21.953 -18.266 1 97 51 GLN B C 1
ATOM 4698 O O . GLN B 1 51 ? -26.328 -23.109 -18.656 1 97 51 GLN B O 1
ATOM 4703 N N . LYS B 1 52 ? -25.172 -21.516 -17.594 1 94.81 52 LYS B N 1
ATOM 4704 C CA . LYS B 1 52 ? -24.062 -22.406 -17.281 1 94.81 52 LYS B CA 1
ATOM 4705 C C . LYS B 1 52 ? -24.344 -23.219 -16.016 1 94.81 52 LYS B C 1
ATOM 4707 O O . LYS B 1 52 ? -23.5 -23.984 -15.562 1 94.81 52 LYS B O 1
ATOM 4712 N N . GLY B 1 53 ? -25.547 -22.984 -15.414 1 95.5 53 GLY B N 1
ATOM 4713 C CA . GLY B 1 53 ? -25.891 -23.656 -14.172 1 95.5 53 GLY B CA 1
ATOM 4714 C C . GLY B 1 53 ? -25.219 -23.047 -12.961 1 95.5 53 GLY B C 1
ATOM 4715 O O . GLY B 1 53 ? -25.031 -23.734 -11.945 1 95.5 53 GLY B O 1
ATOM 4716 N N . ARG B 1 54 ? -24.781 -21.828 -13.07 1 97.69 54 ARG B N 1
ATOM 4717 C CA . ARG B 1 54 ? -24.047 -21.172 -11.992 1 97.69 54 ARG B CA 1
ATOM 4718 C C . ARG B 1 54 ? -24.859 -20.062 -11.359 1 97.69 54 ARG B C 1
ATOM 4720 O O . ARG B 1 54 ? -25.609 -19.375 -12.047 1 97.69 54 ARG B O 1
ATOM 4727 N N . LEU B 1 55 ? -24.672 -19.875 -10.062 1 98.44 55 LEU B N 1
ATOM 4728 C CA . LEU B 1 55 ? -25.234 -18.734 -9.344 1 98.44 55 LEU B CA 1
ATOM 4729 C C . LEU B 1 55 ? -24.391 -17.484 -9.555 1 98.44 55 LEU B C 1
ATOM 4731 O O . LEU B 1 55 ? -23.188 -17.578 -9.805 1 98.44 55 LEU B O 1
ATOM 4735 N N . THR B 1 56 ? -25.062 -16.328 -9.555 1 98.38 56 THR B N 1
ATOM 4736 C CA . THR B 1 56 ? -24.312 -15.086 -9.523 1 98.38 56 THR B CA 1
ATOM 4737 C C . THR B 1 56 ? -23.641 -14.883 -8.164 1 98.38 56 THR B C 1
ATOM 4739 O O . THR B 1 56 ? -23.984 -15.57 -7.195 1 98.38 56 THR B O 1
ATOM 4742 N N . ALA B 1 57 ? -22.719 -13.977 -8.086 1 98.56 57 ALA B N 1
ATOM 4743 C CA . ALA B 1 57 ? -22 -13.703 -6.848 1 98.56 57 ALA B CA 1
ATOM 4744 C C . ALA B 1 57 ? -22.969 -13.336 -5.727 1 98.56 57 ALA B C 1
ATOM 4746 O O . ALA B 1 57 ? -22.844 -13.844 -4.605 1 98.56 57 ALA B O 1
ATOM 4747 N N . ARG B 1 58 ? -23.875 -12.461 -5.969 1 98.31 58 ARG B N 1
ATOM 4748 C CA . ARG B 1 58 ? -24.797 -12 -4.941 1 98.31 58 ARG B CA 1
ATOM 4749 C C . ARG B 1 58 ? -25.766 -13.109 -4.543 1 98.31 58 ARG B C 1
ATOM 4751 O O . ARG B 1 58 ? -26.172 -13.203 -3.381 1 98.31 58 ARG B O 1
ATOM 4758 N N . GLU B 1 59 ? -26.188 -13.977 -5.5 1 98.44 59 GLU B N 1
ATOM 4759 C CA . GLU B 1 59 ? -27 -15.141 -5.168 1 98.44 59 GLU B CA 1
ATOM 4760 C C . GLU B 1 59 ? -26.25 -16.109 -4.258 1 98.44 59 GLU B C 1
ATOM 4762 O O . GLU B 1 59 ? -26.828 -16.656 -3.32 1 98.44 59 GLU B O 1
ATOM 4767 N N . ARG B 1 60 ? -24.953 -16.328 -4.574 1 98.81 60 ARG B N 1
ATOM 4768 C CA . ARG B 1 60 ? -24.109 -17.188 -3.742 1 98.81 60 ARG B CA 1
ATOM 4769 C C . ARG B 1 60 ? -24.062 -16.672 -2.309 1 98.81 60 ARG B C 1
ATOM 4771 O O . ARG B 1 60 ? -24.219 -17.438 -1.357 1 98.81 60 ARG B O 1
ATOM 4778 N N . ILE B 1 61 ? -23.859 -15.352 -2.121 1 98.81 61 ILE B N 1
ATOM 4779 C CA . ILE B 1 61 ? -23.75 -14.742 -0.803 1 98.81 61 ILE B CA 1
ATOM 4780 C C . ILE B 1 61 ? -25.078 -14.883 -0.05 1 98.81 61 ILE B C 1
ATOM 4782 O O . ILE B 1 61 ? -25.078 -15.281 1.118 1 98.81 61 ILE B O 1
ATOM 4786 N N . GLN B 1 62 ? -26.172 -14.609 -0.73 1 98.31 62 GLN B N 1
ATOM 4787 C CA . GLN B 1 62 ? -27.484 -14.672 -0.106 1 98.31 62 GLN B CA 1
ATOM 4788 C C . GLN B 1 62 ? -27.797 -16.078 0.395 1 98.31 62 GLN B C 1
ATOM 4790 O O . GLN B 1 62 ? -28.375 -16.25 1.463 1 98.31 62 GLN B O 1
ATOM 4795 N N . ARG B 1 63 ? -27.391 -17.047 -0.378 1 98.12 63 ARG B N 1
ATOM 4796 C CA . ARG B 1 63 ? -27.641 -18.438 -0.005 1 98.12 63 ARG B CA 1
ATOM 4797 C C . ARG B 1 63 ? -26.688 -18.891 1.092 1 98.12 63 ARG B C 1
ATOM 4799 O O . ARG B 1 63 ? -27 -19.828 1.844 1 98.12 63 ARG B O 1
ATOM 4806 N N . LEU B 1 64 ? -25.516 -18.25 1.159 1 98.75 64 LEU B N 1
ATOM 4807 C CA . LEU B 1 64 ? -24.453 -18.672 2.072 1 98.75 64 LEU B CA 1
ATOM 4808 C C . LEU B 1 64 ? -24.734 -18.156 3.484 1 98.75 64 LEU B C 1
ATOM 4810 O O . LEU B 1 64 ? -24.531 -18.891 4.461 1 98.75 64 LEU B O 1
ATOM 4814 N N . ILE B 1 65 ? -25.156 -16.922 3.652 1 98.56 65 ILE B N 1
ATOM 4815 C CA . ILE B 1 65 ? -25.281 -16.297 4.973 1 98.56 65 ILE B CA 1
ATOM 4816 C C . ILE B 1 65 ? -26.5 -16.875 5.699 1 98.56 65 ILE B C 1
ATOM 4818 O O . ILE B 1 65 ? -27.406 -17.406 5.062 1 98.56 65 ILE B O 1
ATOM 4822 N N . ASP B 1 66 ? -26.5 -16.781 6.992 1 98.06 66 ASP B N 1
ATOM 4823 C CA . ASP B 1 66 ? -27.594 -17.297 7.805 1 98.06 66 ASP B CA 1
ATOM 4824 C C . ASP B 1 66 ? -28.922 -16.656 7.41 1 98.06 66 ASP B C 1
ATOM 4826 O O . ASP B 1 66 ? -28.984 -15.445 7.199 1 98.06 66 ASP B O 1
ATOM 4830 N N . PRO B 1 67 ? -29.953 -17.484 7.289 1 96.94 67 PRO B N 1
ATOM 4831 C CA . PRO B 1 67 ? -31.266 -16.922 6.941 1 96.94 67 PRO B CA 1
ATOM 4832 C C . PRO B 1 67 ? -31.703 -15.812 7.902 1 96.94 67 PRO B C 1
ATOM 4834 O O . PRO B 1 67 ? -31.5 -15.93 9.117 1 96.94 67 PRO B O 1
ATOM 4837 N N . GLY B 1 68 ? -32.156 -14.797 7.359 1 96.25 68 GLY B N 1
ATOM 4838 C CA . GLY B 1 68 ? -32.688 -13.703 8.156 1 96.25 68 GLY B CA 1
ATOM 4839 C C . GLY B 1 68 ? -31.641 -12.688 8.562 1 96.25 68 GLY B C 1
ATOM 4840 O O . GLY B 1 68 ? -31.953 -11.672 9.18 1 96.25 68 GLY B O 1
ATOM 4841 N N . THR B 1 69 ? -30.391 -13.008 8.297 1 96.94 69 THR B N 1
ATOM 4842 C CA . THR B 1 69 ? -29.328 -12.062 8.641 1 96.94 69 THR B CA 1
ATOM 4843 C C . THR B 1 69 ? -29 -11.164 7.453 1 96.94 69 THR B C 1
ATOM 4845 O O . THR B 1 69 ? -29.359 -11.469 6.316 1 96.94 69 THR B O 1
ATOM 4848 N N . GLU B 1 70 ? -28.406 -10.055 7.785 1 96.19 70 GLU B N 1
ATOM 4849 C CA . GLU B 1 70 ? -28.062 -9.062 6.773 1 96.19 70 GLU B CA 1
ATOM 4850 C C . GLU B 1 70 ? -26.609 -9.203 6.336 1 96.19 70 GLU B C 1
ATOM 4852 O O . GLU B 1 70 ? -25.75 -9.57 7.133 1 96.19 70 GLU B O 1
ATOM 4857 N N . PHE B 1 71 ? -26.406 -8.984 5.051 1 98.12 71 PHE B N 1
ATOM 4858 C CA . PHE B 1 71 ? -25.047 -8.867 4.504 1 98.12 71 PHE B CA 1
ATOM 4859 C C . PHE B 1 71 ? -24.594 -7.41 4.52 1 98.12 71 PHE B C 1
ATOM 4861 O O . PHE B 1 71 ? -25.234 -6.547 3.912 1 98.12 71 PHE B O 1
ATOM 4868 N N . TYR B 1 72 ? -23.547 -7.039 5.25 1 98.56 72 TYR B N 1
ATOM 4869 C CA . TYR B 1 72 ? -22.953 -5.703 5.262 1 98.56 72 TYR B CA 1
ATOM 4870 C C . TYR B 1 72 ? -21.922 -5.555 4.148 1 98.56 72 TYR B C 1
ATOM 4872 O O . TYR B 1 72 ? -20.734 -5.832 4.352 1 98.56 72 TYR B O 1
ATOM 4880 N N . GLU B 1 73 ? -22.375 -5.117 3 1 98.62 73 GLU B N 1
ATOM 4881 C CA . GLU B 1 73 ? -21.516 -5.008 1.822 1 98.62 73 GLU B CA 1
ATOM 4882 C C . GLU B 1 73 ? -20.531 -3.861 1.968 1 98.62 73 GLU B C 1
ATOM 4884 O O . GLU B 1 73 ? -20.906 -2.736 2.297 1 98.62 73 GLU B O 1
ATOM 4889 N N . LEU B 1 74 ? -19.25 -4.215 1.859 1 98.75 74 LEU B N 1
ATOM 4890 C CA . LEU B 1 74 ? -18.172 -3.238 1.915 1 98.75 74 LEU B CA 1
ATOM 4891 C C . LEU B 1 74 ? -17.625 -2.947 0.52 1 98.75 74 LEU B C 1
ATOM 4893 O O . LEU B 1 74 ? -17.531 -3.852 -0.313 1 98.75 74 LEU B O 1
ATOM 4897 N N . MET B 1 75 ? -17.344 -1.646 0.241 1 98.75 75 MET B N 1
ATOM 4898 C CA . MET B 1 75 ? -16.641 -1.191 -0.959 1 98.75 75 MET B CA 1
ATOM 4899 C C . MET B 1 75 ? -17.484 -1.44 -2.205 1 98.75 75 MET B C 1
ATOM 4901 O O . MET B 1 75 ? -16.969 -1.829 -3.248 1 98.75 75 MET B O 1
ATOM 4905 N N . ALA B 1 76 ? -18.781 -1.212 -2.098 1 98.56 76 ALA B N 1
ATOM 4906 C CA . ALA B 1 76 ? -19.719 -1.478 -3.184 1 98.56 76 ALA B CA 1
ATOM 4907 C C . ALA B 1 76 ? -19.422 -0.585 -4.387 1 98.56 76 ALA B C 1
ATOM 4909 O O . ALA B 1 76 ? -19.625 -0.999 -5.535 1 98.56 76 ALA B O 1
ATOM 4910 N N . PHE B 1 77 ? -18.906 0.609 -4.156 1 98.69 77 PHE B N 1
ATOM 4911 C CA . PHE B 1 77 ? -18.75 1.591 -5.219 1 98.69 77 PHE B CA 1
ATOM 4912 C C . PHE B 1 77 ? -17.391 1.437 -5.891 1 98.69 77 PHE B C 1
ATOM 4914 O O . PHE B 1 77 ? -17.016 2.227 -6.766 1 98.69 77 PHE B O 1
ATOM 4921 N N . ALA B 1 78 ? -16.609 0.417 -5.527 1 98.75 78 ALA B N 1
ATOM 4922 C CA . ALA B 1 78 ? -15.312 0.221 -6.152 1 98.75 78 ALA B CA 1
ATOM 4923 C C . ALA B 1 78 ? -15.438 0.174 -7.672 1 98.75 78 ALA B C 1
ATOM 4925 O O . ALA B 1 78 ? -16.25 -0.569 -8.211 1 98.75 78 ALA B O 1
ATOM 4926 N N . GLY B 1 79 ? -14.641 1.029 -8.352 1 98.38 79 GLY B N 1
ATOM 4927 C CA . GLY B 1 79 ? -14.609 1.021 -9.805 1 98.38 79 GLY B CA 1
ATOM 4928 C C . GLY B 1 79 ? -15.68 1.897 -10.43 1 98.38 79 GLY B C 1
ATOM 4929 O O . GLY B 1 79 ? -15.75 2.023 -11.648 1 98.38 79 GLY B O 1
ATOM 4930 N N . TYR B 1 80 ? -16.516 2.537 -9.578 1 98.19 80 TYR B N 1
ATOM 4931 C CA . TYR B 1 80 ? -17.578 3.398 -10.102 1 98.19 80 TYR B CA 1
ATOM 4932 C C . TYR B 1 80 ? -17 4.52 -10.953 1 98.19 80 TYR B C 1
ATOM 4934 O O . TYR B 1 80 ? -16.156 5.285 -10.492 1 98.19 80 TYR B O 1
ATOM 4942 N N . GLY B 1 81 ? -17.438 4.566 -12.219 1 96.25 81 GLY B N 1
ATOM 4943 C CA . GLY B 1 81 ? -16.969 5.586 -13.141 1 96.25 81 GLY B CA 1
ATOM 4944 C C . GLY B 1 81 ? -15.562 5.336 -13.648 1 96.25 81 GLY B C 1
ATOM 4945 O O . GLY B 1 81 ? -14.984 6.176 -14.336 1 96.25 81 GLY B O 1
ATOM 4946 N N . MET B 1 82 ? -15.016 4.254 -13.281 1 97.25 82 MET B N 1
ATOM 4947 C CA . MET B 1 82 ? -13.672 3.908 -13.727 1 97.25 82 MET B CA 1
ATOM 4948 C C . MET B 1 82 ? -13.719 2.859 -14.828 1 97.25 82 MET B C 1
ATOM 4950 O O . MET B 1 82 ? -14.68 2.096 -14.93 1 97.25 82 MET B O 1
ATOM 4954 N N . TYR B 1 83 ? -12.688 2.861 -15.688 1 96.62 83 TYR B N 1
ATOM 4955 C CA . TYR B 1 83 ? -12.477 1.856 -16.719 1 96.62 83 TYR B CA 1
ATOM 4956 C C . TYR B 1 83 ? -13.602 1.893 -17.75 1 96.62 83 TYR B C 1
ATOM 4958 O O . TYR B 1 83 ? -14.008 0.852 -18.266 1 96.62 83 TYR B O 1
ATOM 4966 N N . GLU B 1 84 ? -14.141 2.986 -18.016 1 94.62 84 GLU B N 1
ATOM 4967 C CA . GLU B 1 84 ? -15.266 3.127 -18.938 1 94.62 84 GLU B CA 1
ATOM 4968 C C . GLU B 1 84 ? -14.891 2.67 -20.344 1 94.62 84 GLU B C 1
ATOM 4970 O O . GLU B 1 84 ? -15.719 2.111 -21.062 1 94.62 84 GLU B O 1
ATOM 4975 N N . GLU B 1 85 ? -13.633 2.898 -20.719 1 91.31 85 GLU B N 1
ATOM 4976 C CA . GLU B 1 85 ? -13.156 2.506 -22.031 1 91.31 85 GLU B CA 1
ATOM 4977 C C . GLU B 1 85 ? -13.203 0.99 -22.203 1 91.31 85 GLU B C 1
ATOM 4979 O O . GLU B 1 85 ? -13.219 0.49 -23.344 1 91.31 85 GLU B O 1
ATOM 4984 N N . TRP B 1 86 ? -13.289 0.31 -21.062 1 91.62 86 TRP B N 1
ATOM 4985 C CA . TRP B 1 86 ? -13.344 -1.146 -21.125 1 91.62 86 TRP B CA 1
ATOM 4986 C C . TRP B 1 86 ? -14.727 -1.655 -20.719 1 91.62 86 TRP B C 1
ATOM 4988 O O . TRP B 1 86 ? -14.898 -2.842 -20.422 1 91.62 86 TRP B O 1
ATOM 4998 N N . GLY B 1 87 ? -15.688 -0.764 -20.609 1 92.75 87 GLY B N 1
ATOM 4999 C CA . GLY B 1 87 ? -17.047 -1.158 -20.266 1 92.75 87 GLY B CA 1
ATOM 5000 C C . GLY B 1 87 ? -17.328 -1.05 -18.781 1 92.75 87 GLY B C 1
ATOM 5001 O O . GLY B 1 87 ? -18.406 -1.43 -18.312 1 92.75 87 GLY B O 1
ATOM 5002 N N . GLY B 1 88 ? -16.359 -0.571 -18.062 1 95.62 88 GLY B N 1
ATOM 5003 C CA . GLY B 1 88 ? -16.547 -0.385 -16.625 1 95.62 88 GLY B CA 1
ATOM 5004 C C . GLY B 1 88 ? -16.266 -1.642 -15.828 1 95.62 88 GLY B C 1
ATOM 5005 O O . GLY B 1 88 ? -16.047 -2.713 -16.391 1 95.62 88 GLY B O 1
ATOM 5006 N N . ALA B 1 89 ? -16.219 -1.514 -14.531 1 97.5 89 ALA B N 1
ATOM 5007 C CA . ALA B 1 89 ? -16.016 -2.605 -13.578 1 97.5 89 ALA B CA 1
ATOM 5008 C C . ALA B 1 89 ? -16.906 -2.43 -12.352 1 97.5 89 ALA B C 1
ATOM 5010 O O . ALA B 1 89 ? -16.406 -2.209 -11.242 1 97.5 89 ALA B O 1
ATOM 5011 N N . PRO B 1 90 ? -18.188 -2.611 -12.594 1 98.12 90 PRO B N 1
ATOM 5012 C CA . PRO B 1 90 ? -19.094 -2.414 -11.469 1 98.12 90 PRO B CA 1
ATOM 5013 C C . PRO B 1 90 ? -18.688 -3.213 -10.227 1 98.12 90 PRO B C 1
ATOM 5015 O O . PRO B 1 90 ? -18.359 -4.398 -10.336 1 98.12 90 PRO B O 1
ATOM 5018 N N . ALA B 1 91 ? -18.641 -2.52 -9.008 1 98.44 91 ALA B N 1
ATOM 5019 C CA . ALA B 1 91 ? -18.25 -3.066 -7.715 1 98.44 91 ALA B CA 1
ATOM 5020 C C . ALA B 1 91 ? -16.844 -3.662 -7.773 1 98.44 91 ALA B C 1
ATOM 5022 O O . ALA B 1 91 ? -16.516 -4.547 -6.984 1 98.44 91 ALA B O 1
ATOM 5023 N N . GLY B 1 92 ? -16.109 -3.279 -8.758 1 98.06 92 GLY B N 1
ATOM 5024 C CA . GLY B 1 92 ? -14.758 -3.799 -8.938 1 98.06 92 GLY B CA 1
ATOM 5025 C C . GLY B 1 92 ? -14.734 -5.234 -9.422 1 98.06 92 GLY B C 1
ATOM 5026 O O . GLY B 1 92 ? -13.703 -5.906 -9.344 1 98.06 92 GLY B O 1
ATOM 5027 N N . GLY B 1 93 ? -15.867 -5.773 -9.836 1 98.25 93 GLY B N 1
ATOM 5028 C CA . GLY B 1 93 ? -15.961 -7.145 -10.312 1 98.25 93 GLY B CA 1
ATOM 5029 C C . GLY B 1 93 ? -15.891 -8.172 -9.203 1 98.25 93 GLY B C 1
ATOM 5030 O O . GLY B 1 93 ? -15.68 -9.359 -9.453 1 98.25 93 GLY B O 1
ATOM 5031 N N . VAL B 1 94 ? -15.977 -7.758 -7.992 1 98.69 94 VAL B N 1
ATOM 5032 C CA . VAL B 1 94 ? -15.93 -8.633 -6.824 1 98.69 94 VAL B CA 1
ATOM 5033 C C . VAL B 1 94 ? -16.781 -8.039 -5.703 1 98.69 94 VAL B C 1
ATOM 5035 O O . VAL B 1 94 ? -16.766 -6.824 -5.473 1 98.69 94 VAL B O 1
ATOM 5038 N N . ILE B 1 95 ? -17.641 -8.844 -5.086 1 98.88 95 ILE B N 1
ATOM 5039 C CA . ILE B 1 95 ? -18.469 -8.406 -3.965 1 98.88 95 ILE B CA 1
ATOM 5040 C C . ILE B 1 95 ? -17.766 -8.766 -2.648 1 98.88 95 ILE B C 1
ATOM 5042 O O . ILE B 1 95 ? -17.312 -9.891 -2.463 1 98.88 95 ILE B O 1
ATOM 5046 N N . THR B 1 96 ? -17.609 -7.805 -1.744 1 98.88 96 THR B N 1
ATOM 5047 C CA . THR B 1 96 ? -17 -8.023 -0.439 1 98.88 96 THR B CA 1
ATOM 5048 C C . THR B 1 96 ? -17.906 -7.512 0.677 1 98.88 96 THR B C 1
ATOM 5050 O O . THR B 1 96 ? -18.656 -6.551 0.486 1 98.88 96 THR B O 1
ATOM 5053 N N . GLY B 1 97 ? -17.812 -8.148 1.815 1 98.81 97 GLY B N 1
ATOM 5054 C CA . GLY B 1 97 ? -18.578 -7.68 2.959 1 98.81 97 GLY B CA 1
ATOM 5055 C C . GLY B 1 97 ? -18.594 -8.672 4.109 1 98.81 97 GLY B C 1
ATOM 5056 O O . GLY B 1 97 ? -18.016 -9.75 4.02 1 98.81 97 GLY B O 1
ATOM 5057 N N . LEU B 1 98 ? -19.234 -8.312 5.184 1 98.81 98 LEU B N 1
ATOM 5058 C CA . LEU B 1 98 ? -19.375 -9.125 6.383 1 98.81 98 LEU B CA 1
ATOM 5059 C C . LEU B 1 98 ? -20.734 -9.82 6.414 1 98.81 98 LEU B C 1
ATOM 5061 O O . LEU B 1 98 ? -21.766 -9.172 6.215 1 98.81 98 LEU B O 1
ATOM 5065 N N . GLY B 1 99 ? -20.75 -11.102 6.543 1 98.5 99 GLY B N 1
ATOM 5066 C CA . GLY B 1 99 ? -21.953 -11.891 6.691 1 98.5 99 GLY B CA 1
ATOM 5067 C C . GLY B 1 99 ? -21.859 -12.938 7.781 1 98.5 99 GLY B C 1
ATOM 5068 O O . GLY B 1 99 ? -20.75 -13.344 8.156 1 98.5 99 GLY B O 1
ATOM 5069 N N . ARG B 1 100 ? -23 -13.367 8.266 1 97.75 100 ARG B N 1
ATOM 5070 C CA . ARG B 1 100 ? -23.031 -14.383 9.312 1 97.75 100 ARG B CA 1
ATOM 5071 C C . ARG B 1 100 ? -23.172 -15.781 8.711 1 97.75 100 ARG B C 1
ATOM 5073 O O . ARG B 1 100 ? -24.078 -16.031 7.914 1 97.75 100 ARG B O 1
ATOM 5080 N N . ILE B 1 101 ? -22.25 -16.594 8.984 1 98.12 101 ILE B N 1
ATOM 5081 C CA . ILE B 1 101 ? -22.297 -18 8.625 1 98.12 101 ILE B CA 1
ATOM 5082 C C . ILE B 1 101 ? -22.188 -18.859 9.883 1 98.12 101 ILE B C 1
ATOM 5084 O O . ILE B 1 101 ? -21.188 -18.797 10.602 1 98.12 101 ILE B O 1
ATOM 5088 N N . GLY B 1 102 ? -23.156 -19.672 10.156 1 94.62 102 GLY B N 1
ATOM 5089 C CA . GLY B 1 102 ? -23.125 -20.484 11.359 1 94.62 102 GLY B CA 1
ATOM 5090 C C . GLY B 1 102 ? -23.062 -19.656 12.633 1 94.62 102 GLY B C 1
ATOM 5091 O O . GLY B 1 102 ? -22.344 -20.016 13.57 1 94.62 102 GLY B O 1
ATOM 5092 N N . GLY B 1 103 ? -23.578 -18.5 12.594 1 93.88 103 GLY B N 1
ATOM 5093 C CA . GLY B 1 103 ? -23.672 -17.672 13.789 1 93.88 103 GLY B CA 1
ATOM 5094 C C . GLY B 1 103 ? -22.469 -16.781 14 1 93.88 103 GLY B C 1
ATOM 5095 O O . GLY B 1 103 ? -22.422 -16 14.953 1 93.88 103 GLY B O 1
ATOM 5096 N N . ARG B 1 104 ? -21.562 -16.891 13.055 1 94.38 104 ARG B N 1
ATOM 5097 C CA . ARG B 1 104 ? -20.344 -16.109 13.195 1 94.38 104 ARG B CA 1
ATOM 5098 C C . ARG B 1 104 ? -20.141 -15.188 12 1 94.38 104 ARG B C 1
ATOM 5100 O O . ARG B 1 104 ? -20.562 -15.5 10.883 1 94.38 104 ARG B O 1
ATOM 5107 N N . ASP B 1 105 ? -19.469 -14.055 12.297 1 96.69 105 ASP B N 1
ATOM 5108 C CA . ASP B 1 105 ? -19.156 -13.125 11.211 1 96.69 105 ASP B CA 1
ATOM 5109 C C . ASP B 1 105 ? -18 -13.625 10.359 1 96.69 105 ASP B C 1
ATOM 5111 O O . ASP B 1 105 ? -16.984 -14.07 10.891 1 96.69 105 ASP B O 1
ATOM 5115 N N . TRP B 1 106 ? -18.188 -13.664 9.086 1 98.5 106 TRP B N 1
ATOM 5116 C CA . TRP B 1 106 ? -17.172 -13.977 8.094 1 98.5 106 TRP B CA 1
ATOM 5117 C C . TRP B 1 106 ? -16.984 -12.828 7.109 1 98.5 106 TRP B C 1
ATOM 5119 O O . TRP B 1 106 ? -17.953 -12.141 6.77 1 98.5 106 TRP B O 1
ATOM 5129 N N . MET B 1 107 ? -15.75 -12.5 6.777 1 98.94 107 MET B N 1
ATOM 5130 C CA . MET B 1 107 ? -15.523 -11.719 5.562 1 98.94 107 MET B CA 1
ATOM 5131 C C . MET B 1 107 ? -15.781 -12.57 4.32 1 98.94 107 MET B C 1
ATOM 5133 O O . MET B 1 107 ? -15.266 -13.68 4.203 1 98.94 107 MET B O 1
ATOM 5137 N N . ILE B 1 108 ? -16.641 -12.109 3.447 1 98.94 108 ILE B N 1
ATOM 5138 C CA . ILE B 1 108 ? -16.969 -12.836 2.225 1 98.94 108 ILE B CA 1
ATOM 5139 C C . ILE B 1 108 ? -16.438 -12.07 1.014 1 98.94 108 ILE B C 1
ATOM 5141 O O . ILE B 1 108 ? -16.688 -10.867 0.881 1 98.94 108 ILE B O 1
ATOM 5145 N N . ILE B 1 109 ? -15.695 -12.703 0.213 1 98.94 109 ILE B N 1
ATOM 5146 C CA . ILE B 1 109 ? -15.141 -12.18 -1.031 1 98.94 109 ILE B CA 1
ATOM 5147 C C . ILE B 1 109 ? -15.602 -13.039 -2.203 1 98.94 109 ILE B C 1
ATOM 5149 O O . ILE B 1 109 ? -15.211 -14.203 -2.314 1 98.94 109 ILE B O 1
ATOM 5153 N N . ALA B 1 110 ? -16.438 -12.484 -3.084 1 98.88 110 ALA B N 1
ATOM 5154 C CA . ALA B 1 110 ? -17.047 -13.273 -4.148 1 98.88 110 ALA B CA 1
ATOM 5155 C C . ALA B 1 110 ? -16.844 -12.617 -5.508 1 98.88 110 ALA B C 1
ATOM 5157 O O . ALA B 1 110 ? -17.359 -11.531 -5.77 1 98.88 110 ALA B O 1
ATOM 5158 N N . ASN B 1 111 ? -16.109 -13.273 -6.418 1 98.62 111 ASN B N 1
ATOM 5159 C CA . ASN B 1 111 ? -15.922 -12.758 -7.77 1 98.62 111 ASN B CA 1
ATOM 5160 C C . ASN B 1 111 ? -17.25 -12.68 -8.523 1 98.62 111 ASN B C 1
ATOM 5162 O O . ASN B 1 111 ? -18.094 -13.57 -8.406 1 98.62 111 ASN B O 1
ATOM 5166 N N . ASP B 1 112 ? -17.453 -11.609 -9.211 1 98.56 112 ASP B N 1
ATOM 5167 C CA . ASP B 1 112 ? -18.641 -11.469 -10.062 1 98.56 112 ASP B CA 1
ATOM 5168 C C . ASP B 1 112 ? -18.297 -11.789 -11.516 1 98.56 112 ASP B C 1
ATOM 5170 O O . ASP B 1 112 ? -17.922 -10.898 -12.281 1 98.56 112 ASP B O 1
ATOM 5174 N N . ALA B 1 113 ? -18.562 -12.984 -11.922 1 97.81 113 ALA B N 1
ATOM 5175 C CA . ALA B 1 113 ? -18.219 -13.469 -13.25 1 97.81 113 ALA B CA 1
ATOM 5176 C C . ALA B 1 113 ? -19.016 -12.734 -14.328 1 97.81 113 ALA B C 1
ATOM 5178 O O . ALA B 1 113 ? -18.656 -12.781 -15.508 1 97.81 113 ALA B O 1
ATOM 5179 N N . THR B 1 114 ? -20.109 -12.055 -13.922 1 97.94 114 THR B N 1
ATOM 5180 C CA . THR B 1 114 ? -20.906 -11.312 -14.898 1 97.94 114 THR B CA 1
ATOM 5181 C C . THR B 1 114 ? -20.172 -10.055 -15.344 1 97.94 114 THR B C 1
ATOM 5183 O O . THR B 1 114 ? -20.516 -9.453 -16.359 1 97.94 114 THR B O 1
ATOM 5186 N N . VAL B 1 115 ? -19.203 -9.617 -14.523 1 97.81 115 VAL B N 1
ATOM 5187 C CA . VAL B 1 115 ? -18.391 -8.453 -14.852 1 97.81 115 VAL B CA 1
ATOM 5188 C C . VAL B 1 115 ? -17.078 -8.898 -15.477 1 97.81 115 VAL B C 1
ATOM 5190 O O . VAL B 1 115 ? -16.109 -9.195 -14.758 1 97.81 115 VAL B O 1
ATOM 5193 N N . LYS B 1 116 ? -16.969 -8.906 -16.797 1 94.56 116 LYS B N 1
ATOM 5194 C CA . LYS B 1 116 ? -15.781 -9.273 -17.547 1 94.56 116 LYS B CA 1
ATOM 5195 C C . LYS B 1 116 ? -15.203 -10.602 -17.062 1 94.56 116 LYS B C 1
ATOM 5197 O O . LYS B 1 116 ? -14.016 -10.695 -16.766 1 94.56 116 LYS B O 1
ATOM 5202 N N . ALA B 1 117 ? -16.078 -11.57 -16.875 1 94.56 117 ALA B N 1
ATOM 5203 C CA . ALA B 1 117 ? -15.703 -12.93 -16.484 1 94.56 117 ALA B CA 1
ATOM 5204 C C . ALA B 1 117 ? -14.93 -12.938 -15.172 1 94.56 117 ALA B C 1
ATOM 5206 O O . ALA B 1 117 ? -14.055 -13.781 -14.969 1 94.56 117 ALA B O 1
ATOM 5207 N N . GLY B 1 118 ? -15.164 -11.906 -14.352 1 95.88 118 GLY B N 1
ATOM 5208 C CA . GLY B 1 118 ? -14.523 -11.844 -13.055 1 95.88 118 GLY B CA 1
ATOM 5209 C C . GLY B 1 118 ? -13.062 -11.438 -13.125 1 95.88 118 GLY B C 1
ATOM 5210 O O . GLY B 1 118 ? -12.289 -11.711 -12.203 1 95.88 118 GLY B O 1
ATOM 5211 N N . ALA B 1 119 ? -12.625 -10.805 -14.242 1 95.06 119 ALA B N 1
ATOM 5212 C CA . ALA B 1 119 ? -11.227 -10.438 -14.43 1 95.06 119 ALA B CA 1
ATOM 5213 C C . ALA B 1 119 ? -10.781 -9.414 -13.398 1 95.06 119 ALA B C 1
ATOM 5215 O O . ALA B 1 119 ? -11.586 -8.586 -12.953 1 95.06 119 ALA B O 1
ATOM 5216 N N . PHE B 1 120 ? -9.523 -9.508 -13.023 1 96.69 120 PHE B N 1
ATOM 5217 C CA . PHE B 1 120 ? -8.953 -8.586 -12.039 1 96.69 120 PHE B CA 1
ATOM 5218 C C . PHE B 1 120 ? -8.484 -7.301 -12.711 1 96.69 120 PHE B C 1
ATOM 5220 O O . PHE B 1 120 ? -7.434 -7.281 -13.359 1 96.69 120 PHE B O 1
ATOM 5227 N N . PHE B 1 121 ? -9.336 -6.266 -12.547 1 97.38 121 PHE B N 1
ATOM 5228 C CA . PHE B 1 121 ? -8.852 -4.91 -12.773 1 97.38 121 PHE B CA 1
ATOM 5229 C C . PHE B 1 121 ? -7.961 -4.453 -11.625 1 97.38 121 PHE B C 1
ATOM 5231 O O . PHE B 1 121 ? -7.953 -5.074 -10.555 1 97.38 121 PHE B O 1
ATOM 5238 N N . PRO B 1 122 ? -7.164 -3.391 -11.828 1 97.62 122 PRO B N 1
ATOM 5239 C CA . PRO B 1 122 ? -6.379 -2.885 -10.703 1 97.62 122 PRO B CA 1
ATOM 5240 C C . PRO B 1 122 ? -7.23 -2.641 -9.453 1 97.62 122 PRO B C 1
ATOM 5242 O O . PRO B 1 122 ? -6.84 -3.025 -8.352 1 97.62 122 PRO B O 1
ATOM 5245 N N . ILE B 1 123 ? -8.43 -2.133 -9.594 1 98.5 123 ILE B N 1
ATOM 5246 C CA . ILE B 1 123 ? -9.281 -1.806 -8.453 1 98.5 123 ILE B CA 1
ATOM 5247 C C . ILE B 1 123 ? -9.812 -3.09 -7.82 1 98.5 123 ILE B C 1
ATOM 5249 O O . ILE B 1 123 ? -10.102 -3.125 -6.621 1 98.5 123 ILE B O 1
ATOM 5253 N N . THR B 1 124 ? -9.945 -4.223 -8.625 1 98.44 124 THR B N 1
ATOM 5254 C CA . THR B 1 124 ? -10.359 -5.512 -8.086 1 98.44 124 THR B CA 1
ATOM 5255 C C . THR B 1 124 ? -9.344 -6.027 -7.074 1 98.44 124 THR B C 1
ATOM 5257 O O . THR B 1 124 ? -9.711 -6.422 -5.965 1 98.44 124 THR B O 1
ATOM 5260 N N . ALA B 1 125 ? -8.086 -5.938 -7.5 1 98.06 125 ALA B N 1
ATOM 5261 C CA . ALA B 1 125 ? -7.02 -6.383 -6.609 1 98.06 125 ALA B CA 1
ATOM 5262 C C . ALA B 1 125 ? -6.984 -5.547 -5.332 1 98.06 125 ALA B C 1
ATOM 5264 O O . ALA B 1 125 ? -6.914 -6.094 -4.227 1 98.06 125 ALA B O 1
ATOM 5265 N N . LYS B 1 126 ? -7.043 -4.25 -5.508 1 98.38 126 LYS B N 1
ATOM 5266 C CA . LYS B 1 126 ? -7.027 -3.348 -4.359 1 98.38 126 LYS B CA 1
ATOM 5267 C C . LYS B 1 126 ? -8.18 -3.656 -3.406 1 98.38 126 LYS B C 1
ATOM 5269 O O . LYS B 1 126 ? -8 -3.629 -2.186 1 98.38 126 LYS B O 1
ATOM 5274 N N . LYS B 1 127 ? -9.367 -3.936 -3.943 1 98.56 127 LYS B N 1
ATOM 5275 C CA . LYS B 1 127 ? -10.547 -4.215 -3.139 1 98.56 127 LYS B CA 1
ATOM 5276 C C . LYS B 1 127 ? -10.391 -5.512 -2.354 1 98.56 127 LYS B C 1
ATOM 5278 O O . LYS B 1 127 ? -10.711 -5.566 -1.164 1 98.56 127 LYS B O 1
ATOM 5283 N N . VAL B 1 128 ? -9.898 -6.555 -2.982 1 98.75 128 VAL B N 1
ATOM 5284 C CA . VAL B 1 128 ? -9.68 -7.832 -2.311 1 98.75 128 VAL B CA 1
ATOM 5285 C C . VAL B 1 128 ? -8.648 -7.66 -1.198 1 98.75 128 VAL B C 1
ATOM 5287 O O . VAL B 1 128 ? -8.844 -8.133 -0.078 1 98.75 128 VAL B O 1
ATOM 5290 N N . ILE B 1 129 ? -7.574 -6.941 -1.499 1 98.75 129 ILE B N 1
ATOM 5291 C CA . ILE B 1 129 ? -6.527 -6.703 -0.513 1 98.75 129 ILE B CA 1
ATOM 5292 C C . ILE B 1 129 ? -7.102 -5.938 0.677 1 98.75 129 ILE B C 1
ATOM 5294 O O . ILE B 1 129 ? -6.789 -6.246 1.83 1 98.75 129 ILE B O 1
ATOM 5298 N N . ARG B 1 130 ? -7.945 -4.918 0.407 1 98.81 130 ARG B N 1
ATOM 5299 C CA . ARG B 1 130 ? -8.562 -4.168 1.493 1 98.81 130 ARG B CA 1
ATOM 5300 C C . ARG B 1 130 ? -9.453 -5.066 2.344 1 98.81 130 ARG B C 1
ATOM 5302 O O . ARG B 1 130 ? -9.422 -4.992 3.574 1 98.81 130 ARG B O 1
ATOM 5309 N N . ALA B 1 131 ? -10.242 -5.918 1.714 1 98.88 131 ALA B N 1
ATOM 5310 C CA . ALA B 1 131 ? -11.078 -6.859 2.449 1 98.88 131 ALA B CA 1
ATOM 5311 C C . ALA B 1 131 ? -10.227 -7.793 3.311 1 98.88 131 ALA B C 1
ATOM 5313 O O . ALA B 1 131 ? -10.547 -8.031 4.477 1 98.88 131 ALA B O 1
ATOM 5314 N N . GLN B 1 132 ? -9.148 -8.328 2.717 1 98.88 132 GLN B N 1
ATOM 5315 C CA . GLN B 1 132 ? -8.234 -9.188 3.461 1 98.88 132 GLN B CA 1
ATOM 5316 C C . GLN B 1 132 ? -7.602 -8.438 4.629 1 98.88 132 GLN B C 1
ATOM 5318 O O . GLN B 1 132 ? -7.434 -8.992 5.715 1 98.88 132 GLN B O 1
ATOM 5323 N N . THR B 1 133 ? -7.262 -7.156 4.43 1 98.69 133 THR B N 1
ATOM 5324 C CA . THR B 1 133 ? -6.637 -6.359 5.477 1 98.69 133 THR B CA 1
ATOM 5325 C C . THR B 1 133 ? -7.594 -6.152 6.645 1 98.69 133 THR B C 1
ATOM 5327 O O . THR B 1 133 ? -7.207 -6.293 7.805 1 98.69 133 THR B O 1
ATOM 5330 N N . ILE B 1 134 ? -8.844 -5.848 6.336 1 98.81 134 ILE B N 1
ATOM 5331 C CA . ILE B 1 134 ? -9.852 -5.715 7.383 1 98.81 134 ILE B CA 1
ATOM 5332 C C . ILE B 1 134 ? -9.969 -7.027 8.148 1 98.81 134 ILE B C 1
ATOM 5334 O O . ILE B 1 134 ? -9.992 -7.031 9.383 1 98.81 134 ILE B O 1
ATOM 5338 N N . ALA B 1 135 ? -9.977 -8.133 7.414 1 98.81 135 ALA B N 1
ATOM 5339 C CA . ALA B 1 135 ? -10.086 -9.445 8.047 1 98.81 135 ALA B CA 1
ATOM 5340 C C . ALA B 1 135 ? -8.867 -9.742 8.914 1 98.81 135 ALA B C 1
ATOM 5342 O O . ALA B 1 135 ? -9.008 -10.211 10.047 1 98.81 135 ALA B O 1
ATOM 5343 N N . LEU B 1 136 ? -7.699 -9.477 8.375 1 98.56 136 LEU B N 1
ATOM 5344 C CA . LEU B 1 136 ? -6.445 -9.727 9.078 1 98.56 136 LEU B CA 1
ATOM 5345 C C . LEU B 1 136 ? -6.375 -8.922 10.367 1 98.56 136 LEU B C 1
ATOM 5347 O O . LEU B 1 136 ? -6.117 -9.477 11.438 1 98.56 136 LEU B O 1
ATOM 5351 N N . GLU B 1 137 ? -6.691 -7.602 10.305 1 97.88 137 GLU B N 1
ATOM 5352 C CA . GLU B 1 137 ? -6.543 -6.684 11.43 1 97.88 137 GLU B CA 1
ATOM 5353 C C . GLU B 1 137 ? -7.562 -6.984 12.523 1 97.88 137 GLU B C 1
ATOM 5355 O O . GLU B 1 137 ? -7.312 -6.719 13.703 1 97.88 137 GLU B O 1
ATOM 5360 N N . ASN B 1 138 ? -8.68 -7.605 12.125 1 98.25 138 ASN B N 1
ATOM 5361 C CA . ASN B 1 138 ? -9.742 -7.848 13.094 1 98.25 138 ASN B CA 1
ATOM 5362 C C . ASN B 1 138 ? -9.914 -9.336 13.375 1 98.25 138 ASN B C 1
ATOM 5364 O O . ASN B 1 138 ? -10.836 -9.734 14.094 1 98.25 138 ASN B O 1
ATOM 5368 N N . ARG B 1 139 ? -9.062 -10.203 12.773 1 97.81 139 ARG B N 1
ATOM 5369 C CA . ARG B 1 139 ? -9.062 -11.656 12.953 1 97.81 139 ARG B CA 1
ATOM 5370 C C . ARG B 1 139 ? -10.398 -12.258 12.547 1 97.81 139 ARG B C 1
ATOM 5372 O O . ARG B 1 139 ? -10.945 -13.109 13.258 1 97.81 139 ARG B O 1
ATOM 5379 N N . ILE B 1 140 ? -10.891 -11.766 11.406 1 98.38 140 ILE B N 1
ATOM 5380 C CA . ILE B 1 140 ? -12.164 -12.258 10.891 1 98.38 140 ILE B CA 1
ATOM 5381 C C . ILE B 1 140 ? -11.914 -13.414 9.93 1 98.38 140 ILE B C 1
ATOM 5383 O O . ILE B 1 140 ? -11.188 -13.266 8.945 1 98.38 140 ILE B O 1
ATOM 5387 N N . PRO B 1 141 ? -12.508 -14.609 10.203 1 98.31 141 PRO B N 1
ATOM 5388 C CA . PRO B 1 141 ? -12.414 -15.664 9.188 1 98.31 141 PRO B CA 1
ATOM 5389 C C . PRO B 1 141 ? -12.961 -15.234 7.832 1 98.31 141 PRO B C 1
ATOM 5391 O O . PRO B 1 141 ? -13.82 -14.359 7.762 1 98.31 141 PRO B O 1
ATOM 5394 N N . THR B 1 142 ? -12.453 -15.883 6.738 1 98.75 142 THR B N 1
ATOM 5395 C CA . THR B 1 142 ? -12.75 -15.352 5.41 1 98.75 142 THR B CA 1
ATOM 5396 C C . THR B 1 142 ? -13.164 -16.484 4.465 1 98.75 142 THR B C 1
ATOM 5398 O O . THR B 1 142 ? -12.57 -17.562 4.473 1 98.75 142 THR B O 1
ATOM 5401 N N . VAL B 1 143 ? -14.188 -16.203 3.697 1 98.88 143 VAL B N 1
ATOM 5402 C CA . VAL B 1 143 ? -14.641 -17.109 2.646 1 98.88 143 VAL B CA 1
ATOM 5403 C C . VAL B 1 143 ? -14.406 -16.469 1.279 1 98.88 143 VAL B C 1
ATOM 5405 O O . VAL B 1 143 ? -14.742 -15.305 1.065 1 98.88 143 VAL B O 1
ATOM 5408 N N . TYR B 1 144 ? -13.797 -17.25 0.402 1 98.88 144 TYR B N 1
ATOM 5409 C CA . TYR B 1 144 ? -13.617 -16.828 -0.982 1 98.88 144 TYR B CA 1
ATOM 5410 C C . TYR B 1 144 ? -14.508 -17.641 -1.92 1 98.88 144 TYR B C 1
ATOM 5412 O O . TYR B 1 144 ? -14.43 -18.859 -1.944 1 98.88 144 TYR B O 1
ATOM 5420 N N . LEU B 1 145 ? -15.375 -16.969 -2.627 1 98.88 145 LEU B N 1
ATOM 5421 C CA . LEU B 1 145 ? -16.172 -17.578 -3.693 1 98.88 145 LEU B CA 1
ATOM 5422 C C . LEU B 1 145 ? -15.594 -17.219 -5.062 1 98.88 145 LEU B C 1
ATOM 5424 O O . LEU B 1 145 ? -15.875 -16.141 -5.59 1 98.88 145 LEU B O 1
ATOM 5428 N N . VAL B 1 146 ? -14.875 -18.172 -5.645 1 98.75 146 VAL B N 1
ATOM 5429 C CA . VAL B 1 146 ? -13.945 -17.875 -6.723 1 98.75 146 VAL B CA 1
ATOM 5430 C C . VAL B 1 146 ? -14.602 -18.172 -8.07 1 98.75 146 VAL B C 1
ATOM 5432 O O . VAL B 1 146 ? -15.117 -19.266 -8.289 1 98.75 146 VAL B O 1
ATOM 5435 N N . ASP B 1 147 ? -14.633 -17.266 -8.961 1 98.31 147 ASP B N 1
ATOM 5436 C CA . ASP B 1 147 ? -15.094 -17.328 -10.344 1 98.31 147 ASP B CA 1
ATOM 5437 C C . ASP B 1 147 ? -14.484 -16.203 -11.18 1 98.31 147 ASP B C 1
ATOM 5439 O O . ASP B 1 147 ? -15.125 -15.172 -11.414 1 98.31 147 ASP B O 1
ATOM 5443 N N . SER B 1 148 ? -13.25 -16.406 -11.594 1 96.5 148 SER B N 1
ATOM 5444 C CA . SER B 1 148 ? -12.5 -15.312 -12.203 1 96.5 148 SER B CA 1
ATOM 5445 C C . SER B 1 148 ? -11.633 -15.805 -13.352 1 96.5 148 SER B C 1
ATOM 5447 O O . SER B 1 148 ? -11.039 -16.891 -13.266 1 96.5 148 SER B O 1
ATOM 5449 N N . ALA B 1 149 ? -11.531 -14.977 -14.32 1 92.19 149 ALA B N 1
ATOM 5450 C CA . ALA B 1 149 ? -10.711 -15.281 -15.492 1 92.19 149 ALA B CA 1
ATOM 5451 C C . ALA B 1 149 ? -9.266 -14.836 -15.273 1 92.19 149 ALA B C 1
ATOM 5453 O O . ALA B 1 149 ? -8.438 -14.945 -16.188 1 92.19 149 ALA B O 1
ATOM 5454 N N . GLY B 1 150 ? -9 -14.367 -14.125 1 91.81 150 GLY B N 1
ATOM 5455 C CA . GLY B 1 150 ? -7.645 -13.914 -13.859 1 91.81 150 GLY B CA 1
ATOM 5456 C C . GLY B 1 150 ? -7.434 -12.453 -14.18 1 91.81 150 GLY B C 1
ATOM 5457 O O . GLY B 1 150 ? -8.352 -11.641 -14.039 1 91.81 150 GLY B O 1
ATOM 5458 N N . VAL B 1 151 ? -6.172 -12.102 -14.539 1 92.38 151 VAL B N 1
ATOM 5459 C CA . VAL B 1 151 ? -5.762 -10.719 -14.742 1 92.38 151 VAL B CA 1
ATOM 5460 C C . VAL B 1 151 ? -6.426 -10.164 -16 1 92.38 151 VAL B C 1
ATOM 5462 O O . VAL B 1 151 ? -6.492 -10.844 -17.031 1 92.38 151 VAL B O 1
ATOM 5465 N N . PHE B 1 152 ? -7 -8.93 -15.883 1 92.88 152 PHE B N 1
ATOM 5466 C CA . PHE B 1 152 ? -7.41 -8.203 -17.078 1 92.88 152 PHE B CA 1
ATOM 5467 C C . PHE B 1 152 ? -6.195 -7.77 -17.891 1 92.88 152 PHE B C 1
ATOM 5469 O O . PHE B 1 152 ? -5.586 -6.738 -17.609 1 92.88 152 PHE B O 1
ATOM 5476 N N . LEU B 1 153 ? -5.824 -8.383 -18.922 1 87.44 153 LEU B N 1
ATOM 5477 C CA . LEU B 1 153 ? -4.523 -8.391 -19.578 1 87.44 153 LEU B CA 1
ATOM 5478 C C . LEU B 1 153 ? -4.176 -7.004 -20.109 1 87.44 153 LEU B C 1
ATOM 5480 O O . LEU B 1 153 ? -3.021 -6.578 -20.031 1 87.44 153 LEU B O 1
ATOM 5484 N N . PRO B 1 154 ? -5.172 -6.262 -20.641 1 86.44 154 PRO B N 1
ATOM 5485 C CA . PRO B 1 154 ? -4.82 -4.934 -21.141 1 86.44 154 PRO B CA 1
ATOM 5486 C C . PRO B 1 154 ? -4.234 -4.027 -20.062 1 86.44 154 PRO B C 1
ATOM 5488 O O . PRO B 1 154 ? -3.488 -3.096 -20.375 1 86.44 154 PRO B O 1
ATOM 5491 N N . LEU B 1 155 ? -4.531 -4.387 -18.766 1 91.31 155 LEU B N 1
ATOM 5492 C CA . LEU B 1 155 ? -4.035 -3.564 -17.672 1 91.31 155 LEU B CA 1
ATOM 5493 C C . LEU B 1 155 ? -3.078 -4.359 -16.797 1 91.31 155 LEU B C 1
ATOM 5495 O O . LEU B 1 155 ? -2.932 -4.062 -15.602 1 91.31 155 LEU B O 1
ATOM 5499 N N . GLN B 1 156 ? -2.398 -5.336 -17.328 1 89.88 156 GLN B N 1
ATOM 5500 C CA . GLN B 1 156 ? -1.581 -6.262 -16.547 1 89.88 156 GLN B CA 1
ATOM 5501 C C . GLN B 1 156 ? -0.475 -5.527 -15.805 1 89.88 156 GLN B C 1
ATOM 5503 O O . GLN B 1 156 ? -0.104 -5.914 -14.695 1 89.88 156 GLN B O 1
ATOM 5508 N N . ASP B 1 157 ? 0.107 -4.426 -16.344 1 90.69 157 ASP B N 1
ATOM 5509 C CA . ASP B 1 157 ? 1.218 -3.715 -15.719 1 90.69 157 ASP B CA 1
ATOM 5510 C C . ASP B 1 157 ? 0.738 -2.883 -14.531 1 90.69 157 ASP B C 1
ATOM 5512 O O . ASP B 1 157 ? 1.55 -2.348 -13.773 1 90.69 157 ASP B O 1
ATOM 5516 N N . GLU B 1 158 ? -0.57 -2.869 -14.312 1 93.56 158 GLU B N 1
ATOM 5517 C CA . GLU B 1 158 ? -1.128 -2.129 -13.188 1 93.56 158 GLU B CA 1
ATOM 5518 C C . GLU B 1 158 ? -1.754 -3.072 -12.164 1 93.56 158 GLU B C 1
ATOM 5520 O O . GLU B 1 158 ? -2.268 -2.629 -11.133 1 93.56 158 GLU B O 1
ATOM 5525 N N . VAL B 1 159 ? -1.709 -4.324 -12.406 1 94.75 159 VAL B N 1
ATOM 5526 C CA . VAL B 1 159 ? -2.389 -5.285 -11.547 1 94.75 159 VAL B CA 1
ATOM 5527 C C . VAL B 1 159 ? -1.378 -6.285 -10.984 1 94.75 159 VAL B C 1
ATOM 5529 O O . VAL B 1 159 ? -1.542 -6.785 -9.875 1 94.75 159 VAL B O 1
ATOM 5532 N N . PHE B 1 160 ? -0.228 -6.43 -11.594 1 93.75 160 PHE B N 1
ATOM 5533 C CA . PHE B 1 160 ? 0.663 -7.555 -11.336 1 93.75 160 PHE B CA 1
ATOM 5534 C C . PHE B 1 160 ? 1.867 -7.109 -10.516 1 93.75 160 PHE B C 1
ATOM 5536 O O . PHE B 1 160 ? 2.176 -7.711 -9.484 1 93.75 160 PHE B O 1
ATOM 5543 N N . PRO B 1 161 ? 2.545 -6.098 -10.82 1 95.19 161 PRO B N 1
ATOM 5544 C CA . PRO B 1 161 ? 3.969 -6.02 -10.492 1 95.19 161 PRO B CA 1
ATOM 5545 C C . PRO B 1 161 ? 4.227 -5.395 -9.125 1 95.19 161 PRO B C 1
ATOM 5547 O O . PRO B 1 161 ? 5.234 -5.695 -8.484 1 95.19 161 PRO B O 1
ATOM 5550 N N . ASP B 1 162 ? 3.396 -4.559 -8.641 1 96.38 162 ASP B N 1
ATOM 5551 C CA . ASP B 1 162 ? 3.717 -3.719 -7.488 1 96.38 162 ASP B CA 1
ATOM 5552 C C . ASP B 1 162 ? 3.371 -4.426 -6.18 1 96.38 162 ASP B C 1
ATOM 5554 O O . ASP B 1 162 ? 2.828 -5.531 -6.191 1 96.38 162 ASP B O 1
ATOM 5558 N N . GLN B 1 163 ? 3.701 -3.816 -5.105 1 96.44 163 GLN B N 1
ATOM 5559 C CA . GLN B 1 163 ? 3.598 -4.367 -3.758 1 96.44 163 GLN B CA 1
ATOM 5560 C C . GLN B 1 163 ? 2.154 -4.73 -3.424 1 96.44 163 GLN B C 1
ATOM 5562 O O . GLN B 1 163 ? 1.893 -5.785 -2.844 1 96.44 163 GLN B O 1
ATOM 5567 N N . ASP B 1 164 ? 1.23 -3.82 -3.764 1 95.88 164 ASP B N 1
ATOM 5568 C CA . ASP B 1 164 ? -0.165 -4.02 -3.385 1 95.88 164 ASP B CA 1
ATOM 5569 C C . ASP B 1 164 ? -1.011 -4.418 -4.594 1 95.88 164 ASP B C 1
ATOM 5571 O O . ASP B 1 164 ? -2.143 -3.953 -4.746 1 95.88 164 ASP B O 1
ATOM 5575 N N . ASP B 1 165 ? -0.372 -5.16 -5.457 1 96.56 165 ASP B N 1
ATOM 5576 C CA . ASP B 1 165 ? -1.07 -5.742 -6.598 1 96.56 165 ASP B CA 1
ATOM 5577 C C . ASP B 1 165 ? -1.454 -7.195 -6.32 1 96.56 165 ASP B C 1
ATOM 5579 O O . ASP B 1 165 ? -1.561 -7.605 -5.164 1 96.56 165 ASP B O 1
ATOM 5583 N N . PHE B 1 166 ? -1.7 -7.934 -7.363 1 95.69 166 PHE B N 1
ATOM 5584 C CA . PHE B 1 166 ? -2.326 -9.25 -7.344 1 95.69 166 PHE B CA 1
ATOM 5585 C C . PHE B 1 166 ? -1.581 -10.195 -6.406 1 95.69 166 PHE B C 1
ATOM 5587 O O . PHE B 1 166 ? -2.201 -10.93 -5.633 1 95.69 166 PHE B O 1
ATOM 5594 N N . GLY B 1 167 ? -0.223 -10.156 -6.359 1 97.31 167 GLY B N 1
ATOM 5595 C CA . GLY B 1 167 ? 0.579 -11.039 -5.535 1 97.31 167 GLY B CA 1
ATOM 5596 C C . GLY B 1 167 ? 0.345 -10.852 -4.051 1 97.31 167 GLY B C 1
ATOM 5597 O O . GLY B 1 167 ? 0.478 -11.797 -3.268 1 97.31 167 GLY B O 1
ATOM 5598 N N . ARG B 1 168 ? -0.022 -9.609 -3.639 1 98.31 168 ARG B N 1
ATOM 5599 C CA . ARG B 1 168 ? -0.235 -9.297 -2.23 1 98.31 168 ARG B CA 1
ATOM 5600 C C . ARG B 1 168 ? -1.391 -10.109 -1.658 1 98.31 168 ARG B C 1
ATOM 5602 O O . ARG B 1 168 ? -1.39 -10.453 -0.474 1 98.31 168 ARG B O 1
ATOM 5609 N N . ILE B 1 169 ? -2.33 -10.523 -2.518 1 98.31 169 ILE B N 1
ATOM 5610 C CA . ILE B 1 169 ? -3.473 -11.32 -2.098 1 98.31 169 ILE B CA 1
ATOM 5611 C C . ILE B 1 169 ? -2.986 -12.664 -1.548 1 98.31 169 ILE B C 1
ATOM 5613 O O . ILE B 1 169 ? -3.412 -13.094 -0.473 1 98.31 169 ILE B O 1
ATOM 5617 N N . PHE B 1 170 ? -2.012 -13.297 -2.229 1 97.75 170 PHE B N 1
ATOM 5618 C CA . PHE B 1 170 ? -1.493 -14.602 -1.832 1 97.75 170 PHE B CA 1
ATOM 5619 C C . PHE B 1 170 ? -0.632 -14.484 -0.581 1 97.75 170 PHE B C 1
ATOM 5621 O O . PHE B 1 170 ? -0.689 -15.344 0.302 1 97.75 170 PHE B O 1
ATOM 5628 N N . TYR B 1 171 ? 0.142 -13.398 -0.556 1 98.19 171 TYR B N 1
ATOM 5629 C CA . TYR B 1 171 ? 0.929 -13.094 0.633 1 98.19 171 TYR B CA 1
ATOM 5630 C C . TYR B 1 171 ? 0.041 -13.008 1.868 1 98.19 171 TYR B C 1
ATOM 5632 O O . TYR B 1 171 ? 0.341 -13.617 2.898 1 98.19 171 TYR B O 1
ATOM 5640 N N . LEU B 1 172 ? -1.105 -12.305 1.781 1 98.56 172 LEU B N 1
ATOM 5641 C CA . LEU B 1 172 ? -2.014 -12.102 2.904 1 98.56 172 LEU B CA 1
ATOM 5642 C C . LEU B 1 172 ? -2.746 -13.391 3.252 1 98.56 172 LEU B C 1
ATOM 5644 O O . LEU B 1 172 ? -3.012 -13.664 4.426 1 98.56 172 LEU B O 1
ATOM 5648 N N . ASN B 1 173 ? -3.047 -14.234 2.186 1 98 173 ASN B N 1
ATOM 5649 C CA . ASN B 1 173 ? -3.592 -15.555 2.484 1 98 173 ASN B CA 1
ATOM 5650 C C . ASN B 1 173 ? -2.688 -16.328 3.438 1 98 173 ASN B C 1
ATOM 5652 O O . ASN B 1 173 ? -3.154 -16.859 4.449 1 98 173 ASN B O 1
ATOM 5656 N N . ALA B 1 174 ? -1.419 -16.344 3.076 1 97.69 174 ALA B N 1
ATOM 5657 C CA . ALA B 1 174 ? -0.45 -17.109 3.852 1 97.69 174 ALA B CA 1
ATOM 5658 C C . ALA B 1 174 ? -0.304 -16.547 5.262 1 97.69 174 ALA B C 1
ATOM 5660 O O . ALA B 1 174 ? -0.319 -17.297 6.242 1 97.69 174 ALA B O 1
ATOM 5661 N N . ARG B 1 175 ? -0.192 -15.234 5.355 1 97.56 175 ARG B N 1
ATOM 5662 C CA . ARG B 1 175 ? -0.001 -14.586 6.645 1 97.56 175 ARG B CA 1
ATOM 5663 C C . ARG B 1 175 ? -1.211 -14.797 7.551 1 97.56 175 ARG B C 1
ATOM 5665 O O . ARG B 1 175 ? -1.062 -15.023 8.75 1 97.56 175 ARG B O 1
ATOM 5672 N N . MET B 1 176 ? -2.451 -14.703 6.988 1 97.75 176 MET B N 1
ATOM 5673 C CA . MET B 1 176 ? -3.672 -14.906 7.762 1 97.75 176 MET B CA 1
ATOM 5674 C C . MET B 1 176 ? -3.76 -16.344 8.273 1 97.75 176 MET B C 1
ATOM 5676 O O . MET B 1 176 ? -4.086 -16.578 9.438 1 97.75 176 MET B O 1
ATOM 5680 N N . SER B 1 177 ? -3.426 -17.281 7.406 1 97.44 177 SER B N 1
ATOM 5681 C CA . SER B 1 177 ? -3.414 -18.672 7.836 1 97.44 177 SER B CA 1
ATOM 5682 C C . SER B 1 177 ? -2.412 -18.891 8.969 1 97.44 177 SER B C 1
ATOM 5684 O O . SER B 1 177 ? -2.719 -19.578 9.945 1 97.44 177 SER B O 1
ATOM 5686 N N . ALA B 1 178 ? -1.243 -18.266 8.844 1 96.62 178 ALA B N 1
ATOM 5687 C CA . ALA B 1 178 ? -0.182 -18.406 9.836 1 96.62 178 ALA B CA 1
ATOM 5688 C C . ALA B 1 178 ? -0.624 -17.859 11.195 1 96.62 178 ALA B C 1
ATOM 5690 O O . ALA B 1 178 ? -0.15 -18.312 12.234 1 96.62 178 ALA B O 1
ATOM 5691 N N . LEU B 1 179 ? -1.56 -16.938 11.242 1 95.19 179 LEU B N 1
ATOM 5692 C CA . LEU B 1 179 ? -2.059 -16.328 12.469 1 95.19 179 LEU B CA 1
ATOM 5693 C C . LEU B 1 179 ? -3.252 -17.109 13.016 1 95.19 179 LEU B C 1
ATOM 5695 O O . LEU B 1 179 ? -3.832 -16.734 14.039 1 95.19 179 LEU B O 1
ATOM 5699 N N . GLY B 1 180 ? -3.672 -18.125 12.289 1 94.88 180 GLY B N 1
ATOM 5700 C CA . GLY B 1 180 ? -4.781 -18.953 12.734 1 94.88 180 GLY B CA 1
ATOM 5701 C C . GLY B 1 180 ? -6.137 -18.391 12.352 1 94.88 180 GLY B C 1
ATOM 5702 O O . GLY B 1 180 ? -7.156 -18.75 12.938 1 94.88 180 GLY B O 1
ATOM 5703 N N . ILE B 1 181 ? -6.18 -17.484 11.391 1 96.94 181 ILE B N 1
ATOM 5704 C CA . ILE B 1 181 ? -7.434 -16.953 10.875 1 96.94 181 ILE B CA 1
ATOM 5705 C C . ILE B 1 181 ? -7.977 -17.875 9.789 1 96.94 181 ILE B C 1
ATOM 5707 O O . ILE B 1 181 ? -7.402 -17.969 8.695 1 96.94 181 ILE B O 1
ATOM 5711 N N . PRO B 1 182 ? -9.094 -18.484 9.969 1 96.62 182 PRO B N 1
ATOM 5712 C CA . PRO B 1 182 ? -9.586 -19.484 9.008 1 96.62 182 PRO B CA 1
ATOM 5713 C C . PRO B 1 182 ? -9.922 -18.875 7.648 1 96.62 182 PRO B C 1
ATOM 5715 O O . PRO B 1 182 ? -10.461 -17.766 7.578 1 96.62 182 PRO B O 1
ATOM 5718 N N . GLN B 1 183 ? -9.578 -19.562 6.621 1 98.19 183 GLN B N 1
ATOM 5719 C CA . GLN B 1 183 ? -9.93 -19.203 5.254 1 98.19 183 GLN B CA 1
ATOM 5720 C C . GLN B 1 183 ? -10.469 -20.406 4.484 1 98.19 183 GLN B C 1
ATOM 5722 O O . GLN B 1 183 ? -9.828 -21.453 4.422 1 98.19 183 GLN B O 1
ATOM 5727 N N . ILE B 1 184 ? -11.68 -20.297 3.938 1 98.44 184 ILE B N 1
ATOM 5728 C CA . ILE B 1 184 ? -12.312 -21.312 3.113 1 98.44 184 ILE B CA 1
ATOM 5729 C C . ILE B 1 184 ? -12.562 -20.766 1.709 1 98.44 184 ILE B C 1
ATOM 5731 O O . ILE B 1 184 ? -13.047 -19.641 1.55 1 98.44 184 ILE B O 1
ATOM 5735 N N . SER B 1 185 ? -12.18 -21.516 0.733 1 98.5 185 SER B N 1
ATOM 5736 C CA . SER B 1 185 ? -12.453 -21.094 -0.641 1 98.5 185 SER B CA 1
ATOM 5737 C C . SER B 1 185 ? -13.305 -22.141 -1.369 1 98.5 185 SER B C 1
ATOM 5739 O O . SER B 1 185 ? -13.195 -23.344 -1.097 1 98.5 185 SER B O 1
ATOM 5741 N N . ALA B 1 186 ? -14.117 -21.672 -2.217 1 98.81 186 ALA B N 1
ATOM 5742 C CA . ALA B 1 186 ? -14.844 -22.516 -3.162 1 98.81 186 ALA B CA 1
ATOM 5743 C C . ALA B 1 186 ? -14.672 -22.016 -4.594 1 98.81 186 ALA B C 1
ATOM 5745 O O . ALA B 1 186 ? -15.023 -20.875 -4.902 1 98.81 186 ALA B O 1
ATOM 5746 N N . ILE B 1 187 ? -14.086 -22.859 -5.402 1 98.75 187 ILE B N 1
ATOM 5747 C CA . ILE B 1 187 ? -14.023 -22.531 -6.828 1 98.75 187 ILE B CA 1
ATOM 5748 C C . ILE B 1 187 ? -15.344 -22.922 -7.492 1 98.75 187 ILE B C 1
ATOM 5750 O O . ILE B 1 187 ? -15.695 -24.094 -7.551 1 98.75 187 ILE B O 1
ATOM 5754 N N . MET B 1 188 ? -15.984 -21.922 -7.988 1 98.38 188 MET B N 1
ATOM 5755 C CA . MET B 1 188 ? -17.328 -22.094 -8.531 1 98.38 188 MET B CA 1
ATOM 5756 C C . MET B 1 188 ? -17.391 -21.594 -9.977 1 98.38 188 MET B C 1
ATOM 5758 O O . MET B 1 188 ? -18.391 -21 -10.375 1 98.38 188 MET B O 1
ATOM 5762 N N . GLY B 1 189 ? -16.391 -21.719 -10.711 1 96.81 189 GLY B N 1
ATOM 5763 C CA . GLY B 1 189 ? -16.203 -21.312 -12.086 1 96.81 189 GLY B CA 1
ATOM 5764 C C . GLY B 1 189 ? -14.758 -21.344 -12.531 1 96.81 189 GLY B C 1
ATOM 5765 O O . GLY B 1 189 ? -14.07 -22.359 -12.336 1 96.81 189 GLY B O 1
ATOM 5766 N N . ASN B 1 190 ? -14.32 -20.281 -13.156 1 93.44 190 ASN B N 1
ATOM 5767 C CA . ASN B 1 190 ? -12.961 -20.234 -13.695 1 93.44 190 ASN B CA 1
ATOM 5768 C C . ASN B 1 190 ? -11.961 -19.812 -12.625 1 93.44 190 ASN B C 1
ATOM 5770 O O . ASN B 1 190 ? -12.266 -19 -11.758 1 93.44 190 ASN B O 1
ATOM 5774 N N . CYS B 1 191 ? -10.852 -20.312 -12.617 1 96.25 191 CYS B N 1
ATOM 5775 C CA . CYS B 1 191 ? -9.711 -19.969 -11.781 1 96.25 191 CYS B CA 1
ATOM 5776 C C . CYS B 1 191 ? -8.398 -20.266 -12.5 1 96.25 191 CYS B C 1
ATOM 5778 O O . CYS B 1 191 ? -7.918 -21.406 -12.469 1 96.25 191 CYS B O 1
ATOM 5780 N N . VAL B 1 192 ? -7.855 -19.25 -13.109 1 90.25 192 VAL B N 1
ATOM 5781 C CA . VAL B 1 192 ? -6.801 -19.5 -14.086 1 90.25 192 VAL B CA 1
ATOM 5782 C C . VAL B 1 192 ? -5.551 -18.719 -13.711 1 90.25 192 VAL B C 1
ATOM 5784 O O . VAL B 1 192 ? -5.637 -17.672 -13.062 1 90.25 192 VAL B O 1
ATOM 5787 N N . ALA B 1 193 ? -4.43 -19.266 -14.039 1 90.06 193 ALA B N 1
ATOM 5788 C CA . ALA B 1 193 ? -3.125 -18.609 -13.953 1 90.06 193 ALA B CA 1
ATOM 5789 C C . ALA B 1 193 ? -2.797 -18.219 -12.516 1 90.06 193 ALA B C 1
ATOM 5791 O O . ALA B 1 193 ? -2.98 -19.016 -11.594 1 90.06 193 ALA B O 1
ATOM 5792 N N . GLY B 1 194 ? -2.232 -17.094 -12.312 1 87.44 194 GLY B N 1
ATOM 5793 C CA . GLY B 1 194 ? -1.811 -16.688 -10.977 1 87.44 194 GLY B CA 1
ATOM 5794 C C . GLY B 1 194 ? -2.945 -16.672 -9.977 1 87.44 194 GLY B C 1
ATOM 5795 O O . GLY B 1 194 ? -2.73 -16.891 -8.781 1 87.44 194 GLY B O 1
ATOM 5796 N N . GLY B 1 195 ? -4.113 -16.5 -10.516 1 91.81 195 GLY B N 1
ATOM 5797 C CA . GLY B 1 195 ? -5.281 -16.469 -9.656 1 91.81 195 GLY B CA 1
ATOM 5798 C C . GLY B 1 195 ? -5.547 -17.797 -8.961 1 91.81 195 GLY B C 1
ATOM 5799 O O . GLY B 1 195 ? -6.258 -17.844 -7.957 1 91.81 195 GLY B O 1
ATOM 5800 N N . ALA B 1 196 ? -4.957 -18.828 -9.484 1 94.62 196 ALA B N 1
ATOM 5801 C CA . ALA B 1 196 ? -5.137 -20.172 -8.922 1 94.62 196 ALA B CA 1
ATOM 5802 C C . ALA B 1 196 ? -4.594 -20.25 -7.5 1 94.62 196 ALA B C 1
ATOM 5804 O O . ALA B 1 196 ? -5.039 -21.078 -6.707 1 94.62 196 ALA B O 1
ATOM 5805 N N . TYR B 1 197 ? -3.697 -19.375 -7.191 1 94.69 197 TYR B N 1
ATOM 5806 C CA . TYR B 1 197 ? -3.047 -19.469 -5.891 1 94.69 197 TYR B CA 1
ATOM 5807 C C . TYR B 1 197 ? -3.959 -18.969 -4.781 1 94.69 197 TYR B C 1
ATOM 5809 O O . TYR B 1 197 ? -3.854 -19.391 -3.633 1 94.69 197 TYR B O 1
ATOM 5817 N N . LEU B 1 198 ? -4.879 -18.078 -5.059 1 96.69 198 LEU B N 1
ATOM 5818 C CA . LEU B 1 198 ? -5.75 -17.531 -4.023 1 96.69 198 LEU B CA 1
ATOM 5819 C C . LEU B 1 198 ? -6.5 -18.656 -3.301 1 96.69 198 LEU B C 1
ATOM 5821 O O . LEU B 1 198 ? -6.312 -18.844 -2.1 1 96.69 198 LEU B O 1
ATOM 5825 N N . PRO B 1 199 ? -7.254 -19.453 -4.047 1 97.12 199 PRO B N 1
ATOM 5826 C CA . PRO B 1 199 ? -8.016 -20.484 -3.32 1 97.12 199 PRO B CA 1
ATOM 5827 C C . PRO B 1 199 ? -7.121 -21.578 -2.752 1 97.12 199 PRO B C 1
ATOM 5829 O O . PRO B 1 199 ? -7.414 -22.125 -1.685 1 97.12 199 PRO B O 1
ATOM 5832 N N . VAL B 1 200 ? -6.02 -21.922 -3.404 1 96.44 200 VAL B N 1
ATOM 5833 C CA . VAL B 1 200 ? -5.176 -23.047 -3 1 96.44 200 VAL B CA 1
ATOM 5834 C C . VAL B 1 200 ? -4.402 -22.688 -1.736 1 96.44 200 VAL B C 1
ATOM 5836 O O . VAL B 1 200 ? -3.99 -23.562 -0.979 1 96.44 200 VAL B O 1
ATOM 5839 N N . MET B 1 201 ? -4.273 -21.406 -1.496 1 95.75 201 MET B N 1
ATOM 5840 C CA . MET B 1 201 ? -3.51 -20.938 -0.339 1 95.75 201 MET B CA 1
ATOM 5841 C C . MET B 1 201 ? -4.414 -20.781 0.878 1 95.75 201 MET B C 1
ATOM 5843 O O . MET B 1 201 ? -3.943 -20.422 1.963 1 95.75 201 MET B O 1
ATOM 5847 N N . THR B 1 202 ? -5.711 -20.969 0.738 1 96.62 202 THR B N 1
ATOM 5848 C CA . THR B 1 202 ? -6.621 -20.938 1.876 1 96.62 202 THR B CA 1
ATOM 5849 C C . THR B 1 202 ? -6.555 -22.25 2.654 1 96.62 202 THR B C 1
ATOM 5851 O O . THR B 1 202 ? -5.887 -23.188 2.232 1 96.62 202 THR B O 1
ATOM 5854 N N . ASP B 1 203 ? -7.184 -22.375 3.809 1 96.06 203 ASP B N 1
ATOM 5855 C CA . ASP B 1 203 ? -7.066 -23.516 4.707 1 96.06 203 ASP B CA 1
ATOM 5856 C C . ASP B 1 203 ? -7.855 -24.719 4.184 1 96.06 203 ASP B C 1
ATOM 5858 O O . ASP B 1 203 ? -7.469 -25.859 4.406 1 96.06 203 ASP B O 1
ATOM 5862 N N . VAL B 1 204 ? -8.992 -24.422 3.553 1 96.44 204 VAL B N 1
ATOM 5863 C CA . VAL B 1 204 ? -9.828 -25.453 2.963 1 96.44 204 VAL B CA 1
ATOM 5864 C C . VAL B 1 204 ? -10.266 -25.031 1.562 1 96.44 204 VAL B C 1
ATOM 5866 O O . VAL B 1 204 ? -10.664 -23.891 1.35 1 96.44 204 VAL B O 1
ATOM 5869 N N . LEU B 1 205 ? -10.172 -25.969 0.62 1 97.88 205 LEU B N 1
ATOM 5870 C CA . LEU B 1 205 ? -10.531 -25.656 -0.763 1 97.88 205 LEU B CA 1
ATOM 5871 C C . LEU B 1 205 ? -11.625 -26.609 -1.255 1 97.88 205 LEU B C 1
ATOM 5873 O O . LEU B 1 205 ? -11.453 -27.828 -1.243 1 97.88 205 LEU B O 1
ATOM 5877 N N . ILE B 1 206 ? -12.727 -25.984 -1.675 1 98.38 206 ILE B N 1
ATOM 5878 C CA . ILE B 1 206 ? -13.852 -26.672 -2.301 1 98.38 206 ILE B CA 1
ATOM 5879 C C . ILE B 1 206 ? -13.883 -26.344 -3.793 1 98.38 206 ILE B C 1
ATOM 5881 O O . ILE B 1 206 ? -13.586 -25.219 -4.203 1 98.38 206 ILE B O 1
ATOM 5885 N N . MET B 1 207 ? -14.18 -27.344 -4.633 1 98.62 207 MET B N 1
ATOM 5886 C CA . MET B 1 207 ? -14.305 -27.109 -6.07 1 98.62 207 MET B CA 1
ATOM 5887 C C . MET B 1 207 ? -15.547 -27.797 -6.625 1 98.62 207 MET B C 1
ATOM 5889 O O . MET B 1 207 ? -15.836 -28.938 -6.273 1 98.62 207 MET B O 1
ATOM 5893 N N . THR B 1 208 ? -16.281 -27.062 -7.438 1 98.56 208 THR B N 1
ATOM 5894 C CA . THR B 1 208 ? -17.531 -27.594 -7.977 1 98.56 208 THR B CA 1
ATOM 5895 C C . THR B 1 208 ? -17.297 -28.234 -9.344 1 98.56 208 THR B C 1
ATOM 5897 O O . THR B 1 208 ? -16.391 -27.828 -10.078 1 98.56 208 THR B O 1
ATOM 5900 N N . GLU B 1 209 ? -18.156 -29.172 -9.68 1 97.31 209 GLU B N 1
ATOM 5901 C CA . GLU B 1 209 ? -18.141 -29.766 -11.008 1 97.31 209 GLU B CA 1
ATOM 5902 C C . GLU B 1 209 ? -18.281 -28.703 -12.094 1 97.31 209 GLU B C 1
ATOM 5904 O O . GLU B 1 209 ? -19.047 -27.75 -11.945 1 97.31 209 GLU B O 1
ATOM 5909 N N . GLY B 1 210 ? -17.5 -28.875 -13.148 1 95.94 210 GLY B N 1
ATOM 5910 C CA . GLY B 1 210 ? -17.562 -27.938 -14.258 1 95.94 210 GLY B CA 1
ATOM 5911 C C . GLY B 1 210 ? -16.641 -26.75 -14.094 1 95.94 210 GLY B C 1
ATOM 5912 O O . GLY B 1 210 ? -16.469 -25.953 -15.023 1 95.94 210 GLY B O 1
ATOM 5913 N N . SER B 1 211 ? -16.062 -26.562 -12.891 1 97.38 211 SER B N 1
ATOM 5914 C CA . SER B 1 211 ? -15.094 -25.5 -12.656 1 97.38 211 SER B CA 1
ATOM 5915 C C . SER B 1 211 ? -13.711 -25.875 -13.164 1 97.38 211 SER B C 1
ATOM 5917 O O . SER B 1 211 ? -13.445 -27.047 -13.438 1 97.38 211 SER B O 1
ATOM 5919 N N . GLY B 1 212 ? -12.898 -24.891 -13.43 1 96.69 212 GLY B N 1
ATOM 5920 C CA . GLY B 1 212 ? -11.539 -25.109 -13.898 1 96.69 212 GLY B CA 1
ATOM 5921 C C . GLY B 1 212 ? -10.492 -24.453 -13.023 1 96.69 212 GLY B C 1
ATOM 5922 O O . GLY B 1 212 ? -10.656 -23.297 -12.617 1 96.69 212 GLY B O 1
ATOM 5923 N N . LEU B 1 213 ? -9.453 -25.172 -12.625 1 97.38 213 LEU B N 1
ATOM 5924 C CA . LEU B 1 213 ? -8.289 -24.703 -11.891 1 97.38 213 LEU B CA 1
ATOM 5925 C C . LEU B 1 213 ? -7 -25.125 -12.586 1 97.38 213 LEU B C 1
ATOM 5927 O O . LEU B 1 213 ? -6.707 -26.328 -12.672 1 97.38 213 LEU B O 1
ATOM 5931 N N . TYR B 1 214 ? -6.27 -24.266 -13.125 1 95.38 214 TYR B N 1
ATOM 5932 C CA . TYR B 1 214 ? -5.008 -24.609 -13.773 1 95.38 214 TYR B CA 1
ATOM 5933 C C . TYR B 1 214 ? -4.141 -23.375 -13.953 1 95.38 214 TYR B C 1
ATOM 5935 O O . TYR B 1 214 ? -4.645 -22.25 -13.945 1 95.38 214 TYR B O 1
ATOM 5943 N N . LEU B 1 215 ? -2.865 -23.469 -14.031 1 93.88 215 LEU B N 1
ATOM 5944 C CA . LEU B 1 215 ? -1.915 -22.375 -14.195 1 93.88 215 LEU B CA 1
ATOM 5945 C C . LEU B 1 215 ? -1.98 -21.812 -15.617 1 93.88 215 LEU B C 1
ATOM 5947 O O . LEU B 1 215 ? -1.662 -20.641 -15.836 1 93.88 215 LEU B O 1
ATOM 5951 N N . ALA B 1 216 ? -2.334 -22.656 -16.562 1 91.75 216 ALA B N 1
ATOM 5952 C CA . ALA B 1 216 ? -2.625 -22.266 -17.938 1 91.75 216 ALA B CA 1
ATOM 5953 C C . ALA B 1 216 ? -3.82 -23.031 -18.484 1 91.75 216 ALA B C 1
ATOM 5955 O O . ALA B 1 216 ? -3.906 -24.25 -18.312 1 91.75 216 ALA B O 1
ATOM 5956 N N . GLY B 1 217 ? -4.699 -22.297 -19.125 1 90.81 217 GLY B N 1
ATOM 5957 C CA . GLY B 1 217 ? -5.828 -22.984 -19.734 1 90.81 217 GLY B CA 1
ATOM 5958 C C . GLY B 1 217 ? -5.449 -23.781 -20.969 1 90.81 217 GLY B C 1
ATOM 5959 O O . GLY B 1 217 ? -4.316 -23.688 -21.453 1 90.81 217 GLY B O 1
ATOM 5960 N N . PRO B 1 218 ? -6.379 -24.484 -21.469 1 90.88 218 PRO B N 1
ATOM 5961 C CA . PRO B 1 218 ? -6.113 -25.359 -22.609 1 90.88 218 PRO B CA 1
ATOM 5962 C C . PRO B 1 218 ? -5.516 -24.625 -23.797 1 90.88 218 PRO B C 1
ATOM 5964 O O . PRO B 1 218 ? -4.57 -25.109 -24.422 1 90.88 218 PRO B O 1
ATOM 5967 N N . ALA B 1 219 ? -6.039 -23.453 -24.031 1 84.69 219 ALA B N 1
ATOM 5968 C CA . ALA B 1 219 ? -5.547 -22.672 -25.172 1 84.69 219 ALA B CA 1
ATOM 5969 C C . ALA B 1 219 ? -4.086 -22.297 -24.969 1 84.69 219 ALA B C 1
ATOM 5971 O O . ALA B 1 219 ? -3.281 -22.375 -25.906 1 84.69 219 ALA B O 1
ATOM 5972 N N . LEU B 1 220 ? -3.791 -21.891 -23.797 1 85.5 220 LEU B N 1
ATOM 5973 C CA . LEU B 1 220 ? -2.42 -21.484 -23.5 1 85.5 220 LEU B CA 1
ATOM 5974 C C . LEU B 1 220 ? -1.492 -22.688 -23.484 1 85.5 220 LEU B C 1
ATOM 5976 O O . LEU B 1 220 ? -0.323 -22.594 -23.859 1 85.5 220 LEU B O 1
ATOM 5980 N N . VAL B 1 221 ? -1.963 -23.812 -22.984 1 91.62 221 VAL B N 1
ATOM 5981 C CA . VAL B 1 221 ? -1.183 -25.047 -22.969 1 91.62 221 VAL B CA 1
ATOM 5982 C C . VAL B 1 221 ? -0.852 -25.453 -24.406 1 91.62 221 VAL B C 1
ATOM 5984 O O . VAL B 1 221 ? 0.283 -25.828 -24.703 1 91.62 221 VAL B O 1
ATOM 5987 N N . LYS B 1 222 ? -1.821 -25.344 -25.25 1 91.06 222 LYS B N 1
ATOM 5988 C CA . LYS B 1 222 ? -1.59 -25.656 -26.656 1 91.06 222 LYS B CA 1
ATOM 5989 C C . LYS B 1 222 ? -0.542 -24.734 -27.266 1 91.06 222 LYS B C 1
ATOM 5991 O O . LYS B 1 222 ? 0.355 -25.172 -27.984 1 91.06 222 LYS B O 1
ATOM 5996 N N . ALA B 1 223 ? -0.665 -23.516 -26.938 1 83.75 223 ALA B N 1
ATOM 5997 C CA . ALA B 1 223 ? 0.257 -22.516 -27.484 1 83.75 223 ALA B CA 1
ATOM 5998 C C . ALA B 1 223 ? 1.665 -22.719 -26.938 1 83.75 223 ALA B C 1
ATOM 6000 O O . ALA B 1 223 ? 2.652 -22.531 -27.641 1 83.75 223 ALA B O 1
ATOM 6001 N N . ALA B 1 224 ? 1.766 -23.094 -25.703 1 85.62 224 ALA B N 1
ATOM 6002 C CA . ALA B 1 224 ? 3.051 -23.141 -25 1 85.62 224 ALA B CA 1
ATOM 6003 C C . ALA B 1 224 ? 3.801 -24.422 -25.328 1 85.62 224 ALA B C 1
ATOM 6005 O O . ALA B 1 224 ? 5.016 -24.406 -25.531 1 85.62 224 ALA B O 1
ATOM 6006 N N . ILE B 1 225 ? 3.07 -25.578 -25.344 1 89.62 225 ILE B N 1
ATOM 6007 C CA . ILE B 1 225 ? 3.816 -26.828 -25.438 1 89.62 225 ILE B CA 1
ATOM 6008 C C . ILE B 1 225 ? 3.162 -27.734 -26.484 1 89.62 225 ILE B C 1
ATOM 6010 O O . ILE B 1 225 ? 3.516 -28.906 -26.609 1 89.62 225 ILE B O 1
ATOM 6014 N N . GLY B 1 226 ? 2.143 -27.25 -27.156 1 90.56 226 GLY B N 1
ATOM 6015 C CA . GLY B 1 226 ? 1.524 -27.969 -28.25 1 90.56 226 GLY B CA 1
ATOM 6016 C C . GLY B 1 226 ? 0.582 -29.062 -27.797 1 90.56 226 GLY B C 1
ATOM 6017 O O . GLY B 1 226 ? 0.114 -29.875 -28.594 1 90.56 226 GLY B O 1
ATOM 6018 N N . GLN B 1 227 ? 0.307 -29.094 -26.578 1 93.94 227 GLN B N 1
ATOM 6019 C CA . GLN B 1 227 ? -0.55 -30.141 -26.031 1 93.94 227 GLN B CA 1
ATOM 6020 C C . GLN B 1 227 ? -2.023 -29.75 -26.141 1 93.94 227 GLN B C 1
ATOM 6022 O O . GLN B 1 227 ? -2.42 -28.672 -25.703 1 93.94 227 GLN B O 1
ATOM 6027 N N . GLU B 1 228 ? -2.816 -30.625 -26.797 1 95 228 GLU B N 1
ATOM 6028 C CA . GLU B 1 228 ? -4.27 -30.469 -26.797 1 95 228 GLU B CA 1
ATOM 6029 C C . GLU B 1 228 ? -4.898 -31.234 -25.625 1 95 228 GLU B C 1
ATOM 6031 O O . GLU B 1 228 ? -4.73 -32.469 -25.516 1 95 228 GLU B O 1
ATOM 6036 N N . VAL B 1 229 ? -5.57 -30.609 -24.75 1 94.88 229 VAL B N 1
ATOM 6037 C CA . VAL B 1 229 ? -6.148 -31.203 -23.562 1 94.88 229 VAL B CA 1
ATOM 6038 C C . VAL B 1 229 ? -7.43 -30.469 -23.172 1 94.88 229 VAL B C 1
ATOM 6040 O O . VAL B 1 229 ? -7.547 -29.266 -23.406 1 94.88 229 VAL B O 1
ATOM 6043 N N . SER B 1 230 ? -8.43 -31.203 -22.719 1 94.38 230 SER B N 1
ATOM 6044 C CA . SER B 1 230 ? -9.672 -30.578 -22.297 1 94.38 230 SER B CA 1
ATOM 6045 C C . SER B 1 230 ? -9.523 -29.906 -20.938 1 94.38 230 SER B C 1
ATOM 6047 O O . SER B 1 230 ? -8.609 -30.234 -20.172 1 94.38 230 SER B O 1
ATOM 6049 N N . SER B 1 231 ? -10.414 -28.984 -20.688 1 94.25 231 SER B N 1
ATOM 6050 C CA . SER B 1 231 ? -10.414 -28.297 -19.391 1 94.25 231 SER B CA 1
ATOM 6051 C C . SER B 1 231 ? -10.57 -29.281 -18.25 1 94.25 231 SER B C 1
ATOM 6053 O O . SER B 1 231 ? -9.906 -29.156 -17.219 1 94.25 231 SER B O 1
ATOM 6055 N N . GLU B 1 232 ? -11.406 -30.234 -18.422 1 94.25 232 GLU B N 1
ATOM 6056 C CA . GLU B 1 232 ? -11.68 -31.219 -17.391 1 94.25 232 GLU B CA 1
ATOM 6057 C C . GLU B 1 232 ? -10.445 -32.094 -17.109 1 94.25 232 GLU B C 1
ATOM 6059 O O . GLU B 1 232 ? -10.109 -32.344 -15.953 1 94.25 232 GLU B O 1
ATOM 6064 N N . GLU B 1 233 ? -9.789 -32.469 -18.141 1 95.06 233 GLU B N 1
ATOM 6065 C CA . GLU B 1 233 ? -8.602 -33.312 -17.984 1 95.06 233 GLU B CA 1
ATOM 6066 C C . GLU B 1 233 ? -7.441 -32.5 -17.406 1 95.06 233 GLU B C 1
ATOM 6068 O O . GLU B 1 233 ? -6.629 -33.031 -16.641 1 95.06 233 GLU B O 1
ATOM 6073 N N . LEU B 1 234 ? -7.461 -31.297 -17.75 1 96.31 234 LEU B N 1
ATOM 6074 C CA . LEU B 1 234 ? -6.355 -30.422 -17.359 1 96.31 234 LEU B CA 1
ATOM 6075 C C . LEU B 1 234 ? -6.496 -29.969 -15.914 1 96.31 234 LEU B C 1
ATOM 6077 O O . LEU B 1 234 ? -5.527 -30 -15.156 1 96.31 234 LEU B O 1
ATOM 6081 N N . GLY B 1 235 ? -7.688 -29.578 -15.594 1 97.31 235 GLY B N 1
ATOM 6082 C CA . GLY B 1 235 ? -7.832 -28.953 -14.297 1 97.31 235 GLY B CA 1
ATOM 6083 C C . GLY B 1 235 ? -9.258 -28.953 -13.781 1 97.31 235 GLY B C 1
ATOM 6084 O O . GLY B 1 235 ? -9.68 -28.031 -13.094 1 97.31 235 GLY B O 1
ATOM 6085 N N . GLY B 1 236 ? -10.031 -29.938 -14.148 1 96.81 236 GLY B N 1
ATOM 6086 C CA . GLY B 1 236 ? -11.383 -30.062 -13.648 1 96.81 236 GLY B CA 1
ATOM 6087 C C . GLY B 1 236 ? -11.445 -30.469 -12.188 1 96.81 236 GLY B C 1
ATOM 6088 O O . GLY B 1 236 ? -10.43 -30.828 -11.594 1 96.81 236 GLY B O 1
ATOM 6089 N N . ALA B 1 237 ? -12.625 -30.328 -11.617 1 97.06 237 ALA B N 1
ATOM 6090 C CA . ALA B 1 237 ? -12.812 -30.594 -10.188 1 97.06 237 ALA B CA 1
ATOM 6091 C C . ALA B 1 237 ? -12.492 -32.031 -9.844 1 97.06 237 ALA B C 1
ATOM 6093 O O . ALA B 1 237 ? -11.875 -32.312 -8.812 1 97.06 237 ALA B O 1
ATOM 6094 N N . ARG B 1 238 ? -12.852 -32.969 -10.664 1 95.69 238 ARG B N 1
ATOM 6095 C CA . ARG B 1 238 ? -12.594 -34.375 -10.398 1 95.69 238 ARG B CA 1
ATOM 6096 C C . ARG B 1 238 ? -11.109 -34.688 -10.492 1 95.69 238 ARG B C 1
ATOM 6098 O O . ARG B 1 238 ? -10.57 -35.438 -9.672 1 95.69 238 ARG B O 1
ATOM 6105 N N . MET B 1 239 ? -10.547 -34.125 -11.547 1 96.62 239 MET B N 1
ATOM 6106 C CA . MET B 1 239 ? -9.102 -34.312 -11.688 1 96.62 239 MET B CA 1
ATOM 6107 C C . MET B 1 239 ? -8.375 -33.844 -10.422 1 96.62 239 MET B C 1
ATOM 6109 O O . MET B 1 239 ? -7.555 -34.594 -9.875 1 96.62 239 MET B O 1
ATOM 6113 N N . HIS B 1 240 ? -8.68 -32.688 -9.836 1 97.06 240 HIS B N 1
ATOM 6114 C CA . HIS B 1 240 ? -7.992 -32.125 -8.68 1 97.06 240 HIS B CA 1
ATOM 6115 C C . HIS B 1 240 ? -8.352 -32.875 -7.406 1 97.06 240 HIS B C 1
ATOM 6117 O O . HIS B 1 240 ? -7.535 -33 -6.492 1 97.06 240 HIS B O 1
ATOM 6123 N N . ALA B 1 241 ? -9.57 -33.5 -7.379 1 95.75 241 ALA B N 1
ATOM 6124 C CA . ALA B 1 241 ? -10.016 -34.219 -6.195 1 95.75 241 ALA B CA 1
ATOM 6125 C C . ALA B 1 241 ? -9.43 -35.625 -6.168 1 95.75 241 ALA B C 1
ATOM 6127 O O . ALA B 1 241 ? -9.094 -36.156 -5.102 1 95.75 241 ALA B O 1
ATOM 6128 N N . GLU B 1 242 ? -9.227 -36.219 -7.352 1 95.56 242 GLU B N 1
ATOM 6129 C CA . GLU B 1 242 ? -8.93 -37.656 -7.395 1 95.56 242 GLU B CA 1
ATOM 6130 C C . GLU B 1 242 ? -7.488 -37.906 -7.832 1 95.56 242 GLU B C 1
ATOM 6132 O O . GLU B 1 242 ? -6.926 -38.969 -7.543 1 95.56 242 GLU B O 1
ATOM 6137 N N . VAL B 1 243 ? -6.957 -36.938 -8.531 1 96.38 243 VAL B N 1
ATOM 6138 C CA . VAL B 1 243 ? -5.664 -37.219 -9.148 1 96.38 243 VAL B CA 1
ATOM 6139 C C . VAL B 1 243 ? -4.594 -36.312 -8.531 1 96.38 243 VAL B C 1
ATOM 6141 O O . VAL B 1 243 ? -3.713 -36.812 -7.809 1 96.38 243 VAL B O 1
ATOM 6144 N N . SER B 1 244 ? -4.738 -35 -8.633 1 94.94 244 SER B N 1
ATOM 6145 C CA . SER B 1 244 ? -3.699 -34.094 -8.164 1 94.94 244 SER B CA 1
ATOM 6146 C C . SER B 1 244 ? -3.742 -33.906 -6.652 1 94.94 244 SER B C 1
ATOM 6148 O O . SER B 1 244 ? -2.744 -33.531 -6.035 1 94.94 244 SER B O 1
ATOM 6150 N N . GLY B 1 245 ? -4.965 -34.094 -5.992 1 94.62 245 GLY B N 1
ATOM 6151 C CA . GLY B 1 245 ? -5.113 -33.938 -4.555 1 94.62 245 GLY B CA 1
ATOM 6152 C C . GLY B 1 245 ? -5.117 -32.469 -4.109 1 94.62 245 GLY B C 1
ATOM 6153 O O . GLY B 1 245 ? -4.895 -32.188 -2.936 1 94.62 245 GLY B O 1
ATOM 6154 N N . THR B 1 246 ? -5.336 -31.516 -5.027 1 95 246 THR B N 1
ATOM 6155 C CA . THR B 1 246 ? -5.266 -30.094 -4.734 1 95 246 THR B CA 1
ATOM 6156 C C . THR B 1 246 ? -6.52 -29.625 -3.996 1 95 246 THR B C 1
ATOM 6158 O O . THR B 1 246 ? -6.461 -28.719 -3.166 1 95 246 THR B O 1
ATOM 6161 N N . VAL B 1 247 ? -7.613 -30.266 -4.219 1 95.75 247 VAL B N 1
ATOM 6162 C CA . VAL B 1 247 ? -8.891 -29.812 -3.66 1 95.75 247 VAL B CA 1
ATOM 6163 C C . VAL B 1 247 ? -9.281 -30.719 -2.496 1 95.75 247 VAL B C 1
ATOM 6165 O O . VAL B 1 247 ? -9.055 -31.922 -2.533 1 95.75 247 VAL B O 1
ATOM 6168 N N . ASP B 1 248 ? -9.867 -30.172 -1.491 1 95.81 248 ASP B N 1
ATOM 6169 C CA . ASP B 1 248 ? -10.211 -30.922 -0.288 1 95.81 248 ASP B CA 1
ATOM 6170 C C . ASP B 1 248 ? -11.617 -31.516 -0.395 1 95.81 248 ASP B C 1
ATOM 6172 O O . ASP B 1 248 ? -11.883 -32.594 0.123 1 95.81 248 ASP B O 1
ATOM 6176 N N . PHE B 1 249 ? -12.484 -30.766 -1.036 1 97 249 PHE B N 1
ATOM 6177 C CA . PHE B 1 249 ? -13.859 -31.219 -1.21 1 97 249 PHE B CA 1
ATOM 6178 C C . PHE B 1 249 ? -14.328 -30.984 -2.643 1 97 249 PHE B C 1
ATOM 6180 O O . PHE B 1 249 ? -14.109 -29.906 -3.211 1 97 249 PHE B O 1
ATOM 6187 N N . TYR B 1 250 ? -14.875 -32.031 -3.219 1 97.56 250 TYR B N 1
ATOM 6188 C CA . TYR B 1 250 ? -15.531 -31.969 -4.52 1 97.56 250 TYR B CA 1
ATOM 6189 C C . TYR B 1 250 ? -17.047 -31.891 -4.367 1 97.56 250 TYR B C 1
ATOM 6191 O O . TYR B 1 250 ? -17.656 -32.688 -3.65 1 97.56 250 TYR B O 1
ATOM 6199 N N . GLU B 1 251 ? -17.672 -30.875 -4.941 1 98.25 251 GLU B N 1
ATOM 6200 C CA . GLU B 1 251 ? -19.125 -30.719 -4.867 1 98.25 251 GLU B CA 1
ATOM 6201 C C . GLU B 1 251 ? -19.75 -30.641 -6.262 1 98.25 251 GLU B C 1
ATOM 6203 O O . GLU B 1 251 ? -19.156 -30.062 -7.18 1 98.25 251 GLU B O 1
ATOM 6208 N N . PRO B 1 252 ? -20.969 -31.141 -6.496 1 97.56 252 PRO B N 1
ATOM 6209 C CA . PRO B 1 252 ? -21.578 -31.203 -7.832 1 97.56 252 PRO B CA 1
ATOM 6210 C C . PRO B 1 252 ? -22.125 -29.859 -8.297 1 97.56 252 PRO B C 1
ATOM 6212 O O . PRO B 1 252 ? -22.234 -29.625 -9.5 1 97.56 252 PRO B O 1
ATOM 6215 N N . THR B 1 253 ? -22.547 -29 -7.32 1 97.94 253 THR B N 1
ATOM 6216 C CA . THR B 1 253 ? -23.203 -27.75 -7.68 1 97.94 253 THR B CA 1
ATOM 6217 C C . THR B 1 253 ? -22.75 -26.609 -6.773 1 97.94 253 THR B C 1
ATOM 6219 O O . THR B 1 253 ? -22.094 -26.844 -5.754 1 97.94 253 THR B O 1
ATOM 6222 N N . ASP B 1 254 ? -23.078 -25.344 -7.176 1 98.38 254 ASP B N 1
ATOM 6223 C CA . ASP B 1 254 ? -22.812 -24.188 -6.332 1 98.38 254 ASP B CA 1
ATOM 6224 C C . ASP B 1 254 ? -23.5 -24.328 -4.973 1 98.38 254 ASP B C 1
ATOM 6226 O O . ASP B 1 254 ? -22.891 -24.047 -3.938 1 98.38 254 ASP B O 1
ATOM 6230 N N . GLU B 1 255 ? -24.734 -24.797 -4.98 1 98.38 255 GLU B N 1
ATOM 6231 C CA . GLU B 1 255 ? -25.5 -24.953 -3.754 1 98.38 255 GLU B CA 1
ATOM 6232 C C . GLU B 1 255 ? -24.844 -25.938 -2.799 1 98.38 255 GLU B C 1
ATOM 6234 O O . GLU B 1 255 ? -24.766 -25.688 -1.594 1 98.38 255 GLU B O 1
ATOM 6239 N N . ALA B 1 256 ? -24.375 -27.031 -3.357 1 98.44 256 ALA B N 1
ATOM 6240 C CA . ALA B 1 256 ? -23.719 -28.031 -2.535 1 98.44 256 ALA B CA 1
ATOM 6241 C C . ALA B 1 256 ? -22.438 -27.484 -1.915 1 98.44 256 ALA B C 1
ATOM 6243 O O . ALA B 1 256 ? -22.109 -27.781 -0.765 1 98.44 256 ALA B O 1
ATOM 6244 N N . ALA B 1 257 ? -21.688 -26.719 -2.678 1 98.75 257 ALA B N 1
ATOM 6245 C CA . ALA B 1 257 ? -20.469 -26.109 -2.18 1 98.75 257 ALA B CA 1
ATOM 6246 C C . ALA B 1 257 ? -20.766 -25.141 -1.04 1 98.75 257 ALA B C 1
ATOM 6248 O O . ALA B 1 257 ? -20.047 -25.109 -0.04 1 98.75 257 ALA B O 1
ATOM 6249 N N . LEU B 1 258 ? -21.828 -24.344 -1.188 1 98.81 258 LEU B N 1
ATOM 6250 C CA . LEU B 1 258 ? -22.219 -23.375 -0.157 1 98.81 258 LEU B CA 1
ATOM 6251 C C . LEU B 1 258 ? -22.625 -24.094 1.123 1 98.81 258 LEU B C 1
ATOM 6253 O O . LEU B 1 258 ? -22.312 -23.641 2.225 1 98.81 258 LEU B O 1
ATOM 6257 N N . GLU B 1 259 ? -23.312 -25.219 0.977 1 98.06 259 GLU B N 1
ATOM 6258 C CA . GLU B 1 259 ? -23.688 -26.016 2.139 1 98.06 259 GLU B CA 1
ATOM 6259 C C . GLU B 1 259 ? -22.438 -26.578 2.842 1 98.06 259 GLU B C 1
ATOM 6261 O O . GLU B 1 259 ? -22.391 -26.609 4.07 1 98.06 259 GLU B O 1
ATOM 6266 N N . ARG B 1 260 ? -21.484 -27.047 2.037 1 98.12 260 ARG B N 1
ATOM 6267 C CA . ARG B 1 260 ? -20.234 -27.531 2.598 1 98.12 260 ARG B CA 1
ATOM 6268 C C . ARG B 1 260 ? -19.516 -26.453 3.385 1 98.12 260 ARG B C 1
ATOM 6270 O O . ARG B 1 260 ? -18.969 -26.703 4.457 1 98.12 260 ARG B O 1
ATOM 6277 N N . ILE B 1 261 ? -19.516 -25.203 2.875 1 98.62 261 ILE B N 1
ATOM 6278 C CA . ILE B 1 261 ? -18.906 -24.078 3.576 1 98.62 261 ILE B CA 1
ATOM 6279 C C . ILE B 1 261 ? -19.578 -23.891 4.93 1 98.62 261 ILE B C 1
ATOM 6281 O O . ILE B 1 261 ? -18.906 -23.719 5.949 1 98.62 261 ILE B O 1
ATOM 6285 N N . ARG B 1 262 ? -20.875 -23.922 4.949 1 98.25 262 ARG B N 1
ATOM 6286 C CA . ARG B 1 262 ? -21.609 -23.75 6.191 1 98.25 262 ARG B CA 1
ATOM 6287 C C . ARG B 1 262 ? -21.266 -24.828 7.203 1 98.25 262 ARG B C 1
ATOM 6289 O O . ARG B 1 262 ? -21.094 -24.547 8.391 1 98.25 262 ARG B O 1
ATOM 6296 N N . GLU B 1 263 ? -21.141 -26.094 6.699 1 96.69 263 GLU B N 1
ATOM 6297 C CA . GLU B 1 263 ? -20.766 -27.219 7.562 1 96.69 263 GLU B CA 1
ATOM 6298 C C . GLU B 1 263 ? -19.391 -27 8.172 1 96.69 263 GLU B C 1
ATOM 6300 O O . GLU B 1 263 ? -19.188 -27.203 9.367 1 96.69 263 GLU B O 1
ATOM 6305 N N . LEU B 1 264 ? -18.484 -26.594 7.348 1 97.12 264 LEU B N 1
ATOM 6306 C CA . LEU B 1 264 ? -17.125 -26.359 7.801 1 97.12 264 LEU B CA 1
ATOM 6307 C C . LEU B 1 264 ? -17.062 -25.188 8.773 1 97.12 264 LEU B C 1
ATOM 6309 O O . LEU B 1 264 ? -16.375 -25.266 9.797 1 97.12 264 LEU B O 1
ATOM 6313 N N . ALA B 1 265 ? -17.797 -24.109 8.414 1 96.25 265 ALA B N 1
ATOM 6314 C CA . ALA B 1 265 ? -17.812 -22.922 9.266 1 96.25 265 ALA B CA 1
ATOM 6315 C C . ALA B 1 265 ? -18.297 -23.266 10.672 1 96.25 265 ALA B C 1
ATOM 6317 O O . ALA B 1 265 ? -17.812 -22.688 11.656 1 96.25 265 ALA B O 1
ATOM 6318 N N . ALA B 1 266 ? -19.188 -24.219 10.781 1 93.5 266 ALA B N 1
ATOM 6319 C CA . ALA B 1 266 ? -19.797 -24.578 12.055 1 93.5 266 ALA B CA 1
ATOM 6320 C C . ALA B 1 266 ? -18.797 -25.312 12.953 1 93.5 266 ALA B C 1
ATOM 6322 O O . ALA B 1 266 ? -19.016 -25.438 14.164 1 93.5 266 ALA B O 1
ATOM 6323 N N . LEU B 1 267 ? -17.703 -25.766 12.367 1 94.19 267 LEU B N 1
ATOM 6324 C CA . LEU B 1 267 ? -16.734 -26.562 13.117 1 94.19 267 LEU B CA 1
ATOM 6325 C C . LEU B 1 267 ? -15.734 -25.656 13.844 1 94.19 267 LEU B C 1
ATOM 6327 O O . LEU B 1 267 ? -15.039 -26.109 14.758 1 94.19 267 LEU B O 1
ATOM 6331 N N . TYR B 1 268 ? -15.609 -24.406 13.438 1 92.38 268 TYR B N 1
ATOM 6332 C CA . TYR B 1 268 ? -14.633 -23.5 14.055 1 92.38 268 TYR B CA 1
ATOM 6333 C C . TYR B 1 268 ? -15.148 -23 15.398 1 92.38 268 TYR B C 1
ATOM 6335 O O . TYR B 1 268 ? -16.328 -22.688 15.547 1 92.38 268 TYR B O 1
ATOM 6343 N N . PRO B 1 269 ? -14.297 -22.938 16.375 1 90.44 269 PRO B N 1
ATOM 6344 C CA . PRO B 1 269 ? -14.711 -22.453 17.688 1 90.44 269 PRO B CA 1
ATOM 6345 C C . PRO B 1 269 ? -15 -20.953 17.703 1 90.44 269 PRO B C 1
ATOM 6347 O O . PRO B 1 269 ? -14.531 -20.234 16.828 1 90.44 269 PRO B O 1
ATOM 6350 N N . PRO B 1 270 ? -15.781 -20.547 18.688 1 88.06 270 PRO B N 1
ATOM 6351 C CA . PRO B 1 270 ? -16.016 -19.109 18.812 1 88.06 270 PRO B CA 1
ATOM 6352 C C . PRO B 1 270 ? -14.742 -18.328 19.125 1 88.06 270 PRO B C 1
ATOM 6354 O O . PRO B 1 270 ? -13.836 -18.859 19.766 1 88.06 270 PRO B O 1
ATOM 6357 N N . PRO B 1 271 ? -14.781 -17.172 18.656 1 89.38 271 PRO B N 1
ATOM 6358 C CA . PRO B 1 271 ? -13.586 -16.359 18.891 1 89.38 271 PRO B CA 1
ATOM 6359 C C . PRO B 1 271 ? -13.5 -15.852 20.344 1 89.38 271 PRO B C 1
ATOM 6361 O O . PRO B 1 271 ? -14.531 -15.711 21 1 89.38 271 PRO B O 1
ATOM 6364 N N . ARG B 1 272 ? -12.203 -15.688 20.75 1 90.19 272 ARG B N 1
ATOM 6365 C CA . ARG B 1 272 ? -12 -14.906 21.969 1 90.19 272 ARG B CA 1
ATOM 6366 C C . ARG B 1 272 ? -12.125 -13.414 21.688 1 90.19 272 ARG B C 1
ATOM 6368 O O . ARG B 1 272 ? -11.461 -12.891 20.781 1 90.19 272 ARG B O 1
ATOM 6375 N N . LEU B 1 273 ? -12.945 -12.727 22.406 1 95.56 273 LEU B N 1
ATOM 6376 C CA . LEU B 1 273 ? -13.195 -11.32 22.141 1 95.56 273 LEU B CA 1
ATOM 6377 C C . LEU B 1 273 ? -12.109 -10.445 22.781 1 95.56 273 LEU B C 1
ATOM 6379 O O . LEU B 1 273 ? -11.422 -10.883 23.703 1 95.56 273 LEU B O 1
ATOM 6383 N N . ALA B 1 274 ? -11.992 -9.273 22.219 1 96.62 274 ALA B N 1
ATOM 6384 C CA . ALA B 1 274 ? -11.109 -8.273 22.812 1 96.62 274 ALA B CA 1
ATOM 6385 C C . ALA B 1 274 ? -11.547 -7.93 24.234 1 96.62 274 ALA B C 1
ATOM 6387 O O . ALA B 1 274 ? -12.75 -7.898 24.531 1 96.62 274 ALA B O 1
ATOM 6388 N N . PRO B 1 275 ? -10.625 -7.586 25.094 1 95.06 275 PRO B N 1
ATOM 6389 C CA . PRO B 1 275 ? -10.969 -7.262 26.484 1 95.06 275 PRO B CA 1
ATOM 6390 C C . PRO B 1 275 ? -12.008 -6.145 26.578 1 95.06 275 PRO B C 1
ATOM 6392 O O . PRO B 1 275 ? -12.938 -6.23 27.391 1 95.06 275 PRO B O 1
ATOM 6395 N N . TRP B 1 276 ? -11.867 -5.121 25.75 1 95.5 276 TRP B N 1
ATOM 6396 C CA . TRP B 1 276 ? -12.797 -4 25.797 1 95.5 276 TRP B CA 1
ATOM 6397 C C . TRP B 1 276 ? -14.203 -4.445 25.422 1 95.5 276 TRP B C 1
ATOM 6399 O O . TRP B 1 276 ? -15.188 -3.816 25.812 1 95.5 276 TRP B O 1
ATOM 6409 N N . ALA B 1 277 ? -14.344 -5.484 24.641 1 96.31 277 ALA B N 1
ATOM 6410 C CA . ALA B 1 277 ? -15.625 -5.977 24.156 1 96.31 277 ALA B CA 1
ATOM 6411 C C . ALA B 1 277 ? -16.297 -6.879 25.188 1 96.31 277 ALA B C 1
ATOM 6413 O O . ALA B 1 277 ? -17.516 -7.047 25.172 1 96.31 277 ALA B O 1
ATOM 6414 N N . GLU B 1 278 ? -15.5 -7.465 26.094 1 93.5 278 GLU B N 1
ATOM 6415 C CA . GLU B 1 278 ? -16.047 -8.305 27.156 1 93.5 278 GLU B CA 1
ATOM 6416 C C . GLU B 1 278 ? -16.922 -7.492 28.109 1 93.5 278 GLU B C 1
ATOM 6418 O O . GLU B 1 278 ? -17.828 -8.031 28.75 1 93.5 278 GLU B O 1
ATOM 6423 N N . GLY B 1 279 ? -16.656 -6.211 28.156 1 90.56 279 GLY B N 1
ATOM 6424 C CA . GLY B 1 279 ? -17.422 -5.32 29.031 1 90.56 279 GLY B CA 1
ATOM 6425 C C . GLY B 1 279 ? -18.625 -4.711 28.344 1 90.56 279 GLY B C 1
ATOM 6426 O O . GLY B 1 279 ? -19.172 -3.711 28.812 1 90.56 279 GLY B O 1
ATOM 6427 N N . ARG B 1 280 ? -19.031 -5.309 27.234 1 96.06 280 ARG B N 1
ATOM 6428 C CA . ARG B 1 280 ? -20.172 -4.789 26.5 1 96.06 280 ARG B CA 1
ATOM 6429 C C . ARG B 1 280 ? -21.422 -4.777 27.391 1 96.06 280 ARG B C 1
ATOM 6431 O O . ARG B 1 280 ? -21.734 -5.77 28.047 1 96.06 280 ARG B O 1
ATOM 6438 N N . LYS B 1 281 ? -22.141 -3.674 27.438 1 97.19 281 LYS B N 1
ATOM 6439 C CA . LYS B 1 281 ? -23.391 -3.545 28.203 1 97.19 281 LYS B CA 1
ATOM 6440 C C . LYS B 1 281 ? -24.609 -3.756 27.297 1 97.19 281 LYS B C 1
ATOM 6442 O O . LYS B 1 281 ? -24.469 -3.861 26.078 1 97.19 281 LYS B O 1
ATOM 6447 N N . GLU B 1 282 ? -25.688 -3.855 27.953 1 97.81 282 GLU B N 1
ATOM 6448 C CA . GLU B 1 282 ? -26.922 -3.928 27.156 1 97.81 282 GLU B CA 1
ATOM 6449 C C . GLU B 1 282 ? -27.109 -2.674 26.312 1 97.81 282 GLU B C 1
ATOM 6451 O O . GLU B 1 282 ? -27.094 -1.557 26.844 1 97.81 282 GLU B O 1
ATOM 6456 N N . PRO B 1 283 ? -27.234 -2.893 25.062 1 98.12 283 PRO B N 1
ATOM 6457 C CA . PRO B 1 283 ? -27.391 -1.724 24.203 1 98.12 283 PRO B CA 1
ATOM 6458 C C . PRO B 1 283 ? -28.625 -0.901 24.531 1 98.12 283 PRO B C 1
ATOM 6460 O O . PRO B 1 283 ? -29.672 -1.462 24.891 1 98.12 283 PRO B O 1
ATOM 6463 N N . LYS B 1 284 ? -28.516 0.382 24.422 1 98.06 284 LYS B N 1
ATOM 6464 C CA . LYS B 1 284 ? -29.641 1.304 24.562 1 98.06 284 LYS B CA 1
ATOM 6465 C C . LYS B 1 284 ? -29.844 2.123 23.297 1 98.06 284 LYS B C 1
ATOM 6467 O O . LYS B 1 284 ? -28.875 2.588 22.688 1 98.06 284 LYS B O 1
ATOM 6472 N N . GLU B 1 285 ? -31.062 2.16 22.953 1 98 285 GLU B N 1
ATOM 6473 C CA . GLU B 1 285 ? -31.359 3.023 21.812 1 98 285 GLU B CA 1
ATOM 6474 C C . GLU B 1 285 ? -31.125 4.492 22.156 1 98 285 GLU B C 1
ATOM 6476 O O . GLU B 1 285 ? -31.359 4.91 23.297 1 98 285 GLU B O 1
ATOM 6481 N N . PRO B 1 286 ? -30.703 5.285 21.172 1 98.31 286 PRO B N 1
ATOM 6482 C CA . PRO B 1 286 ? -30.625 6.727 21.422 1 98.31 286 PRO B CA 1
ATOM 6483 C C . PRO B 1 286 ? -31.984 7.328 21.797 1 98.31 286 PRO B C 1
ATOM 6485 O O . PRO B 1 286 ? -33.031 6.82 21.359 1 98.31 286 PRO B O 1
ATOM 6488 N N . LEU B 1 287 ? -31.938 8.383 22.5 1 97.69 287 LEU B N 1
ATOM 6489 C CA . LEU B 1 287 ? -33.156 9.031 22.938 1 97.69 287 LEU B CA 1
ATOM 6490 C C . LEU B 1 287 ? -33.875 9.734 21.766 1 97.69 287 LEU B C 1
ATOM 6492 O O . LEU B 1 287 ? -35.094 9.93 21.797 1 97.69 287 LEU B O 1
ATOM 6496 N N . TYR B 1 288 ? -33.094 10.117 20.797 1 97.12 288 TYR B N 1
ATOM 6497 C CA . TYR B 1 288 ? -33.625 10.945 19.719 1 97.12 288 TYR B CA 1
ATOM 6498 C C . TYR B 1 288 ? -33.562 10.219 18.391 1 97.12 288 TYR B C 1
ATOM 6500 O O . TYR B 1 288 ? -32.594 9.477 18.125 1 97.12 288 TYR B O 1
ATOM 6508 N N . PRO B 1 289 ? -34.562 10.43 17.562 1 96.12 289 PRO B N 1
ATOM 6509 C CA . PRO B 1 289 ? -34.562 9.742 16.266 1 96.12 289 PRO B CA 1
ATOM 6510 C C . PRO B 1 289 ? -33.438 10.219 15.352 1 96.12 289 PRO B C 1
ATOM 6512 O O . PRO B 1 289 ? -33.219 11.43 15.211 1 96.12 289 PRO B O 1
ATOM 6515 N N . ILE B 1 290 ? -32.75 9.305 14.727 1 96.62 290 ILE B N 1
ATOM 6516 C CA . ILE B 1 290 ? -31.578 9.633 13.898 1 96.62 290 ILE B CA 1
ATOM 6517 C C . ILE B 1 290 ? -32.031 10.336 12.625 1 96.62 290 ILE B C 1
ATOM 6519 O O . ILE B 1 290 ? -31.281 11.102 12.023 1 96.62 290 ILE B O 1
ATOM 6523 N N . GLU B 1 291 ? -33.312 10.203 12.18 1 95.44 291 GLU B N 1
ATOM 6524 C CA . GLU B 1 291 ? -33.844 10.828 10.984 1 95.44 291 GLU B CA 1
ATOM 6525 C C . GLU B 1 291 ? -33.844 12.344 11.094 1 95.44 291 GLU B C 1
ATOM 6527 O O . GLU B 1 291 ? -33.875 13.047 10.086 1 95.44 291 GLU B O 1
ATOM 6532 N N . ASP B 1 292 ? -33.812 12.828 12.344 1 96.44 292 ASP B N 1
ATOM 6533 C CA . ASP B 1 292 ? -33.75 14.273 12.57 1 96.44 292 ASP B CA 1
ATOM 6534 C C . ASP B 1 292 ? -32.5 14.883 11.93 1 96.44 292 ASP B C 1
ATOM 6536 O O . ASP B 1 292 ? -32.469 16.078 11.648 1 96.44 292 ASP B O 1
ATOM 6540 N N . LEU B 1 293 ? -31.469 14.07 11.695 1 97.12 293 LEU B N 1
ATOM 6541 C CA . LEU B 1 293 ? -30.219 14.555 11.133 1 97.12 293 LEU B CA 1
ATOM 6542 C C . LEU B 1 293 ? -30.438 15.102 9.727 1 97.12 293 LEU B C 1
ATOM 6544 O O . LEU B 1 293 ? -29.719 16.016 9.289 1 97.12 293 LEU B O 1
ATOM 6548 N N . TYR B 1 294 ? -31.484 14.617 9.008 1 97.12 294 TYR B N 1
ATOM 6549 C CA . TYR B 1 294 ? -31.797 15.086 7.66 1 97.12 294 TYR B CA 1
ATOM 6550 C C . TYR B 1 294 ? -32.25 16.547 7.684 1 97.12 294 TYR B C 1
ATOM 6552 O O . TYR B 1 294 ? -32.094 17.266 6.695 1 97.12 294 TYR B O 1
ATOM 6560 N N . GLY B 1 295 ? -32.844 16.922 8.781 1 96.94 295 GLY B N 1
ATOM 6561 C CA . GLY B 1 295 ? -33.281 18.312 8.906 1 96.94 295 GLY B CA 1
ATOM 6562 C C . GLY B 1 295 ? -32.219 19.188 9.578 1 96.94 295 GLY B C 1
ATOM 6563 O O . GLY B 1 295 ? -32.156 20.391 9.312 1 96.94 295 GLY B O 1
ATOM 6564 N N . LEU B 1 296 ? -31.422 18.609 10.461 1 96.38 296 LEU B N 1
ATOM 6565 C CA . LEU B 1 296 ? -30.5 19.344 11.312 1 96.38 296 LEU B CA 1
ATOM 6566 C C . LEU B 1 296 ? -29.219 19.688 10.562 1 96.38 296 LEU B C 1
ATOM 6568 O O . LEU B 1 296 ? -28.531 20.656 10.914 1 96.38 296 LEU B O 1
ATOM 6572 N N . ILE B 1 297 ? -28.891 18.875 9.578 1 97.25 297 ILE B N 1
ATOM 6573 C CA . ILE B 1 297 ? -27.625 19.031 8.867 1 97.25 297 ILE B CA 1
ATOM 6574 C C . ILE B 1 297 ? -27.891 19.281 7.383 1 97.25 297 ILE B C 1
ATOM 6576 O O . ILE B 1 297 ? -28.625 18.531 6.742 1 97.25 297 ILE B O 1
ATOM 6580 N N . SER B 1 298 ? -27.359 20.359 6.832 1 96.75 298 SER B N 1
ATOM 6581 C CA . SER B 1 298 ? -27.438 20.594 5.395 1 96.75 298 SER B CA 1
ATOM 6582 C C . SER B 1 298 ? -26.438 19.703 4.645 1 96.75 298 SER B C 1
ATOM 6584 O O . SER B 1 298 ? -25.25 19.688 4.969 1 96.75 298 SER B O 1
ATOM 6586 N N . PRO B 1 299 ? -26.859 19.031 3.627 1 96.06 299 PRO B N 1
ATOM 6587 C CA . PRO B 1 299 ? -25.938 18.109 2.959 1 96.06 299 PRO B CA 1
ATOM 6588 C C . PRO B 1 299 ? -24.844 18.828 2.16 1 96.06 299 PRO B C 1
ATOM 6590 O O . PRO B 1 299 ? -23.828 18.219 1.823 1 96.06 299 PRO B O 1
ATOM 6593 N N . ASP B 1 300 ? -25.016 20.094 1.892 1 92.25 300 ASP B N 1
ATOM 6594 C CA . ASP B 1 300 ? -24 20.812 1.129 1 92.25 300 ASP B CA 1
ATOM 6595 C C . ASP B 1 300 ? -22.953 21.438 2.053 1 92.25 300 ASP B C 1
ATOM 6597 O O . ASP B 1 300 ? -21.984 22.031 1.587 1 92.25 300 ASP B O 1
ATOM 6601 N N . GLY B 1 301 ? -23.172 21.328 3.318 1 90 301 GLY B N 1
ATOM 6602 C CA . GLY B 1 301 ? -22.188 21.781 4.289 1 90 301 GLY B CA 1
ATOM 6603 C C . GLY B 1 301 ? -22.172 23.297 4.469 1 90 301 GLY B C 1
ATOM 6604 O O . GLY B 1 301 ? -21.281 23.844 5.098 1 90 301 GLY B O 1
ATOM 6605 N N . SER B 1 302 ? -23.156 23.953 3.949 1 87.31 302 SER B N 1
ATOM 6606 C CA . SER B 1 302 ? -23.172 25.406 3.926 1 87.31 302 SER B CA 1
ATOM 6607 C C . SER B 1 302 ? -23.562 25.984 5.281 1 87.31 302 SER B C 1
ATOM 6609 O O . SER B 1 302 ? -23.266 27.141 5.586 1 87.31 302 SER B O 1
ATOM 6611 N N . ARG B 1 303 ? -24.172 25.203 6.062 1 92.06 303 ARG B N 1
ATOM 6612 C CA . ARG B 1 303 ? -24.672 25.688 7.34 1 92.06 303 ARG B CA 1
ATOM 6613 C C . ARG B 1 303 ? -24 24.969 8.508 1 92.06 303 ARG B C 1
ATOM 6615 O O . ARG B 1 303 ? -23.828 23.75 8.469 1 92.06 303 ARG B O 1
ATOM 6622 N N . PRO B 1 304 ? -23.672 25.75 9.531 1 95.5 304 PRO B N 1
ATOM 6623 C CA . PRO B 1 304 ? -23.125 25.109 10.734 1 95.5 304 PRO B CA 1
ATOM 6624 C C . PRO B 1 304 ? -24.141 24.25 11.469 1 95.5 304 PRO B C 1
ATOM 6626 O O . PRO B 1 304 ? -25.344 24.438 11.297 1 95.5 304 PRO B O 1
ATOM 6629 N N . TYR B 1 305 ? -23.75 23.297 12.148 1 97 305 TYR B N 1
ATOM 6630 C CA . TYR B 1 305 ? -24.578 22.453 13.008 1 97 305 TYR B CA 1
ATOM 6631 C C . TYR B 1 305 ? -23.797 22 14.234 1 97 305 TYR B C 1
ATOM 6633 O O . TYR B 1 305 ? -22.578 22.094 14.273 1 97 305 TYR B O 1
ATOM 6641 N N . ASP B 1 306 ? -24.484 21.625 15.258 1 97.69 306 ASP B N 1
ATOM 6642 C CA . ASP B 1 306 ? -23.875 21.125 16.484 1 97.69 306 ASP B CA 1
ATOM 6643 C C . ASP B 1 306 ? -23.594 19.625 16.375 1 97.69 306 ASP B C 1
ATOM 6645 O O . ASP B 1 306 ? -24.516 18.812 16.297 1 97.69 306 ASP B O 1
ATOM 6649 N N . LEU B 1 307 ? -22.297 19.234 16.406 1 98.44 307 LEU B N 1
ATOM 6650 C CA . LEU B 1 307 ? -21.891 17.828 16.297 1 98.44 307 LEU B CA 1
ATOM 6651 C C . LEU B 1 307 ? -22.578 16.984 17.375 1 98.44 307 LEU B C 1
ATOM 6653 O O . LEU B 1 307 ? -22.859 15.812 17.156 1 98.44 307 LEU B O 1
ATOM 6657 N N . ARG B 1 308 ? -22.859 17.562 18.516 1 98.25 308 ARG B N 1
ATOM 6658 C CA . ARG B 1 308 ? -23.484 16.844 19.625 1 98.25 308 ARG B CA 1
ATOM 6659 C C . ARG B 1 308 ? -24.859 16.297 19.234 1 98.25 308 ARG B C 1
ATOM 6661 O O . ARG B 1 308 ? -25.312 15.297 19.781 1 98.25 308 ARG B O 1
ATOM 6668 N N . GLU B 1 309 ? -25.516 16.969 18.25 1 98.06 309 GLU B N 1
ATOM 6669 C CA . GLU B 1 309 ? -26.781 16.469 17.719 1 98.06 309 GLU B CA 1
ATOM 6670 C C . GLU B 1 309 ? -26.594 15.125 17.016 1 98.06 309 GLU B C 1
ATOM 6672 O O . GLU B 1 309 ? -27.453 14.258 17.078 1 98.06 309 GLU B O 1
ATOM 6677 N N . VAL B 1 310 ? -25.469 14.984 16.281 1 98.56 310 VAL B N 1
ATOM 6678 C CA . VAL B 1 310 ? -25.156 13.719 15.633 1 98.56 310 VAL B CA 1
ATOM 6679 C C . VAL B 1 310 ? -24.828 12.664 16.688 1 98.56 310 VAL B C 1
ATOM 6681 O O . VAL B 1 310 ? -25.391 11.562 16.656 1 98.56 310 VAL B O 1
ATOM 6684 N N . ILE B 1 311 ? -23.953 12.977 17.672 1 98.81 311 ILE B N 1
ATOM 6685 C CA . ILE B 1 311 ? -23.516 12.047 18.719 1 98.81 311 ILE B CA 1
ATOM 6686 C C . ILE B 1 311 ? -24.734 11.555 19.5 1 98.81 311 ILE B C 1
ATOM 6688 O O . ILE B 1 311 ? -24.875 10.352 19.734 1 98.81 311 ILE B O 1
ATOM 6692 N N . ALA B 1 312 ? -25.672 12.453 19.797 1 98.56 312 ALA B N 1
ATOM 6693 C CA . ALA B 1 312 ? -26.859 12.133 20.594 1 98.56 312 ALA B CA 1
ATOM 6694 C C . ALA B 1 312 ? -27.719 11.086 19.891 1 98.56 312 ALA B C 1
ATOM 6696 O O . ALA B 1 312 ? -28.484 10.359 20.547 1 98.56 312 ALA B O 1
ATOM 6697 N N . ARG B 1 313 ? -27.562 10.969 18.656 1 98.38 313 ARG B N 1
ATOM 6698 C CA . ARG B 1 313 ? -28.453 10.117 17.891 1 98.38 313 ARG B CA 1
ATOM 6699 C C . ARG B 1 313 ? -27.781 8.812 17.5 1 98.38 313 ARG B C 1
ATOM 6701 O O . ARG B 1 313 ? -28.391 7.934 16.891 1 98.38 313 ARG B O 1
ATOM 6708 N N . ILE B 1 314 ? -26.484 8.609 17.828 1 98.31 314 ILE B N 1
ATOM 6709 C CA . ILE B 1 314 ? -25.812 7.371 17.469 1 98.31 314 ILE B CA 1
ATOM 6710 C C . ILE B 1 314 ? -25.359 6.629 18.719 1 98.31 314 ILE B C 1
ATOM 6712 O O . ILE B 1 314 ? -25.125 5.418 18.672 1 98.31 314 ILE B O 1
ATOM 6716 N N . VAL B 1 315 ? -25.266 7.285 19.938 1 98.69 315 VAL B N 1
ATOM 6717 C CA . VAL B 1 315 ? -24.719 6.648 21.141 1 98.69 315 VAL B CA 1
ATOM 6718 C C . VAL B 1 315 ? -25.859 6.094 22 1 98.69 315 VAL B C 1
ATOM 6720 O O . VAL B 1 315 ? -27 6.523 21.859 1 98.69 315 VAL B O 1
ATOM 6723 N N . ASP B 1 316 ? -25.562 5.172 22.828 1 98.69 316 ASP B N 1
ATOM 6724 C CA . ASP B 1 316 ? -26.531 4.523 23.703 1 98.69 316 ASP B CA 1
ATOM 6725 C C . ASP B 1 316 ? -27.125 5.523 24.688 1 98.69 316 ASP B C 1
ATOM 6727 O O . ASP B 1 316 ? -26.406 6.184 25.438 1 98.69 316 ASP B O 1
ATOM 6731 N N . GLY B 1 317 ? -28.469 5.645 24.656 1 98.38 317 GLY B N 1
ATOM 6732 C CA . GLY B 1 317 ? -29.188 6.469 25.625 1 98.38 317 GLY B CA 1
ATOM 6733 C C . GLY B 1 317 ? -28.891 7.949 25.469 1 98.38 317 GLY B C 1
ATOM 6734 O O . GLY B 1 317 ? -29.188 8.734 26.375 1 98.38 317 GLY B O 1
ATOM 6735 N N . SER B 1 318 ? -28.219 8.297 24.328 1 98.56 318 SER B N 1
ATOM 6736 C CA . SER B 1 318 ? -27.75 9.664 24.109 1 98.56 318 SER B CA 1
ATOM 6737 C C . SER B 1 318 ? -26.875 10.141 25.266 1 98.56 318 SER B C 1
ATOM 6739 O O . SER B 1 318 ? -26.922 11.312 25.641 1 98.56 318 SER B O 1
ATOM 6741 N N . GLU B 1 319 ? -26.203 9.203 25.875 1 98.12 319 GLU B N 1
ATOM 6742 C CA . GLU B 1 319 ? -25.281 9.484 26.953 1 98.12 319 GLU B CA 1
ATOM 6743 C C . GLU B 1 319 ? -23.875 9.734 26.422 1 98.12 319 GLU B C 1
ATOM 6745 O O . GLU B 1 319 ? -23.359 8.961 25.609 1 98.12 319 GLU B O 1
ATOM 6750 N N . PHE B 1 320 ? -23.297 10.836 26.859 1 98.06 320 PHE B N 1
ATOM 6751 C CA . PHE B 1 320 ? -21.984 11.258 26.406 1 98.06 320 PHE B CA 1
ATOM 6752 C C . PHE B 1 320 ? -21.234 11.969 27.516 1 98.06 320 PHE B C 1
ATOM 6754 O O . PHE B 1 320 ? -21.703 12.977 28.062 1 98.06 320 PHE B O 1
ATOM 6761 N N . LEU B 1 321 ? -20.078 11.367 27.953 1 97.75 321 LEU B N 1
ATOM 6762 C CA . LEU B 1 321 ? -19.203 12.008 28.922 1 97.75 321 LEU B CA 1
ATOM 6763 C C . LEU B 1 321 ? -18.141 12.859 28.203 1 97.75 321 LEU B C 1
ATOM 6765 O O . LEU B 1 321 ? -17.094 12.352 27.828 1 97.75 321 LEU B O 1
ATOM 6769 N N . GLU B 1 322 ? -18.5 14.117 28.047 1 97.62 322 GLU B N 1
ATOM 6770 C CA . GLU B 1 322 ? -17.641 15 27.25 1 97.62 322 GLU B CA 1
ATOM 6771 C C . GLU B 1 322 ? -16.375 15.352 28 1 97.62 322 GLU B C 1
ATOM 6773 O O . GLU B 1 322 ? -16.406 15.656 29.203 1 97.62 322 GLU B O 1
ATOM 6778 N N . TYR B 1 323 ? -15.289 15.133 27.375 1 96.56 323 TYR B N 1
ATOM 6779 C CA . TYR B 1 323 ? -13.953 15.414 27.906 1 96.56 323 TYR B CA 1
ATOM 6780 C C . TYR B 1 323 ? -13.508 16.828 27.531 1 96.56 323 TYR B C 1
ATOM 6782 O O . TYR B 1 323 ? -13.531 17.203 26.359 1 96.56 323 TYR B O 1
ATOM 6790 N N . LYS B 1 324 ? -13.141 17.672 28.484 1 96.25 324 LYS B N 1
ATOM 6791 C CA . LYS B 1 324 ? -12.688 19.047 28.297 1 96.25 324 LYS B CA 1
ATOM 6792 C C . LYS B 1 324 ? -13.672 19.828 27.438 1 96.25 324 LYS B C 1
ATOM 6794 O O . LYS B 1 324 ? -13.289 20.453 26.453 1 96.25 324 LYS B O 1
ATOM 6799 N N . ALA B 1 325 ? -14.922 19.844 27.906 1 94.5 325 ALA B N 1
ATOM 6800 C CA . ALA B 1 325 ? -16.031 20.422 27.141 1 94.5 325 ALA B CA 1
ATOM 6801 C C . ALA B 1 325 ? -15.828 21.922 26.953 1 94.5 325 ALA B C 1
ATOM 6803 O O . ALA B 1 325 ? -16.297 22.5 25.969 1 94.5 325 ALA B O 1
ATOM 6804 N N . SER B 1 326 ? -15.094 22.594 27.828 1 94.25 326 SER B N 1
ATOM 6805 C CA . SER B 1 326 ? -14.961 24.047 27.781 1 94.25 326 SER B CA 1
ATOM 6806 C C . SER B 1 326 ? -13.617 24.469 27.219 1 94.25 326 SER B C 1
ATOM 6808 O O . SER B 1 326 ? -13.25 25.641 27.266 1 94.25 326 SER B O 1
ATOM 6810 N N . TYR B 1 327 ? -12.836 23.516 26.734 1 95.38 327 TYR B N 1
ATOM 6811 C CA . TYR B 1 327 ? -11.516 23.797 26.188 1 95.38 327 TYR B CA 1
ATOM 6812 C C . TYR B 1 327 ? -11.375 23.203 24.797 1 95.38 327 TYR B C 1
ATOM 6814 O O . TYR B 1 327 ? -11.75 22.062 24.547 1 95.38 327 TYR B O 1
ATOM 6822 N N . GLY B 1 328 ? -10.805 24.031 23.844 1 96.19 328 GLY B N 1
ATOM 6823 C CA . GLY B 1 328 ? -10.641 23.531 22.484 1 96.19 328 GLY B CA 1
ATOM 6824 C C . GLY B 1 328 ? -11.938 23.047 21.875 1 96.19 328 GLY B C 1
ATOM 6825 O O . GLY B 1 328 ? -12.016 21.922 21.359 1 96.19 328 GLY B O 1
ATOM 6826 N N . GLU B 1 329 ? -12.93 23.922 21.812 1 96.31 329 GLU B N 1
ATOM 6827 C CA . GLU B 1 329 ? -14.312 23.516 21.609 1 96.31 329 GLU B CA 1
ATOM 6828 C C . GLU B 1 329 ? -14.602 23.234 20.141 1 96.31 329 GLU B C 1
ATOM 6830 O O . GLU B 1 329 ? -15.656 22.688 19.797 1 96.31 329 GLU B O 1
ATOM 6835 N N . THR B 1 330 ? -13.625 23.5 19.297 1 97.88 330 THR B N 1
ATOM 6836 C CA . THR B 1 330 ? -13.844 23.203 17.875 1 97.88 330 THR B CA 1
ATOM 6837 C C . THR B 1 330 ? -13.695 21.719 17.609 1 97.88 330 THR B C 1
ATOM 6839 O O . THR B 1 330 ? -14.078 21.234 16.531 1 97.88 330 THR B O 1
ATOM 6842 N N . LEU B 1 331 ? -13.164 20.984 18.562 1 98.5 331 LEU B N 1
ATOM 6843 C CA . LEU B 1 331 ? -13.227 19.531 18.578 1 98.5 331 LEU B CA 1
ATOM 6844 C C . LEU B 1 331 ? -13.992 19.031 19.797 1 98.5 331 LEU B C 1
ATOM 6846 O O . LEU B 1 331 ? -13.719 19.453 20.922 1 98.5 331 LEU B O 1
ATOM 6850 N N . VAL B 1 332 ? -14.93 18.219 19.516 1 98.44 332 VAL B N 1
ATOM 6851 C CA . VAL B 1 332 ? -15.672 17.562 20.578 1 98.44 332 VAL B CA 1
ATOM 6852 C C . VAL B 1 332 ? -15.062 16.188 20.875 1 98.44 332 VAL B C 1
ATOM 6854 O O . VAL B 1 332 ? -14.805 15.406 19.969 1 98.44 332 VAL B O 1
ATOM 6857 N N . THR B 1 333 ? -14.719 15.93 22.141 1 98.69 333 THR B N 1
ATOM 6858 C CA . THR B 1 333 ? -14.172 14.648 22.578 1 98.69 333 THR B CA 1
ATOM 6859 C C . THR B 1 333 ? -14.969 14.102 23.766 1 98.69 333 THR B C 1
ATOM 6861 O O . THR B 1 333 ? -15.523 14.859 24.547 1 98.69 333 THR B O 1
ATOM 6864 N N . GLY B 1 334 ? -15.086 12.82 23.797 1 98.5 334 GLY B N 1
ATOM 6865 C CA . GLY B 1 334 ? -15.766 12.25 24.953 1 98.5 334 GLY B CA 1
ATOM 6866 C C . GLY B 1 334 ? -15.961 10.75 24.859 1 98.5 334 GLY B C 1
ATOM 6867 O O . GLY B 1 334 ? -15.516 10.125 23.891 1 98.5 334 GLY B O 1
ATOM 6868 N N . PHE B 1 335 ? -16.5 10.18 25.922 1 98.06 335 PHE B N 1
ATOM 6869 C CA . PHE B 1 335 ? -16.75 8.75 26.062 1 98.06 335 PHE B CA 1
ATOM 6870 C C . PHE B 1 335 ? -18.234 8.43 25.906 1 98.06 335 PHE B C 1
ATOM 6872 O O . PHE B 1 335 ? -19.078 9.195 26.375 1 98.06 335 PHE B O 1
ATOM 6879 N N . ALA B 1 336 ? -18.484 7.379 25.25 1 98.62 336 ALA B N 1
ATOM 6880 C CA . ALA B 1 336 ? -19.859 6.906 25.094 1 98.62 336 ALA B CA 1
ATOM 6881 C C . ALA B 1 336 ? -19.891 5.395 24.875 1 98.62 336 ALA B C 1
ATOM 6883 O O . ALA B 1 336 ? -18.891 4.711 25.062 1 98.62 336 ALA B O 1
ATOM 6884 N N . ARG B 1 337 ? -21.047 4.902 24.734 1 98.62 337 ARG B N 1
ATOM 6885 C CA . ARG B 1 337 ? -21.266 3.531 24.281 1 98.62 337 ARG B CA 1
ATOM 6886 C C . ARG B 1 337 ? -22.094 3.496 23 1 98.62 337 ARG B C 1
ATOM 6888 O O . ARG B 1 337 ? -23 4.32 22.812 1 98.62 337 ARG B O 1
ATOM 6895 N N . ILE B 1 338 ? -21.766 2.695 22.156 1 98.75 338 ILE B N 1
ATOM 6896 C CA . ILE B 1 338 ? -22.547 2.393 20.953 1 98.75 338 ILE B CA 1
ATOM 6897 C C . ILE B 1 338 ? -22.797 0.89 20.875 1 98.75 338 ILE B C 1
ATOM 6899 O O . ILE B 1 338 ? -21.859 0.097 20.812 1 98.75 338 ILE B O 1
ATOM 6903 N N . GLY B 1 339 ? -24.047 0.473 20.828 1 98.5 339 GLY B N 1
ATOM 6904 C CA . GLY B 1 339 ? -24.359 -0.949 20.859 1 98.5 339 GLY B CA 1
ATOM 6905 C C . GLY B 1 339 ? -23.812 -1.644 22.094 1 98.5 339 GLY B C 1
ATOM 6906 O O . GLY B 1 339 ? -23.469 -2.822 22.047 1 98.5 339 GLY B O 1
ATOM 6907 N N . GLY B 1 340 ? -23.656 -0.916 23.109 1 98.62 340 GLY B N 1
ATOM 6908 C CA . GLY B 1 340 ? -23.172 -1.452 24.359 1 98.62 340 GLY B CA 1
ATOM 6909 C C . GLY B 1 340 ? -21.656 -1.394 24.484 1 98.62 340 GLY B C 1
ATOM 6910 O O . GLY B 1 340 ? -21.109 -1.56 25.562 1 98.62 340 GLY B O 1
ATOM 6911 N N . PHE B 1 341 ? -20.922 -1.158 23.391 1 98.69 341 PHE B N 1
ATOM 6912 C CA . PHE B 1 341 ? -19.469 -1.126 23.406 1 98.69 341 PHE B CA 1
ATOM 6913 C C . PHE B 1 341 ? -18.953 0.24 23.844 1 98.69 341 PHE B C 1
ATOM 6915 O O . PHE B 1 341 ? -19.5 1.271 23.438 1 98.69 341 PHE B O 1
ATOM 6922 N N . PRO B 1 342 ? -17.953 0.333 24.703 1 98.38 342 PRO B N 1
ATOM 6923 C CA . PRO B 1 342 ? -17.328 1.62 25.031 1 98.38 342 PRO B CA 1
ATOM 6924 C C . PRO B 1 342 ? -16.547 2.205 23.859 1 98.38 342 PRO B C 1
ATOM 6926 O O . PRO B 1 342 ? -15.922 1.465 23.094 1 98.38 342 PRO B O 1
ATOM 6929 N N . VAL B 1 343 ? -16.672 3.512 23.719 1 98.62 343 VAL B N 1
ATOM 6930 C CA . VAL B 1 343 ? -15.969 4.16 22.609 1 98.62 343 VAL B CA 1
ATOM 6931 C C . VAL B 1 343 ? -15.516 5.559 23.031 1 98.62 343 VAL B C 1
ATOM 6933 O O . VAL B 1 343 ? -16.203 6.23 23.797 1 98.62 343 VAL B O 1
ATOM 6936 N N . GLY B 1 344 ? -14.281 5.895 22.656 1 98.81 344 GLY B N 1
ATOM 6937 C CA . GLY B 1 344 ? -13.883 7.293 22.641 1 98.81 344 GLY B CA 1
ATOM 6938 C C . GLY B 1 344 ? -14.164 7.988 21.328 1 98.81 344 GLY B C 1
ATOM 6939 O O . GLY B 1 344 ? -13.867 7.449 20.25 1 98.81 344 GLY B O 1
ATOM 6940 N N . ILE B 1 345 ? -14.773 9.18 21.391 1 98.88 345 ILE B N 1
ATOM 6941 C CA . ILE B 1 345 ? -15.188 9.875 20.172 1 98.88 345 ILE B CA 1
ATOM 6942 C C . ILE B 1 345 ? -14.43 11.188 20.047 1 98.88 345 ILE B C 1
ATOM 6944 O O . ILE B 1 345 ? -14.281 11.93 21.031 1 98.88 345 ILE B O 1
ATOM 6948 N N . VAL B 1 346 ? -13.828 11.43 18.922 1 98.88 346 VAL B N 1
ATOM 6949 C CA . VAL B 1 346 ? -13.266 12.719 18.516 1 98.88 346 VAL B CA 1
ATOM 6950 C C . VAL B 1 346 ? -13.969 13.219 17.266 1 98.88 346 VAL B C 1
ATOM 6952 O O . VAL B 1 346 ? -14.023 12.516 16.25 1 98.88 346 VAL B O 1
ATOM 6955 N N . GLY B 1 347 ? -14.562 14.406 17.281 1 98.69 347 GLY B N 1
ATOM 6956 C CA . GLY B 1 347 ? -15.25 14.914 16.109 1 98.69 347 GLY B CA 1
ATOM 6957 C C . GLY B 1 347 ? -15.18 16.422 15.984 1 98.69 347 GLY B C 1
ATOM 6958 O O . GLY B 1 347 ? -14.875 17.125 16.953 1 98.69 347 GLY B O 1
ATOM 6959 N N . ASN B 1 348 ? -15.43 16.906 14.844 1 98.56 348 ASN B N 1
ATOM 6960 C CA . ASN B 1 348 ? -15.367 18.344 14.555 1 98.56 348 ASN B CA 1
ATOM 6961 C C . ASN B 1 348 ? -16.672 19.047 14.891 1 98.56 348 ASN B C 1
ATOM 6963 O O . ASN B 1 348 ? -17.719 18.719 14.328 1 98.56 348 ASN B O 1
ATOM 6967 N N . GLN B 1 349 ? -16.578 20.016 15.812 1 97.94 349 GLN B N 1
ATOM 6968 C CA . GLN B 1 349 ? -17.703 20.938 16 1 97.94 349 GLN B CA 1
ATOM 6969 C C . GLN B 1 349 ? -17.844 21.875 14.805 1 97.94 349 GLN B C 1
ATOM 6971 O O . GLN B 1 349 ? -16.844 22.344 14.25 1 97.94 349 GLN B O 1
ATOM 6976 N N . ARG B 1 350 ? -19.125 22.094 14.375 1 97.5 350 ARG B N 1
ATOM 6977 C CA . ARG B 1 350 ? -19.297 22.891 13.164 1 97.5 350 ARG B CA 1
ATOM 6978 C C . ARG B 1 350 ? -19.922 24.25 13.484 1 97.5 350 ARG B C 1
ATOM 6980 O O . ARG B 1 350 ? -19.938 25.141 12.641 1 97.5 350 ARG B O 1
ATOM 6987 N N . LEU B 1 351 ? -20.297 24.453 14.734 1 96.38 351 LEU B N 1
ATOM 6988 C CA . LEU B 1 351 ? -20.844 25.734 15.141 1 96.38 351 LEU B CA 1
ATOM 6989 C C . LEU B 1 351 ? -19.75 26.797 15.195 1 96.38 351 LEU B C 1
ATOM 6991 O O . LEU B 1 351 ? -18.578 26.484 15.43 1 96.38 351 LEU B O 1
ATOM 6995 N N . ILE B 1 352 ? -20.156 27.984 14.953 1 95.31 352 ILE B N 1
ATOM 6996 C CA . ILE B 1 352 ? -19.297 29.125 15.219 1 95.31 352 ILE B CA 1
ATOM 6997 C C . ILE B 1 352 ? -19.266 29.422 16.719 1 95.31 352 ILE B C 1
ATOM 6999 O O . ILE B 1 352 ? -20.328 29.609 17.328 1 95.31 352 ILE B O 1
ATOM 7003 N N . LEU B 1 353 ? -18.125 29.375 17.266 1 94.25 353 LEU B N 1
ATOM 7004 C CA . LEU B 1 353 ? -18 29.578 18.703 1 94.25 353 LEU B CA 1
ATOM 7005 C C . LEU B 1 353 ? -17.516 31 19.016 1 94.25 353 LEU B C 1
ATOM 7007 O O . LEU B 1 353 ? -16.453 31.406 18.547 1 94.25 353 LEU B O 1
ATOM 7011 N N . LYS B 1 354 ? -18.359 31.75 19.75 1 92.19 354 LYS B N 1
ATOM 7012 C CA . LYS B 1 354 ? -18.016 33.094 20.188 1 92.19 354 LYS B CA 1
ATOM 7013 C C . LYS B 1 354 ? -17.406 33.094 21.578 1 92.19 354 LYS B C 1
ATOM 7015 O O . LYS B 1 354 ? -18.078 32.719 22.547 1 92.19 354 LYS B O 1
ATOM 7020 N N . LYS B 1 355 ? -16.141 33.281 21.625 1 86.56 355 LYS B N 1
ATOM 7021 C CA . LYS B 1 355 ? -15.43 33.375 22.906 1 86.56 355 LYS B CA 1
ATOM 7022 C C . LYS B 1 355 ? -15.023 34.844 23.203 1 86.56 355 LYS B C 1
ATOM 7024 O O . LYS B 1 355 ? -15.141 35.719 22.344 1 86.56 355 LYS B O 1
ATOM 7029 N N . LYS B 1 356 ? -14.703 35.094 24.516 1 82.19 356 LYS B N 1
ATOM 7030 C CA . LYS B 1 356 ? -14.258 36.438 24.875 1 82.19 356 LYS B CA 1
ATOM 7031 C C . LYS B 1 356 ? -13.07 36.875 24.016 1 82.19 356 LYS B C 1
ATOM 7033 O O . LYS B 1 356 ? -12.016 36.25 24.062 1 82.19 356 LYS B O 1
ATOM 7038 N N . GLY B 1 357 ? -13.203 37.781 23.094 1 80.5 357 GLY B N 1
ATOM 7039 C CA . GLY B 1 357 ? -12.164 38.438 22.312 1 80.5 357 GLY B CA 1
ATOM 7040 C C . GLY B 1 357 ? -11.82 37.688 21.031 1 80.5 357 GLY B C 1
ATOM 7041 O O . GLY B 1 357 ? -10.906 38.094 20.312 1 80.5 357 GLY B O 1
ATOM 7042 N N . ARG B 1 358 ? -12.461 36.5 20.812 1 86.38 358 ARG B N 1
ATOM 7043 C CA . ARG B 1 358 ? -12.125 35.875 19.547 1 86.38 358 ARG B CA 1
ATOM 7044 C C . ARG B 1 358 ? -13.273 35 19.062 1 86.38 358 ARG B C 1
ATOM 7046 O O . ARG B 1 358 ? -14.133 34.594 19.844 1 86.38 358 ARG B O 1
ATOM 7053 N N . ILE B 1 359 ? -13.398 34.75 17.766 1 92.44 359 ILE B N 1
ATOM 7054 C CA . ILE B 1 359 ? -14.344 33.875 17.094 1 92.44 359 ILE B CA 1
ATOM 7055 C C . ILE B 1 359 ? -13.609 32.656 16.516 1 92.44 359 ILE B C 1
ATOM 7057 O O . ILE B 1 359 ? -12.555 32.812 15.898 1 92.44 359 ILE B O 1
ATOM 7061 N N . GLU B 1 360 ? -14.086 31.5 16.906 1 94.75 360 GLU B N 1
ATOM 7062 C CA . GLU B 1 360 ? -13.539 30.266 16.328 1 94.75 360 GLU B CA 1
ATOM 7063 C C . GLU B 1 360 ? -14.516 29.641 15.344 1 94.75 360 GLU B C 1
ATOM 7065 O O . GLU B 1 360 ? -15.703 29.5 15.641 1 94.75 360 GLU B O 1
ATOM 7070 N N . VAL B 1 361 ? -14.008 29.344 14.242 1 93.88 361 VAL B N 1
ATOM 7071 C CA . VAL B 1 361 ? -14.828 28.828 13.148 1 93.88 361 VAL B CA 1
ATOM 7072 C C . VAL B 1 361 ? -14.945 27.312 13.258 1 93.88 361 VAL B C 1
ATOM 7074 O O . VAL B 1 361 ? -13.945 26.609 13.414 1 93.88 361 VAL B O 1
ATOM 7077 N N . GLY B 1 362 ? -16.219 26.859 13.133 1 94.81 362 GLY B N 1
ATOM 7078 C CA . GLY B 1 362 ? -16.453 25.422 13.148 1 94.81 362 GLY B CA 1
ATOM 7079 C C . GLY B 1 362 ? -15.742 24.688 12.016 1 94.81 362 GLY B C 1
ATOM 7080 O O . GLY B 1 362 ? -15.672 25.203 10.898 1 94.81 362 GLY B O 1
ATOM 7081 N N . GLY B 1 363 ? -15.211 23.453 12.352 1 96.06 363 GLY B N 1
ATOM 7082 C CA . GLY B 1 363 ? -14.523 22.656 11.352 1 96.06 363 GLY B CA 1
ATOM 7083 C C . GLY B 1 363 ? -13.039 22.938 11.273 1 96.06 363 GLY B C 1
ATOM 7084 O O . GLY B 1 363 ? -12.289 22.188 10.648 1 96.06 363 GLY B O 1
ATOM 7085 N N . VAL B 1 364 ? -12.625 24.031 11.859 1 96.69 364 VAL B N 1
ATOM 7086 C CA . VAL B 1 364 ? -11.211 24.391 11.883 1 96.69 364 VAL B CA 1
ATOM 7087 C C . VAL B 1 364 ? -10.57 23.891 13.172 1 96.69 364 VAL B C 1
ATOM 7089 O O . VAL B 1 364 ? -11.164 24 14.25 1 96.69 364 VAL B O 1
ATOM 7092 N N . ILE B 1 365 ? -9.406 23.297 13.086 1 97.88 365 ILE B N 1
ATOM 7093 C CA . ILE B 1 365 ? -8.688 22.828 14.266 1 97.88 365 ILE B CA 1
ATOM 7094 C C . ILE B 1 365 ? -7.758 23.922 14.773 1 97.88 365 ILE B C 1
ATOM 7096 O O . ILE B 1 365 ? -6.824 24.328 14.078 1 97.88 365 ILE B O 1
ATOM 7100 N N . TYR B 1 366 ? -7.98 24.422 15.938 1 97 366 TYR B N 1
ATOM 7101 C CA . TYR B 1 366 ? -7.148 25.406 16.609 1 97 366 TYR B CA 1
ATOM 7102 C C . TYR B 1 366 ? -6.109 24.734 17.5 1 97 366 TYR B C 1
ATOM 7104 O O . TYR B 1 366 ? -6.203 23.531 17.766 1 97 366 TYR B O 1
ATOM 7112 N N . PRO B 1 367 ? -5.062 25.453 17.922 1 95.75 367 PRO B N 1
ATOM 7113 C CA . PRO B 1 367 ? -3.988 24.859 18.719 1 95.75 367 PRO B CA 1
ATOM 7114 C C . PRO B 1 367 ? -4.504 24.125 19.953 1 95.75 367 PRO B C 1
ATOM 7116 O O . PRO B 1 367 ? -4.098 23 20.219 1 95.75 367 PRO B O 1
ATOM 7119 N N . GLU B 1 368 ? -5.438 24.766 20.672 1 95.75 368 GLU B N 1
ATOM 7120 C CA . GLU B 1 368 ? -5.938 24.172 21.906 1 95.75 368 GLU B CA 1
ATOM 7121 C C . GLU B 1 368 ? -6.75 22.906 21.609 1 95.75 368 GLU B C 1
ATOM 7123 O O . GLU B 1 368 ? -6.715 21.953 22.391 1 95.75 368 GLU B O 1
ATOM 7128 N N . ALA B 1 369 ? -7.48 22.922 20.516 1 97.69 369 ALA B N 1
ATOM 7129 C CA . ALA B 1 369 ? -8.258 21.75 20.125 1 97.69 369 ALA B CA 1
ATOM 7130 C C . ALA B 1 369 ? -7.348 20.578 19.781 1 97.69 369 ALA B C 1
ATOM 7132 O O . ALA B 1 369 ? -7.645 19.422 20.125 1 97.69 369 ALA B O 1
ATOM 7133 N N . ALA B 1 370 ? -6.27 20.859 19.141 1 97.56 370 ALA B N 1
ATOM 7134 C CA . ALA B 1 370 ? -5.293 19.828 18.797 1 97.56 370 ALA B CA 1
ATOM 7135 C C . ALA B 1 370 ? -4.711 19.188 20.047 1 97.56 370 ALA B C 1
ATOM 7137 O O . ALA B 1 370 ? -4.617 17.969 20.141 1 97.56 370 ALA B O 1
ATOM 7138 N N . ASP B 1 371 ? -4.293 20.016 21 1 96.69 371 ASP B N 1
ATOM 7139 C CA . ASP B 1 371 ? -3.76 19.516 22.266 1 96.69 371 ASP B CA 1
ATOM 7140 C C . ASP B 1 371 ? -4.777 18.625 22.984 1 96.69 371 ASP B C 1
ATOM 7142 O O . ASP B 1 371 ? -4.434 17.562 23.484 1 96.69 371 ASP B O 1
ATOM 7146 N N . LYS B 1 372 ? -5.996 19.141 22.984 1 97.5 372 LYS B N 1
ATOM 7147 C CA . LYS B 1 372 ? -7.082 18.406 23.641 1 97.5 372 LYS B CA 1
ATOM 7148 C C . LYS B 1 372 ? -7.258 17.031 23.016 1 97.5 372 LYS B C 1
ATOM 7150 O O . LYS B 1 372 ? -7.305 16.016 23.719 1 97.5 372 LYS B O 1
ATOM 7155 N N . ALA B 1 373 ? -7.363 17 21.719 1 98.44 373 ALA B N 1
ATOM 7156 C CA . ALA B 1 373 ? -7.617 15.75 21.016 1 98.44 373 ALA B CA 1
ATOM 7157 C C . ALA B 1 373 ? -6.461 14.766 21.203 1 98.44 373 ALA B C 1
ATOM 7159 O O . ALA B 1 373 ? -6.68 13.57 21.406 1 98.44 373 ALA B O 1
ATOM 7160 N N . ALA B 1 374 ? -5.227 15.273 21.125 1 97.38 374 ALA B N 1
ATOM 7161 C CA . ALA B 1 374 ? -4.059 14.422 21.328 1 97.38 374 ALA B CA 1
ATOM 7162 C C . ALA B 1 374 ? -4.094 13.758 22.703 1 97.38 374 ALA B C 1
ATOM 7164 O O . ALA B 1 374 ? -3.922 12.539 22.812 1 97.38 374 ALA B O 1
ATOM 7165 N N . ARG B 1 375 ? -4.309 14.555 23.734 1 96.25 375 ARG B N 1
ATOM 7166 C CA . ARG B 1 375 ? -4.371 14.039 25.094 1 96.25 375 ARG B CA 1
ATOM 7167 C C . ARG B 1 375 ? -5.492 13.023 25.25 1 96.25 375 ARG B C 1
ATOM 7169 O O . ARG B 1 375 ? -5.305 11.977 25.875 1 96.25 375 ARG B O 1
ATOM 7176 N N . PHE B 1 376 ? -6.594 13.32 24.703 1 98 376 PHE B N 1
ATOM 7177 C CA . PHE B 1 376 ? -7.754 12.445 24.812 1 98 376 PHE B CA 1
ATOM 7178 C C . PHE B 1 376 ? -7.477 11.102 24.141 1 98 376 PHE B C 1
ATOM 7180 O O . PHE B 1 376 ? -7.793 10.055 24.719 1 98 376 PHE B O 1
ATOM 7187 N N . ILE B 1 377 ? -6.93 11.125 22.938 1 98.31 377 ILE B N 1
ATOM 7188 C CA . ILE B 1 377 ? -6.625 9.898 22.203 1 98.31 377 ILE B CA 1
ATOM 7189 C C . ILE B 1 377 ? -5.668 9.031 23.031 1 98.31 377 ILE B C 1
ATOM 7191 O O . ILE B 1 377 ? -5.844 7.812 23.109 1 98.31 377 ILE B O 1
ATOM 7195 N N . LEU B 1 378 ? -4.648 9.641 23.656 1 96.31 378 LEU B N 1
ATOM 7196 C CA . LEU B 1 378 ? -3.723 8.898 24.5 1 96.31 378 LEU B CA 1
ATOM 7197 C C . LEU B 1 378 ? -4.453 8.266 25.688 1 96.31 378 LEU B C 1
ATOM 7199 O O . LEU B 1 378 ? -4.176 7.125 26.047 1 96.31 378 LEU B O 1
ATOM 7203 N N . GLU B 1 379 ? -5.387 9.039 26.219 1 95.19 379 GLU B N 1
ATOM 7204 C CA . GLU B 1 379 ? -6.172 8.508 27.328 1 95.19 379 GLU B CA 1
ATOM 7205 C C . GLU B 1 379 ? -7.016 7.316 26.891 1 95.19 379 GLU B C 1
ATOM 7207 O O . GLU B 1 379 ? -7.09 6.309 27.594 1 95.19 379 GLU B O 1
ATOM 7212 N N . VAL B 1 380 ? -7.664 7.441 25.781 1 97.69 380 VAL B N 1
ATOM 7213 C CA . VAL B 1 380 ? -8.484 6.363 25.25 1 97.69 380 VAL B CA 1
ATOM 7214 C C . VAL B 1 380 ? -7.625 5.121 25.016 1 97.69 380 VAL B C 1
ATOM 7216 O O . VAL B 1 380 ? -8.055 4 25.297 1 97.69 380 VAL B O 1
ATOM 7219 N N . ASN B 1 381 ? -6.461 5.301 24.531 1 97.25 381 ASN B N 1
ATOM 7220 C CA . ASN B 1 381 ? -5.543 4.184 24.328 1 97.25 381 ASN B CA 1
ATOM 7221 C C . ASN B 1 381 ? -5.18 3.521 25.656 1 97.25 381 ASN B C 1
ATOM 7223 O O . ASN B 1 381 ? -5.062 2.297 25.734 1 97.25 381 ASN B O 1
ATOM 7227 N 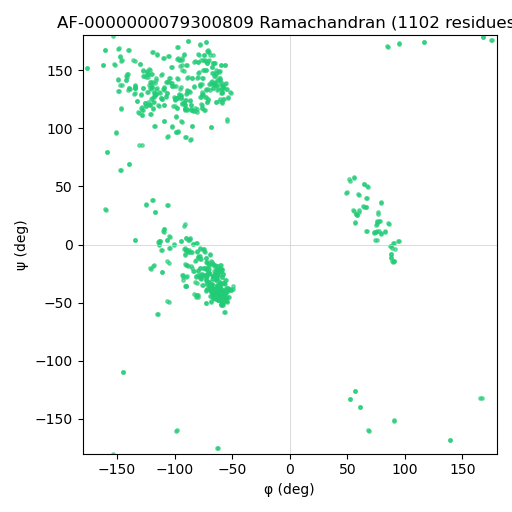N . GLN B 1 382 ? -4.973 4.359 26.703 1 94.12 382 GLN B N 1
ATOM 7228 C CA . GLN B 1 382 ? -4.691 3.811 28.031 1 94.12 382 GLN B CA 1
ATOM 7229 C C . GLN B 1 382 ? -5.84 2.934 28.531 1 94.12 382 GLN B C 1
ATOM 7231 O O . GLN B 1 382 ? -5.613 1.921 29.188 1 94.12 382 GLN B O 1
ATOM 7236 N N . MET B 1 383 ? -7.027 3.33 28.109 1 94.25 383 MET B N 1
ATOM 7237 C CA . MET B 1 383 ? -8.219 2.59 28.516 1 94.25 383 MET B CA 1
ATOM 7238 C C . MET B 1 383 ? -8.391 1.328 27.672 1 94.25 383 MET B C 1
ATOM 7240 O O . MET B 1 383 ? -9.102 0.404 28.078 1 94.25 383 MET B O 1
ATOM 7244 N N . GLY B 1 384 ? -7.82 1.333 26.531 1 95.69 384 GLY B N 1
ATOM 7245 C CA . GLY B 1 384 ? -7.863 0.175 25.656 1 95.69 384 GLY B CA 1
ATOM 7246 C C . GLY B 1 384 ? -9.195 0.013 24.953 1 95.69 384 GLY B C 1
ATOM 7247 O O . GLY B 1 384 ? -9.625 -1.109 24.672 1 95.69 384 GLY B O 1
ATOM 7248 N N . ILE B 1 385 ? -9.898 1.119 24.734 1 96.94 385 ILE B N 1
ATOM 7249 C CA . ILE B 1 385 ? -11.195 1.048 24.062 1 96.94 385 ILE B CA 1
ATOM 7250 C C . ILE B 1 385 ? -11.086 1.665 22.672 1 96.94 385 ILE B C 1
ATOM 7252 O O . ILE B 1 385 ? -10.156 2.422 22.391 1 96.94 385 ILE B O 1
ATOM 7256 N N . PRO B 1 386 ? -12.055 1.354 21.719 1 98.56 386 PRO B N 1
ATOM 7257 C CA . PRO B 1 386 ? -11.984 1.854 20.344 1 98.56 386 PRO B CA 1
ATOM 7258 C C . PRO B 1 386 ? -12.148 3.369 20.266 1 98.56 386 PRO B C 1
ATOM 7260 O O . PRO B 1 386 ? -12.703 3.986 21.172 1 98.56 386 PRO B O 1
ATOM 7263 N N . LEU B 1 387 ? -11.617 3.906 19.172 1 98.88 387 LEU B N 1
ATOM 7264 C CA . LEU B 1 387 ? -11.758 5.316 18.844 1 98.88 387 LEU B CA 1
ATOM 7265 C C . LEU B 1 387 ? -12.68 5.492 17.625 1 98.88 387 LEU B C 1
ATOM 7267 O O . LEU B 1 387 ? -12.586 4.734 16.656 1 98.88 387 LEU B O 1
ATOM 7271 N N . LEU B 1 388 ? -13.594 6.406 17.734 1 98.94 388 LEU B N 1
ATOM 7272 C CA . LEU B 1 388 ? -14.422 6.836 16.609 1 98.94 388 LEU B CA 1
ATOM 7273 C C . LEU B 1 388 ? -14.125 8.281 16.234 1 98.94 388 LEU B C 1
ATOM 7275 O O . LEU B 1 388 ? -14.25 9.18 17.078 1 98.94 388 LEU B O 1
ATOM 7279 N N . PHE B 1 389 ? -13.68 8.484 15.039 1 98.94 389 PHE B N 1
ATOM 7280 C CA . PHE B 1 389 ? -13.461 9.828 14.516 1 98.94 389 PHE B CA 1
ATOM 7281 C C . PHE B 1 389 ? -14.633 10.266 13.648 1 98.94 389 PHE B C 1
ATOM 7283 O O . PHE B 1 389 ? -15.031 9.547 12.719 1 98.94 389 PHE B O 1
ATOM 7290 N N . LEU B 1 390 ? -15.242 11.391 13.906 1 98.88 390 LEU B N 1
ATOM 7291 C CA . LEU B 1 390 ? -16.281 12.016 13.102 1 98.88 390 LEU B CA 1
ATOM 7292 C C . LEU B 1 390 ? -15.766 13.266 12.414 1 98.88 390 LEU B C 1
ATOM 7294 O O . LEU B 1 390 ? -15.664 14.328 13.031 1 98.88 390 LEU B O 1
ATOM 7298 N N . GLN B 1 391 ? -15.555 13.141 11.117 1 98.69 391 GLN B N 1
ATOM 7299 C CA . GLN B 1 391 ? -14.844 14.203 10.406 1 98.69 391 GLN B CA 1
ATOM 7300 C C . GLN B 1 391 ? -15.82 15.172 9.75 1 98.69 391 GLN B C 1
ATOM 7302 O O . GLN B 1 391 ? -16.75 14.75 9.07 1 98.69 391 GLN B O 1
ATOM 7307 N N . ASP B 1 392 ? -15.742 16.328 9.898 1 98.25 392 ASP B N 1
ATOM 7308 C CA . ASP B 1 392 ? -16.203 17.484 9.141 1 98.25 392 ASP B CA 1
ATOM 7309 C C . ASP B 1 392 ? -15.25 18.656 9.281 1 98.25 392 ASP B C 1
ATOM 7311 O O . ASP B 1 392 ? -15.609 19.688 9.844 1 98.25 392 ASP B O 1
ATOM 7315 N N . VAL B 1 393 ? -14.047 18.375 8.758 1 97.31 393 VAL B N 1
ATOM 7316 C CA . VAL B 1 393 ? -12.906 19.219 9.078 1 97.31 393 VAL B CA 1
ATOM 7317 C C . VAL B 1 393 ? -12.516 20.031 7.848 1 97.31 393 VAL B C 1
ATOM 7319 O O . VAL B 1 393 ? -12.445 19.5 6.734 1 97.31 393 VAL B O 1
ATOM 7322 N N . ALA B 1 394 ? -12.266 21.297 8.062 1 93.88 394 ALA B N 1
ATOM 7323 C CA . ALA B 1 394 ? -11.805 22.203 7.008 1 93.88 394 ALA B CA 1
ATOM 7324 C C . ALA B 1 394 ? -10.281 22.281 6.984 1 93.88 394 ALA B C 1
ATOM 7326 O O . ALA B 1 394 ? -9.688 22.641 5.965 1 93.88 394 ALA B O 1
ATOM 7327 N N . GLY B 1 395 ? -9.703 22.031 8.07 1 93.88 395 GLY B N 1
ATOM 7328 C CA . GLY B 1 395 ? -8.258 22.125 8.219 1 93.88 395 GLY B CA 1
ATOM 7329 C C . GLY B 1 395 ? -7.832 22.75 9.539 1 93.88 395 GLY B C 1
ATOM 7330 O O . GLY B 1 395 ? -8.625 22.828 10.477 1 93.88 395 GLY B O 1
ATOM 7331 N N . PHE B 1 396 ? -6.547 23.078 9.633 1 96 396 PHE B N 1
ATOM 7332 C CA . PHE B 1 396 ? -6.008 23.766 10.789 1 96 396 PHE B CA 1
ATOM 7333 C C . PHE B 1 396 ? -6.078 25.281 10.594 1 96 396 PHE B C 1
ATOM 7335 O O . PHE B 1 396 ? -6.094 25.766 9.461 1 96 396 PHE B O 1
ATOM 7342 N N . MET B 1 397 ? -6.121 25.938 11.648 1 94.88 397 MET B N 1
ATOM 7343 C CA . MET B 1 397 ? -6.047 27.391 11.594 1 94.88 397 MET B CA 1
ATOM 7344 C C . MET B 1 397 ? -4.711 27.844 11.023 1 94.88 397 MET B C 1
ATOM 7346 O O . MET B 1 397 ? -3.674 27.234 11.297 1 94.88 397 MET B O 1
ATOM 7350 N N . VAL B 1 398 ? -4.801 28.938 10.203 1 93.75 398 VAL B N 1
ATOM 7351 C CA . VAL B 1 398 ? -3.584 29.453 9.586 1 93.75 398 VAL B CA 1
ATOM 7352 C C . VAL B 1 398 ? -3.355 30.891 10.016 1 93.75 398 VAL B C 1
ATOM 7354 O O . VAL B 1 398 ? -4.246 31.531 10.594 1 93.75 398 VAL B O 1
ATOM 7357 N N . GLY B 1 399 ? -2.152 31.375 9.781 1 94.69 399 GLY B N 1
ATOM 7358 C CA . GLY B 1 399 ? -1.84 32.75 10.094 1 94.69 399 GLY B CA 1
ATOM 7359 C C . GLY B 1 399 ? -0.768 32.906 11.156 1 94.69 399 GLY B C 1
ATOM 7360 O O . GLY B 1 399 ? -0.344 31.922 11.758 1 94.69 399 GLY B O 1
ATOM 7361 N N . LYS B 1 400 ? -0.405 34.156 11.344 1 95.62 400 LYS B N 1
ATOM 7362 C CA . LYS B 1 400 ? 0.717 34.469 12.219 1 95.62 400 LYS B CA 1
ATOM 7363 C C . LYS B 1 400 ? 0.458 34 13.648 1 95.62 400 LYS B C 1
ATOM 7365 O O . LYS B 1 400 ? 1.312 33.344 14.258 1 95.62 400 LYS B O 1
ATOM 7370 N N . GLU B 1 401 ? -0.677 34.25 14.148 1 94.81 401 GLU B N 1
ATOM 7371 C CA . GLU B 1 401 ? -0.996 33.875 15.531 1 94.81 401 GLU B CA 1
ATOM 7372 C C . GLU B 1 401 ? -1.003 32.375 15.711 1 94.81 401 GLU B C 1
ATOM 7374 O O . GLU B 1 401 ? -0.498 31.859 16.719 1 94.81 401 GLU B O 1
ATOM 7379 N N . ALA B 1 402 ? -1.574 31.672 14.781 1 95.31 402 ALA B N 1
ATOM 7380 C CA . ALA B 1 402 ? -1.62 30.219 14.852 1 95.31 402 ALA B CA 1
ATOM 7381 C C . ALA B 1 402 ? -0.217 29.625 14.797 1 95.31 402 ALA B C 1
ATOM 7383 O O . ALA B 1 402 ? 0.122 28.734 15.586 1 95.31 402 ALA B O 1
ATOM 7384 N N . GLU B 1 403 ? 0.584 30.109 13.898 1 96.31 403 GLU B N 1
ATOM 7385 C CA . GLU B 1 403 ? 1.945 29.609 13.742 1 96.31 403 GLU B CA 1
ATOM 7386 C C . GLU B 1 403 ? 2.779 29.891 14.992 1 96.31 403 GLU B C 1
ATOM 7388 O O . GLU B 1 403 ? 3.529 29.031 15.453 1 96.31 403 GLU B O 1
ATOM 7393 N N . GLN B 1 404 ? 2.643 31.109 15.516 1 95.94 404 GLN B N 1
ATOM 7394 C CA . GLN B 1 404 ? 3.398 31.484 16.703 1 95.94 404 GLN B CA 1
ATOM 7395 C C . GLN B 1 404 ? 2.941 30.688 17.922 1 95.94 404 GLN B C 1
ATOM 7397 O O . GLN B 1 404 ? 3.736 30.422 18.828 1 95.94 404 GLN B O 1
ATOM 7402 N N . ALA B 1 405 ? 1.714 30.281 17.891 1 95.19 405 ALA B N 1
ATOM 7403 C CA . ALA B 1 405 ? 1.176 29.469 18.984 1 95.19 405 ALA B CA 1
ATOM 7404 C C . ALA B 1 405 ? 1.585 28 18.828 1 95.19 405 ALA B C 1
ATOM 7406 O O . ALA B 1 405 ? 1.271 27.172 19.688 1 95.19 405 ALA B O 1
ATOM 7407 N N . GLY B 1 406 ? 2.355 27.703 17.797 1 95.88 406 GLY B N 1
ATOM 7408 C CA . GLY B 1 406 ? 2.871 26.359 17.578 1 95.88 406 GLY B CA 1
ATOM 7409 C C . GLY B 1 406 ? 1.852 25.406 16.969 1 95.88 406 GLY B C 1
ATOM 7410 O O . GLY B 1 406 ? 1.775 24.234 17.344 1 95.88 406 GLY B O 1
ATOM 7411 N N . ILE B 1 407 ? 1.03 25.906 16.078 1 96.38 407 ILE B N 1
ATOM 7412 C CA . ILE B 1 407 ? -0.039 25.109 15.5 1 96.38 407 ILE B CA 1
ATOM 7413 C C . ILE B 1 407 ? 0.549 23.859 14.844 1 96.38 407 ILE B C 1
ATOM 7415 O O . ILE B 1 407 ? -0.05 22.781 14.898 1 96.38 407 ILE B O 1
ATOM 7419 N N . ILE B 1 408 ? 1.734 23.922 14.281 1 96 408 ILE B N 1
ATOM 7420 C CA . ILE B 1 408 ? 2.322 22.797 13.562 1 96 408 ILE B CA 1
ATOM 7421 C C . ILE B 1 408 ? 2.768 21.719 14.555 1 96 408 ILE B C 1
ATOM 7423 O O . ILE B 1 408 ? 2.486 20.531 14.375 1 96 408 ILE B O 1
ATOM 7427 N N . ARG B 1 409 ? 3.527 22.109 15.594 1 95.75 409 ARG B N 1
ATOM 7428 C CA . ARG B 1 409 ? 3.986 21.094 16.547 1 95.75 409 ARG B CA 1
ATOM 7429 C C . ARG B 1 409 ? 2.816 20.516 17.328 1 95.75 409 ARG B C 1
ATOM 7431 O O . ARG B 1 409 ? 2.836 19.328 17.703 1 95.75 409 ARG B O 1
ATOM 7438 N N . ARG B 1 410 ? 1.805 21.328 17.625 1 95.88 410 ARG B N 1
ATOM 7439 C CA . ARG B 1 410 ? 0.616 20.844 18.312 1 95.88 410 ARG B CA 1
ATOM 7440 C C . ARG B 1 410 ? -0.192 19.906 17.422 1 95.88 410 ARG B C 1
ATOM 7442 O O . ARG B 1 410 ? -0.717 18.891 17.891 1 95.88 410 ARG B O 1
ATOM 7449 N N . GLY B 1 411 ? -0.306 20.25 16.172 1 96.38 411 GLY B N 1
ATOM 7450 C CA . GLY B 1 411 ? -0.879 19.328 15.203 1 96.38 411 GLY B CA 1
ATOM 7451 C C . GLY B 1 411 ? -0.081 18.047 15.055 1 96.38 411 GLY B C 1
ATOM 7452 O O . GLY B 1 411 ? -0.654 16.953 14.945 1 96.38 411 GLY B O 1
ATOM 7453 N N . ALA B 1 412 ? 1.232 18.188 15.023 1 96.5 412 ALA B N 1
ATOM 7454 C CA . ALA B 1 412 ? 2.109 17.016 14.922 1 96.5 412 ALA B CA 1
ATOM 7455 C C . ALA B 1 412 ? 1.895 16.078 16.109 1 96.5 412 ALA B C 1
ATOM 7457 O O . ALA B 1 412 ? 1.96 14.852 15.945 1 96.5 412 ALA B O 1
ATOM 7458 N N . LYS B 1 413 ? 1.697 16.641 17.25 1 95.81 413 LYS B N 1
ATOM 7459 C CA . LYS B 1 413 ? 1.389 15.836 18.438 1 95.81 413 LYS B CA 1
ATOM 7460 C C . LYS B 1 413 ? 0.105 15.039 18.234 1 95.81 413 LYS B C 1
ATOM 7462 O O . LYS B 1 413 ? 0.038 13.867 18.609 1 95.81 413 LYS B O 1
ATOM 7467 N N . LEU B 1 414 ? -0.889 15.688 17.703 1 97.06 414 LEU B N 1
ATOM 7468 C CA . LEU B 1 414 ? -2.152 15.016 17.438 1 97.06 414 LEU B CA 1
ATOM 7469 C C . LEU B 1 414 ? -1.963 13.898 16.406 1 97.06 414 LEU B C 1
ATOM 7471 O O . LEU B 1 414 ? -2.42 12.773 16.625 1 97.06 414 LEU B O 1
ATOM 7475 N N . VAL B 1 415 ? -1.233 14.172 15.328 1 97.12 415 VAL B N 1
ATOM 7476 C CA . VAL B 1 415 ? -0.965 13.188 14.289 1 97.12 415 VAL B CA 1
ATOM 7477 C C . VAL B 1 415 ? -0.17 12.016 14.867 1 97.12 415 VAL B C 1
ATOM 7479 O O . VAL B 1 415 ? -0.416 10.859 14.523 1 97.12 415 VAL B O 1
ATOM 7482 N N . ASN B 1 416 ? 0.802 12.297 15.742 1 97.38 416 ASN B N 1
ATOM 7483 C CA . ASN B 1 416 ? 1.573 11.266 16.422 1 97.38 416 ASN B CA 1
ATOM 7484 C C . ASN B 1 416 ? 0.674 10.352 17.25 1 97.38 416 ASN B C 1
ATOM 7486 O O . ASN B 1 416 ? 0.793 9.125 17.172 1 97.38 416 ASN B O 1
ATOM 7490 N N . ALA B 1 417 ? -0.233 10.977 18.016 1 97.31 417 ALA B N 1
ATOM 7491 C CA . ALA B 1 417 ? -1.145 10.211 18.859 1 97.31 417 ALA B CA 1
ATOM 7492 C C . ALA B 1 417 ? -2.012 9.273 18.016 1 97.31 417 ALA B C 1
ATOM 7494 O O . ALA B 1 417 ? -2.195 8.109 18.375 1 97.31 417 ALA B O 1
ATOM 7495 N N . VAL B 1 418 ? -2.48 9.781 16.938 1 97.94 418 VAL B N 1
ATOM 7496 C CA . VAL B 1 418 ? -3.324 8.992 16.047 1 97.94 418 VAL B CA 1
ATOM 7497 C C . VAL B 1 418 ? -2.504 7.859 15.422 1 97.94 418 VAL B C 1
ATOM 7499 O O . VAL B 1 418 ? -2.938 6.707 15.406 1 97.94 418 VAL B O 1
ATOM 7502 N N . SER B 1 419 ? -1.322 8.133 14.961 1 97.88 419 SER B N 1
ATOM 7503 C CA . SER B 1 419 ? -0.468 7.188 14.25 1 97.88 419 SER B CA 1
ATOM 7504 C C . SER B 1 419 ? -0.046 6.035 15.156 1 97.88 419 SER B C 1
ATOM 7506 O O . SER B 1 419 ? 0.036 4.887 14.719 1 97.88 419 SER B O 1
ATOM 7508 N N . ASN B 1 420 ? 0.241 6.359 16.391 1 97.31 420 ASN B N 1
ATOM 7509 C CA . ASN B 1 420 ? 0.772 5.359 17.312 1 97.31 420 ASN B CA 1
ATOM 7510 C C . ASN B 1 420 ? -0.337 4.715 18.141 1 97.31 420 ASN B C 1
ATOM 7512 O O . ASN B 1 420 ? -0.063 3.916 19.031 1 97.31 420 ASN B O 1
ATOM 7516 N N . SER B 1 421 ? -1.639 5.094 17.875 1 97.44 421 SER B N 1
ATOM 7517 C CA . SER B 1 421 ? -2.758 4.449 18.547 1 97.44 421 SER B CA 1
ATOM 7518 C C . SER B 1 421 ? -2.768 2.945 18.281 1 97.44 421 SER B C 1
ATOM 7520 O O . SER B 1 421 ? -2.537 2.502 17.156 1 97.44 421 SER B O 1
ATOM 7522 N N . VAL B 1 422 ? -3.037 2.16 19.359 1 96.81 422 VAL B N 1
ATOM 7523 C CA . VAL B 1 422 ? -2.971 0.707 19.25 1 96.81 422 VAL B CA 1
ATOM 7524 C C . VAL B 1 422 ? -4.363 0.111 19.438 1 96.81 422 VAL B C 1
ATOM 7526 O O . VAL B 1 422 ? -4.527 -1.111 19.469 1 96.81 422 VAL B O 1
ATOM 7529 N N . VAL B 1 423 ? -5.383 0.945 19.609 1 97.69 423 VAL B N 1
ATOM 7530 C CA . VAL B 1 423 ? -6.766 0.488 19.703 1 97.69 423 VAL B CA 1
ATOM 7531 C C . VAL B 1 423 ? -7.441 0.627 18.344 1 97.69 423 VAL B C 1
ATOM 7533 O O . VAL B 1 423 ? -6.961 1.356 17.469 1 97.69 423 VAL B O 1
ATOM 7536 N N . PRO B 1 424 ? -8.578 -0.089 18.062 1 98.25 424 PRO B N 1
ATOM 7537 C CA . PRO B 1 424 ? -9.266 0.059 16.781 1 98.25 424 PRO B CA 1
ATOM 7538 C C . PRO B 1 424 ? -9.734 1.489 16.531 1 98.25 424 PRO B C 1
ATOM 7540 O O . PRO B 1 424 ? -10.281 2.131 17.422 1 98.25 424 PRO B O 1
ATOM 7543 N N . LYS B 1 425 ? -9.422 2.016 15.367 1 98.75 425 LYS B N 1
ATOM 7544 C CA . LYS B 1 425 ? -9.906 3.318 14.922 1 98.75 425 LYS B CA 1
ATOM 7545 C C . LYS B 1 425 ? -10.961 3.17 13.828 1 98.75 425 LYS B C 1
ATOM 7547 O O . LYS B 1 425 ? -10.766 2.424 12.867 1 98.75 425 LYS B O 1
ATOM 7552 N N . ILE B 1 426 ? -12.078 3.762 14 1 98.88 426 ILE B N 1
ATOM 7553 C CA . ILE B 1 426 ? -13.125 3.861 12.992 1 98.88 426 ILE B CA 1
ATOM 7554 C C . ILE B 1 426 ? -13.336 5.324 12.609 1 98.88 426 ILE B C 1
ATOM 7556 O O . ILE B 1 426 ? -13.414 6.195 13.484 1 98.88 426 ILE B O 1
ATOM 7560 N N . THR B 1 427 ? -13.328 5.621 11.352 1 98.94 427 THR B N 1
ATOM 7561 C CA . THR B 1 427 ? -13.539 6.988 10.891 1 98.94 427 THR B CA 1
ATOM 7562 C C . THR B 1 427 ? -14.828 7.094 10.078 1 98.94 427 THR B C 1
ATOM 7564 O O . THR B 1 427 ? -15.117 6.223 9.258 1 98.94 427 THR B O 1
ATOM 7567 N N . LEU B 1 428 ? -15.617 8.07 10.32 1 98.88 428 LEU B N 1
ATOM 7568 C CA . LEU B 1 428 ? -16.797 8.43 9.539 1 98.88 428 LEU B CA 1
ATOM 7569 C C . LEU B 1 428 ? -16.734 9.883 9.086 1 98.88 428 LEU B C 1
ATOM 7571 O O . LEU B 1 428 ? -16.672 10.797 9.914 1 98.88 428 LEU B O 1
ATOM 7575 N N . ILE B 1 429 ? -16.734 10.102 7.789 1 98.81 429 ILE B N 1
ATOM 7576 C CA . ILE B 1 429 ? -16.719 11.445 7.234 1 98.81 429 ILE B CA 1
ATOM 7577 C C . ILE B 1 429 ? -18.156 11.938 7.051 1 98.81 429 ILE B C 1
ATOM 7579 O O . ILE B 1 429 ? -18.891 11.414 6.215 1 98.81 429 ILE B O 1
ATOM 7583 N N . LEU B 1 430 ? -18.5 12.977 7.777 1 98.5 430 LEU B N 1
ATOM 7584 C CA . LEU B 1 430 ? -19.844 13.539 7.73 1 98.5 430 LEU B CA 1
ATOM 7585 C C . LEU B 1 430 ? -19.953 14.617 6.656 1 98.5 430 LEU B C 1
ATOM 7587 O O . LEU B 1 430 ? -21.016 14.797 6.051 1 98.5 430 LEU B O 1
ATOM 7591 N N . GLY B 1 431 ? -18.906 15.32 6.523 1 97.38 431 GLY B N 1
ATOM 7592 C CA . GLY B 1 431 ? -18.781 16.422 5.59 1 97.38 431 GLY B CA 1
ATOM 7593 C C . GLY B 1 431 ? -17.391 16.547 4.992 1 97.38 431 GLY B C 1
ATOM 7594 O O . GLY B 1 431 ? -16.906 15.617 4.363 1 97.38 431 GLY B O 1
ATOM 7595 N N . GLY B 1 432 ? -16.703 17.609 5.406 1 95.88 432 GLY B N 1
ATOM 7596 C CA . GLY B 1 432 ? -15.375 17.844 4.871 1 95.88 432 GLY B CA 1
ATOM 7597 C C . GLY B 1 432 ? -14.312 16.953 5.496 1 95.88 432 GLY B C 1
ATOM 7598 O O . GLY B 1 432 ? -14.352 16.688 6.699 1 95.88 432 GLY B O 1
ATOM 7599 N N . SER B 1 433 ? -13.422 16.391 4.785 1 97.06 433 SER B N 1
ATOM 7600 C CA . SER B 1 433 ? -12.164 15.742 5.145 1 97.06 433 SER B CA 1
ATOM 7601 C C . SER B 1 433 ? -11.008 16.297 4.316 1 97.06 433 SER B C 1
ATOM 7603 O O . SER B 1 433 ? -10.594 15.672 3.334 1 97.06 433 SER B O 1
ATOM 7605 N N . PHE B 1 434 ? -10.398 17.422 4.781 1 94.25 434 PHE B N 1
ATOM 7606 C CA . PHE B 1 434 ? -9.5 18.188 3.926 1 94.25 434 PHE B CA 1
ATOM 7607 C C . PHE B 1 434 ? -8.102 18.25 4.527 1 94.25 434 PHE B C 1
ATOM 7609 O O . PHE B 1 434 ? -7.949 18.469 5.73 1 94.25 434 PHE B O 1
ATOM 7616 N N . GLY B 1 435 ? -7.141 18.062 3.775 1 93.19 435 GLY B N 1
ATOM 7617 C CA . GLY B 1 435 ? -5.738 18.344 4.047 1 93.19 435 GLY B CA 1
ATOM 7618 C C . GLY B 1 435 ? -5.254 17.734 5.352 1 93.19 435 GLY B C 1
ATOM 7619 O O . GLY B 1 435 ? -5.496 16.562 5.625 1 93.19 435 GLY B O 1
ATOM 7620 N N . ALA B 1 436 ? -4.551 18.594 6.117 1 94.31 436 A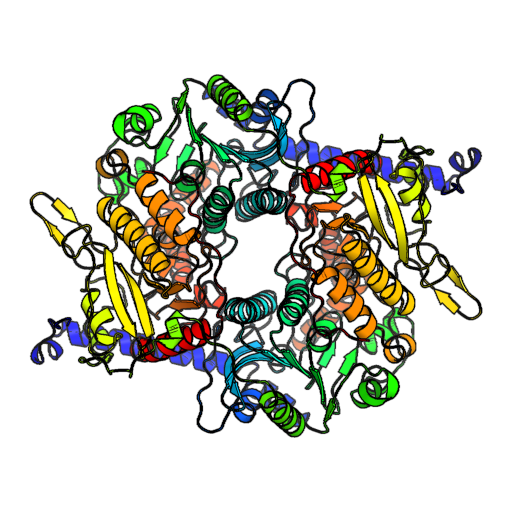LA B N 1
ATOM 7621 C CA . ALA B 1 436 ? -3.93 18.156 7.363 1 94.31 436 ALA B CA 1
ATOM 7622 C C . ALA B 1 436 ? -4.984 17.719 8.375 1 94.31 436 ALA B C 1
ATOM 7624 O O . ALA B 1 436 ? -4.688 16.953 9.297 1 94.31 436 ALA B O 1
ATOM 7625 N N . GLY B 1 437 ? -6.176 18.281 8.195 1 96.06 437 GLY B N 1
ATOM 7626 C CA . GLY B 1 437 ? -7.258 17.812 9.047 1 96.06 437 GLY B CA 1
ATOM 7627 C C . GLY B 1 437 ? -7.551 16.328 8.883 1 96.06 437 GLY B C 1
ATOM 7628 O O . GLY B 1 437 ? -7.809 15.633 9.867 1 96.06 437 GLY B O 1
ATOM 7629 N N . ASN B 1 438 ? -7.539 15.875 7.629 1 96.75 438 ASN B N 1
ATOM 7630 C CA . ASN B 1 438 ? -7.676 14.453 7.34 1 96.75 438 ASN B CA 1
ATOM 7631 C C . ASN B 1 438 ? -6.594 13.633 8.039 1 96.75 438 ASN B C 1
ATOM 7633 O O . ASN B 1 438 ? -6.887 12.594 8.641 1 96.75 438 ASN B O 1
ATOM 7637 N N . TYR B 1 439 ? -5.375 14.125 7.992 1 96.06 439 TYR B N 1
ATOM 7638 C CA . TYR B 1 439 ? -4.254 13.438 8.617 1 96.06 439 TYR B CA 1
ATOM 7639 C C . TYR B 1 439 ? -4.465 13.312 10.125 1 96.06 439 TYR B C 1
ATOM 7641 O O . TYR B 1 439 ? -4.258 12.234 10.695 1 96.06 439 TYR B O 1
ATOM 7649 N N . ALA B 1 440 ? -4.934 14.359 10.703 1 97 440 ALA B N 1
ATOM 7650 C CA . ALA B 1 440 ? -5.012 14.469 12.156 1 97 440 ALA B CA 1
ATOM 7651 C C . ALA B 1 440 ? -6.164 13.633 12.711 1 97 440 ALA B C 1
ATOM 7653 O O . ALA B 1 440 ? -6.176 13.289 13.898 1 97 440 ALA B O 1
ATOM 7654 N N . LEU B 1 441 ? -7.102 13.312 11.852 1 98.25 441 LEU B N 1
ATOM 7655 C CA . LEU B 1 441 ? -8.297 12.648 12.352 1 98.25 441 LEU B CA 1
ATOM 7656 C C . LEU B 1 441 ? -8.469 11.273 11.719 1 98.25 441 LEU B C 1
ATOM 7658 O O . LEU B 1 441 ? -9.578 10.875 11.367 1 98.25 441 LEU B O 1
ATOM 7662 N N . ALA B 1 442 ? -7.406 10.617 11.547 1 98.38 442 ALA B N 1
ATOM 7663 C CA . ALA B 1 442 ? -7.344 9.203 11.18 1 98.38 442 ALA B CA 1
ATOM 7664 C C . ALA B 1 442 ? -7.938 8.969 9.789 1 98.38 442 ALA B C 1
ATOM 7666 O O . ALA B 1 442 ? -8.812 8.117 9.617 1 98.38 442 ALA B O 1
ATOM 7667 N N . GLY B 1 443 ? -7.457 9.75 8.805 1 97.94 443 GLY B N 1
ATOM 7668 C CA . GLY B 1 443 ? -7.762 9.43 7.418 1 97.94 443 GLY B CA 1
ATOM 7669 C C . GLY B 1 443 ? -7.207 8.086 6.984 1 97.94 443 GLY B C 1
ATOM 7670 O O . GLY B 1 443 ? -6.656 7.344 7.797 1 97.94 443 GLY B O 1
ATOM 7671 N N . LYS B 1 444 ? -7.34 7.754 5.746 1 98.19 444 LYS B N 1
ATOM 7672 C CA . LYS B 1 444 ? -7.031 6.438 5.199 1 98.19 444 LYS B CA 1
ATOM 7673 C C . LYS B 1 444 ? -5.578 6.059 5.473 1 98.19 444 LYS B C 1
ATOM 7675 O O . LYS B 1 444 ? -5.285 4.906 5.805 1 98.19 444 LYS B O 1
ATOM 7680 N N . ALA B 1 445 ? -4.652 6.98 5.375 1 98 445 ALA B N 1
ATOM 7681 C CA . ALA B 1 445 ? -3.223 6.723 5.504 1 98 445 ALA B CA 1
ATOM 7682 C C . ALA B 1 445 ? -2.857 6.363 6.941 1 98 445 ALA B C 1
ATOM 7684 O O . ALA B 1 445 ? -1.743 5.91 7.211 1 98 445 ALA B O 1
ATOM 7685 N N . TYR B 1 446 ? -3.75 6.477 7.902 1 98.19 446 TYR B N 1
ATOM 7686 C CA . TYR B 1 446 ? -3.457 6.289 9.32 1 98.19 446 TYR B CA 1
ATOM 7687 C C . TYR B 1 446 ? -4.082 4.996 9.836 1 98.19 446 TYR B C 1
ATOM 7689 O O . TYR B 1 446 ? -4.289 4.844 11.039 1 98.19 446 TYR B O 1
ATOM 7697 N N . ALA B 1 447 ? -4.512 4.152 8.922 1 96.81 447 ALA B N 1
ATOM 7698 C CA . ALA B 1 447 ? -4.832 2.738 9.109 1 96.81 447 ALA B CA 1
ATOM 7699 C C . ALA B 1 447 ? -6.066 2.568 9.992 1 96.81 447 ALA B C 1
ATOM 7701 O O . ALA B 1 447 ? -6.035 1.822 10.977 1 96.81 447 ALA B O 1
ATOM 7702 N N . PRO B 1 448 ? -7.152 3.268 9.711 1 98.56 448 PRO B N 1
ATOM 7703 C CA . PRO B 1 448 ? -8.391 2.906 10.406 1 98.56 448 PRO B CA 1
ATOM 7704 C C . PRO B 1 448 ? -8.891 1.512 10.031 1 98.56 448 PRO B C 1
ATOM 7706 O O . PRO B 1 448 ? -8.719 1.074 8.891 1 98.56 448 PRO B O 1
ATOM 7709 N N . ARG B 1 449 ? -9.5 0.829 11.086 1 98.69 449 ARG B N 1
ATOM 7710 C CA . ARG B 1 449 ? -10.086 -0.476 10.805 1 98.69 449 ARG B CA 1
ATOM 7711 C C . ARG B 1 449 ? -11.195 -0.363 9.758 1 98.69 449 ARG B C 1
ATOM 7713 O O . ARG B 1 449 ? -11.391 -1.274 8.953 1 98.69 449 ARG B O 1
ATOM 7720 N N . PHE B 1 450 ? -11.93 0.714 9.812 1 98.81 450 PHE B N 1
ATOM 7721 C CA . PHE B 1 450 ? -12.977 1.067 8.867 1 98.81 450 PHE B CA 1
ATOM 7722 C C . PHE B 1 450 ? -12.992 2.57 8.609 1 98.81 450 PHE B C 1
ATOM 7724 O O . PHE B 1 450 ? -12.734 3.363 9.516 1 98.81 450 PHE B O 1
ATOM 7731 N N . LEU B 1 451 ? -13.227 2.932 7.414 1 98.88 451 LEU B N 1
ATOM 7732 C CA . LEU B 1 451 ? -13.422 4.324 7.031 1 98.88 451 LEU B CA 1
ATOM 7733 C C . LEU B 1 451 ? -14.68 4.484 6.176 1 98.88 451 LEU B C 1
ATOM 7735 O O . LEU B 1 451 ? -14.719 3.998 5.043 1 98.88 451 LEU B O 1
ATOM 7739 N N . PHE B 1 452 ? -15.664 5.168 6.711 1 98.88 452 PHE B N 1
ATOM 7740 C CA . PHE B 1 452 ? -16.938 5.363 6.035 1 98.88 452 PHE B CA 1
ATOM 7741 C C . PHE B 1 452 ? -17.172 6.836 5.711 1 98.88 452 PHE B C 1
ATOM 7743 O O . PHE B 1 452 ? -16.453 7.703 6.219 1 98.88 452 PHE B O 1
ATOM 7750 N N . ALA B 1 453 ? -18.094 7.086 4.828 1 98.75 453 ALA B N 1
ATOM 7751 C CA . ALA B 1 453 ? -18.469 8.453 4.465 1 98.75 453 ALA B CA 1
ATOM 7752 C C . ALA B 1 453 ? -19.969 8.578 4.266 1 98.75 453 ALA B C 1
ATOM 7754 O O . ALA B 1 453 ? -20.625 7.621 3.855 1 98.75 453 ALA B O 1
ATOM 7755 N N . TRP B 1 454 ? -20.484 9.719 4.602 1 98.69 454 TRP B N 1
ATOM 7756 C CA . TRP B 1 454 ? -21.844 10.07 4.199 1 98.69 454 TRP B CA 1
ATOM 7757 C C . TRP B 1 454 ? -21.875 10.531 2.746 1 98.69 454 TRP B C 1
ATOM 7759 O O . TRP B 1 454 ? -20.844 10.859 2.168 1 98.69 454 TRP B O 1
ATOM 7769 N N . PRO B 1 455 ? -23.094 10.555 2.125 1 98.31 455 PRO B N 1
ATOM 7770 C CA . PRO B 1 455 ? -23.219 11.117 0.778 1 98.31 455 PRO B CA 1
ATOM 7771 C C . PRO B 1 455 ? -22.797 12.586 0.708 1 98.31 455 PRO B C 1
ATOM 7773 O O . PRO B 1 455 ? -22.469 13.086 -0.372 1 98.31 455 PRO B O 1
ATOM 7776 N N . SER B 1 456 ? -22.719 13.258 1.837 1 97.75 456 SER B N 1
ATOM 7777 C CA . SER B 1 456 ? -22.359 14.672 1.91 1 97.75 456 SER B CA 1
ATOM 7778 C C . SER B 1 456 ? -20.859 14.859 2.004 1 97.75 456 SER B C 1
ATOM 7780 O O . SER B 1 456 ? -20.359 15.992 1.974 1 97.75 456 SER B O 1
ATOM 7782 N N . ALA B 1 457 ? -20.094 13.82 2.139 1 97.62 457 ALA B N 1
ATOM 7783 C CA . ALA B 1 457 ? -18.656 13.883 2.404 1 97.62 457 ALA B CA 1
ATOM 7784 C C . ALA B 1 457 ? -17.906 14.484 1.225 1 97.62 457 ALA B C 1
ATOM 7786 O O . ALA B 1 457 ? -18.266 14.25 0.067 1 97.62 457 ALA B O 1
ATOM 7787 N N . LYS B 1 458 ? -16.969 15.32 1.497 1 96.06 458 LYS B N 1
ATOM 7788 C CA . LYS B 1 458 ? -15.977 15.836 0.556 1 96.06 458 LYS B CA 1
ATOM 7789 C C . LYS B 1 458 ? -14.562 15.461 0.987 1 96.06 458 LYS B C 1
ATOM 7791 O O . LYS B 1 458 ? -14.117 15.852 2.066 1 96.06 458 LYS B O 1
ATOM 7796 N N . TYR B 1 459 ? -13.859 14.688 0.217 1 95.62 459 TYR B N 1
ATOM 7797 C CA . TYR B 1 459 ? -12.547 14.141 0.536 1 95.62 459 TYR B CA 1
ATOM 7798 C C . TYR B 1 459 ? -11.492 14.648 -0.44 1 95.62 459 TYR B C 1
ATOM 7800 O O . TYR B 1 459 ? -11.422 14.195 -1.584 1 95.62 459 TYR B O 1
ATOM 7808 N N . ALA B 1 460 ? -10.664 15.664 0.03 1 93.19 460 ALA B N 1
ATOM 7809 C CA . ALA B 1 460 ? -9.68 16.281 -0.855 1 93.19 460 ALA B CA 1
ATOM 7810 C C . ALA B 1 460 ? -8.594 16.984 -0.056 1 93.19 460 ALA B C 1
ATOM 7812 O O . ALA B 1 460 ? -8.727 17.188 1.153 1 93.19 460 ALA B O 1
ATOM 7813 N N . VAL B 1 461 ? -7.551 17.328 -0.795 1 88.75 461 VAL B N 1
ATOM 7814 C CA . VAL B 1 461 ? -6.441 18.031 -0.161 1 88.75 461 VAL B CA 1
ATOM 7815 C C . VAL B 1 461 ? -6.906 19.406 0.319 1 88.75 461 VAL B C 1
ATOM 7817 O O . VAL B 1 461 ? -6.395 19.938 1.311 1 88.75 461 VAL B O 1
ATOM 7820 N N . MET B 1 462 ? -7.758 20.047 -0.485 1 84.25 462 MET B N 1
ATOM 7821 C CA . MET B 1 462 ? -8.352 21.328 -0.112 1 84.25 462 MET B CA 1
ATOM 7822 C C . MET B 1 462 ? -9.75 21.469 -0.71 1 84.25 462 MET B C 1
ATOM 7824 O O . MET B 1 462 ? -10.141 20.688 -1.582 1 84.25 462 MET B O 1
ATOM 7828 N N . GLY B 1 463 ? -10.422 22.531 -0.193 1 79.19 463 GLY B N 1
ATOM 7829 C CA . GLY B 1 463 ? -11.773 22.766 -0.684 1 79.19 463 GLY B CA 1
ATOM 7830 C C . GLY B 1 463 ? -11.812 23.141 -2.15 1 79.19 463 GLY B C 1
ATOM 7831 O O . GLY B 1 463 ? -10.836 23.672 -2.689 1 79.19 463 GLY B O 1
ATOM 7832 N N . GLY B 1 464 ? -12.875 22.922 -2.787 1 72.31 464 GLY B N 1
ATOM 7833 C CA . GLY B 1 464 ? -13.023 23.031 -4.23 1 72.31 464 GLY B CA 1
ATOM 7834 C C . GLY B 1 464 ? -12.719 24.422 -4.762 1 72.31 464 GLY B C 1
ATOM 7835 O O . GLY B 1 464 ? -11.93 24.562 -5.695 1 72.31 464 GLY B O 1
ATOM 7836 N N . ALA B 1 465 ? -13.344 25.406 -4.168 1 70.44 465 ALA B N 1
ATOM 7837 C CA . ALA B 1 465 ? -13.164 26.75 -4.688 1 70.44 465 ALA B CA 1
ATOM 7838 C C . ALA B 1 465 ? -11.719 27.219 -4.539 1 70.44 465 ALA B C 1
ATOM 7840 O O . ALA B 1 465 ? -11.148 27.812 -5.461 1 70.44 465 ALA B O 1
ATOM 7841 N N . GLN B 1 466 ? -11.148 26.953 -3.473 1 73.44 466 GLN B N 1
ATOM 7842 C CA . GLN B 1 466 ? -9.758 27.312 -3.209 1 73.44 466 GLN B CA 1
ATOM 7843 C C . GLN B 1 466 ? -8.812 26.594 -4.164 1 73.44 466 GLN B C 1
ATOM 7845 O O . GLN B 1 466 ? -7.898 27.203 -4.719 1 73.44 466 GLN B O 1
ATOM 7850 N N . ALA B 1 467 ? -9.023 25.406 -4.363 1 75.5 467 ALA B N 1
ATOM 7851 C CA . ALA B 1 467 ? -8.188 24.609 -5.25 1 75.5 467 ALA B CA 1
ATOM 7852 C C . ALA B 1 467 ? -8.312 25.078 -6.695 1 75.5 467 ALA B C 1
ATOM 7854 O O . ALA B 1 467 ? -7.305 25.203 -7.398 1 75.5 467 ALA B O 1
ATOM 7855 N N . ALA B 1 468 ? -9.523 25.375 -7.086 1 76.75 468 ALA B N 1
ATOM 7856 C CA . ALA B 1 468 ? -9.758 25.812 -8.461 1 76.75 468 ALA B CA 1
ATOM 7857 C C . ALA B 1 468 ? -9.023 27.109 -8.758 1 76.75 468 ALA B C 1
ATOM 7859 O O . ALA B 1 468 ? -8.438 27.281 -9.828 1 76.75 468 ALA B O 1
ATOM 7860 N N . LYS B 1 469 ? -9.07 27.953 -7.828 1 77.56 469 LYS B N 1
ATOM 7861 C CA . LYS B 1 469 ? -8.391 29.234 -8 1 77.56 469 LYS B CA 1
ATOM 7862 C C . LYS B 1 469 ? -6.883 29.047 -8.117 1 77.56 469 LYS B C 1
ATOM 7864 O O . LYS B 1 469 ? -6.242 29.625 -9 1 77.56 469 LYS B O 1
ATOM 7869 N N . THR B 1 470 ? -6.359 28.266 -7.254 1 75.62 470 THR B N 1
ATOM 7870 C CA . THR B 1 470 ? -4.922 28.016 -7.262 1 75.62 470 THR B CA 1
ATOM 7871 C C . THR B 1 470 ? -4.504 27.328 -8.555 1 75.62 470 THR B C 1
ATOM 7873 O O . THR B 1 470 ? -3.5 27.688 -9.164 1 75.62 470 THR B O 1
ATOM 7876 N N . LEU B 1 471 ? -5.242 26.359 -8.992 1 78.12 471 LEU B N 1
ATOM 7877 C CA . LEU B 1 471 ? -4.941 25.625 -10.219 1 78.12 471 LEU B CA 1
ATOM 7878 C C . LEU B 1 471 ? -5.039 26.531 -11.438 1 78.12 471 LEU B C 1
ATOM 7880 O O . LEU B 1 471 ? -4.25 26.406 -12.375 1 78.12 471 LEU B O 1
ATOM 7884 N N . LEU B 1 472 ? -6.055 27.438 -11.398 1 80.44 472 LEU B N 1
ATOM 7885 C CA . LEU B 1 472 ? -6.191 28.391 -12.484 1 80.44 472 LEU B CA 1
ATOM 7886 C C . LEU B 1 472 ? -4.953 29.281 -12.586 1 80.44 472 LEU B C 1
ATOM 7888 O O . LEU B 1 472 ? -4.449 29.531 -13.68 1 80.44 472 LEU B O 1
ATOM 7892 N N . GLU B 1 473 ? -4.566 29.703 -11.453 1 78.19 473 GLU B N 1
ATOM 7893 C CA . GLU B 1 473 ? -3.377 30.547 -11.422 1 78.19 473 GLU B CA 1
ATOM 7894 C C . GLU B 1 473 ? -2.166 29.828 -12 1 78.19 473 GLU B C 1
ATOM 7896 O O . GLU B 1 473 ? -1.384 30.406 -12.758 1 78.19 473 GLU B O 1
ATOM 7901 N N . LEU B 1 474 ? -2.018 28.641 -11.688 1 75.12 474 LEU B N 1
ATOM 7902 C CA . LEU B 1 474 ? -0.906 27.828 -12.188 1 75.12 474 LEU B CA 1
ATOM 7903 C C . LEU B 1 474 ? -1.005 27.641 -13.695 1 75.12 474 LEU B C 1
ATOM 7905 O O . LEU B 1 474 ? 0.004 27.719 -14.406 1 75.12 474 LEU B O 1
ATOM 7909 N N . GLU B 1 475 ? -2.234 27.375 -14.109 1 78.62 475 GLU B N 1
ATOM 7910 C CA . GLU B 1 475 ? -2.453 27.188 -15.547 1 78.62 475 GLU B CA 1
ATOM 7911 C C . GLU B 1 475 ? -2.18 28.484 -16.312 1 78.62 475 GLU B C 1
ATOM 7913 O O . GLU B 1 475 ? -1.634 28.438 -17.422 1 78.62 475 GLU B O 1
ATOM 7918 N N . VAL B 1 476 ? -2.58 29.594 -15.742 1 80.88 476 VAL B N 1
ATOM 7919 C CA . VAL B 1 476 ? -2.369 30.891 -16.375 1 80.88 476 VAL B CA 1
ATOM 7920 C C . VAL B 1 476 ? -0.875 31.188 -16.469 1 80.88 476 VAL B C 1
ATOM 7922 O O . VAL B 1 476 ? -0.391 31.672 -17.5 1 80.88 476 VAL B O 1
ATOM 7925 N N . GLU B 1 477 ? -0.216 30.859 -15.422 1 76 477 GLU B N 1
ATOM 7926 C CA . GLU B 1 477 ? 1.229 31.062 -15.414 1 76 477 GLU B CA 1
ATOM 7927 C C . GLU B 1 477 ? 1.915 30.203 -16.469 1 76 477 GLU B C 1
ATOM 7929 O O . GLU B 1 477 ? 2.865 30.641 -17.125 1 76 477 GLU B O 1
ATOM 7934 N N . LYS B 1 478 ? 1.518 29.016 -16.562 1 73.75 478 LYS B N 1
ATOM 7935 C CA . LYS B 1 478 ? 2.043 28.109 -17.578 1 73.75 478 LYS B CA 1
ATOM 7936 C C . LYS B 1 478 ? 1.806 28.656 -18.984 1 73.75 478 LYS B C 1
ATOM 7938 O O . LYS B 1 478 ? 2.705 28.625 -19.828 1 73.75 478 LYS B O 1
ATOM 7943 N N . LEU B 1 479 ? 0.582 29.172 -19.203 1 78.81 479 LEU B N 1
ATOM 7944 C CA . LEU B 1 479 ? 0.228 29.734 -20.5 1 78.81 479 LEU B CA 1
ATOM 7945 C C . LEU B 1 479 ? 1.075 30.969 -20.812 1 78.81 479 LEU B C 1
ATOM 7947 O O . LEU B 1 479 ? 1.558 31.141 -21.938 1 78.81 479 LEU B O 1
ATOM 7951 N N . LYS B 1 480 ? 1.249 31.688 -19.766 1 78.62 480 LYS B N 1
ATOM 7952 C CA . LYS B 1 480 ? 2.074 32.875 -19.922 1 78.62 480 LYS B CA 1
ATOM 7953 C C . LYS B 1 480 ? 3.508 32.5 -20.297 1 78.62 480 LYS B C 1
ATOM 7955 O O . LYS B 1 480 ? 4.121 33.156 -21.156 1 78.62 480 LYS B O 1
ATOM 7960 N N . ARG B 1 481 ? 4.016 31.531 -19.672 1 75.44 481 ARG B N 1
ATOM 7961 C CA . ARG B 1 481 ? 5.363 31.047 -19.969 1 75.44 481 ARG B CA 1
ATOM 7962 C C . ARG B 1 481 ? 5.453 30.531 -21.406 1 75.44 481 ARG B C 1
ATOM 7964 O O . ARG B 1 481 ? 6.52 30.562 -22.016 1 75.44 481 ARG B O 1
ATOM 7971 N N . GLN B 1 482 ? 4.336 30.031 -21.875 1 79.69 482 GLN B N 1
ATOM 7972 C CA . GLN B 1 482 ? 4.281 29.516 -23.25 1 79.69 482 GLN B CA 1
ATOM 7973 C C . GLN B 1 482 ? 3.965 30.641 -24.234 1 79.69 482 GLN B C 1
ATOM 7975 O O . GLN B 1 482 ? 3.775 30.375 -25.422 1 79.69 482 GLN B O 1
ATOM 7980 N N . GLY B 1 483 ? 3.908 31.859 -23.688 1 81.5 483 GLY B N 1
ATOM 7981 C CA . GLY B 1 483 ? 3.703 33.031 -24.5 1 81.5 483 GLY B CA 1
ATOM 7982 C C . GLY B 1 483 ? 2.242 33.281 -24.828 1 81.5 483 GLY B C 1
ATOM 7983 O O . GLY B 1 483 ? 1.927 34.031 -25.75 1 81.5 483 GLY B O 1
ATOM 7984 N N . GLN B 1 484 ? 1.42 32.562 -24.141 1 82.62 484 GLN B N 1
ATOM 7985 C CA . GLN B 1 484 ? -0.01 32.719 -24.375 1 82.62 484 GLN B CA 1
ATOM 7986 C C . GLN B 1 484 ? -0.654 33.594 -23.312 1 82.62 484 GLN B C 1
ATOM 7988 O O . GLN B 1 484 ? -0.293 33.531 -22.141 1 82.62 484 GLN B O 1
ATOM 7993 N N . GLU B 1 485 ? -1.354 34.594 -23.672 1 84.12 485 GLU B N 1
ATOM 7994 C CA . GLU B 1 485 ? -2.143 35.438 -22.766 1 84.12 485 GLU B CA 1
ATOM 7995 C C . GLU B 1 485 ? -3.637 35.156 -22.938 1 84.12 485 GLU B C 1
ATOM 7997 O O . GLU B 1 485 ? -4.266 35.719 -23.859 1 84.12 485 GLU B O 1
ATOM 8002 N N . PRO B 1 486 ? -4.105 34.281 -22.156 1 82.31 486 PRO B N 1
ATOM 8003 C CA . PRO B 1 486 ? -5.516 33.938 -22.312 1 82.31 486 PRO B CA 1
ATOM 8004 C C . PRO B 1 486 ? -6.457 35.125 -22.141 1 82.31 486 PRO B C 1
ATOM 8006 O O . PRO B 1 486 ? -6.188 36 -21.328 1 82.31 486 PRO B O 1
ATOM 8009 N N . SER B 1 487 ? -7.473 35.188 -22.984 1 87.12 487 SER B N 1
ATOM 8010 C CA . SER B 1 487 ? -8.523 36.219 -22.859 1 87.12 487 SER B CA 1
ATOM 8011 C C . SER B 1 487 ? -9.375 35.969 -21.609 1 87.12 487 SER B C 1
ATOM 8013 O O . SER B 1 487 ? -9.266 34.906 -20.984 1 87.12 487 SER B O 1
ATOM 8015 N N . ASP B 1 488 ? -10.109 36.906 -21.156 1 86.31 488 ASP B N 1
ATOM 8016 C CA . ASP B 1 488 ? -11.016 36.781 -20.016 1 86.31 488 ASP B CA 1
ATOM 8017 C C . ASP B 1 488 ? -11.992 35.625 -20.203 1 86.31 488 ASP B C 1
ATOM 8019 O O . ASP B 1 488 ? -12.328 34.906 -19.25 1 86.31 488 ASP B O 1
ATOM 8023 N N . GLU B 1 489 ? -12.398 35.5 -21.453 1 86.75 489 GLU B N 1
ATOM 8024 C CA . GLU B 1 489 ? -13.32 34.406 -21.75 1 86.75 489 GLU B CA 1
ATOM 8025 C C . GLU B 1 489 ? -12.641 33.062 -21.625 1 86.75 489 GLU B C 1
ATOM 8027 O O . GLU B 1 489 ? -13.234 32.094 -21.125 1 86.75 489 GLU B O 1
ATOM 8032 N N . GLU B 1 490 ? -11.422 33.031 -22.062 1 84.5 490 GLU B N 1
ATOM 8033 C CA . GLU B 1 490 ? -10.656 31.812 -21.969 1 84.5 490 GLU B CA 1
ATOM 8034 C C . GLU B 1 490 ? -10.352 31.469 -20.5 1 84.5 490 GLU B C 1
ATOM 8036 O O . GLU B 1 490 ? -10.383 30.297 -20.125 1 84.5 490 GLU B O 1
ATOM 8041 N N . LEU B 1 491 ? -10.094 32.5 -19.812 1 85.81 491 LEU B N 1
ATOM 8042 C CA . LEU B 1 491 ? -9.812 32.312 -18.391 1 85.81 491 LEU B CA 1
ATOM 8043 C C . LEU B 1 491 ? -11.047 31.797 -17.656 1 85.81 491 LEU B C 1
ATOM 8045 O O . LEU B 1 491 ? -10.945 30.922 -16.797 1 85.81 491 LEU B O 1
ATOM 8049 N N . LYS B 1 492 ? -12.156 32.344 -18 1 86.19 492 LYS B N 1
ATOM 8050 C CA . LYS B 1 492 ? -13.406 31.891 -17.391 1 86.19 492 LYS B CA 1
ATOM 8051 C C . LYS B 1 492 ? -13.703 30.438 -17.75 1 86.19 492 LYS B C 1
ATOM 8053 O O . LYS B 1 492 ? -14.125 29.641 -16.891 1 86.19 492 LYS B O 1
ATOM 8058 N N . ALA B 1 493 ? -13.516 30.172 -18.984 1 86.25 493 ALA B N 1
ATOM 8059 C CA . ALA B 1 493 ? -13.734 28.812 -19.422 1 86.25 493 ALA B CA 1
ATOM 8060 C C . ALA B 1 493 ? -12.766 27.844 -18.734 1 86.25 493 ALA B C 1
ATOM 8062 O O . ALA B 1 493 ? -13.148 26.734 -18.375 1 86.25 493 ALA B O 1
ATOM 8063 N N . LEU B 1 494 ? -11.617 28.312 -18.688 1 83.81 494 LEU B N 1
ATOM 8064 C CA . LEU B 1 494 ? -10.602 27.516 -18.016 1 83.81 494 LEU B CA 1
ATOM 8065 C C . LEU B 1 494 ? -10.938 27.312 -16.547 1 83.81 494 LEU B C 1
ATOM 8067 O O . LEU B 1 494 ? -10.797 26.203 -16.016 1 83.81 494 LEU B O 1
ATOM 8071 N N . TYR B 1 495 ? -11.367 28.281 -15.961 1 84.06 495 TYR B N 1
ATOM 8072 C CA . TYR B 1 495 ? -11.758 28.203 -14.562 1 84.06 495 TYR B CA 1
ATOM 8073 C C . TYR B 1 495 ? -12.914 27.219 -14.375 1 84.06 495 TYR B C 1
ATOM 8075 O O . TYR B 1 495 ? -12.891 26.391 -13.469 1 84.06 495 TYR B O 1
ATOM 8083 N N . GLU B 1 496 ? -13.844 27.328 -15.234 1 85.44 496 GLU B N 1
ATOM 8084 C CA . GLU B 1 496 ? -15.016 26.453 -15.133 1 85.44 496 GLU B CA 1
ATOM 8085 C C . GLU B 1 496 ? -14.633 25 -15.375 1 85.44 496 GLU B C 1
ATOM 8087 O O . GLU B 1 496 ? -15.188 24.094 -14.734 1 85.44 496 GLU B O 1
ATOM 8092 N N . ARG B 1 497 ? -13.789 24.891 -16.25 1 82.44 497 ARG B N 1
ATOM 8093 C CA . ARG B 1 497 ? -13.312 23.531 -16.516 1 82.44 497 ARG B CA 1
ATOM 8094 C C . ARG B 1 497 ? -12.578 22.953 -15.312 1 82.44 497 ARG B C 1
ATOM 8096 O O . ARG B 1 497 ? -12.812 21.812 -14.93 1 82.44 497 ARG B O 1
ATOM 8103 N N . ILE B 1 498 ? -11.758 23.734 -14.781 1 82.44 498 ILE B N 1
ATOM 8104 C CA . ILE B 1 498 ? -10.977 23.312 -13.625 1 82.44 498 ILE B CA 1
ATOM 8105 C C . ILE B 1 498 ? -11.906 23.062 -12.438 1 82.44 498 ILE B C 1
ATOM 8107 O O . ILE B 1 498 ? -11.789 22.047 -11.742 1 82.44 498 ILE B O 1
ATOM 8111 N N . LYS B 1 499 ? -12.758 23.938 -12.305 1 81.56 499 LYS B N 1
ATOM 8112 C CA . LYS B 1 499 ? -13.727 23.828 -11.219 1 81.56 499 LYS B CA 1
ATOM 8113 C C . LYS B 1 499 ? -14.594 22.578 -11.383 1 81.56 499 LYS B C 1
ATOM 8115 O O . LYS B 1 499 ? -14.844 21.859 -10.414 1 81.56 499 LYS B O 1
ATOM 8120 N N . GLY B 1 500 ? -15.07 22.375 -12.57 1 82 500 GLY B N 1
ATOM 8121 C CA . GLY B 1 500 ? -15.883 21.203 -12.859 1 82 500 GLY B CA 1
ATOM 8122 C C . GLY B 1 500 ? -15.164 19.891 -12.562 1 82 500 GLY B C 1
ATOM 8123 O O . GLY B 1 500 ? -15.727 19 -11.922 1 82 500 GLY B O 1
ATOM 8124 N N . ARG B 1 501 ? -14.016 19.844 -12.984 1 80.25 501 ARG B N 1
ATOM 8125 C CA . ARG B 1 501 ? -13.211 18.641 -12.734 1 80.25 501 ARG B CA 1
ATOM 8126 C C . ARG B 1 501 ? -12.992 18.438 -11.242 1 80.25 501 ARG B C 1
ATOM 8128 O O . ARG B 1 501 ? -13.055 17.312 -10.758 1 80.25 501 ARG B O 1
ATOM 8135 N N . TYR B 1 502 ? -12.758 19.484 -10.609 1 81.31 502 TYR B N 1
ATOM 8136 C CA . TYR B 1 502 ? -12.523 19.375 -9.172 1 81.31 502 TYR B CA 1
ATOM 8137 C C . TYR B 1 502 ? -13.789 18.938 -8.438 1 81.31 502 TYR B C 1
ATOM 8139 O O . TYR B 1 502 ? -13.719 18.125 -7.516 1 81.31 502 TYR B O 1
ATOM 8147 N N . GLU B 1 503 ? -14.859 19.453 -8.883 1 83.94 503 GLU B N 1
ATOM 8148 C CA . GLU B 1 503 ? -16.125 19.078 -8.266 1 83.94 503 GLU B CA 1
ATOM 8149 C C . GLU B 1 503 ? -16.422 17.594 -8.453 1 83.94 503 GLU B C 1
ATOM 8151 O O . GLU B 1 503 ? -16.984 16.938 -7.566 1 83.94 503 GLU B O 1
ATOM 8156 N N . GLU B 1 504 ? -16.062 17.094 -9.508 1 87.69 504 GLU B N 1
ATOM 8157 C CA . GLU B 1 504 ? -16.219 15.672 -9.758 1 87.69 504 GLU B CA 1
ATOM 8158 C C . GLU B 1 504 ? -15.406 14.844 -8.758 1 87.69 504 GLU B C 1
ATOM 8160 O O . GLU B 1 504 ? -15.883 13.812 -8.273 1 87.69 504 GLU B O 1
ATOM 8165 N N . THR B 1 505 ? -14.289 15.32 -8.453 1 89.62 505 THR B N 1
ATOM 8166 C CA . THR B 1 505 ? -13.414 14.562 -7.566 1 89.62 505 THR B CA 1
ATOM 8167 C C . THR B 1 505 ? -13.859 14.703 -6.113 1 89.62 505 THR B C 1
ATOM 8169 O O . THR B 1 505 ? -13.422 13.938 -5.25 1 89.62 505 THR B O 1
ATOM 8172 N N . LEU B 1 506 ? -14.797 15.609 -5.871 1 92.5 506 LEU B N 1
ATOM 8173 C CA . LEU B 1 506 ? -15.273 15.828 -4.512 1 92.5 506 LEU B CA 1
ATOM 8174 C C . LEU B 1 506 ? -16.469 14.922 -4.207 1 92.5 506 LEU B C 1
ATOM 8176 O O . LEU B 1 506 ? -16.859 14.773 -3.049 1 92.5 506 LEU B O 1
ATOM 8180 N N . ASP B 1 507 ? -17.125 14.359 -5.305 1 94.56 507 ASP B N 1
ATOM 8181 C CA . ASP B 1 507 ? -18.188 13.383 -5.086 1 94.56 507 ASP B CA 1
ATOM 8182 C C . ASP B 1 507 ? -17.688 12.188 -4.273 1 94.56 507 ASP B C 1
ATOM 8184 O O . ASP B 1 507 ? -16.672 11.578 -4.621 1 94.56 507 ASP B O 1
ATOM 8188 N N . PRO B 1 508 ? -18.406 11.906 -3.129 1 97.19 508 PRO B N 1
ATOM 8189 C CA . PRO B 1 508 ? -17.922 10.805 -2.297 1 97.19 508 PRO B CA 1
ATOM 8190 C C . PRO B 1 508 ? -17.859 9.477 -3.047 1 97.19 508 PRO B C 1
ATOM 8192 O O . PRO B 1 508 ? -17.141 8.57 -2.648 1 97.19 508 PRO B O 1
ATOM 8195 N N . ARG B 1 509 ? -18.641 9.344 -4.172 1 97.75 509 ARG B N 1
ATOM 8196 C CA . ARG B 1 509 ? -18.562 8.141 -4.992 1 97.75 509 ARG B CA 1
ATOM 8197 C C . ARG B 1 509 ? -17.203 8.039 -5.672 1 97.75 509 ARG B C 1
ATOM 8199 O O . ARG B 1 509 ? -16.719 6.941 -5.938 1 97.75 509 ARG B O 1
ATOM 8206 N N . TYR B 1 510 ? -16.5 9.18 -5.934 1 97.31 510 TYR B N 1
ATOM 8207 C CA . TYR B 1 510 ? -15.148 9.195 -6.469 1 97.31 510 TYR B CA 1
ATOM 8208 C C . TYR B 1 510 ? -14.164 8.586 -5.477 1 97.31 510 TYR B C 1
ATOM 8210 O O . TYR B 1 510 ? -13.344 7.742 -5.852 1 97.31 510 TYR B O 1
ATOM 8218 N N . ALA B 1 511 ? -14.273 8.969 -4.234 1 97.88 511 ALA B N 1
ATOM 8219 C CA . ALA B 1 511 ? -13.445 8.422 -3.164 1 97.88 511 ALA B CA 1
ATOM 8220 C C . ALA B 1 511 ? -13.711 6.934 -2.965 1 97.88 511 ALA B C 1
ATOM 8222 O O . ALA B 1 511 ? -12.773 6.141 -2.832 1 97.88 511 ALA B O 1
ATOM 8223 N N . ALA B 1 512 ? -14.945 6.566 -2.959 1 98.62 512 ALA B N 1
ATOM 8224 C CA . ALA B 1 512 ? -15.32 5.172 -2.74 1 98.62 512 ALA B CA 1
ATOM 8225 C C . ALA B 1 512 ? -14.883 4.297 -3.908 1 98.62 512 ALA B C 1
ATOM 8227 O O . ALA B 1 512 ? -14.453 3.156 -3.711 1 98.62 512 ALA B O 1
ATOM 8228 N N . ALA B 1 513 ? -15 4.852 -5.113 1 98.56 513 ALA B N 1
ATOM 8229 C CA . ALA B 1 513 ? -14.602 4.121 -6.312 1 98.56 513 ALA B CA 1
ATOM 8230 C C . ALA B 1 513 ? -13.133 3.727 -6.254 1 98.56 513 ALA B C 1
ATOM 8232 O O . ALA B 1 513 ? -12.742 2.68 -6.777 1 98.56 513 ALA B O 1
ATOM 8233 N N . ARG B 1 514 ? -12.359 4.539 -5.527 1 98 514 ARG B N 1
ATOM 8234 C CA . ARG B 1 514 ? -10.914 4.363 -5.465 1 98 514 ARG B CA 1
ATOM 8235 C C . ARG B 1 514 ? -10.484 3.789 -4.117 1 98 514 ARG B C 1
ATOM 8237 O O . ARG B 1 514 ? -9.297 3.711 -3.818 1 98 514 ARG B O 1
ATOM 8244 N N . LEU B 1 515 ? -11.469 3.484 -3.287 1 98.31 515 LEU B N 1
ATOM 8245 C CA . LEU B 1 515 ? -11.312 2.82 -1.997 1 98.31 515 LEU B CA 1
ATOM 8246 C C . LEU B 1 515 ? -10.547 3.709 -1.02 1 98.31 515 LEU B C 1
ATOM 8248 O O . LEU B 1 515 ? -9.789 3.213 -0.185 1 98.31 515 LEU B O 1
ATOM 8252 N N . TRP B 1 516 ? -10.773 5.062 -1.204 1 98.06 516 TRP B N 1
ATOM 8253 C CA . TRP B 1 516 ? -10.344 5.957 -0.137 1 98.06 516 TRP B CA 1
ATOM 8254 C C . TRP B 1 516 ? -11.227 5.809 1.094 1 98.06 516 TRP B C 1
ATOM 8256 O O . TRP B 1 516 ? -10.797 6.09 2.215 1 98.06 516 TRP B O 1
ATOM 8266 N N . VAL B 1 517 ? -12.453 5.328 0.876 1 98.25 517 VAL B N 1
ATOM 8267 C CA . VAL B 1 517 ? -13.383 4.969 1.938 1 98.25 517 VAL B CA 1
ATOM 8268 C C . VAL B 1 517 ? -13.938 3.57 1.687 1 98.25 517 VAL B C 1
ATOM 8270 O O . VAL B 1 517 ? -14.023 3.125 0.54 1 98.25 517 VAL B O 1
ATOM 8273 N N . ASP B 1 518 ? -14.383 2.885 2.732 1 98.44 518 ASP B N 1
ATOM 8274 C CA . ASP B 1 518 ? -14.812 1.489 2.664 1 98.44 518 ASP B CA 1
ATOM 8275 C C . ASP B 1 518 ? -16.297 1.385 2.316 1 98.44 518 ASP B C 1
ATOM 8277 O O . ASP B 1 518 ? -16.781 0.314 1.942 1 98.44 518 ASP B O 1
ATOM 8281 N N . GLY B 1 519 ? -17.016 2.506 2.523 1 97.81 519 GLY B N 1
ATOM 8282 C CA . GLY B 1 519 ? -18.438 2.488 2.221 1 97.81 519 GLY B CA 1
ATOM 8283 C C . GLY B 1 519 ? -19.109 3.838 2.41 1 97.81 519 GLY B C 1
ATOM 8284 O O . GLY B 1 519 ? -18.625 4.668 3.184 1 97.81 519 GLY B O 1
ATOM 8285 N N . ILE B 1 520 ? -20.172 4.051 1.635 1 98.38 520 ILE B N 1
ATOM 8286 C CA . ILE B 1 520 ? -21.031 5.215 1.81 1 98.38 520 ILE B CA 1
ATOM 8287 C C . ILE B 1 520 ? -22.25 4.824 2.635 1 98.38 520 ILE B C 1
ATOM 8289 O O . ILE B 1 520 ? -23.047 3.973 2.221 1 98.38 520 ILE B O 1
ATOM 8293 N N . LEU B 1 521 ? -22.344 5.473 3.791 1 97.94 521 LEU B N 1
ATOM 8294 C CA . LEU B 1 521 ? -23.469 5.199 4.688 1 97.94 521 LEU B CA 1
ATOM 8295 C C . LEU B 1 521 ? -24.516 6.297 4.594 1 97.94 521 LEU B C 1
ATOM 8297 O O . LEU B 1 521 ? -24.172 7.48 4.516 1 97.94 521 LEU B O 1
ATOM 8301 N N . PHE B 1 522 ? -25.766 5.871 4.547 1 97.94 522 PHE B N 1
ATOM 8302 C CA . PHE B 1 522 ? -26.812 6.875 4.746 1 97.94 522 PHE B CA 1
ATOM 8303 C C . PHE B 1 522 ? -26.922 7.254 6.219 1 97.94 522 PHE B C 1
ATOM 8305 O O . PHE B 1 522 ? -26.797 6.398 7.094 1 97.94 522 PHE B O 1
ATOM 8312 N N . PRO B 1 523 ? -27.172 8.484 6.504 1 97.81 523 PRO B N 1
ATOM 8313 C CA . PRO B 1 523 ? -27.141 8.938 7.895 1 97.81 523 PRO B CA 1
ATOM 8314 C C . PRO B 1 523 ? -28 8.086 8.812 1 97.81 523 PRO B C 1
ATOM 8316 O O . PRO B 1 523 ? -27.594 7.746 9.93 1 97.81 523 PRO B O 1
ATOM 8319 N N . HIS B 1 524 ? -29.172 7.641 8.336 1 97.31 524 HIS B N 1
ATOM 8320 C CA . HIS B 1 524 ? -30.078 6.891 9.195 1 97.31 524 HIS B CA 1
ATOM 8321 C C . HIS B 1 524 ? -29.547 5.484 9.453 1 97.31 524 HIS B C 1
ATOM 8323 O O . HIS B 1 524 ? -30.047 4.785 10.344 1 97.31 524 HIS B O 1
ATOM 8329 N N . GLU B 1 525 ? -28.5 5.055 8.695 1 97.25 525 GLU B N 1
ATOM 8330 C CA . GLU B 1 525 ? -27.938 3.721 8.852 1 97.25 525 GLU B CA 1
ATOM 8331 C C . GLU B 1 525 ? -26.656 3.766 9.68 1 97.25 525 GLU B C 1
ATOM 8333 O O . GLU B 1 525 ? -26.031 2.73 9.938 1 97.25 525 GLU B O 1
ATOM 8338 N N . THR B 1 526 ? -26.234 4.895 10.133 1 98.44 526 THR B N 1
ATOM 8339 C CA . THR B 1 526 ? -24.938 5.117 10.742 1 98.44 526 THR B CA 1
ATOM 8340 C C . THR B 1 526 ? -24.75 4.223 11.969 1 98.44 526 THR B C 1
ATOM 8342 O O . THR B 1 526 ? -23.75 3.498 12.07 1 98.44 526 THR B O 1
ATOM 8345 N N . ARG B 1 527 ? -25.703 4.242 12.906 1 98.38 527 ARG B N 1
ATOM 8346 C CA . ARG B 1 527 ? -25.578 3.494 14.148 1 98.38 527 ARG B CA 1
ATOM 8347 C C . ARG B 1 527 ? -25.438 2 13.883 1 98.38 527 ARG B C 1
ATOM 8349 O O . ARG B 1 527 ? -24.578 1.336 14.477 1 98.38 527 ARG B O 1
ATOM 8356 N N . LYS B 1 528 ? -26.25 1.514 12.992 1 97.75 528 LYS B N 1
ATOM 8357 C CA . LYS B 1 528 ? -26.219 0.101 12.625 1 97.75 528 LYS B CA 1
ATOM 8358 C C . LYS B 1 528 ? -24.828 -0.297 12.117 1 97.75 528 LYS B C 1
ATOM 8360 O O . LYS B 1 528 ? -24.281 -1.306 12.555 1 97.75 528 LYS B O 1
ATOM 8365 N N . TRP B 1 529 ? -24.219 0.47 11.281 1 98.5 529 TRP B N 1
ATOM 8366 C CA . TRP B 1 529 ? -22.922 0.181 10.68 1 98.5 529 TRP B CA 1
ATOM 8367 C C . TRP B 1 529 ? -21.797 0.324 11.711 1 98.5 529 TRP B C 1
ATOM 8369 O O . TRP B 1 529 ? -20.844 -0.444 11.695 1 98.5 529 TRP B O 1
ATOM 8379 N N . LEU B 1 530 ? -21.906 1.304 12.578 1 98.81 530 LEU B N 1
ATOM 8380 C CA . LEU B 1 530 ? -20.906 1.476 13.617 1 98.81 530 LEU B CA 1
ATOM 8381 C C . LEU B 1 530 ? -20.906 0.293 14.578 1 98.81 530 LEU B C 1
ATOM 8383 O O . LEU B 1 530 ? -19.844 -0.172 15.008 1 98.81 530 LEU B O 1
ATOM 8387 N N . ILE B 1 531 ? -22.109 -0.184 14.93 1 98.69 531 ILE B N 1
ATOM 8388 C CA . ILE B 1 531 ? -22.219 -1.35 15.797 1 98.69 531 ILE B CA 1
ATOM 8389 C C . ILE B 1 531 ? -21.562 -2.555 15.133 1 98.69 531 ILE B C 1
ATOM 8391 O O . ILE B 1 531 ? -20.781 -3.271 15.758 1 98.69 531 ILE B O 1
ATOM 8395 N N . LYS B 1 532 ? -21.828 -2.721 13.852 1 98.5 532 LYS B N 1
ATOM 8396 C CA . LYS B 1 532 ? -21.234 -3.836 13.125 1 98.5 532 LYS B CA 1
ATOM 8397 C C . LYS B 1 532 ? -19.719 -3.719 13.078 1 98.5 532 LYS B C 1
ATOM 8399 O O . LYS B 1 532 ? -19 -4.711 13.266 1 98.5 532 LYS B O 1
ATOM 8404 N N . ALA B 1 533 ? -19.234 -2.498 12.828 1 98.75 533 ALA B N 1
ATOM 8405 C CA . ALA B 1 533 ? -17.781 -2.271 12.805 1 98.75 533 ALA B CA 1
ATOM 8406 C C . ALA B 1 533 ? -17.156 -2.6 14.164 1 98.75 533 ALA B C 1
ATOM 8408 O O . ALA B 1 533 ? -16.109 -3.227 14.227 1 98.75 533 ALA B O 1
ATOM 8409 N N . LEU B 1 534 ? -17.812 -2.184 15.219 1 98.75 534 LEU B N 1
ATOM 8410 C CA . LEU B 1 534 ? -17.312 -2.449 16.562 1 98.75 534 LEU B CA 1
ATOM 8411 C C . LEU B 1 534 ? -17.344 -3.943 16.875 1 98.75 534 LEU B C 1
ATOM 8413 O O . LEU B 1 534 ? -16.422 -4.477 17.5 1 98.75 534 LEU B O 1
ATOM 8417 N N . GLU B 1 535 ? -18.406 -4.621 16.438 1 98.06 535 GLU B N 1
ATOM 8418 C CA . GLU B 1 535 ? -18.484 -6.074 16.578 1 98.06 535 GLU B CA 1
ATOM 8419 C C . GLU B 1 535 ? -17.328 -6.758 15.852 1 98.06 535 GLU B C 1
ATOM 8421 O O . GLU B 1 535 ? -16.734 -7.699 16.375 1 98.06 535 GLU B O 1
ATOM 8426 N N . ALA B 1 536 ? -17.031 -6.293 14.68 1 98.44 536 ALA B N 1
ATOM 8427 C CA . ALA B 1 536 ? -15.914 -6.836 13.914 1 98.44 536 ALA B CA 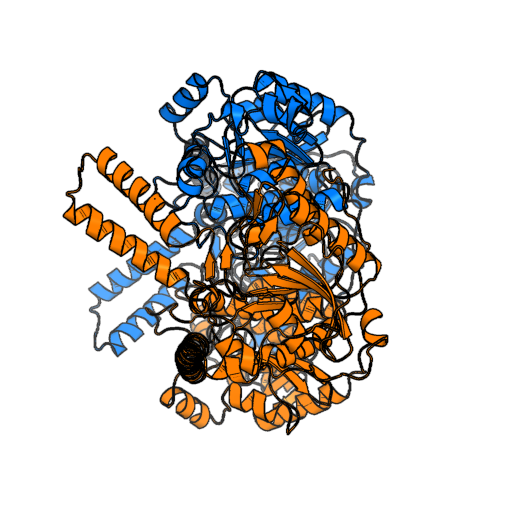1
ATOM 8428 C C . ALA B 1 536 ? -14.586 -6.609 14.633 1 98.44 536 ALA B C 1
ATOM 8430 O O . ALA B 1 536 ? -13.773 -7.531 14.766 1 98.44 536 ALA B O 1
ATOM 8431 N N . CYS B 1 537 ? -14.375 -5.391 15.156 1 98.31 537 CYS B N 1
ATOM 8432 C CA . CYS B 1 537 ? -13.141 -5.043 15.844 1 98.31 537 CYS B CA 1
ATOM 8433 C C . CYS B 1 537 ? -12.984 -5.859 17.125 1 98.31 537 CYS B C 1
ATOM 8435 O O . CYS B 1 537 ? -11.867 -6.145 17.562 1 98.31 537 CYS B O 1
ATOM 8437 N N . ALA B 1 538 ? -14.062 -6.258 17.703 1 97.94 538 ALA B N 1
ATOM 8438 C CA . ALA B 1 538 ? -14.07 -6.984 18.969 1 97.94 538 ALA B CA 1
ATOM 8439 C C . ALA B 1 538 ? -13.469 -8.375 18.812 1 97.94 538 ALA B C 1
ATOM 8441 O O . ALA B 1 538 ? -13.109 -9.023 19.797 1 97.94 538 ALA B O 1
ATOM 8442 N N . LEU B 1 539 ? -13.328 -8.82 17.578 1 97.31 539 LEU B N 1
ATOM 8443 C CA . LEU B 1 539 ? -12.914 -10.195 17.328 1 97.31 539 LEU B CA 1
ATOM 8444 C C . LEU B 1 539 ? -11.398 -10.344 17.453 1 97.31 539 LEU B C 1
ATOM 8446 O O . LEU B 1 539 ? -10.875 -11.461 17.5 1 97.31 539 LEU B O 1
ATOM 8450 N N . ASN B 1 540 ? -10.672 -9.266 17.484 1 97.06 540 ASN B N 1
ATOM 8451 C CA . ASN B 1 540 ? -9.227 -9.328 17.672 1 97.06 540 ASN B CA 1
ATOM 8452 C C . ASN B 1 540 ? -8.844 -9.055 19.125 1 97.06 540 ASN B C 1
ATOM 8454 O O . ASN B 1 540 ? -8.906 -7.91 19.578 1 97.06 540 ASN B O 1
ATOM 8458 N N . PRO B 1 541 ? -8.383 -10.031 19.828 1 95.06 541 PRO B N 1
ATOM 8459 C CA . PRO B 1 541 ? -8.055 -9.828 21.25 1 95.06 541 PRO B CA 1
ATOM 8460 C C . PRO B 1 541 ? -6.641 -9.289 21.453 1 95.06 541 PRO B C 1
ATOM 8462 O O . PRO B 1 541 ? -6.27 -8.93 22.578 1 95.06 541 PRO B O 1
ATOM 8465 N N . GLU B 1 542 ? -5.855 -9.203 20.375 1 92.81 542 GLU B N 1
ATOM 8466 C CA . GLU B 1 542 ? -4.453 -8.812 20.5 1 92.81 542 GLU B CA 1
ATOM 8467 C C . GLU B 1 542 ? -4.297 -7.293 20.406 1 92.81 542 GLU B C 1
ATOM 8469 O O . GLU B 1 542 ? -5.043 -6.625 19.703 1 92.81 542 GLU B O 1
ATOM 8474 N N . ARG B 1 543 ? -3.371 -6.797 21.203 1 90.12 543 ARG B N 1
ATOM 8475 C CA . ARG B 1 543 ? -3.025 -5.379 21.188 1 90.12 543 ARG B CA 1
ATOM 8476 C C . ARG B 1 543 ? -1.518 -5.184 21.297 1 90.12 543 ARG B C 1
ATOM 8478 O O . ARG B 1 543 ? -0.862 -5.82 22.125 1 90.12 543 ARG B O 1
ATOM 8485 N N . GLU B 1 544 ? -1.012 -4.32 20.438 1 90.69 544 GLU B N 1
ATOM 8486 C CA . GLU B 1 544 ? 0.395 -3.947 20.547 1 90.69 544 GLU B CA 1
ATOM 8487 C C . GLU B 1 544 ? 0.637 -3.055 21.766 1 90.69 544 GLU B C 1
ATOM 8489 O O . GLU B 1 544 ? -0.287 -2.404 22.25 1 90.69 544 GLU B O 1
ATOM 8494 N N . PRO B 1 545 ? 1.924 -3.072 22.25 1 91.75 545 PRO B N 1
ATOM 8495 C CA . PRO B 1 545 ? 2.234 -2.096 23.297 1 91.75 545 PRO B CA 1
ATOM 8496 C C . PRO B 1 545 ? 2.143 -0.654 22.797 1 91.75 545 PRO B C 1
ATOM 8498 O O . PRO B 1 545 ? 2.527 -0.36 21.656 1 91.75 545 PRO B O 1
ATOM 8501 N N . LEU B 1 546 ? 1.583 0.161 23.594 1 92.44 546 LEU B N 1
ATOM 8502 C CA . LEU B 1 546 ? 1.512 1.579 23.266 1 92.44 546 LEU B CA 1
ATOM 8503 C C . LEU B 1 546 ? 2.869 2.25 23.438 1 92.44 546 LEU B C 1
ATOM 8505 O O . LEU B 1 546 ? 3.439 2.227 24.531 1 92.44 546 LEU B O 1
ATOM 8509 N N . ARG B 1 547 ? 3.504 2.762 22.391 1 91.94 547 ARG B N 1
ATOM 8510 C CA . ARG B 1 547 ? 4.723 3.561 22.328 1 91.94 547 ARG B CA 1
ATOM 8511 C C . ARG B 1 547 ? 4.516 4.82 21.5 1 91.94 547 ARG B C 1
ATOM 8513 O O . ARG B 1 547 ? 3.98 4.762 20.391 1 91.94 547 ARG B O 1
ATOM 8520 N N . VAL B 1 548 ? 4.863 5.98 22.016 1 88.94 548 VAL B N 1
ATOM 8521 C CA . VAL B 1 548 ? 4.562 7.207 21.297 1 88.94 548 VAL B CA 1
ATOM 8522 C C . VAL B 1 548 ? 5.836 7.77 20.672 1 88.94 548 VAL B C 1
ATOM 8524 O O . VAL B 1 548 ? 5.777 8.625 19.797 1 88.94 548 VAL B O 1
ATOM 8527 N N . GLY B 1 549 ? 6.996 7.34 21.078 1 89.69 549 GLY B N 1
ATOM 8528 C CA . GLY B 1 549 ? 8.25 7.914 20.609 1 89.69 549 GLY B CA 1
ATOM 8529 C C . GLY B 1 549 ? 8.484 9.328 21.109 1 89.69 549 GLY B C 1
ATOM 8530 O O . GLY B 1 549 ? 7.988 9.703 22.172 1 89.69 549 GLY B O 1
ATOM 8531 N N . VAL B 1 550 ? 9.398 10.07 20.391 1 82.94 550 VAL B N 1
ATOM 8532 C CA . VAL B 1 550 ? 9.648 11.477 20.688 1 82.94 550 VAL B CA 1
ATOM 8533 C C . VAL B 1 550 ? 8.5 12.328 20.156 1 82.94 550 VAL B C 1
ATOM 8535 O O . VAL B 1 550 ? 8.148 12.234 18.969 1 82.94 550 VAL B O 1
ATOM 8538 N N . PHE B 1 551 ? 7.836 12.977 21.062 1 81.38 551 PHE B N 1
ATOM 8539 C CA . PHE B 1 551 ? 6.668 13.742 20.641 1 81.38 551 PHE B CA 1
ATOM 8540 C C . PHE B 1 551 ? 6.805 15.203 21.047 1 81.38 551 PHE B C 1
ATOM 8542 O O . PHE B 1 551 ? 7.473 15.523 22.031 1 81.38 551 PHE B O 1
ATOM 8549 N N . GLN B 1 552 ? 6.309 16.094 20.188 1 80.62 552 GLN B N 1
ATOM 8550 C CA . GLN B 1 552 ? 6.367 17.531 20.422 1 80.62 552 GLN B CA 1
ATOM 8551 C C . GLN B 1 552 ? 5.57 17.906 21.672 1 80.62 552 GLN B C 1
ATOM 8553 O O . GLN B 1 552 ? 4.531 17.297 21.953 1 80.62 552 GLN B O 1
ATOM 8558 N N . VAL B 1 553 ? 6.223 18.75 22.531 1 71.38 553 VAL B N 1
ATOM 8559 C CA . VAL B 1 553 ? 5.508 19.266 23.688 1 71.38 553 VAL B CA 1
ATOM 8560 C C . VAL B 1 553 ? 5.379 20.781 23.594 1 71.38 553 VAL B C 1
ATOM 8562 O O . VAL B 1 553 ? 6.246 21.453 23.031 1 71.38 553 VAL B O 1
#

Nearest PDB structures (foldseek):
  4q0g-assembly1_C  TM=9.552E-01  e=1.927E-67  Mycobacterium tuberculosis
  8j4z-assembly1_J  TM=9.534E-01  e=4.005E-67  Homo sapiens
  8j7d-assembly1_C  TM=9.502E-01  e=3.600E-66  Homo sapiens
  8j78-assembly1_J  TM=9.467E-01  e=6.725E-65  Homo sapiens
  8jxn-assembly1_B  TM=9.404E-01  e=2.098E-62  Homo sapiens

Solvent-accessible surface area (backbone atoms only — not comparable to full-atom values): 53076 Å² total; per-residue (Å²): 99,58,76,74,87,78,47,82,70,49,63,69,35,65,64,24,44,50,18,30,53,53,37,52,52,50,52,50,54,51,51,51,52,49,54,56,34,71,45,50,44,32,70,68,36,48,48,55,40,44,72,71,70,38,72,52,38,68,55,47,49,64,69,45,30,41,88,94,60,70,73,51,68,36,33,57,44,16,22,50,93,33,58,59,94,74,73,41,29,41,21,17,15,38,50,36,28,42,28,33,38,70,89,36,72,26,38,38,40,24,28,21,42,40,28,74,45,13,24,34,43,49,55,23,35,43,48,51,43,50,54,49,47,44,22,56,74,15,50,36,30,34,37,37,41,37,18,19,60,20,68,35,65,97,46,38,87,63,21,45,55,40,48,74,18,49,46,25,48,44,30,49,36,23,44,32,30,33,71,68,32,54,28,41,18,33,36,64,30,41,26,27,32,67,49,38,41,52,43,61,36,28,68,39,30,32,26,16,55,88,16,36,47,33,68,50,52,44,70,52,26,28,72,74,73,63,46,86,55,52,58,52,74,40,19,9,27,63,40,26,47,73,62,28,57,63,35,76,39,73,26,78,38,62,69,52,41,42,50,50,49,43,58,56,51,54,70,56,76,82,76,64,58,11,72,52,48,72,67,45,44,82,58,42,67,36,77,44,69,45,67,53,49,34,32,60,39,43,58,82,62,82,53,64,35,60,45,64,60,56,50,23,32,46,17,25,53,10,34,54,53,64,47,62,70,90,48,29,58,35,38,46,36,29,40,36,26,40,68,18,29,56,32,33,38,43,29,33,19,30,42,73,43,82,49,97,94,48,77,45,56,35,13,31,43,43,51,56,19,26,47,48,50,21,54,48,52,50,50,34,44,73,70,48,32,34,37,38,28,40,35,31,22,69,18,62,60,68,45,52,68,36,38,48,68,19,31,62,41,30,41,34,29,17,32,34,38,50,37,33,50,54,41,57,33,35,23,38,26,58,24,35,34,12,38,57,31,23,53,44,52,42,30,44,26,46,65,38,68,41,36,35,25,26,80,39,15,31,60,39,66,56,59,57,72,63,46,29,52,53,52,40,52,53,50,50,50,52,34,44,74,70,72,40,79,76,48,72,67,51,47,50,50,49,37,50,51,46,37,50,55,46,51,54,51,32,38,41,59,46,36,21,16,70,59,44,23,42,35,78,40,54,76,76,47,42,47,63,50,52,36,51,52,49,56,45,48,24,38,29,56,78,68,66,84,79,41,64,45,62,65,61,127,101,58,78,75,88,78,46,82,69,50,63,70,34,67,64,23,43,50,17,29,52,52,36,52,54,50,52,49,54,51,49,51,51,50,54,54,34,72,45,49,44,34,72,68,35,48,49,54,39,44,72,71,69,37,73,53,38,68,55,49,50,64,69,45,30,41,86,94,60,71,72,50,70,37,33,58,44,17,22,50,93,33,59,59,93,72,72,41,31,41,22,18,14,39,50,34,28,43,28,33,36,69,88,35,70,26,38,37,40,24,29,22,42,39,28,74,44,14,24,34,43,48,55,24,35,43,50,52,43,50,54,49,48,44,22,56,76,14,50,35,28,34,38,36,41,37,18,20,61,18,69,34,65,98,46,38,86,64,22,45,55,39,48,74,19,48,47,25,47,44,29,47,37,21,45,32,29,32,72,67,31,54,28,40,18,33,37,65,28,42,27,27,32,69,50,37,42,51,42,62,38,29,67,37,29,34,26,15,55,89,15,37,46,34,69,50,52,43,68,52,25,29,71,72,72,64,46,86,54,51,58,51,72,39,19,9,27,61,40,26,48,72,62,28,57,62,34,76,40,72,25,77,38,62,68,53,42,42,51,50,49,40,57,56,49,56,70,55,76,80,77,61,58,11,73,53,48,72,67,45,44,83,59,41,66,36,76,43,71,45,63,53,49,34,32,61,41,44,57,81,61,83,53,64,35,61,44,65,60,58,50,24,33,45,17,26,53,10,33,54,52,61,48,62,70,90,47,29,61,36,38,45,35,29,40,34,26,39,67,19,29,57,32,33,40,41,30,34,18,29,42,73,43,80,49,95,94,46,76,46,58,35,13,31,42,42,49,56,18,25,47,49,52,22,54,48,51,50,48,34,43,73,70,48,33,34,36,37,29,40,34,30,23,70,17,61,59,68,46,52,67,35,38,48,68,19,30,63,39,31,42,35,29,17,32,33,40,50,36,32,52,54,42,56,34,36,24,37,27,58,23,34,35,12,38,56,32,22,53,44,52,44,30,44,27,46,65,37,67,41,36,36,26,26,81,38,16,31,61,39,66,54,59,58,70,62,46,28,52,53,51,40,51,52,51,50,50,52,33,43,75,71,71,38,79,76,49,71,67,51,47,50,51,49,37,50,50,45,36,51,55,45,52,54,52,33,37,40,59,46,36,20,17,70,59,44,24,41,35,78,40,54,76,76,47,43,48,64,53,51,35,51,51,50,56,47,48,24,38,28,56,76,68,64,85,79,42,64,45,64,66,64,125